Protein AF-0000000084951178 (afdb_homodimer)

Radius of gyration: 36.24 Å; Cα contacts (8 Å, |Δi|>4): 2977; chains: 2; bounding box: 92×112×87 Å

InterPro domains:
  IPR000383 Xaa-Pro dipeptidyl-peptidase-like domain [PF02129] (41-323)
  IPR005674 CocE/Serine esterase [TIGR00976] (38-608)
  IPR008979 Galactose-binding-like domain superfamily [SSF49785] (383-608)
  IPR013736 Xaa-Pro dipeptidyl-peptidase, C-terminal [PF08530] (370-606)
  IPR013736 Xaa-Pro dipeptidyl-peptidase, C-terminal [SM00939] (353-614)
  IPR029058 Alpha/Beta hydrolase fold [G3DSA:3.40.50.1820] (31-381)
  IPR029058 Alpha/Beta hydrolase fold [SSF53474] (21-389)

Secondary structure (DSSP, 8-state):
------------------------HHHHHEEEEEEEEEPTTS-EEEEEEEEES--SS-EEEEEEEESS--PSPSTT---SS-SS-HHHHHH--EEEEEEPTTSTTS-S---TT----SS--STT---HHHHHHHHHHHHHHHSTTEEEEEEEEEESHHHHHHHHHTTS--TTEEEEEEES----TTTSTTEETTEE-GGGGGGHHHHHPPPSS--SS--------S-S-HHHHHHHH-SGGGGGGTS-TT-HHHHHHHH--SS-HHHHTT-GGGG--S--SEEEEEEETT-SSSSHHHHHHHHHHHHH--S-EEEEEES-STTGGGS--SEEEETTEEEEESHHHHHIIIIIHHHHIIIIISTT-SS----SEEEEETTTTEEEEESSSS-TTEEEEEEEEETTEEESS---TT-EEEEEE-TTSPPBS-S-SS--SSS--GGGT-B-HHHHTSTTSEEEEPPPPSS-EEEEEEEEEEEEEEESSS--EEEEEEEEEPPTTPPP-SSS-TT--STT-EEEEEEEEEEGGGSS-SSS--PPPTT--EEEEEEEEEEEEEEPTT-EEEEEEES--BTTSPPP-SS--S-GGG--GGG---EEEEEETT-EEEEEEE-/------------------------HHHHHEEEEEEEEEPTTS-EEEEEEEEES--SS-EEEEEEEESS--PSPSTT---SS-SS-HHHHHH--EEEEEEPTTSTTS-S---TT----SS--STT---HHHHHHHHHHHHHHHSTTEEEEEEEEEESHHHHHHHHHTTS--TTEEEEEEES----TTTSTTEETTEE-GGGGGGHHHHH---SS--SS--------S-S-HHHHHHHH-SGGGGGGTS-TT-HHHHHHHH--SS-HHHHTT-GGGG--S--SEEEEEEETT-TTTSHHHHHHHHHHHHH--S-EEEEEES-STTGGGS--SEEEETTEEEEESHHHHIIIIIIHHHHIIIIISTT-SS----SEEEEETTTTEEEEESSSS-TTEEEEEEEEETTEEESSPPPTT-EEEEEE-TTSPPBS-S-SS-SSSS--GGGT-B-HHHHTSTTSEEEEPPPPSS-EEEEEEEEEEEEEEESSS--EEEEEEEEEPPTTPPP-SSS-TT--STT-EEEEEEEEEEGGGSS-SSS--PPPTT--EEEEEEEEEEEEEEPTT-EEEEEEES--BTTSPPP-SS--S-GGG--GGG---EEEEEETT-EEEEEEE-

Solvent-accessible surface area (backbone atoms only — not comparable to full-atom values): 63704 Å² total; per-residue (Å²): 134,84,75,72,72,75,73,74,76,73,73,72,72,69,69,68,73,66,71,75,72,67,74,41,74,39,65,74,46,33,44,52,46,70,47,70,48,65,36,82,65,63,47,35,31,27,34,41,39,33,35,52,65,67,74,88,54,64,28,27,37,39,36,31,46,29,81,84,62,58,66,53,76,57,60,88,43,71,49,78,66,58,66,86,31,70,62,43,47,74,70,54,41,30,34,33,35,26,21,33,59,21,22,47,62,10,36,74,70,63,57,82,60,61,50,79,70,77,84,65,88,49,55,74,62,70,38,70,22,54,49,42,32,42,48,52,56,48,43,66,74,65,46,80,58,52,64,58,30,29,33,31,33,26,58,36,69,16,2,27,47,22,54,39,39,60,70,32,71,44,86,40,50,39,36,32,28,22,20,26,12,55,37,36,57,56,55,25,61,51,11,36,51,62,34,43,26,43,46,37,56,59,44,42,40,80,70,10,54,78,67,94,59,68,34,96,63,84,87,63,69,69,81,82,84,72,56,48,30,50,56,57,54,51,60,70,49,56,35,57,52,60,54,45,83,80,48,58,87,65,26,45,40,57,51,47,54,54,73,50,68,45,53,40,70,78,54,56,53,31,35,51,58,87,66,49,54,69,42,66,43,32,36,40,27,26,35,23,71,33,17,68,46,25,44,55,19,23,59,50,50,51,49,37,37,61,72,48,32,82,42,56,65,29,39,35,34,36,81,20,41,78,67,45,58,70,40,78,45,68,55,36,59,48,59,50,45,75,57,45,67,41,54,23,47,46,41,43,57,67,43,56,40,36,51,49,43,24,38,44,72,44,67,63,50,81,83,68,68,75,57,33,18,39,37,32,25,66,49,74,47,46,79,43,74,34,86,40,80,55,52,85,57,44,43,81,47,58,32,19,42,42,94,56,22,48,33,82,59,74,53,68,83,78,45,65,52,70,32,58,48,35,72,90,34,45,42,60,56,57,85,54,33,48,73,65,76,52,54,70,49,44,59,47,38,26,72,42,54,74,51,63,41,34,70,51,30,48,56,24,32,43,66,64,31,88,49,68,45,34,37,39,29,54,31,41,35,42,38,32,29,30,33,63,32,22,33,46,39,45,32,45,34,40,28,45,29,40,33,46,74,40,72,76,64,90,62,41,54,85,54,56,56,43,19,54,27,26,29,35,65,47,63,41,53,31,29,45,34,34,56,86,28,57,61,59,65,47,66,51,59,56,66,40,82,40,78,41,68,38,76,34,74,60,48,41,35,33,45,47,54,50,18,27,56,31,40,39,41,31,55,54,40,30,50,45,30,56,83,61,32,27,43,65,62,94,44,70,49,67,43,50,73,86,44,49,43,71,31,50,36,35,45,27,18,64,12,34,37,34,37,22,33,58,110,127,86,71,76,74,77,75,75,78,74,73,73,72,69,70,68,72,64,70,74,71,68,73,39,75,40,64,74,45,32,45,53,46,70,47,70,47,66,37,81,65,64,48,36,31,26,33,41,39,33,35,52,65,67,72,90,52,62,28,28,36,38,34,32,46,28,80,84,61,56,65,53,77,56,61,87,42,71,48,78,67,58,65,86,32,68,62,42,47,74,71,54,42,30,33,33,36,25,22,32,59,22,22,47,62,10,38,72,71,64,58,84,59,62,48,80,69,76,85,64,88,50,54,77,63,70,37,68,22,53,49,42,31,43,49,51,55,47,43,66,73,66,47,80,60,51,65,57,29,28,33,31,35,26,60,36,66,16,2,27,48,21,54,40,38,61,70,32,70,44,88,41,49,40,36,32,28,23,21,26,10,55,39,37,57,56,56,24,62,53,10,35,52,62,34,45,26,44,46,36,56,59,45,42,41,80,69,10,54,79,67,92,58,68,35,94,63,83,87,64,70,69,78,80,81,72,57,50,29,49,57,56,54,51,61,70,50,56,37,57,52,61,54,46,82,79,49,60,88,66,27,44,41,58,51,48,55,56,72,52,68,47,51,39,72,77,53,54,53,30,34,53,58,86,67,50,56,68,43,67,43,32,35,41,26,26,35,21,71,33,16,67,47,25,46,56,18,23,57,50,49,51,51,38,36,61,74,48,31,82,42,57,64,28,40,36,36,36,81,19,39,78,68,46,58,72,40,79,45,68,56,37,61,49,60,49,47,74,57,45,66,42,54,23,47,47,40,42,57,67,44,55,40,36,52,50,43,25,38,44,73,46,68,62,50,80,82,67,69,76,57,32,20,40,37,32,27,67,48,73,45,46,81,44,72,33,86,40,82,56,54,85,58,44,43,80,47,59,32,18,42,42,94,57,21,50,33,81,60,76,52,77,87,76,48,63,52,70,31,60,47,36,72,90,34,47,42,61,59,55,85,54,33,47,74,66,76,52,55,71,50,43,57,48,38,28,73,43,54,75,51,63,41,35,71,52,30,47,54,24,30,44,66,65,31,89,49,70,45,35,37,38,29,53,31,40,36,43,37,32,29,29,33,63,33,22,32,43,38,44,32,46,34,40,29,45,31,39,33,46,74,41,72,77,63,89,62,42,54,86,54,55,55,43,19,52,28,25,29,34,66,47,63,44,53,32,29,45,35,34,57,87,28,55,60,59,64,47,66,51,59,56,66,39,81,41,77,41,68,39,76,34,73,62,47,42,36,32,46,47,55,50,18,28,56,31,40,38,41,31,55,53,40,30,48,45,30,56,84,63,30,26,43,66,62,96,45,70,50,68,42,51,72,85,44,49,42,70,31,49,35,35,43,27,21,65,12,33,37,34,38,22,33,57,109

Foldseek 3Di:
DCPPPPPPPPPPPPPPPPPPVPPQPQNVFWFKDWDFFAALLGWTWIKIKIFGPDLVAFAAEEEFEDQPDPDPDDRNGDDSDADDAPQVVVVGHTYMYIYDDQHAQTHHNDDVLDFDDPPDPDSVDDDLLRVLLSVLVCCLVPPPRHPLAYEYEDFEDSLQSLLSPLVNPRPNYAETERELYDQFCCCFAQHNQLFGQLLLVQVLQSRFAGDDHRHNDDPTDGDDQPDQQQQVSQLVQFFLLSCCVGPDPNRHRVVVCQVPSFCDPSRVSSRCLVPQAAGAHAYEYEYELQARGRLPPSVSNLVSNVVHYDYHAAYEYENDYRPRLSDQDQWHDFAQDTLGGRPSVCCVNLPVSLRCCCCRVVVVDDDSDAARYWYAASAVSGIDGANDAPHPQWDKAKFWFDDQATHRDFDDFPDKDKAKAASSDFDELAPDRGADDSHHRRSQFAFCVVVVVDRQKRKYKYDFAQFKWWFGWKKKWKWWKAKQAWWFKKKKWKWKFAAQPPDADPRHDPVDGSGRTTTTSWMGMHGQQCQPHSRGGGTGDHPDTDIRMDMIGTGTYMRGGRIMIMMMMHTGHPPSTPDDLSHDDPGSSPDDNVSRDMMMMITTRRIMMMTTIRD/DPPPPPPPPPPPPPPPPPPPVPPQPQNVFWFKDWDFFAALLGWTWIKIKIFGPDLVAAAAEEEFEDQPDPDPDDRNGDDSDADDAPQVVVVGHTYMYIYDDQHAQTHHNDDVLDFDDPPDPDSVPDDLLRVLLSVLVCCLVPPPRHPLAYEYEDFEDSLQSLLSPLNNPRPNYAETERELYDQFCCCFAQHNQLFGQLLLVQVLQSRFAGDDHRHNDDPTDGDDQPDQQQQVSQLVQFFLLSCCVGPDPNRHRVVVCQVPSFCDPSRVSSRCLVPQAAGAHAYEYEYELQARGRLPPSVSNLVSNVVHYDYHAAYEYENAYRPRLSDQDQWHDFAQDTLGGRPSVCCVNLPVSLRCCCCRVVVVDDDSDAARYWYAASAVSGIDGANDAPHPQWDKAKFWFDDQATHRDFDDFFDKDKAKAASSDFDELAPDRGADDSHHRRSQFAFCVVVVVDRQKRKYKYDFAQFKWWFGWKKKWKWWKAKQAWWFKKKKWKWKFAAQPPDADPRHDPVDGSGRTTTTSWMGMHGQQCQPHSRGGGTGDHPDTDIRMDMIGTGTYMRGGRIMIMMMMHTGHPPSTPDDLSHDDPGSSPDDNVSRDMMMMITTRRIMMMTTIRD

Nearest PDB structures (foldseek):
  4pf1-assembly1_A  TM=8.998E-01  e=1.028E-63  Thaumarchaeota archaeon SCGC AB-539-E09
  1mpx-assembly1_D  TM=9.063E-01  e=2.076E-62  Xanthomonas citri
  1nx9-assembly1_D  TM=8.964E-01  e=2.199E-62  Acetobacter pasteurianus
  2b4k-assembly1_C  TM=8.865E-01  e=2.096E-61  Acetobacter pasteurianus
  1ryy-assembly2_F  TM=8.845E-01  e=8.392E-61  Acetobacter pasteurianus

Structure (mmCIF, N/CA/C/O backbone):
data_AF-0000000084951178-model_v1
#
loop_
_entity.id
_entity.type
_entity.pdbx_description
1 polymer 'Glutaryl-7-ACA acylase'
#
loop_
_atom_site.group_PDB
_atom_site.id
_atom_site.type_symbol
_atom_site.label_atom_id
_atom_site.label_alt_id
_atom_site.label_comp_id
_atom_site.label_asym_id
_atom_site.label_entity_id
_atom_site.label_seq_id
_atom_site.pdbx_PDB_ins_code
_atom_site.Cartn_x
_atom_site.Cartn_y
_atom_site.Cartn_z
_atom_site.occupancy
_atom_site.B_iso_or_equiv
_atom_site.auth_seq_id
_atom_site.auth_comp_id
_atom_site.auth_asym_id
_atom_site.auth_atom_id
_atom_site.pdbx_PDB_model_num
ATOM 1 N N . MET A 1 1 ? 51.188 -1.013 -32.875 1 20.06 1 MET A N 1
ATOM 2 C CA . MET A 1 1 ? 50.031 -0.476 -33.562 1 20.06 1 MET A CA 1
ATOM 3 C C . MET A 1 1 ? 49.531 0.809 -32.906 1 20.06 1 MET A C 1
ATOM 5 O O . MET A 1 1 ? 49.719 1.011 -31.719 1 20.06 1 MET A O 1
ATOM 9 N N . LYS A 1 2 ? 49.188 1.757 -33.875 1 23.55 2 LYS A N 1
ATOM 10 C CA . LYS A 1 2 ? 48.938 3.176 -34.094 1 23.55 2 LYS A CA 1
ATOM 11 C C . LYS A 1 2 ? 47.812 3.697 -33.25 1 23.55 2 LYS A C 1
ATOM 13 O O . LYS A 1 2 ? 46.656 3.258 -33.375 1 23.55 2 LYS A O 1
ATOM 18 N N . LYS A 1 3 ? 48.156 3.887 -32.031 1 24.92 3 LYS A N 1
ATOM 19 C CA . LYS A 1 3 ? 47.406 4.223 -30.844 1 24.92 3 LYS A CA 1
ATOM 20 C C . LYS A 1 3 ? 46.562 5.473 -31.078 1 24.92 3 LYS A C 1
ATOM 22 O O . LYS A 1 3 ? 47.062 6.594 -30.984 1 24.92 3 LYS A O 1
ATOM 27 N N . LEU A 1 4 ? 45.844 5.34 -32.281 1 24.61 4 LEU A N 1
ATOM 28 C CA . LEU A 1 4 ? 45.094 6.52 -32.688 1 24.61 4 LEU A CA 1
ATOM 29 C C . LEU A 1 4 ? 44.219 7.016 -31.562 1 24.61 4 LEU A C 1
ATOM 31 O O . LEU A 1 4 ? 43.406 6.25 -31.016 1 24.61 4 LEU A O 1
ATOM 35 N N . LEU A 1 5 ? 44.75 7.918 -30.812 1 26.28 5 LEU A N 1
ATOM 36 C CA . LEU A 1 5 ? 44.25 8.758 -29.719 1 26.28 5 LEU A CA 1
ATOM 37 C C . LEU A 1 5 ? 42.969 9.453 -30.094 1 26.28 5 LEU A C 1
ATOM 39 O O . LEU A 1 5 ? 42.969 10.336 -30.969 1 26.28 5 LEU A O 1
ATOM 43 N N . PHE A 1 6 ? 42 8.594 -30.516 1 25.47 6 PHE A N 1
ATOM 44 C CA . PHE A 1 6 ? 40.812 9.328 -30.969 1 25.47 6 PHE A CA 1
ATOM 45 C C . PHE A 1 6 ? 40.312 10.273 -29.891 1 25.47 6 PHE A C 1
ATOM 47 O O . PHE A 1 6 ? 40.062 9.852 -28.766 1 25.47 6 PHE A O 1
ATOM 54 N N . ILE A 1 7 ? 40.781 11.531 -29.922 1 25.23 7 ILE A N 1
ATOM 55 C CA . ILE A 1 7 ? 40.469 12.742 -29.188 1 25.23 7 ILE A CA 1
ATOM 56 C C . ILE A 1 7 ? 38.969 13.023 -29.297 1 25.23 7 ILE A C 1
ATOM 58 O O . ILE A 1 7 ? 38.469 13.344 -30.391 1 25.23 7 ILE A O 1
ATOM 62 N N . ALA A 1 8 ? 38.188 12.047 -28.953 1 24.78 8 ALA A N 1
ATOM 63 C CA . ALA A 1 8 ? 36.781 12.438 -29.109 1 24.78 8 ALA A CA 1
ATOM 64 C C . ALA A 1 8 ? 36.469 13.734 -28.375 1 24.78 8 ALA A C 1
ATOM 66 O O . ALA A 1 8 ? 36.75 13.844 -27.172 1 24.78 8 ALA A O 1
ATOM 67 N N . PHE A 1 9 ? 36.531 14.828 -29.172 1 24.14 9 PHE A N 1
ATOM 68 C CA . PHE A 1 9 ? 36.125 16.172 -28.797 1 24.14 9 PHE A CA 1
ATOM 69 C C . PHE A 1 9 ? 34.688 16.172 -28.203 1 24.14 9 PHE A C 1
ATOM 71 O O . PHE A 1 9 ? 33.75 15.789 -28.891 1 24.14 9 PHE A O 1
ATOM 78 N N . PHE A 1 10 ? 34.656 15.672 -27 1 24.16 10 PHE A N 1
ATOM 79 C CA . PHE A 1 10 ? 33.406 15.844 -26.266 1 24.16 10 PHE A CA 1
ATOM 80 C C . PHE A 1 10 ? 32.906 17.281 -26.375 1 24.16 10 PHE A C 1
ATOM 82 O O . PHE A 1 10 ? 33.531 18.203 -25.875 1 24.16 10 PHE A O 1
ATOM 89 N N . ALA A 1 11 ? 32.375 17.594 -27.594 1 25.36 11 ALA A N 1
ATOM 90 C CA . ALA A 1 11 ? 31.688 18.859 -27.734 1 25.36 11 ALA A CA 1
ATOM 91 C C . ALA A 1 11 ? 30.672 19.078 -26.609 1 25.36 11 ALA A C 1
ATOM 93 O O . ALA A 1 11 ? 29.703 18.312 -26.484 1 25.36 11 ALA A O 1
ATOM 94 N N . ILE A 1 12 ? 31.203 19.406 -25.484 1 25.77 12 ILE A N 1
ATOM 95 C CA . ILE A 1 12 ? 30.438 19.969 -24.375 1 25.77 12 ILE A CA 1
ATOM 96 C C . ILE A 1 12 ? 29.422 20.969 -24.922 1 25.77 12 ILE A C 1
ATOM 98 O O . ILE A 1 12 ? 29.797 22 -25.484 1 25.77 12 ILE A O 1
ATOM 102 N N . THR A 1 13 ? 28.484 20.375 -25.703 1 25.75 13 THR A N 1
ATOM 103 C CA . THR A 1 13 ? 27.453 21.344 -26.031 1 25.75 13 THR A CA 1
ATOM 104 C C . THR A 1 13 ? 27.016 22.125 -24.797 1 25.75 13 THR A C 1
ATOM 106 O O . THR A 1 13 ? 26.594 21.531 -23.797 1 25.75 13 THR A O 1
ATOM 109 N N . ALA A 1 14 ? 27.734 23.109 -24.406 1 26.5 14 ALA A N 1
ATOM 110 C CA . ALA A 1 14 ? 27.312 24.203 -23.562 1 26.5 14 ALA A CA 1
ATOM 111 C C . ALA A 1 14 ? 25.875 24.625 -23.875 1 26.5 14 ALA A C 1
ATOM 113 O O . ALA A 1 14 ? 25.625 25.25 -24.906 1 26.5 14 ALA A O 1
ATOM 114 N N . GLY A 1 15 ? 25.031 23.625 -23.875 1 26.72 15 GLY A N 1
ATOM 115 C CA . GLY A 1 15 ? 23.734 24.266 -23.906 1 26.72 15 GLY A CA 1
ATOM 116 C C . GLY A 1 15 ? 23.656 25.516 -23.047 1 26.72 15 GLY A C 1
ATOM 117 O O . GLY A 1 15 ? 23.922 25.484 -21.859 1 26.72 15 GLY A O 1
ATOM 118 N N . VAL A 1 16 ? 24.062 26.625 -23.688 1 30.48 16 VAL A N 1
ATOM 119 C CA . VAL A 1 16 ? 23.719 27.938 -23.172 1 30.48 16 VAL A CA 1
ATOM 120 C C . VAL A 1 16 ? 22.281 27.938 -22.656 1 30.48 16 VAL A C 1
ATOM 122 O O . VAL A 1 16 ? 21.359 27.641 -23.406 1 30.48 16 VAL A O 1
ATOM 125 N N . PHE A 1 17 ? 22.125 27.344 -21.484 1 29.25 17 PHE A N 1
ATOM 126 C CA . PHE A 1 17 ? 20.906 27.891 -20.906 1 29.25 17 PHE A CA 1
ATOM 127 C C . PHE A 1 17 ? 20.781 29.375 -21.188 1 29.25 17 PHE A C 1
ATOM 129 O O . PHE A 1 17 ? 21.562 30.188 -20.656 1 29.25 17 PHE A O 1
ATOM 136 N N . ALA A 1 18 ? 20.516 29.688 -22.406 1 30.61 18 ALA A N 1
ATOM 137 C CA . ALA A 1 18 ? 20.047 31.047 -22.656 1 30.61 18 ALA A CA 1
ATOM 138 C C . ALA A 1 18 ? 19.188 31.562 -21.5 1 30.61 18 ALA A C 1
ATOM 140 O O . ALA A 1 18 ? 18.188 30.922 -21.156 1 30.61 18 ALA A O 1
ATOM 141 N N . GLN A 1 19 ? 19.859 32.062 -20.594 1 33.72 19 GLN A N 1
ATOM 142 C CA . GLN A 1 19 ? 19.125 32.906 -19.672 1 33.72 19 GLN A CA 1
ATOM 143 C C . GLN A 1 19 ? 17.984 33.656 -20.375 1 33.72 19 GLN A C 1
ATOM 145 O O . GLN A 1 19 ? 18.234 34.5 -21.234 1 33.72 19 GLN A O 1
ATOM 150 N N . ASP A 1 20 ? 17.047 33 -20.859 1 34.38 20 ASP A N 1
ATOM 151 C CA . ASP A 1 20 ? 15.883 33.75 -21.328 1 34.38 20 ASP A CA 1
ATOM 152 C C . ASP A 1 20 ? 15.625 34.969 -20.453 1 34.38 20 ASP A C 1
ATOM 154 O O . ASP A 1 20 ? 15.188 34.844 -19.297 1 34.38 20 ASP A O 1
ATOM 158 N N . ASN A 1 21 ? 16.406 35.938 -20.531 1 40.03 21 ASN A N 1
ATOM 159 C CA . ASN A 1 21 ? 16.266 37.312 -20.031 1 40.03 21 ASN A CA 1
ATOM 160 C C . ASN A 1 21 ? 14.867 37.875 -20.312 1 40.03 21 ASN A C 1
ATOM 162 O O . ASN A 1 21 ? 14.711 39.031 -20.609 1 40.03 21 ASN A O 1
ATOM 166 N N . SER A 1 22 ? 14.008 37.156 -20.797 1 44 22 SER A N 1
ATOM 167 C CA . SER A 1 22 ? 12.695 37.781 -20.938 1 44 22 SER A CA 1
ATOM 168 C C . SER A 1 22 ? 12.273 38.5 -19.656 1 44 22 SER A C 1
ATOM 170 O O . SER A 1 22 ? 12.367 37.906 -18.562 1 44 22 SER A O 1
ATOM 172 N N . ALA A 1 23 ? 12.211 39.656 -19.672 1 51.12 23 ALA A N 1
ATOM 173 C CA . ALA A 1 23 ? 11.719 40.531 -18.609 1 51.12 23 ALA A CA 1
ATOM 174 C C . ALA A 1 23 ? 10.508 39.938 -17.906 1 51.12 23 ALA A C 1
ATOM 176 O O . ALA A 1 23 ? 9.555 39.5 -18.562 1 51.12 23 ALA A O 1
ATOM 177 N N . SER A 1 24 ? 10.656 39.5 -16.594 1 78.31 24 SER A N 1
ATOM 178 C CA . SER A 1 24 ? 9.516 39.062 -15.805 1 78.31 24 SER A CA 1
ATOM 179 C C . SER A 1 24 ? 8.414 40.094 -15.773 1 78.31 24 SER A C 1
ATOM 181 O O . SER A 1 24 ? 8.672 41.281 -15.977 1 78.31 24 SER A O 1
ATOM 183 N N . THR A 1 25 ? 7.18 39.781 -15.945 1 88.56 25 THR A N 1
ATOM 184 C CA . THR A 1 25 ? 6.031 40.688 -15.812 1 88.56 25 THR A CA 1
ATOM 185 C C . THR A 1 25 ? 6.223 41.656 -14.641 1 88.56 25 THR A C 1
ATOM 187 O O . THR A 1 25 ? 5.82 42.812 -14.719 1 88.56 25 THR A O 1
ATOM 190 N N . VAL A 1 26 ? 7.035 41.344 -13.672 1 94.69 26 VAL A N 1
ATOM 191 C CA . VAL A 1 26 ? 7.25 42.188 -12.5 1 94.69 26 VAL A CA 1
ATOM 192 C C . VAL A 1 26 ? 8.195 43.344 -12.852 1 94.69 26 VAL A C 1
ATOM 194 O O . VAL A 1 26 ? 7.906 44.5 -12.57 1 94.69 26 VAL A O 1
ATOM 197 N N . SER A 1 27 ? 9.305 43.031 -13.508 1 94.62 27 SER A N 1
ATOM 198 C CA . SER A 1 27 ? 10.297 44.031 -13.836 1 94.62 27 SER A CA 1
ATOM 199 C C . SER A 1 27 ? 9.75 45.031 -14.852 1 94.62 27 SER A C 1
ATOM 201 O O . SER A 1 27 ? 10.195 46.188 -14.898 1 94.62 27 SER A O 1
ATOM 203 N N . GLU A 1 28 ? 8.828 44.625 -15.57 1 94.88 28 GLU A N 1
ATOM 204 C CA . GLU A 1 28 ? 8.227 45.5 -16.578 1 94.88 28 GLU A CA 1
ATOM 205 C C . GLU A 1 28 ? 7.27 46.5 -15.938 1 94.88 28 GLU A C 1
ATOM 207 O O . GLU A 1 28 ? 7.098 47.594 -16.453 1 94.88 28 GLU A O 1
ATOM 212 N N . ASN A 1 29 ? 6.703 46.125 -14.805 1 96.25 29 ASN A N 1
ATOM 213 C CA . ASN A 1 29 ? 5.609 46.938 -14.289 1 96.25 29 ASN A CA 1
ATOM 214 C C . ASN A 1 29 ? 5.941 47.531 -12.922 1 96.25 29 ASN A C 1
ATOM 216 O O . ASN A 1 29 ? 5.254 48.406 -12.438 1 96.25 29 ASN A O 1
ATOM 220 N N . TYR A 1 30 ? 7.008 47.031 -12.359 1 97.38 30 TYR A N 1
ATOM 221 C CA . TYR A 1 30 ? 7.359 47.469 -11.008 1 97.38 30 TYR A CA 1
ATOM 222 C C . TYR A 1 30 ? 8.82 47.875 -10.93 1 97.38 30 TYR A C 1
ATOM 224 O O . TYR A 1 30 ? 9.648 47.406 -11.719 1 97.38 30 TYR A O 1
ATOM 232 N N . THR A 1 31 ? 9.102 48.812 -9.969 1 97.19 31 THR A N 1
ATOM 233 C CA . THR A 1 31 ? 10.469 49.031 -9.492 1 97.19 31 THR A CA 1
ATOM 234 C C . THR A 1 31 ? 10.695 48.344 -8.156 1 97.19 31 THR A C 1
ATOM 236 O O . THR A 1 31 ? 9.742 48 -7.461 1 97.19 31 THR A O 1
ATOM 239 N N . LYS A 1 32 ? 11.914 48.094 -7.82 1 97.62 32 LYS A N 1
ATOM 240 C CA . LYS A 1 32 ? 12.273 47.469 -6.543 1 97.62 32 LYS A CA 1
ATOM 241 C C . LYS A 1 32 ? 13.258 48.344 -5.773 1 97.62 32 LYS A C 1
ATOM 243 O O . LYS A 1 32 ? 14.258 48.812 -6.332 1 97.62 32 LYS A O 1
ATOM 248 N N . LYS A 1 33 ? 12.953 48.625 -4.57 1 97.94 33 LYS A N 1
ATOM 249 C CA . LYS A 1 33 ? 13.859 49.281 -3.627 1 97.94 33 LYS A CA 1
ATOM 250 C C . LYS A 1 33 ? 14.094 48.406 -2.398 1 97.94 33 LYS A C 1
ATOM 252 O O . LYS A 1 33 ? 13.172 47.75 -1.894 1 97.94 33 LYS A O 1
ATOM 257 N N . GLU A 1 34 ? 15.32 48.312 -1.954 1 98.38 34 GLU A N 1
ATOM 258 C CA . GLU A 1 34 ? 15.664 47.625 -0.726 1 98.38 34 GLU A CA 1
ATOM 259 C C . GLU A 1 34 ? 16.141 48.594 0.355 1 98.38 34 GLU A C 1
ATOM 261 O O . GLU A 1 34 ? 16.938 49.5 0.087 1 98.38 34 GLU A O 1
ATOM 266 N N . VAL A 1 35 ? 15.578 48.406 1.535 1 98.56 35 VAL A N 1
ATOM 267 C CA . VAL A 1 35 ? 15.898 49.344 2.613 1 98.56 35 VAL A CA 1
ATOM 268 C C . VAL A 1 35 ? 16.094 48.594 3.918 1 98.56 35 VAL A C 1
ATOM 270 O O . VAL A 1 35 ? 15.625 47.438 4.051 1 98.56 35 VAL A O 1
ATOM 273 N N . GLN A 1 36 ? 16.859 49.125 4.805 1 98.56 36 GLN A N 1
ATOM 274 C CA . GLN A 1 36 ? 16.938 48.719 6.203 1 98.56 36 GLN A CA 1
ATOM 275 C C . GLN A 1 36 ? 16.125 49.656 7.094 1 98.56 36 GLN A C 1
ATOM 277 O O . GLN A 1 36 ? 16.531 50.781 7.383 1 98.56 36 GLN A O 1
ATOM 282 N N . ILE A 1 37 ? 15.008 49.156 7.543 1 98.81 37 ILE A N 1
ATOM 283 C CA . ILE A 1 37 ? 14.133 50 8.344 1 98.81 37 ILE A CA 1
ATOM 284 C C . ILE A 1 37 ? 14.508 49.906 9.82 1 98.81 37 ILE A C 1
ATOM 286 O O . ILE A 1 37 ? 14.555 48.812 10.375 1 98.81 37 ILE A O 1
ATOM 290 N N . LYS A 1 38 ? 14.703 51.031 10.438 1 98.38 38 LYS A N 1
ATOM 291 C CA . LYS A 1 38 ? 15.102 51.062 11.844 1 98.38 38 LYS A CA 1
ATOM 292 C C . LYS A 1 38 ? 13.898 50.875 12.766 1 98.38 38 LYS A C 1
ATOM 294 O O . LYS A 1 38 ? 12.906 51.594 12.641 1 98.38 38 LYS A O 1
ATOM 299 N N . MET A 1 39 ? 13.945 49.938 13.688 1 98.25 39 MET A N 1
ATOM 300 C CA . MET A 1 39 ? 12.922 49.719 14.703 1 98.25 39 MET A CA 1
ATOM 301 C C . MET A 1 39 ? 13.164 50.594 15.93 1 98.25 39 MET A C 1
ATOM 303 O O . MET A 1 39 ? 14.219 51.219 16.047 1 98.25 39 MET A O 1
ATOM 307 N N . ARG A 1 40 ? 12.234 50.562 16.828 1 97.44 40 ARG A N 1
ATOM 308 C CA . ARG A 1 40 ? 12.281 51.469 17.984 1 97.44 40 ARG A CA 1
ATOM 309 C C . ARG A 1 40 ? 13.438 51.094 18.906 1 97.44 40 ARG A C 1
ATOM 311 O O . ARG A 1 40 ? 13.953 51.969 19.641 1 97.44 40 ARG A O 1
ATOM 318 N N . ASP A 1 41 ? 13.93 49.875 18.844 1 97.19 41 ASP A N 1
ATOM 319 C CA . ASP A 1 41 ? 15.031 49.469 19.703 1 97.19 41 ASP A CA 1
ATOM 320 C C . ASP A 1 41 ? 16.375 49.688 19 1 97.19 41 ASP A C 1
ATOM 322 O O . ASP A 1 41 ? 17.422 49.312 19.547 1 97.19 41 ASP A O 1
ATOM 326 N N . GLY A 1 42 ? 16.375 50.062 17.828 1 97.5 42 GLY A N 1
ATOM 327 C CA . GLY A 1 42 ? 17.594 50.344 17.094 1 97.5 42 GLY A CA 1
ATOM 328 C C . GLY A 1 42 ? 17.938 49.281 16.078 1 97.5 42 GLY A C 1
ATOM 329 O O . GLY A 1 42 ? 18.719 49.531 15.148 1 97.5 42 GLY A O 1
ATOM 330 N N . ALA A 1 43 ? 17.391 48.156 16.125 1 97.69 43 ALA A N 1
ATOM 331 C CA . ALA A 1 43 ? 17.609 47.094 15.148 1 97.69 43 ALA A CA 1
ATOM 332 C C . ALA A 1 43 ? 17.062 47.5 13.781 1 97.69 43 ALA A C 1
ATOM 334 O O . ALA A 1 43 ? 16.109 48.25 13.695 1 97.69 43 ALA A O 1
ATOM 335 N N . THR A 1 44 ? 17.703 46.969 12.766 1 98.62 44 THR A N 1
ATOM 336 C CA . THR A 1 44 ? 17.203 47.25 11.422 1 98.62 44 THR A CA 1
ATOM 337 C C . THR A 1 44 ? 16.656 45.969 10.781 1 98.62 44 THR A C 1
ATOM 339 O O . THR A 1 44 ? 17.219 44.906 10.969 1 98.62 44 THR A O 1
ATOM 342 N N . LEU A 1 45 ? 15.547 46.094 10.141 1 98.88 45 LEU A N 1
ATOM 343 C CA . LEU A 1 45 ? 14.93 44.969 9.438 1 98.88 45 LEU A CA 1
ATOM 344 C C . LEU A 1 45 ? 14.945 45.219 7.926 1 98.88 45 LEU A C 1
ATOM 346 O O . LEU A 1 45 ? 14.516 46.25 7.453 1 98.88 45 LEU A O 1
ATOM 350 N N . PHE A 1 46 ? 15.477 44.25 7.227 1 98.81 46 PHE A N 1
ATOM 351 C CA . PHE A 1 46 ? 15.57 44.344 5.773 1 98.81 46 PHE A CA 1
ATOM 352 C C . PHE A 1 46 ? 14.188 44.281 5.137 1 98.81 46 PHE A C 1
ATOM 354 O O . PHE A 1 46 ? 13.391 43.375 5.457 1 98.81 46 PHE A O 1
ATOM 361 N N . THR A 1 47 ? 13.969 45.156 4.164 1 98.81 47 THR A N 1
ATOM 362 C CA . THR A 1 47 ? 12.672 45.25 3.52 1 98.81 47 THR A CA 1
ATOM 363 C C . THR A 1 47 ? 12.828 45.5 2.02 1 98.81 47 THR A C 1
ATOM 365 O O . THR A 1 47 ? 13.523 46.438 1.602 1 98.81 47 THR A O 1
ATOM 368 N N . ALA A 1 48 ? 12.203 44.656 1.251 1 98.62 48 ALA A N 1
ATOM 369 C CA . ALA A 1 48 ? 12.109 44.844 -0.195 1 98.62 48 ALA A CA 1
ATOM 370 C C . ALA A 1 48 ? 10.766 45.469 -0.583 1 98.62 48 ALA A C 1
ATOM 372 O O . ALA A 1 48 ? 9.711 44.969 -0.215 1 98.62 48 ALA A O 1
ATOM 373 N N . ILE A 1 49 ? 10.812 46.562 -1.334 1 98.62 49 ILE A N 1
ATOM 374 C CA . ILE A 1 49 ? 9.609 47.312 -1.714 1 98.62 49 ILE A CA 1
ATOM 375 C C . ILE A 1 49 ? 9.453 47.281 -3.232 1 98.62 49 ILE A C 1
ATOM 377 O O . ILE A 1 49 ? 10.312 47.812 -3.955 1 98.62 49 ILE A O 1
ATOM 381 N N . TYR A 1 50 ? 8.422 46.688 -3.711 1 98.19 50 TYR A N 1
ATOM 382 C CA . TYR A 1 50 ? 8.039 46.719 -5.117 1 98.19 50 TYR A CA 1
ATOM 383 C C . TYR A 1 50 ? 6.949 47.75 -5.359 1 98.19 50 TYR A C 1
ATOM 385 O O . TYR A 1 50 ? 5.832 47.625 -4.855 1 98.19 50 TYR A O 1
ATOM 393 N N . SER A 1 51 ? 7.25 48.75 -6.164 1 98 51 SER A N 1
ATOM 394 C CA . SER A 1 51 ? 6.297 49.844 -6.441 1 98 51 SER A CA 1
ATOM 395 C C . SER A 1 51 ? 5.906 49.844 -7.914 1 98 51 SER A C 1
ATOM 397 O O . SER A 1 51 ? 6.758 49.688 -8.789 1 98 51 SER A O 1
ATOM 399 N N . PRO A 1 52 ? 4.578 50.094 -8.125 1 97.56 52 PRO A N 1
ATOM 400 C CA . PRO A 1 52 ? 4.184 50.25 -9.523 1 97.56 52 PRO A CA 1
ATOM 401 C C . PRO A 1 52 ? 4.918 51.375 -10.227 1 97.56 52 PRO A C 1
ATOM 403 O O . PRO A 1 52 ? 5.113 52.438 -9.648 1 97.56 52 PRO A O 1
ATOM 406 N N . LYS A 1 53 ? 5.281 51.125 -11.469 1 96.75 53 LYS A N 1
ATOM 407 C CA . LYS A 1 53 ? 5.906 52.156 -12.273 1 96.75 53 LYS A CA 1
ATOM 408 C C . LYS A 1 53 ? 4.906 53.25 -12.625 1 96.75 53 LYS A C 1
ATOM 410 O O . LYS A 1 53 ? 5.289 54.406 -12.836 1 96.75 53 LYS A O 1
ATOM 415 N N . ASP A 1 54 ? 3.682 52.844 -12.648 1 96.5 54 ASP A N 1
ATOM 416 C CA . ASP A 1 54 ? 2.617 53.812 -12.852 1 96.5 54 ASP A CA 1
ATOM 417 C C . ASP A 1 54 ? 2.459 54.719 -11.633 1 96.5 54 ASP A C 1
ATOM 419 O O . ASP A 1 54 ? 2.016 54.281 -10.57 1 96.5 54 ASP A O 1
ATOM 423 N N . THR A 1 55 ? 2.729 56 -11.758 1 95.44 55 THR A N 1
ATOM 424 C CA . THR A 1 55 ? 2.635 56.938 -10.641 1 95.44 55 THR A CA 1
ATOM 425 C C . THR A 1 55 ? 1.462 57.875 -10.836 1 95.44 55 THR A C 1
ATOM 427 O O . THR A 1 55 ? 1.4 58.938 -10.195 1 95.44 55 THR A O 1
ATOM 430 N N . SER A 1 56 ? 0.63 57.531 -11.789 1 96.12 56 SER A N 1
ATOM 431 C CA . SER A 1 56 ? -0.501 58.406 -12.094 1 96.12 56 SER A CA 1
ATOM 432 C C . SER A 1 56 ? -1.566 58.312 -11.008 1 96.12 56 SER A C 1
ATOM 434 O O . SER A 1 56 ? -2.447 59.188 -10.93 1 96.12 56 SER A O 1
ATOM 436 N N . LYS A 1 57 ? -1.509 57.406 -10.195 1 95 57 LYS A N 1
ATOM 437 C CA . LYS A 1 57 ? -2.42 57.25 -9.062 1 95 57 LYS A CA 1
ATOM 438 C C . LYS A 1 57 ? -1.688 56.719 -7.836 1 95 57 LYS A C 1
ATOM 440 O O . LYS A 1 57 ? -0.538 56.281 -7.93 1 95 57 LYS A O 1
ATOM 445 N N . LYS A 1 58 ? -2.33 56.812 -6.73 1 97.5 58 LYS A N 1
ATOM 446 C CA . LYS A 1 58 ? -1.781 56.281 -5.492 1 97.5 58 LYS A CA 1
ATOM 447 C C . LYS A 1 58 ? -2.197 54.812 -5.297 1 97.5 58 LYS A C 1
ATOM 449 O O . LYS A 1 58 ? -3.275 54.406 -5.738 1 97.5 58 LYS A O 1
ATOM 454 N N . TYR A 1 59 ? -1.37 54.094 -4.73 1 98.31 59 TYR A N 1
ATOM 455 C CA . TYR A 1 59 ? -1.615 52.656 -4.52 1 98.31 59 TYR A CA 1
ATOM 456 C C . TYR A 1 59 ? -1.573 52.312 -3.035 1 98.31 59 TYR A C 1
ATOM 458 O O . TYR A 1 59 ? -0.817 52.938 -2.271 1 98.31 59 TYR A O 1
ATOM 466 N N . PRO A 1 60 ? -2.428 51.406 -2.59 1 98.56 60 PRO A N 1
ATOM 467 C CA . PRO A 1 60 ? -2.25 50.875 -1.235 1 98.56 60 PRO A CA 1
ATOM 468 C C . PRO A 1 60 ? -1.003 50.031 -1.102 1 98.56 60 PRO A C 1
ATOM 470 O O . PRO A 1 60 ? -0.435 49.594 -2.109 1 98.56 60 PRO A O 1
ATOM 473 N N . ILE A 1 61 ? -0.579 49.781 0.141 1 98.75 61 ILE A N 1
ATOM 474 C CA . ILE A 1 61 ? 0.546 48.906 0.465 1 98.75 61 ILE A CA 1
ATOM 475 C C . ILE A 1 61 ? 0.03 47.531 0.93 1 98.75 61 ILE A C 1
ATOM 477 O O . ILE A 1 61 ? -0.938 47.469 1.691 1 98.75 61 ILE A O 1
ATOM 481 N N . ILE A 1 62 ? 0.563 46.531 0.418 1 98.75 62 ILE A N 1
ATOM 482 C CA . ILE A 1 62 ? 0.325 45.188 0.932 1 98.75 62 ILE A CA 1
ATOM 483 C C . ILE A 1 62 ? 1.652 44.531 1.326 1 98.75 62 ILE A C 1
ATOM 485 O O . ILE A 1 62 ? 2.586 44.469 0.521 1 98.75 62 ILE A O 1
ATOM 489 N N . MET A 1 63 ? 1.751 44.031 2.574 1 98.56 63 MET A N 1
ATOM 490 C CA . MET A 1 63 ? 3.061 43.625 3.076 1 98.56 63 MET A CA 1
ATOM 491 C C . MET A 1 63 ? 3.01 42.219 3.641 1 98.56 63 MET A C 1
ATOM 493 O O . MET A 1 63 ? 1.958 41.75 4.098 1 98.56 63 MET A O 1
ATOM 497 N N . GLN A 1 64 ? 4.086 41.5 3.557 1 98.75 64 GLN A N 1
ATOM 498 C CA . GLN A 1 64 ? 4.324 40.188 4.156 1 98.75 64 GLN A CA 1
ATOM 499 C C . GLN A 1 64 ? 5.613 40.188 4.973 1 98.75 64 GLN A C 1
ATOM 501 O O . GLN A 1 64 ? 6.66 40.625 4.492 1 98.75 64 GLN A O 1
ATOM 506 N N . ARG A 1 65 ? 5.504 39.812 6.164 1 98.75 65 ARG A N 1
ATOM 507 C CA . ARG A 1 65 ? 6.668 39.531 6.992 1 98.75 65 ARG A CA 1
ATOM 508 C C . ARG A 1 65 ? 6.945 38.031 7.031 1 98.75 65 ARG A C 1
ATOM 510 O O . ARG A 1 65 ? 6.023 37.219 7.16 1 98.75 65 ARG A O 1
ATOM 517 N N . THR A 1 66 ? 8.227 37.625 6.867 1 98.5 66 THR A N 1
ATOM 518 C CA . THR A 1 66 ? 8.492 36.219 6.656 1 98.5 66 THR A CA 1
ATOM 519 C C . THR A 1 66 ? 9.805 35.812 7.316 1 98.5 66 THR A C 1
ATOM 521 O O . THR A 1 66 ? 10.758 36.562 7.34 1 98.5 66 THR A O 1
ATOM 524 N N . PRO A 1 67 ? 9.828 34.625 7.875 1 97.94 67 PRO A N 1
ATOM 525 C CA . PRO A 1 67 ? 11.094 34.062 8.344 1 97.94 67 PRO A CA 1
ATOM 526 C C . PRO A 1 67 ? 11.844 33.281 7.258 1 97.94 67 PRO A C 1
ATOM 528 O O . PRO A 1 67 ? 12.938 32.781 7.504 1 97.94 67 PRO A O 1
ATOM 531 N N . TYR A 1 68 ? 11.305 33.156 5.988 1 96.62 68 TYR A N 1
ATOM 532 C CA . TYR A 1 68 ? 11.812 32.25 4.973 1 96.62 68 TYR A CA 1
ATOM 533 C C . TYR A 1 68 ? 12.656 33 3.941 1 96.62 68 TYR A C 1
ATOM 535 O O . TYR A 1 68 ? 12.984 32.438 2.887 1 96.62 68 TYR A O 1
ATOM 543 N N . SER A 1 69 ? 12.805 34.25 3.992 1 96.5 69 SER A N 1
ATOM 544 C CA . SER A 1 69 ? 13.633 35.062 3.109 1 96.5 69 SER A CA 1
ATOM 545 C C . SER A 1 69 ? 12.781 35.906 2.172 1 96.5 69 SER A C 1
ATOM 547 O O . SER A 1 69 ? 11.758 35.469 1.67 1 96.5 69 SER A O 1
ATOM 549 N N . CYS A 1 70 ? 13.273 37.031 1.898 1 95.19 70 CYS A N 1
ATOM 550 C CA . CYS A 1 70 ? 12.688 37.938 0.929 1 95.19 70 CYS A CA 1
ATOM 551 C C . CYS A 1 70 ? 13.367 37.812 -0.43 1 95.19 70 CYS A C 1
ATOM 553 O O . CYS A 1 70 ? 13.055 38.562 -1.363 1 95.19 70 CYS A O 1
ATOM 555 N N . ALA A 1 71 ? 14.148 36.906 -0.607 1 95.62 71 ALA A N 1
ATOM 556 C CA . ALA A 1 71 ? 14.93 36.781 -1.837 1 95.62 71 ALA A CA 1
ATOM 557 C C . ALA A 1 71 ? 14.039 36.875 -3.066 1 95.62 71 ALA A C 1
ATOM 559 O O . ALA A 1 71 ? 12.836 36.625 -2.996 1 95.62 71 ALA A O 1
ATOM 560 N N . PRO A 1 72 ? 14.586 37.344 -4.18 1 96.56 72 PRO A N 1
ATOM 561 C CA . PRO A 1 72 ? 16.016 37.594 -4.371 1 96.56 72 PRO A CA 1
ATOM 562 C C . PRO A 1 72 ? 16.469 38.938 -3.797 1 96.56 72 PRO A C 1
ATOM 564 O O . PRO A 1 72 ? 15.695 39.906 -3.822 1 96.56 72 PRO A O 1
ATOM 567 N N . TYR A 1 73 ? 17.656 38.906 -3.285 1 97.19 73 TYR A N 1
ATOM 568 C CA . TYR A 1 73 ? 18.266 40.125 -2.766 1 97.19 73 TYR A CA 1
ATOM 569 C C . TYR A 1 73 ? 19 40.875 -3.867 1 97.19 73 TYR A C 1
ATOM 571 O O . TYR A 1 73 ? 19.562 40.281 -4.773 1 97.19 73 TYR A O 1
ATOM 579 N N . GLY A 1 74 ? 18.938 42.156 -3.771 1 96.19 74 GLY A N 1
ATOM 580 C CA . GLY A 1 74 ? 19.438 43.062 -4.797 1 96.19 74 GLY A CA 1
ATOM 581 C C . GLY A 1 74 ? 18.344 43.844 -5.5 1 96.19 74 GLY A C 1
ATOM 582 O O . GLY A 1 74 ? 17.312 43.281 -5.875 1 96.19 74 GLY A O 1
ATOM 583 N N . GLU A 1 75 ? 18.547 45.094 -5.766 1 93.62 75 GLU A N 1
ATOM 584 C CA . GLU A 1 75 ? 17.5 45.969 -6.297 1 93.62 75 GLU A CA 1
ATOM 585 C C . GLU A 1 75 ? 17.234 45.656 -7.77 1 93.62 75 GLU A C 1
ATOM 587 O O . GLU A 1 75 ? 16.188 46.062 -8.305 1 93.62 75 GLU A O 1
ATOM 592 N N . THR A 1 76 ? 18.141 45 -8.422 1 94.12 76 THR A N 1
ATOM 593 C CA . THR A 1 76 ? 17.953 44.688 -9.836 1 94.12 76 THR A CA 1
ATOM 594 C C . THR A 1 76 ? 17.453 43.25 -10.016 1 94.12 76 THR A C 1
ATOM 596 O O . THR A 1 76 ? 17.219 42.812 -11.141 1 94.12 76 THR A O 1
ATOM 599 N N . GLU A 1 77 ? 17.359 42.5 -8.875 1 95.44 77 GLU A N 1
ATOM 600 C CA . GLU A 1 77 ? 16.875 41.125 -8.898 1 95.44 77 GLU A CA 1
ATOM 601 C C . GLU A 1 77 ? 15.398 41.062 -8.5 1 95.44 77 GLU A C 1
ATOM 603 O O . GLU A 1 77 ? 15.039 41.406 -7.371 1 95.44 77 GLU A O 1
ATOM 608 N N . PHE A 1 78 ? 14.562 40.594 -9.43 1 95.69 78 PHE A N 1
ATOM 609 C CA . PHE A 1 78 ? 13.125 40.625 -9.195 1 95.69 78 PHE A CA 1
ATOM 610 C C . PHE A 1 78 ? 12.57 39.25 -8.977 1 95.69 78 PHE A C 1
ATOM 612 O O . PHE A 1 78 ? 13.094 38.25 -9.523 1 95.69 78 PHE A O 1
ATOM 619 N N . LYS A 1 79 ? 11.555 39.125 -8.141 1 94.62 79 LYS A N 1
ATOM 620 C CA . LYS A 1 79 ? 10.766 37.906 -8.062 1 94.62 79 LYS A CA 1
ATOM 621 C C . LYS A 1 79 ? 10.039 37.656 -9.375 1 94.62 79 LYS A C 1
ATOM 623 O O . LYS A 1 79 ? 9.719 38.562 -10.117 1 94.62 79 LYS A O 1
ATOM 628 N N . LYS A 1 80 ? 9.836 36.312 -9.648 1 89.69 80 LYS A N 1
ATOM 629 C CA . LYS A 1 80 ? 9.086 35.969 -10.852 1 89.69 80 LYS A CA 1
ATOM 630 C C . LYS A 1 80 ? 7.641 36.438 -10.758 1 89.69 80 LYS A C 1
ATOM 632 O O . LYS A 1 80 ? 7.031 36.781 -11.773 1 89.69 80 LYS A O 1
ATOM 637 N N . SER A 1 81 ? 7.168 36.406 -9.539 1 92 81 SER A N 1
ATOM 638 C CA . SER A 1 81 ? 5.836 36.906 -9.211 1 92 81 SER A CA 1
ATOM 639 C C . SER A 1 81 ? 5.801 37.5 -7.816 1 92 81 SER A C 1
ATOM 641 O O . SER A 1 81 ? 6.535 37.094 -6.926 1 92 81 SER A O 1
ATOM 643 N N . ILE A 1 82 ? 5.027 38.5 -7.758 1 93.62 82 ILE A N 1
ATOM 644 C CA . ILE A 1 82 ? 4.883 39.094 -6.434 1 93.62 82 ILE A CA 1
ATOM 645 C C . ILE A 1 82 ? 3.455 38.906 -5.934 1 93.62 82 ILE A C 1
ATOM 647 O O . ILE A 1 82 ? 2.523 38.781 -6.73 1 93.62 82 ILE A O 1
ATOM 651 N N . GLY A 1 83 ? 3.285 38.906 -4.648 1 88.88 83 GLY A N 1
ATOM 652 C CA . GLY A 1 83 ? 2.057 38.5 -3.98 1 88.88 83 GLY A CA 1
ATOM 653 C C . GLY A 1 83 ? 1.064 39.625 -3.818 1 88.88 83 GLY A C 1
ATOM 654 O O . GLY A 1 83 ? 1.306 40.75 -4.289 1 88.88 83 GLY A O 1
ATOM 655 N N . PRO A 1 84 ? -0.103 39.156 -3.324 1 95.06 84 PRO A N 1
ATOM 656 C CA . PRO A 1 84 ? -0.593 37.844 -2.883 1 95.06 84 PRO A CA 1
ATOM 657 C C . PRO A 1 84 ? -0.908 36.906 -4.047 1 95.06 84 PRO A C 1
ATOM 659 O O . PRO A 1 84 ? -0.928 35.688 -3.875 1 95.06 84 PRO A O 1
ATOM 662 N N . SER A 1 85 ? -1.223 37.5 -5.168 1 95.56 85 SER A N 1
ATOM 663 C CA . SER A 1 85 ? -1.555 36.719 -6.352 1 95.56 85 SER A CA 1
ATOM 664 C C . SER A 1 85 ? -1.254 37.469 -7.629 1 95.56 85 SER A C 1
ATOM 666 O O . SER A 1 85 ? -1.021 38.688 -7.586 1 95.56 85 SER A O 1
ATOM 668 N N . GLU A 1 86 ? -1.287 36.75 -8.695 1 93.62 86 GLU A N 1
ATOM 669 C CA . GLU A 1 86 ? -1.117 37.406 -9.992 1 93.62 86 GLU A CA 1
ATOM 670 C C . GLU A 1 86 ? -2.229 38.406 -10.25 1 93.62 86 GLU A C 1
ATOM 672 O O . GLU A 1 86 ? -1.997 39.438 -10.875 1 93.62 86 GLU A O 1
ATOM 677 N N . THR A 1 87 ? -3.363 38.031 -9.797 1 95.25 87 THR A N 1
ATOM 678 C CA . THR A 1 87 ? -4.496 38.938 -9.945 1 95.25 87 THR A CA 1
ATOM 679 C C . THR A 1 87 ? -4.199 40.281 -9.289 1 95.25 87 THR A C 1
ATOM 681 O O . THR A 1 87 ? -4.367 41.344 -9.914 1 95.25 87 THR A O 1
ATOM 684 N N . MET A 1 88 ? -3.709 40.312 -8.141 1 96.88 88 MET A N 1
ATOM 685 C CA . MET A 1 88 ? -3.463 41.562 -7.402 1 96.88 88 MET A CA 1
ATOM 686 C C . MET A 1 88 ? -2.221 42.25 -7.926 1 96.88 88 MET A C 1
ATOM 688 O O . MET A 1 88 ? -2.15 43.5 -7.906 1 96.88 88 MET A O 1
ATOM 692 N N . MET A 1 89 ? -1.28 41.5 -8.367 1 95.31 89 MET A N 1
ATOM 693 C CA . MET A 1 89 ? -0.118 42.094 -9.016 1 95.31 89 MET A CA 1
ATOM 694 C C . MET A 1 89 ? -0.54 42.938 -10.211 1 95.31 89 MET A C 1
ATOM 696 O O . MET A 1 89 ? -0.077 44.062 -10.367 1 95.31 89 MET A O 1
ATOM 700 N N . LYS A 1 90 ? -1.419 42.406 -10.938 1 94.56 90 LYS A N 1
ATOM 701 C CA . LYS A 1 90 ? -1.882 43.094 -12.141 1 94.56 90 LYS A CA 1
ATOM 702 C C . LYS A 1 90 ? -2.744 44.312 -11.789 1 94.56 90 LYS A C 1
ATOM 704 O O . LYS A 1 90 ? -2.736 45.312 -12.5 1 94.56 90 LYS A O 1
ATOM 709 N N . GLU A 1 91 ? -3.436 44.25 -10.695 1 95.44 91 GLU A N 1
ATOM 710 C CA . GLU A 1 91 ? -4.277 45.344 -10.234 1 95.44 91 GLU A CA 1
ATOM 711 C C . GLU A 1 91 ? -3.432 46.5 -9.711 1 95.44 91 GLU A C 1
ATOM 713 O O . GLU A 1 91 ? -3.891 47.656 -9.664 1 95.44 91 GLU A O 1
ATOM 718 N N . GLY A 1 92 ? -2.283 46.188 -9.211 1 96.81 92 GLY A N 1
ATOM 719 C CA . GLY A 1 92 ? -1.353 47.188 -8.727 1 96.81 92 GLY A CA 1
ATOM 720 C C . GLY A 1 92 ? -1.451 47.406 -7.227 1 96.81 92 GLY A C 1
ATOM 721 O O . GLY A 1 92 ? -2.508 47.812 -6.723 1 96.81 92 GLY A O 1
ATOM 722 N N . TYR A 1 93 ? -0.442 47.25 -6.586 1 98.31 93 TYR A N 1
ATOM 723 C CA . TYR A 1 93 ? -0.188 47.5 -5.172 1 98.31 93 TYR A CA 1
ATOM 724 C C . TYR A 1 93 ? 1.292 47.781 -4.922 1 98.31 93 TYR A C 1
ATOM 726 O O . TYR A 1 93 ? 2.146 47.344 -5.695 1 98.31 93 TYR A O 1
ATOM 734 N N . ILE A 1 94 ? 1.589 48.562 -3.912 1 98.56 94 ILE A N 1
ATOM 735 C CA . ILE A 1 94 ? 2.953 48.531 -3.396 1 98.56 94 ILE A CA 1
ATOM 736 C C . ILE A 1 94 ? 3.154 47.281 -2.547 1 98.56 94 ILE A C 1
ATOM 738 O O . ILE A 1 94 ? 2.568 47.156 -1.469 1 98.56 94 ILE A O 1
ATOM 742 N N . VAL A 1 95 ? 3.936 46.375 -3.102 1 98.5 95 VAL A N 1
ATOM 743 C CA . VAL A 1 95 ? 4.102 45.094 -2.445 1 98.5 95 VAL A CA 1
ATOM 744 C C . VAL A 1 95 ? 5.402 45.062 -1.648 1 98.5 95 VAL A C 1
ATOM 746 O O . VAL A 1 95 ? 6.473 45.375 -2.188 1 98.5 95 VAL A O 1
ATOM 749 N N . VAL A 1 96 ? 5.305 44.688 -0.394 1 98.75 96 VAL A N 1
ATOM 750 C CA . VAL A 1 96 ? 6.441 44.781 0.516 1 98.75 96 VAL A CA 1
ATOM 751 C C . VAL A 1 96 ? 6.715 43.406 1.131 1 98.75 96 VAL A C 1
ATOM 753 O O . VAL A 1 96 ? 5.793 42.719 1.589 1 98.75 96 VAL A O 1
ATOM 756 N N . TYR A 1 97 ? 7.973 42.969 1.087 1 98.69 97 TYR A N 1
ATOM 757 C CA . TYR A 1 97 ? 8.445 41.781 1.801 1 98.69 97 TYR A CA 1
ATOM 758 C C . TYR A 1 97 ? 9.5 42.156 2.838 1 98.69 97 TYR A C 1
ATOM 760 O O . TYR A 1 97 ? 10.422 42.906 2.545 1 98.69 97 TYR A O 1
ATOM 768 N N . GLN A 1 98 ? 9.336 41.594 4.02 1 98.88 98 GLN A N 1
ATOM 769 C CA . GLN A 1 98 ? 10.289 41.938 5.07 1 98.88 98 GLN A CA 1
ATOM 770 C C . GLN A 1 98 ? 10.812 40.688 5.762 1 98.88 98 GLN A C 1
ATOM 772 O O . GLN A 1 98 ? 10.039 39.812 6.141 1 98.88 98 GLN A O 1
ATOM 777 N N . ASP A 1 99 ? 12.172 40.562 5.867 1 98.81 99 ASP A N 1
ATOM 778 C CA . ASP A 1 99 ? 12.758 39.562 6.758 1 98.81 99 ASP A CA 1
ATOM 779 C C . ASP A 1 99 ? 12.492 39.906 8.219 1 98.81 99 ASP A C 1
ATOM 781 O O . ASP A 1 99 ? 12.852 41 8.688 1 98.81 99 ASP A O 1
ATOM 785 N N . VAL A 1 100 ? 11.953 39.031 8.922 1 98.69 100 VAL A N 1
ATOM 786 C CA . VAL A 1 100 ? 11.633 39.312 10.312 1 98.69 100 VAL A CA 1
ATOM 787 C C . VAL A 1 100 ? 12.914 39.344 11.141 1 98.69 100 VAL A C 1
ATOM 789 O O . VAL A 1 100 ? 13.977 38.938 10.672 1 98.69 100 VAL A O 1
ATOM 792 N N . ARG A 1 101 ? 12.742 39.875 12.289 1 98.06 101 ARG A N 1
ATOM 793 C CA . ARG A 1 101 ? 13.852 40 13.227 1 98.06 101 ARG A CA 1
ATOM 794 C C . ARG A 1 101 ? 14.547 38.625 13.422 1 98.06 101 ARG A C 1
ATOM 796 O O . ARG A 1 101 ? 13.883 37.625 13.609 1 98.06 101 ARG A O 1
ATOM 803 N N . GLY A 1 102 ? 15.867 38.625 13.336 1 97.62 102 GLY A N 1
ATOM 804 C CA . GLY A 1 102 ? 16.688 37.438 13.57 1 97.62 102 GLY A CA 1
ATOM 805 C C . GLY A 1 102 ? 16.828 36.562 12.344 1 97.62 102 GLY A C 1
ATOM 806 O O . GLY A 1 102 ? 17.562 35.562 12.375 1 97.62 102 GLY A O 1
ATOM 807 N N . ARG A 1 103 ? 16.266 37 11.211 1 98.38 103 ARG A N 1
ATOM 808 C CA . ARG A 1 103 ? 16.297 36.125 10.031 1 98.38 103 ARG A CA 1
ATOM 809 C C . ARG A 1 103 ? 16.922 36.844 8.844 1 98.38 103 ARG A C 1
ATOM 811 O O . ARG A 1 103 ? 16.656 38.031 8.609 1 98.38 103 ARG A O 1
ATOM 818 N N . TRP A 1 104 ? 17.859 36.094 8.148 1 98.19 104 TRP A N 1
ATOM 819 C CA . TRP A 1 104 ? 18.453 36.5 6.883 1 98.19 104 TRP A CA 1
ATOM 820 C C . TRP A 1 104 ? 19.109 37.875 7.012 1 98.19 104 TRP A C 1
ATOM 822 O O . TRP A 1 104 ? 20.062 38.062 7.781 1 98.19 104 TRP A O 1
ATOM 832 N N . MET A 1 105 ? 18.578 38.938 6.332 1 98.44 105 MET A N 1
ATOM 833 C CA . MET A 1 105 ? 19.297 40.188 6.262 1 98.44 105 MET A CA 1
ATOM 834 C C . MET A 1 105 ? 18.812 41.156 7.355 1 98.44 105 MET A C 1
ATOM 836 O O . MET A 1 105 ? 19.172 42.312 7.352 1 98.44 105 MET A O 1
ATOM 840 N N . SER A 1 106 ? 18.031 40.656 8.305 1 98.69 106 SER A N 1
ATOM 841 C CA . SER A 1 106 ? 17.531 41.5 9.391 1 98.69 106 SER A CA 1
ATOM 842 C C . SER A 1 106 ? 18.312 41.25 10.68 1 98.69 106 SER A C 1
ATOM 844 O O . SER A 1 106 ? 18.828 40.156 10.922 1 98.69 106 SER A O 1
ATOM 846 N N . ASP A 1 107 ? 18.344 42.281 11.508 1 97.81 107 ASP A N 1
ATOM 847 C CA . ASP A 1 107 ? 19.031 42.25 12.797 1 97.81 107 ASP A CA 1
ATOM 848 C C . ASP A 1 107 ? 18.203 41.469 13.828 1 97.81 107 ASP A C 1
ATOM 850 O O . ASP A 1 107 ? 17.031 41.188 13.594 1 97.81 107 ASP A O 1
ATOM 854 N N . GLY A 1 108 ? 18.938 41.156 14.922 1 95.88 108 GLY A N 1
ATOM 855 C CA . GLY A 1 108 ? 18.25 40.594 16.094 1 95.88 108 GLY A CA 1
ATOM 856 C C . GLY A 1 108 ? 18.328 39.094 16.172 1 95.88 108 GLY A C 1
ATOM 857 O O . GLY A 1 108 ? 19.109 38.469 15.445 1 95.88 108 GLY A O 1
ATOM 858 N N . LEU A 1 109 ? 17.562 38.594 17.141 1 95.81 109 LEU A N 1
ATOM 859 C CA . LEU A 1 109 ? 17.5 37.156 17.391 1 95.81 109 LEU A CA 1
ATOM 860 C C . LEU A 1 109 ? 16.125 36.594 17.047 1 95.81 109 LEU A C 1
ATOM 862 O O . LEU A 1 109 ? 15.109 37.25 17.297 1 95.81 109 LEU A O 1
ATOM 866 N N . TYR A 1 110 ? 16.203 35.469 16.5 1 96.62 110 TYR A N 1
ATOM 867 C CA . TYR A 1 110 ? 14.969 34.812 16.141 1 96.62 110 TYR A CA 1
ATOM 868 C C . TYR A 1 110 ? 14.367 34.094 17.328 1 96.62 110 TYR A C 1
ATOM 870 O O . TYR A 1 110 ? 15.102 33.562 18.172 1 96.62 110 TYR A O 1
ATOM 878 N N . ASP A 1 111 ? 13.117 34.094 17.5 1 95.56 111 ASP A N 1
ATOM 879 C CA . ASP A 1 111 ? 12.352 33.375 18.5 1 95.56 111 ASP A CA 1
ATOM 880 C C . ASP A 1 111 ? 11.07 32.781 17.906 1 95.56 111 ASP A C 1
ATOM 882 O O . ASP A 1 111 ? 10.211 33.531 17.422 1 95.56 111 ASP A O 1
ATOM 886 N N . ASN A 1 112 ? 10.992 31.484 17.984 1 95.12 112 ASN A N 1
ATOM 887 C CA . ASN A 1 112 ? 9.789 30.844 17.453 1 95.12 112 ASN A CA 1
ATOM 888 C C . ASN A 1 112 ? 8.539 31.344 18.172 1 95.12 112 ASN A C 1
ATOM 890 O O . ASN A 1 112 ? 8.461 31.312 19.391 1 95.12 112 ASN A O 1
ATOM 894 N N . MET A 1 113 ? 7.637 31.781 17.328 1 96.81 113 MET A N 1
ATOM 895 C CA . MET A 1 113 ? 6.379 32.312 17.844 1 96.81 113 MET A CA 1
ATOM 896 C C . MET A 1 113 ? 6.625 33.219 19.047 1 96.81 113 MET A C 1
ATOM 898 O O . MET A 1 113 ? 6.047 33.031 20.109 1 96.81 113 MET A O 1
ATOM 902 N N . ARG A 1 114 ? 7.402 34.219 18.781 1 97.44 114 ARG A N 1
ATOM 903 C CA . ARG A 1 114 ? 7.746 35.188 19.828 1 97.44 114 ARG A CA 1
ATOM 904 C C . ARG A 1 114 ? 6.508 35.594 20.609 1 97.44 114 ARG A C 1
ATOM 906 O O . ARG A 1 114 ? 5.473 35.938 20.016 1 97.44 114 ARG A O 1
ATOM 913 N N . ALA A 1 115 ? 6.586 35.594 21.969 1 97.62 115 ALA A N 1
ATOM 914 C CA . ALA A 1 115 ? 5.469 35.969 22.828 1 97.62 115 ALA A CA 1
ATOM 915 C C . ALA A 1 115 ? 5.109 37.438 22.688 1 97.62 115 ALA A C 1
ATOM 917 O O . ALA A 1 115 ? 5.992 38.281 22.578 1 97.62 115 ALA A O 1
ATOM 918 N N . PHE A 1 116 ? 3.869 37.75 22.719 1 97.88 116 PHE A N 1
ATOM 919 C CA . PHE A 1 116 ? 3.371 39.125 22.672 1 97.88 116 PHE A CA 1
ATOM 920 C C . PHE A 1 116 ? 3.602 39.812 24 1 97.88 116 PHE A C 1
ATOM 922 O O . PHE A 1 116 ? 3.365 39.25 25.062 1 97.88 116 PHE A O 1
ATOM 929 N N . ILE A 1 117 ? 4.031 41 23.953 1 97.06 117 ILE A N 1
ATOM 930 C CA . ILE A 1 117 ? 4.18 41.844 25.125 1 97.06 117 ILE A CA 1
ATOM 931 C C . ILE A 1 117 ? 3.092 42.938 25.125 1 97.06 117 ILE A C 1
ATOM 933 O O . ILE A 1 117 ? 3.178 43.906 24.391 1 97.06 117 ILE A O 1
ATOM 937 N N . PRO A 1 118 ? 2.137 42.812 26 1 93.56 118 PRO A N 1
ATOM 938 C CA . PRO A 1 118 ? 1.109 43.844 26.062 1 93.56 118 PRO A CA 1
ATOM 939 C C . PRO A 1 118 ? 1.6 45.125 26.766 1 93.56 118 PRO A C 1
ATOM 941 O O . PRO A 1 118 ? 2.545 45.062 27.547 1 93.56 118 PRO A O 1
ATOM 944 N N . ASN A 1 119 ? 1.05 46.219 26.578 1 91.88 119 ASN A N 1
ATOM 945 C CA . ASN A 1 119 ? 1.324 47.5 27.25 1 91.88 119 ASN A CA 1
ATOM 946 C C . ASN A 1 119 ? 2.822 47.75 27.344 1 91.88 119 ASN A C 1
ATOM 948 O O . ASN A 1 119 ? 3.35 48 28.422 1 91.88 119 ASN A O 1
ATOM 952 N N . LYS A 1 120 ? 3.412 47.781 26.234 1 94.06 120 LYS A N 1
ATOM 953 C CA . LYS A 1 120 ? 4.855 47.969 26.156 1 94.06 120 LYS A CA 1
ATOM 954 C C . LYS A 1 120 ? 5.25 49.312 26.797 1 94.06 120 LYS A C 1
ATOM 956 O O . LYS A 1 120 ? 4.621 50.344 26.531 1 94.06 120 LYS A O 1
ATOM 961 N N . LYS A 1 121 ? 6.219 49.406 27.797 1 90.88 121 LYS A N 1
ATOM 962 C CA . LYS A 1 121 ? 6.617 50.562 28.578 1 90.88 121 LYS A CA 1
ATOM 963 C C . LYS A 1 121 ? 7.91 51.188 28.031 1 90.88 121 LYS A C 1
ATOM 965 O O . LYS A 1 121 ? 8.242 52.312 28.344 1 90.88 121 LYS A O 1
ATOM 970 N N . GLY A 1 122 ? 8.625 50.562 27.109 1 88.31 122 GLY A N 1
ATOM 971 C CA . GLY A 1 122 ? 9.898 51.062 26.641 1 88.31 122 GLY A CA 1
ATOM 972 C C . GLY A 1 122 ? 10.25 50.594 25.25 1 88.31 122 GLY A C 1
ATOM 973 O O . GLY A 1 122 ? 9.594 49.719 24.703 1 88.31 122 GLY A O 1
ATOM 974 N N . LYS A 1 123 ? 11.328 51.219 24.812 1 91.12 123 LYS A N 1
ATOM 975 C CA . LYS A 1 123 ? 11.742 51 23.438 1 91.12 123 LYS A CA 1
ATOM 976 C C . LYS A 1 123 ? 12.391 49.625 23.281 1 91.12 123 LYS A C 1
ATOM 978 O O . LYS A 1 123 ? 12.523 49.125 22.156 1 91.12 123 LYS A O 1
ATOM 983 N N . THR A 1 124 ? 12.719 49.094 24.375 1 91.81 124 THR A N 1
ATOM 984 C CA . THR A 1 124 ? 13.422 47.812 24.297 1 91.81 124 THR A CA 1
ATOM 985 C C . THR A 1 124 ? 12.445 46.625 24.344 1 91.81 124 THR A C 1
ATOM 987 O O . THR A 1 124 ? 12.812 45.5 24.062 1 91.81 124 THR A O 1
ATOM 990 N N . GLN A 1 125 ? 11.234 46.906 24.703 1 94.75 125 GLN A N 1
ATOM 991 C CA . GLN A 1 125 ? 10.211 45.875 24.656 1 94.75 125 GLN A CA 1
ATOM 992 C C . GLN A 1 125 ? 9.609 45.75 23.266 1 94.75 125 GLN A C 1
ATOM 994 O O . GLN A 1 125 ? 8.672 46.469 22.922 1 94.75 125 GLN A O 1
ATOM 999 N N . VAL A 1 126 ? 10.234 44.812 22.531 1 96.12 126 VAL A N 1
ATOM 1000 C CA . VAL A 1 126 ? 9.844 44.688 21.141 1 96.12 126 VAL A CA 1
ATOM 1001 C C . VAL A 1 126 ? 9.344 43.25 20.875 1 96.12 126 VAL A C 1
ATOM 1003 O O . VAL A 1 126 ? 9.781 42.312 21.516 1 96.12 126 VAL A O 1
ATOM 1006 N N . ASP A 1 127 ? 8.391 43.188 20.062 1 98 127 ASP A N 1
ATOM 1007 C CA . ASP A 1 127 ? 7.871 41.938 19.531 1 98 127 ASP A CA 1
ATOM 1008 C C . ASP A 1 127 ? 7.418 42.094 18.078 1 98 127 ASP A C 1
ATOM 1010 O O . ASP A 1 127 ? 7.77 43.094 17.422 1 98 127 ASP A O 1
ATOM 1014 N N . GLU A 1 128 ? 6.727 41.125 17.578 1 98.25 128 GLU A N 1
ATOM 1015 C CA . GLU A 1 128 ? 6.332 41.188 16.172 1 98.25 128 GLU A CA 1
ATOM 1016 C C . GLU A 1 128 ? 5.305 42.312 15.938 1 98.25 128 GLU A C 1
ATOM 1018 O O . GLU A 1 128 ? 5.215 42.844 14.836 1 98.25 128 GLU A O 1
ATOM 1023 N N . ALA A 1 129 ? 4.461 42.625 16.938 1 98.19 129 ALA A N 1
ATOM 1024 C CA . ALA A 1 129 ? 3.49 43.719 16.828 1 98.19 129 ALA A CA 1
ATOM 1025 C C . ALA A 1 129 ? 4.191 45.062 16.719 1 98.19 129 ALA A C 1
ATOM 1027 O O . ALA A 1 129 ? 3.832 45.906 15.891 1 98.19 129 ALA A O 1
ATOM 1028 N N . SER A 1 130 ? 5.172 45.281 17.594 1 98.19 130 SER A N 1
ATOM 1029 C CA . SER A 1 130 ? 5.902 46.562 17.562 1 98.19 130 SER A CA 1
ATOM 1030 C C . SER A 1 130 ? 6.719 46.688 16.281 1 98.19 130 SER A C 1
ATOM 1032 O O . SER A 1 130 ? 6.793 47.75 15.688 1 98.19 130 SER A O 1
ATOM 1034 N N . ASP A 1 131 ? 7.344 45.594 15.852 1 98.69 131 ASP A N 1
ATOM 1035 C CA . ASP A 1 131 ? 8.07 45.625 14.594 1 98.69 131 ASP A CA 1
ATOM 1036 C C . ASP A 1 131 ? 7.137 45.938 13.422 1 98.69 131 ASP A C 1
ATOM 1038 O O . ASP A 1 131 ? 7.512 46.656 12.5 1 98.69 131 ASP A O 1
ATOM 1042 N N . THR A 1 132 ? 5.953 45.344 13.438 1 98.75 132 THR A N 1
ATOM 1043 C CA . THR A 1 132 ? 4.957 45.625 12.414 1 98.75 132 THR A CA 1
ATOM 1044 C C . THR A 1 132 ? 4.57 47.094 12.445 1 98.75 132 THR A C 1
ATOM 1046 O O . THR A 1 132 ? 4.508 47.75 11.398 1 98.75 132 THR A O 1
ATOM 1049 N N . TYR A 1 133 ? 4.289 47.625 13.609 1 98.38 133 TYR A N 1
ATOM 1050 C CA . TYR A 1 133 ? 3.916 49.031 13.766 1 98.38 133 TYR A CA 1
ATOM 1051 C C . TYR A 1 133 ? 4.977 49.938 13.164 1 98.38 133 TYR A C 1
ATOM 1053 O O . TYR A 1 133 ? 4.668 50.812 12.359 1 98.38 133 TYR A O 1
ATOM 1061 N N . ASP A 1 134 ? 6.246 49.719 13.586 1 98.62 134 ASP A N 1
ATOM 1062 C CA . ASP A 1 134 ? 7.348 50.562 13.141 1 98.62 134 ASP A CA 1
ATOM 1063 C C . ASP A 1 134 ? 7.547 50.469 11.633 1 98.62 134 ASP A C 1
ATOM 1065 O O . ASP A 1 134 ? 7.859 51.469 10.969 1 98.62 134 ASP A O 1
ATOM 1069 N N . THR A 1 135 ? 7.383 49.312 11.094 1 98.88 135 THR A N 1
ATOM 1070 C CA . THR A 1 135 ? 7.535 49.094 9.656 1 98.88 135 THR A CA 1
ATOM 1071 C C . THR A 1 135 ? 6.445 49.844 8.891 1 98.88 135 THR A C 1
ATOM 1073 O O . THR A 1 135 ? 6.73 50.562 7.922 1 98.88 135 THR A O 1
ATOM 1076 N N . ILE A 1 136 ? 5.172 49.656 9.312 1 98.88 136 ILE A N 1
ATOM 1077 C CA . ILE A 1 136 ? 4.062 50.344 8.648 1 98.88 136 ILE A CA 1
ATOM 1078 C C . ILE A 1 136 ? 4.246 51.844 8.75 1 98.88 136 ILE A C 1
ATOM 1080 O O . ILE A 1 136 ? 4.059 52.562 7.766 1 98.88 136 ILE A O 1
ATOM 1084 N N . ASP A 1 137 ? 4.633 52.344 9.891 1 98.81 137 ASP A N 1
ATOM 1085 C CA . ASP A 1 137 ? 4.84 53.75 10.094 1 98.81 137 ASP A CA 1
ATOM 1086 C C . ASP A 1 137 ? 5.883 54.312 9.125 1 98.81 137 ASP A C 1
ATOM 1088 O O . ASP A 1 137 ? 5.684 55.375 8.523 1 98.81 137 ASP A O 1
ATOM 1092 N N . TRP A 1 138 ? 6.961 53.594 9.008 1 98.81 138 TRP A N 1
ATOM 1093 C CA . TRP A 1 138 ? 8.008 54 8.086 1 98.81 138 TRP A CA 1
ATOM 1094 C C . TRP A 1 138 ? 7.508 54 6.645 1 98.81 138 TRP A C 1
ATOM 1096 O O . TRP A 1 138 ? 7.77 54.906 5.875 1 98.81 138 TRP A O 1
ATOM 1106 N N . LEU A 1 139 ? 6.809 52.938 6.246 1 98.88 139 LEU A N 1
ATOM 1107 C CA . LEU A 1 139 ? 6.367 52.75 4.871 1 98.88 139 LEU A CA 1
ATOM 1108 C C . LEU A 1 139 ? 5.402 53.844 4.449 1 98.88 139 LEU A C 1
ATOM 1110 O O . LEU A 1 139 ? 5.516 54.406 3.35 1 98.88 139 LEU A O 1
ATOM 1114 N N . VAL A 1 140 ? 4.426 54.188 5.301 1 98.62 140 VAL A N 1
ATOM 1115 C CA . VAL A 1 140 ? 3.418 55.188 4.965 1 98.62 140 VAL A CA 1
ATOM 1116 C C . VAL A 1 140 ? 4.082 56.562 4.781 1 98.62 140 VAL A C 1
ATOM 1118 O O . VAL A 1 140 ? 3.66 57.344 3.941 1 98.62 140 VAL A O 1
ATOM 1121 N N . LYS A 1 141 ? 5.23 56.75 5.414 1 98.38 141 LYS A N 1
ATOM 1122 C CA . LYS A 1 141 ? 5.926 58.031 5.375 1 98.38 141 LYS A CA 1
ATOM 1123 C C . LYS A 1 141 ? 6.957 58.062 4.25 1 98.38 141 LYS A C 1
ATOM 1125 O O . LYS A 1 141 ? 7.273 59.125 3.723 1 98.38 141 LYS A O 1
ATOM 1130 N N . ASN A 1 142 ? 7.438 56.875 3.867 1 98.25 142 ASN A N 1
ATOM 1131 C CA . ASN A 1 142 ? 8.641 56.906 3.037 1 98.25 142 ASN A CA 1
ATOM 1132 C C . ASN A 1 142 ? 8.398 56.219 1.687 1 98.25 142 ASN A C 1
ATOM 1134 O O . ASN A 1 142 ? 9.156 56.438 0.741 1 98.25 142 ASN A O 1
ATOM 1138 N N . ALA A 1 143 ? 7.438 55.344 1.556 1 97.31 143 ALA A N 1
ATOM 1139 C CA . ALA A 1 143 ? 7.117 54.781 0.253 1 97.31 143 ALA A CA 1
ATOM 1140 C C . ALA A 1 143 ? 6.348 55.75 -0.613 1 97.31 143 ALA A C 1
ATOM 1142 O O . ALA A 1 143 ? 5.27 56.219 -0.231 1 97.31 143 ALA A O 1
ATOM 1143 N N . ALA A 1 144 ? 6.832 56.062 -1.708 1 95.81 144 ALA A N 1
ATOM 1144 C CA . ALA A 1 144 ? 6.238 57.094 -2.564 1 95.81 144 ALA A CA 1
ATOM 1145 C C . ALA A 1 144 ? 4.91 56.625 -3.15 1 95.81 144 ALA A C 1
ATOM 1147 O O . ALA A 1 144 ? 4.719 55.406 -3.373 1 95.81 144 ALA A O 1
ATOM 1148 N N . ASN A 1 145 ? 4.004 57.5 -3.336 1 96.5 145 ASN A N 1
ATOM 1149 C CA . ASN A 1 145 ? 2.766 57.312 -4.082 1 96.5 145 ASN A CA 1
ATOM 1150 C C . ASN A 1 145 ? 1.831 56.344 -3.387 1 96.5 145 ASN A C 1
ATOM 1152 O O . ASN A 1 145 ? 1.106 55.594 -4.047 1 96.5 145 ASN A O 1
ATOM 1156 N N . ASN A 1 146 ? 1.914 56.156 -2.094 1 98.12 146 ASN A N 1
ATOM 1157 C CA . ASN A 1 146 ? 0.966 55.281 -1.39 1 98.12 146 ASN A CA 1
ATOM 1158 C C . ASN A 1 146 ? -0.289 56.062 -0.983 1 98.12 146 ASN A C 1
ATOM 1160 O O . ASN A 1 146 ? -0.255 57.281 -0.847 1 98.12 146 ASN A O 1
ATOM 1164 N N . ASN A 1 147 ? -1.381 55.406 -0.744 1 98.25 147 ASN A N 1
ATOM 1165 C CA . ASN A 1 147 ? -2.643 56.062 -0.422 1 98.25 147 ASN A CA 1
ATOM 1166 C C . ASN A 1 147 ? -2.9 56.094 1.082 1 98.25 147 ASN A C 1
ATOM 1168 O O . ASN A 1 147 ? -3.986 56.469 1.527 1 98.25 147 ASN A O 1
ATOM 1172 N N . GLY A 1 148 ? -1.954 55.5 1.845 1 98.38 148 GLY A N 1
ATOM 1173 C CA . GLY A 1 148 ? -2.059 55.531 3.295 1 98.38 148 GLY A CA 1
ATOM 1174 C C . GLY A 1 148 ? -2.678 54.281 3.883 1 98.38 148 GLY A C 1
ATOM 1175 O O . GLY A 1 148 ? -2.645 54.062 5.098 1 98.38 148 GLY A O 1
ATOM 1176 N N . ASN A 1 149 ? -3.287 53.406 3.041 1 98.69 149 ASN A N 1
ATOM 1177 C CA . ASN A 1 149 ? -3.861 52.156 3.502 1 98.69 149 ASN A CA 1
ATOM 1178 C C . ASN A 1 149 ? -2.861 51 3.391 1 98.69 149 ASN A C 1
ATOM 1180 O O . ASN A 1 149 ? -2.166 50.875 2.381 1 98.69 149 ASN A O 1
ATOM 1184 N N . VAL A 1 150 ? -2.809 50.188 4.449 1 98.88 150 VAL A N 1
ATOM 1185 C CA . VAL A 1 150 ? -1.873 49.094 4.477 1 98.88 150 VAL A CA 1
ATOM 1186 C C . VAL A 1 150 ? -2.627 47.781 4.766 1 98.88 150 VAL A C 1
ATOM 1188 O O . VAL A 1 150 ? -3.531 47.75 5.602 1 98.88 150 VAL A O 1
ATOM 1191 N N . GLY A 1 151 ? -2.377 46.781 4.008 1 98.81 151 GLY A N 1
ATOM 1192 C CA . GLY A 1 151 ? -2.799 45.406 4.285 1 98.81 151 GLY A CA 1
ATOM 1193 C C . GLY A 1 151 ? -1.64 44.469 4.586 1 98.81 151 GLY A C 1
ATOM 1194 O O . GLY A 1 151 ? -0.493 44.781 4.242 1 98.81 151 GLY A O 1
ATOM 1195 N N . VAL A 1 152 ? -1.94 43.375 5.297 1 98.88 152 VAL A N 1
ATOM 1196 C CA . VAL A 1 152 ? -0.95 42.344 5.59 1 98.88 152 VAL A CA 1
ATOM 1197 C C . VAL A 1 152 ? -1.503 40.969 5.207 1 98.88 152 VAL A C 1
ATOM 1199 O O . VAL A 1 152 ? -2.678 40.688 5.441 1 98.88 152 VAL A O 1
ATOM 1202 N N . TRP A 1 153 ? -0.697 40.156 4.594 1 98.62 153 TRP A N 1
ATOM 1203 C CA . TRP A 1 153 ? -1.062 38.781 4.281 1 98.62 153 TRP A CA 1
ATOM 1204 C C . TRP A 1 153 ? 0.122 37.844 4.492 1 98.62 153 TRP A C 1
ATOM 1206 O O . TRP A 1 153 ? 1.267 38.312 4.598 1 98.62 153 TRP A O 1
ATOM 1216 N N . GLY A 1 154 ? -0.187 36.625 4.609 1 98.56 154 GLY A N 1
ATOM 1217 C CA . GLY A 1 154 ? 0.852 35.594 4.652 1 98.56 154 GLY A CA 1
ATOM 1218 C C . GLY A 1 154 ? 0.308 34.188 4.848 1 98.56 154 GLY A C 1
ATOM 1219 O O . GLY A 1 154 ? -0.806 34.031 5.348 1 98.56 154 GLY A O 1
ATOM 1220 N N . ILE A 1 155 ? 1.081 33.25 4.461 1 98.12 155 ILE A N 1
ATOM 1221 C CA . ILE A 1 155 ? 0.719 31.828 4.578 1 98.12 155 ILE A CA 1
ATOM 1222 C C . ILE A 1 155 ? 1.654 31.141 5.566 1 98.12 155 ILE A C 1
ATOM 1224 O O . ILE A 1 155 ? 2.873 31.312 5.508 1 98.12 155 ILE A O 1
ATOM 1228 N N . SER A 1 156 ? 1.057 30.266 6.387 1 97.69 156 SER A N 1
ATOM 1229 C CA . SER A 1 156 ? 1.855 29.5 7.328 1 97.69 156 SER A CA 1
ATOM 1230 C C . SER A 1 156 ? 2.486 30.391 8.391 1 97.69 156 SER A C 1
ATOM 1232 O O . SER A 1 156 ? 1.787 31.141 9.062 1 97.69 156 SER A O 1
ATOM 1234 N N . TYR A 1 157 ? 3.842 30.453 8.461 1 97.94 157 TYR A N 1
ATOM 1235 C CA . TYR A 1 157 ? 4.48 31.328 9.438 1 97.94 157 TYR A CA 1
ATOM 1236 C C . TYR A 1 157 ? 4.246 32.781 9.094 1 97.94 157 TYR A C 1
ATOM 1238 O O . TYR A 1 157 ? 4.023 33.625 9.977 1 97.94 157 TYR A O 1
ATOM 1246 N N . PRO A 1 158 ? 4.293 33.156 7.828 1 98.5 158 PRO A N 1
ATOM 1247 C CA . PRO A 1 158 ? 3.848 34.5 7.516 1 98.5 158 PRO A CA 1
ATOM 1248 C C . PRO A 1 158 ? 2.393 34.75 7.906 1 98.5 158 PRO A C 1
ATOM 1250 O O . PRO A 1 158 ? 2.01 35.906 8.188 1 98.5 158 PRO A O 1
ATOM 1253 N N . GLY A 1 159 ? 1.643 33.656 7.922 1 98.75 159 GLY A N 1
ATOM 1254 C CA . GLY A 1 159 ? 0.292 33.781 8.453 1 98.75 159 GLY A CA 1
ATOM 1255 C C . GLY A 1 159 ? 0.257 34.125 9.93 1 98.75 159 GLY A C 1
ATOM 1256 O O . GLY A 1 159 ? -0.585 34.906 10.375 1 98.75 159 GLY A O 1
ATOM 1257 N N . PHE A 1 160 ? 1.148 33.531 10.656 1 98.38 160 PHE A N 1
ATOM 1258 C CA . PHE A 1 160 ? 1.305 33.906 12.062 1 98.38 160 PHE A CA 1
ATOM 1259 C C . PHE A 1 160 ? 1.607 35.375 12.211 1 98.38 160 PHE A C 1
ATOM 1261 O O . PHE A 1 160 ? 0.995 36.062 13.039 1 98.38 160 PHE A O 1
ATOM 1268 N N . TYR A 1 161 ? 2.506 35.906 11.398 1 98.81 161 TYR A N 1
ATOM 1269 C CA . TYR A 1 161 ? 2.869 37.312 11.461 1 98.81 161 TYR A CA 1
ATOM 1270 C C . TYR A 1 161 ? 1.706 38.188 11.023 1 98.81 161 TYR A C 1
ATOM 1272 O O . TYR A 1 161 ? 1.54 39.312 11.531 1 98.81 161 TYR A O 1
ATOM 1280 N N . SER A 1 162 ? 0.935 37.688 10.094 1 98.88 162 SER A N 1
ATOM 1281 C CA . SER A 1 162 ? -0.278 38.406 9.727 1 98.88 162 SER A CA 1
ATOM 1282 C C . SER A 1 162 ? -1.236 38.531 10.906 1 98.88 162 SER A C 1
ATOM 1284 O O . SER A 1 162 ? -1.747 39.594 11.195 1 98.88 162 SER A O 1
ATOM 1286 N N . THR A 1 163 ? -1.428 37.406 11.57 1 98.88 163 THR A N 1
ATOM 1287 C CA . THR A 1 163 ? -2.26 37.469 12.773 1 98.88 163 THR A CA 1
ATOM 1288 C C . THR A 1 163 ? -1.671 38.406 13.812 1 98.88 163 THR A C 1
ATOM 1290 O O . THR A 1 163 ? -2.395 39.188 14.414 1 98.88 163 THR A O 1
ATOM 1293 N N . TYR A 1 164 ? -0.416 38.344 13.938 1 98.69 164 TYR A N 1
ATOM 1294 C CA . TYR A 1 164 ? 0.296 39.156 14.93 1 98.69 164 TYR A CA 1
ATOM 1295 C C . TYR A 1 164 ? 0.176 40.625 14.617 1 98.69 164 TYR A C 1
ATOM 1297 O O . TYR A 1 164 ? 0.138 41.469 15.531 1 98.69 164 TYR A O 1
ATOM 1305 N N . SER A 1 165 ? 0.111 40.969 13.375 1 98.81 165 SER A N 1
ATOM 1306 C CA . SER A 1 165 ? 0.019 42.375 12.953 1 98.81 165 SER A CA 1
ATOM 1307 C C . SER A 1 165 ? -1.236 43.031 13.508 1 98.81 165 SER A C 1
ATOM 1309 O O . SER A 1 165 ? -1.266 44.25 13.703 1 98.81 165 SER A O 1
ATOM 1311 N N . LEU A 1 166 ? -2.244 42.281 13.742 1 98.69 166 LEU A N 1
ATOM 1312 C CA . LEU A 1 166 ? -3.506 42.781 14.266 1 98.69 166 LEU A CA 1
ATOM 1313 C C . LEU A 1 166 ? -3.299 43.438 15.625 1 98.69 166 LEU A C 1
ATOM 1315 O O . LEU A 1 166 ? -4.094 44.281 16.031 1 98.69 166 LEU A O 1
ATOM 1319 N N . LEU A 1 167 ? -2.221 43.094 16.297 1 98.31 167 LEU A N 1
ATOM 1320 C CA . LEU A 1 167 ? -1.944 43.594 17.641 1 98.31 167 LEU A CA 1
ATOM 1321 C C . LEU A 1 167 ? -1.095 44.844 17.594 1 98.31 167 LEU A C 1
ATOM 1323 O O . LEU A 1 167 ? -0.812 45.438 18.625 1 98.31 167 LEU A O 1
ATOM 1327 N N . SER A 1 168 ? -0.693 45.25 16.391 1 97.44 168 SER A N 1
ATOM 1328 C CA . SER A 1 168 ? 0.122 46.469 16.25 1 97.44 168 SER A CA 1
ATOM 1329 C C . SER A 1 168 ? -0.696 47.719 16.516 1 97.44 168 SER A C 1
ATOM 1331 O O . SER A 1 168 ? -0.15 48.75 16.938 1 97.44 168 SER A O 1
ATOM 1333 N N . ASN A 1 169 ? -1.962 47.688 16.125 1 95.25 169 ASN A N 1
ATOM 1334 C CA . ASN A 1 169 ? -2.92 48.781 16.312 1 95.25 169 ASN A CA 1
ATOM 1335 C C . ASN A 1 169 ? -2.529 50.031 15.516 1 95.25 169 ASN A C 1
ATOM 1337 O O . ASN A 1 169 ? -2.854 51.125 15.906 1 95.25 169 ASN A O 1
ATOM 1341 N N . HIS A 1 170 ? -1.752 49.875 14.531 1 98.12 170 HIS A N 1
ATOM 1342 C CA . HIS A 1 170 ? -1.455 51 13.688 1 98.12 170 HIS A CA 1
ATOM 1343 C C . HIS A 1 170 ? -2.693 51.469 12.93 1 98.12 170 HIS A C 1
ATOM 1345 O O . HIS A 1 170 ? -3.395 50.656 12.32 1 98.12 170 HIS A O 1
ATOM 1351 N N . PRO A 1 171 ? -2.916 52.719 12.828 1 98 171 PRO A N 1
ATOM 1352 C CA . PRO A 1 171 ? -4.164 53.219 12.227 1 98 171 PRO A CA 1
ATOM 1353 C C . PRO A 1 171 ? -4.219 52.969 10.719 1 98 171 PRO A C 1
ATOM 1355 O O . PRO A 1 171 ? -5.309 52.938 10.133 1 98 171 PRO A O 1
ATOM 1358 N N . ALA A 1 172 ? -3.098 52.812 10.094 1 98.69 172 ALA A N 1
ATOM 1359 C CA . ALA A 1 172 ? -3.064 52.625 8.648 1 98.69 172 ALA A CA 1
ATOM 1360 C C . ALA A 1 172 ? -3.373 51.156 8.281 1 98.69 172 ALA A C 1
ATOM 1362 O O . ALA A 1 172 ? -3.654 50.875 7.121 1 98.69 172 ALA A O 1
ATOM 1363 N N . LEU A 1 173 ? -3.277 50.25 9.219 1 98.81 173 LEU A N 1
ATOM 1364 C CA . LEU A 1 173 ? -3.605 48.844 8.945 1 98.81 173 LEU A CA 1
ATOM 1365 C C . LEU A 1 173 ? -5.113 48.656 8.82 1 98.81 173 LEU A C 1
ATOM 1367 O O . LEU A 1 173 ? -5.844 48.781 9.805 1 98.81 173 LEU A O 1
ATOM 1371 N N . LYS A 1 174 ? -5.531 48.312 7.566 1 98.44 174 LYS A N 1
ATOM 1372 C CA . LYS A 1 174 ? -6.969 48.312 7.305 1 98.44 174 LYS A CA 1
ATOM 1373 C C . LYS A 1 174 ? -7.48 46.906 7.047 1 98.44 174 LYS A C 1
ATOM 1375 O O . LYS A 1 174 ? -8.648 46.594 7.305 1 98.44 174 LYS A O 1
ATOM 1380 N N . ALA A 1 175 ? -6.648 46.062 6.496 1 98.5 175 ALA A N 1
ATOM 1381 C CA . ALA A 1 175 ? -7.07 44.719 6.082 1 98.5 175 ALA A CA 1
ATOM 1382 C C . ALA A 1 175 ? -5.953 43.719 6.293 1 98.5 175 ALA A C 1
ATOM 1384 O O . ALA A 1 175 ? -4.805 43.938 5.922 1 98.5 175 ALA A O 1
ATOM 1385 N N . VAL A 1 176 ? -6.309 42.594 6.934 1 98.88 176 VAL A N 1
ATOM 1386 C CA . VAL A 1 176 ? -5.336 41.531 7.219 1 98.88 176 VAL A CA 1
ATOM 1387 C C . VAL A 1 176 ? -5.902 40.188 6.793 1 98.88 176 VAL A C 1
ATOM 1389 O O . VAL A 1 176 ? -7.078 39.906 7.027 1 98.88 176 VAL A O 1
ATOM 1392 N N . SER A 1 177 ? -5.074 39.375 6.16 1 98.88 177 SER A N 1
ATOM 1393 C CA . SER A 1 177 ? -5.484 38.031 5.777 1 98.88 177 SER A CA 1
ATOM 1394 C C . SER A 1 177 ? -4.5 36.969 6.293 1 98.88 177 SER A C 1
ATOM 1396 O O . SER A 1 177 ? -3.611 36.531 5.559 1 98.88 177 SER A O 1
ATOM 1398 N N . PRO A 1 178 ? -4.746 36.469 7.496 1 98.88 178 PRO A N 1
ATOM 1399 C CA . PRO A 1 178 ? -3.992 35.281 7.926 1 98.88 178 PRO A CA 1
ATOM 1400 C C . PRO A 1 178 ? -4.398 34.031 7.18 1 98.88 178 PRO A C 1
ATOM 1402 O O . PRO A 1 178 ? -5.559 33.625 7.238 1 98.88 178 PRO A O 1
ATOM 1405 N N . GLN A 1 179 ? -3.438 33.406 6.5 1 98.81 179 GLN A N 1
ATOM 1406 C CA . GLN A 1 179 ? -3.693 32.219 5.699 1 98.81 179 GLN A CA 1
ATOM 1407 C C . GLN A 1 179 ? -2.881 31.031 6.207 1 98.81 179 GLN A C 1
ATOM 1409 O O . GLN A 1 179 ? -1.649 31.078 6.227 1 98.81 179 GLN A O 1
ATOM 1414 N N . ALA A 1 180 ? -3.588 29.984 6.574 1 98.38 180 ALA A N 1
ATOM 1415 C CA . ALA A 1 180 ? -2.949 28.859 7.246 1 98.38 180 ALA A CA 1
ATOM 1416 C C . ALA A 1 180 ? -2.084 29.328 8.414 1 98.38 180 ALA A C 1
ATOM 1418 O O . ALA A 1 180 ? -0.927 28.922 8.539 1 98.38 180 ALA A O 1
ATOM 1419 N N . CYS A 1 181 ? -2.639 30.188 9.18 1 98.56 181 CYS A N 1
ATOM 1420 C CA . CYS A 1 181 ? -1.841 30.859 10.195 1 98.56 181 CYS A CA 1
ATOM 1421 C C . CYS A 1 181 ? -1.562 29.922 11.375 1 98.56 181 CYS A C 1
ATOM 1423 O O . CYS A 1 181 ? -2.461 29.219 11.844 1 98.56 181 CYS A O 1
ATOM 1425 N N . ILE A 1 182 ? -0.344 29.938 11.805 1 97.5 182 ILE A N 1
ATOM 1426 C CA . ILE A 1 182 ? 0.015 29.266 13.055 1 97.5 182 ILE A CA 1
ATOM 1427 C C . ILE A 1 182 ? -0.575 30.031 14.234 1 97.5 182 ILE A C 1
ATOM 1429 O O . ILE A 1 182 ? -0.54 31.266 14.273 1 97.5 182 ILE A O 1
ATOM 1433 N N . SER A 1 183 ? -1.119 29.297 15.172 1 97.06 183 SER A N 1
ATOM 1434 C CA . SER A 1 183 ? -1.642 29.984 16.359 1 97.06 183 SER A CA 1
ATOM 1435 C C . SER A 1 183 ? -0.999 29.453 17.625 1 97.06 183 SER A C 1
ATOM 1437 O O . SER A 1 183 ? -0.937 30.156 18.641 1 97.06 183 SER A O 1
ATOM 1439 N N . ASP A 1 184 ? -0.649 28.219 17.578 1 95.94 184 ASP A N 1
ATOM 1440 C CA . ASP A 1 184 ? -0.069 27.562 18.75 1 95.94 184 ASP A CA 1
ATOM 1441 C C . ASP A 1 184 ? 0.608 26.25 18.359 1 95.94 184 ASP A C 1
ATOM 1443 O O . ASP A 1 184 ? -0.056 25.312 17.922 1 95.94 184 ASP A O 1
ATOM 1447 N N . PHE A 1 185 ? 1.935 26.094 18.625 1 95.75 185 PHE A N 1
ATOM 1448 C CA . PHE A 1 185 ? 2.707 24.938 18.188 1 95.75 185 PHE A CA 1
ATOM 1449 C C . PHE A 1 185 ? 2.367 23.703 19.016 1 95.75 185 PHE A C 1
ATOM 1451 O O . PHE A 1 185 ? 2.738 22.578 18.656 1 95.75 185 PHE A O 1
ATOM 1458 N N . PHE A 1 186 ? 1.665 23.859 20.125 1 97 186 PHE A N 1
ATOM 1459 C CA . PHE A 1 186 ? 1.291 22.719 20.938 1 97 186 PHE A CA 1
ATOM 1460 C C . PHE A 1 186 ? 0.051 22.031 20.375 1 97 186 PHE A C 1
ATOM 1462 O O . PHE A 1 186 ? -0.273 20.906 20.766 1 97 186 PHE A O 1
ATOM 1469 N N . PHE A 1 187 ? -0.618 22.688 19.344 1 95.31 187 PHE A N 1
ATOM 1470 C CA . PHE A 1 187 ? -1.854 22.141 18.797 1 95.31 187 PHE A CA 1
ATOM 1471 C C . PHE A 1 187 ? -1.78 22.062 17.281 1 95.31 187 PHE A C 1
ATOM 1473 O O . PHE A 1 187 ? -2.631 21.438 16.641 1 95.31 187 PHE A O 1
ATOM 1480 N N . ASP A 1 188 ? -0.738 22.703 16.766 1 89.69 188 ASP A N 1
ATOM 1481 C CA . ASP A 1 188 ? -0.542 22.688 15.312 1 89.69 188 ASP A CA 1
ATOM 1482 C C . ASP A 1 188 ? 0.943 22.625 14.961 1 89.69 188 ASP A C 1
ATOM 1484 O O . ASP A 1 188 ? 1.792 23.016 15.773 1 89.69 188 ASP A O 1
ATOM 1488 N N . ASP A 1 189 ? 1.297 22.047 13.781 1 93.5 189 ASP A N 1
ATOM 1489 C CA . ASP A 1 189 ? 2.629 21.906 13.195 1 93.5 189 ASP A CA 1
ATOM 1490 C C . ASP A 1 189 ? 3.441 20.844 13.938 1 93.5 189 ASP A C 1
ATOM 1492 O O . ASP A 1 189 ? 3.543 19.703 13.492 1 93.5 189 ASP A O 1
ATOM 1496 N N . PHE A 1 190 ? 3.861 21.203 15.195 1 96 190 PHE A N 1
ATOM 1497 C CA . PHE A 1 190 ? 4.855 20.344 15.828 1 96 190 PHE A CA 1
ATOM 1498 C C . PHE A 1 190 ? 4.207 19.422 16.859 1 96 190 PHE A C 1
ATOM 1500 O O . PHE A 1 190 ? 4.805 18.438 17.266 1 96 190 PHE A O 1
ATOM 1507 N N . HIS A 1 191 ? 3.002 19.828 17.344 1 97.38 191 HIS A N 1
ATOM 1508 C CA . HIS A 1 191 ? 2.223 18.938 18.203 1 97.38 191 HIS A CA 1
ATOM 1509 C C . HIS A 1 191 ? 0.744 18.969 17.844 1 97.38 191 HIS A C 1
ATOM 1511 O O . HIS A 1 191 ? 0.252 19.984 17.312 1 97.38 191 HIS A O 1
ATOM 1517 N N . HIS A 1 192 ? 0.072 17.922 18.031 1 97.12 192 HIS A N 1
ATOM 1518 C CA . HIS A 1 192 ? -1.381 17.844 18.125 1 97.12 192 HIS A CA 1
ATOM 1519 C C . HIS A 1 192 ? -1.812 17.344 19.5 1 97.12 192 HIS A C 1
ATOM 1521 O O . HIS A 1 192 ? -1.545 16.188 19.859 1 97.12 192 HIS A O 1
ATOM 1527 N N . ASN A 1 193 ? -2.461 18.203 20.219 1 97.62 193 ASN A N 1
ATOM 1528 C CA . ASN A 1 193 ? -2.912 17.828 21.562 1 97.62 193 ASN A CA 1
ATOM 1529 C C . ASN A 1 193 ? -1.79 17.203 22.375 1 97.62 193 ASN A C 1
ATOM 1531 O O . ASN A 1 193 ? -1.997 16.172 23.031 1 97.62 193 ASN A O 1
ATOM 1535 N N . GLY A 1 194 ? -0.665 17.75 22.234 1 96.5 194 GLY A N 1
ATOM 1536 C CA . GLY A 1 194 ? 0.484 17.344 23.031 1 96.5 194 GLY A CA 1
ATOM 1537 C C . GLY A 1 194 ? 1.271 16.203 22.391 1 96.5 194 GLY A C 1
ATOM 1538 O O . GLY A 1 194 ? 2.381 15.898 22.828 1 96.5 194 GLY A O 1
ATOM 1539 N N . ALA A 1 195 ? 0.767 15.516 21.406 1 98.31 195 ALA A N 1
ATOM 1540 C CA . ALA A 1 195 ? 1.501 14.469 20.703 1 98.31 195 ALA A CA 1
ATOM 1541 C C . ALA A 1 195 ? 2.475 15.07 19.688 1 98.31 195 ALA A C 1
ATOM 1543 O O . ALA A 1 195 ? 2.082 15.875 18.844 1 98.31 195 ALA A O 1
ATOM 1544 N N . TYR A 1 196 ? 3.729 14.711 19.734 1 98.31 196 TYR A N 1
ATOM 1545 C CA . TYR A 1 196 ? 4.766 15.281 18.875 1 98.31 196 TYR A CA 1
ATOM 1546 C C . TYR A 1 196 ? 4.645 14.75 17.453 1 98.31 196 TYR A C 1
ATOM 1548 O O . TYR A 1 196 ? 4.547 13.539 17.25 1 98.31 196 TYR A O 1
ATOM 1556 N N . LEU A 1 197 ? 4.617 15.633 16.516 1 97.62 197 LEU A N 1
ATOM 1557 C CA . LEU A 1 197 ? 4.598 15.25 15.102 1 97.62 197 LEU A CA 1
ATOM 1558 C C . LEU A 1 197 ? 5.992 14.867 14.617 1 97.62 197 LEU A C 1
ATOM 1560 O O . LEU A 1 197 ? 6.715 15.703 14.07 1 97.62 197 LEU A O 1
ATOM 1564 N N . LEU A 1 198 ? 6.293 13.578 14.703 1 97.44 198 LEU A N 1
ATOM 1565 C CA . LEU A 1 198 ? 7.586 13.047 14.289 1 97.44 198 LEU A CA 1
ATOM 1566 C C . LEU A 1 198 ? 7.84 13.312 12.812 1 97.44 198 LEU A C 1
ATOM 1568 O O . LEU A 1 198 ? 8.984 13.516 12.398 1 97.44 198 LEU A O 1
ATOM 1572 N N . SER A 1 199 ? 6.805 13.406 12.039 1 95.56 199 SER A N 1
ATOM 1573 C CA . SER A 1 199 ? 6.883 13.664 10.602 1 95.56 199 SER A CA 1
ATOM 1574 C C . SER A 1 199 ? 7.477 15.047 10.32 1 95.56 199 SER A C 1
ATOM 1576 O O . SER A 1 199 ? 7.922 15.32 9.203 1 95.56 199 SER A O 1
ATOM 1578 N N . TYR A 1 200 ? 7.512 15.922 11.289 1 95.38 200 TYR A N 1
ATOM 1579 C CA . TYR A 1 200 ? 8.039 17.266 11.148 1 95.38 200 TYR A CA 1
ATOM 1580 C C . TYR A 1 200 ? 9.484 17.344 11.641 1 95.38 200 TYR A C 1
ATOM 1582 O O . TYR A 1 200 ? 10.102 18.422 11.594 1 95.38 200 TYR A O 1
ATOM 1590 N N . TRP A 1 201 ? 10.023 16.25 12.086 1 95.94 201 TRP A N 1
ATOM 1591 C CA . TRP A 1 201 ? 11.344 16.234 12.711 1 95.94 201 TRP A CA 1
ATOM 1592 C C . TRP A 1 201 ? 12.398 16.812 11.766 1 95.94 201 TRP A C 1
ATOM 1594 O O . TRP A 1 201 ? 13.273 17.578 12.188 1 95.94 201 TRP A O 1
ATOM 1604 N N . LYS A 1 202 ? 12.297 16.562 10.516 1 94.44 202 LYS A N 1
ATOM 1605 C CA . LYS A 1 202 ? 13.305 17 9.547 1 94.44 202 LYS A CA 1
ATOM 1606 C C . LYS A 1 202 ? 13.289 18.5 9.359 1 94.44 202 LYS A C 1
ATOM 1608 O O . LYS A 1 202 ? 14.281 19.094 8.914 1 94.44 202 LYS A O 1
ATOM 1613 N N . ALA A 1 203 ? 12.188 19.141 9.688 1 94.25 203 ALA A N 1
ATOM 1614 C CA . ALA A 1 203 ? 12.031 20.578 9.492 1 94.25 203 ALA A CA 1
ATOM 1615 C C . ALA A 1 203 ? 12.617 21.359 10.672 1 94.25 203 ALA A C 1
ATOM 1617 O O . ALA A 1 203 ? 12.805 22.562 10.586 1 94.25 203 ALA A O 1
ATOM 1618 N N . THR A 1 204 ? 13.023 20.734 11.734 1 95.56 204 THR A N 1
ATOM 1619 C CA . THR A 1 204 ? 13.367 21.359 13.008 1 95.56 204 THR A CA 1
ATOM 1620 C C . THR A 1 204 ? 14.523 22.344 12.844 1 95.56 204 THR A C 1
ATOM 1622 O O . THR A 1 204 ? 14.492 23.438 13.391 1 95.56 204 THR A O 1
ATOM 1625 N N . PRO A 1 205 ? 15.523 22.047 12 1 94.31 205 PRO A N 1
ATOM 1626 C CA . PRO A 1 205 ? 16.656 22.969 11.875 1 94.31 205 PRO A CA 1
ATOM 1627 C C . PRO A 1 205 ? 16.266 24.297 11.227 1 94.31 205 PRO A C 1
ATOM 1629 O O . PRO A 1 205 ? 16.891 25.328 11.5 1 94.31 205 PRO A O 1
ATOM 1632 N N . LEU A 1 206 ? 15.25 24.266 10.484 1 94.25 206 LEU A N 1
ATOM 1633 C CA . LEU A 1 206 ? 14.75 25.484 9.867 1 94.25 206 LEU A CA 1
ATOM 1634 C C . LEU A 1 206 ? 14.367 26.516 10.922 1 94.25 206 LEU A C 1
ATOM 1636 O O . LEU A 1 206 ? 14.523 27.719 10.703 1 94.25 206 LEU A O 1
ATOM 1640 N N . PHE A 1 207 ? 14.008 26.062 12.07 1 94.25 207 PHE A N 1
ATOM 1641 C CA . PHE A 1 207 ? 13.477 26.953 13.094 1 94.25 207 PHE A CA 1
ATOM 1642 C C . PHE A 1 207 ? 14.414 27.016 14.297 1 94.25 207 PHE A C 1
ATOM 1644 O O . PHE A 1 207 ? 14.133 27.719 15.273 1 94.25 207 PHE A O 1
ATOM 1651 N N . GLY A 1 208 ? 15.531 26.312 14.25 1 93.19 208 GLY A N 1
ATOM 1652 C CA . GLY A 1 208 ? 16.203 26.109 15.523 1 93.19 208 GLY A CA 1
ATOM 1653 C C . GLY A 1 208 ? 17.609 26.672 15.562 1 93.19 208 GLY A C 1
ATOM 1654 O O . GLY A 1 208 ? 18.172 26.859 16.641 1 93.19 208 GLY A O 1
ATOM 1655 N N . ILE A 1 209 ? 18.188 27 14.43 1 94.88 209 ILE A N 1
ATOM 1656 C CA . ILE A 1 209 ? 19.578 27.469 14.398 1 94.88 209 ILE A CA 1
ATOM 1657 C C . ILE A 1 209 ? 19.609 28.984 14.227 1 94.88 209 ILE A C 1
ATOM 1659 O O . ILE A 1 209 ? 19.062 29.516 13.266 1 94.88 209 ILE A O 1
ATOM 1663 N N . GLN A 1 210 ? 20.266 29.641 15.133 1 96.19 210 GLN A N 1
ATOM 1664 C CA . GLN A 1 210 ? 20.438 31.094 15.047 1 96.19 210 GLN A CA 1
ATOM 1665 C C . GLN A 1 210 ? 21.5 31.453 14.008 1 96.19 210 GLN A C 1
ATOM 1667 O O . GLN A 1 210 ? 22.531 30.781 13.898 1 96.19 210 GLN A O 1
ATOM 1672 N N . LYS A 1 211 ? 21.203 32.5 13.297 1 95.62 211 LYS A N 1
ATOM 1673 C CA . LYS A 1 211 ? 22.25 33 12.43 1 95.62 211 LYS A CA 1
ATOM 1674 C C . LYS A 1 211 ? 23.234 33.875 13.211 1 95.62 211 LYS A C 1
ATOM 1676 O O . LYS A 1 211 ? 22.891 34.406 14.258 1 95.62 211 LYS A O 1
ATOM 1681 N N . THR A 1 212 ? 24.469 34.125 12.672 1 94.81 212 THR A N 1
ATOM 1682 C CA . THR A 1 212 ? 25.5 34.875 13.375 1 94.81 212 THR A CA 1
ATOM 1683 C C . THR A 1 212 ? 25.672 36.25 12.742 1 94.81 212 THR A C 1
ATOM 1685 O O . THR A 1 212 ? 26.25 37.156 13.359 1 94.81 212 THR A O 1
ATOM 1688 N N . GLU A 1 213 ? 25.219 36.469 11.586 1 96.44 213 GLU A N 1
ATOM 1689 C CA . GLU A 1 213 ? 25.281 37.719 10.852 1 96.44 213 GLU A CA 1
ATOM 1690 C C . GLU A 1 213 ? 24.203 37.781 9.781 1 96.44 213 GLU A C 1
ATOM 1692 O O . GLU A 1 213 ? 23.531 36.812 9.484 1 96.44 213 GLU A O 1
ATOM 1697 N N . LYS A 1 214 ? 23.984 39.031 9.391 1 97.38 214 LYS A N 1
ATOM 1698 C CA . LYS A 1 214 ? 23.094 39.156 8.234 1 97.38 214 LYS A CA 1
ATOM 1699 C C . LYS A 1 214 ? 23.578 38.281 7.074 1 97.38 214 LYS A C 1
ATOM 1701 O O . LYS A 1 214 ? 24.781 38.219 6.805 1 97.38 214 LYS A O 1
ATOM 1706 N N . THR A 1 215 ? 22.672 37.594 6.449 1 97.5 215 THR A N 1
ATOM 1707 C CA . THR A 1 215 ? 23.078 36.656 5.402 1 97.5 215 THR A CA 1
ATOM 1708 C C . THR A 1 215 ? 21.984 36.531 4.348 1 97.5 215 THR A C 1
ATOM 1710 O O . THR A 1 215 ? 20.797 36.719 4.645 1 97.5 215 THR A O 1
ATOM 1713 N N . THR A 1 216 ? 22.375 36.219 3.074 1 97.38 216 THR A N 1
ATOM 1714 C CA . THR A 1 216 ? 21.453 35.938 1.975 1 97.38 216 THR A CA 1
ATOM 1715 C C . THR A 1 216 ? 21.438 34.438 1.649 1 97.38 216 THR A C 1
ATOM 1717 O O . THR A 1 216 ? 20.734 34.031 0.739 1 97.38 216 THR A O 1
ATOM 1720 N N . LYS A 1 217 ? 22.219 33.656 2.369 1 96.25 217 LYS A N 1
ATOM 1721 C CA . LYS A 1 217 ? 22.328 32.219 2.184 1 96.25 217 LYS A CA 1
ATOM 1722 C C . LYS A 1 217 ? 21.828 31.469 3.414 1 96.25 217 LYS A C 1
ATOM 1724 O O . LYS A 1 217 ? 21.969 31.953 4.539 1 96.25 217 LYS A O 1
ATOM 1729 N N . SER A 1 218 ? 21.312 30.312 3.121 1 95.62 218 SER A N 1
ATOM 1730 C CA . SER A 1 218 ? 20.844 29.5 4.238 1 95.62 218 SER A CA 1
ATOM 1731 C C . SER A 1 218 ? 21.984 29.141 5.172 1 95.62 218 SER A C 1
ATOM 1733 O O . SER A 1 218 ? 23.047 28.719 4.719 1 95.62 218 SER A O 1
ATOM 1735 N N . TRP A 1 219 ? 21.75 29.25 6.402 1 95.81 219 TRP A N 1
ATOM 1736 C CA . TRP A 1 219 ? 22.781 28.969 7.398 1 95.81 219 TRP A CA 1
ATOM 1737 C C . TRP A 1 219 ? 22.484 27.672 8.133 1 95.81 219 TRP A C 1
ATOM 1739 O O . TRP A 1 219 ? 23.25 27.25 9.008 1 95.81 219 TRP A O 1
ATOM 1749 N N . TYR A 1 220 ? 21.422 26.984 7.855 1 94.06 220 TYR A N 1
ATOM 1750 C CA . TYR A 1 220 ? 21.031 25.688 8.391 1 94.06 220 TYR A CA 1
ATOM 1751 C C . TYR A 1 220 ? 20.984 24.641 7.285 1 94.06 220 TYR A C 1
ATOM 1753 O O . TYR A 1 220 ? 20.922 24.969 6.102 1 94.06 220 TYR A O 1
ATOM 1761 N N . THR A 1 221 ? 21.094 23.359 7.699 1 92.69 221 THR A N 1
ATOM 1762 C CA . THR A 1 221 ? 20.938 22.234 6.785 1 92.69 221 THR A CA 1
ATOM 1763 C C . THR A 1 221 ? 19.891 21.25 7.309 1 92.69 221 THR A C 1
ATOM 1765 O O . THR A 1 221 ? 19.75 21.062 8.523 1 92.69 221 THR A O 1
ATOM 1768 N N . LEU A 1 222 ? 19.125 20.719 6.402 1 92.81 222 LEU A N 1
ATOM 1769 C CA . LEU A 1 222 ? 18.219 19.641 6.762 1 92.81 222 LEU A CA 1
ATOM 1770 C C . LEU A 1 222 ? 18.969 18.312 6.852 1 92.81 222 LEU A C 1
ATOM 1772 O O . LEU A 1 222 ? 19.953 18.109 6.141 1 92.81 222 LEU A O 1
ATOM 1776 N N . PRO A 1 223 ? 18.453 17.391 7.609 1 91.44 223 PRO A N 1
ATOM 1777 C CA . PRO A 1 223 ? 19.219 16.156 7.824 1 91.44 223 PRO A CA 1
ATOM 1778 C C . PRO A 1 223 ? 19.125 15.195 6.645 1 91.44 223 PRO A C 1
ATOM 1780 O O . PRO A 1 223 ? 18.062 15.086 6.016 1 91.44 223 PRO A O 1
ATOM 1783 N N . ASP A 1 224 ? 20.188 14.594 6.352 1 90 224 ASP A N 1
ATOM 1784 C CA . ASP A 1 224 ? 20.234 13.438 5.465 1 90 224 ASP A CA 1
ATOM 1785 C C . ASP A 1 224 ? 20.344 12.133 6.266 1 90 224 ASP A C 1
ATOM 1787 O O . ASP A 1 224 ? 21.406 11.828 6.816 1 90 224 ASP A O 1
ATOM 1791 N N . VAL A 1 225 ? 19.312 11.367 6.23 1 91.25 225 VAL A N 1
ATOM 1792 C CA . VAL A 1 225 ? 19.297 10.219 7.129 1 91.25 225 VAL A CA 1
ATOM 1793 C C . VAL A 1 225 ? 19.797 8.977 6.391 1 91.25 225 VAL A C 1
ATOM 1795 O O . VAL A 1 225 ? 19.953 7.914 6.992 1 91.25 225 VAL A O 1
ATOM 1798 N N . GLY A 1 226 ? 20.047 9.008 5.121 1 90.31 226 GLY A N 1
ATOM 1799 C CA . GLY A 1 226 ? 20.641 7.918 4.367 1 90.31 226 GLY A CA 1
ATOM 1800 C C . GLY A 1 226 ? 19.672 6.781 4.094 1 90.31 226 GLY A C 1
ATOM 1801 O O . GLY A 1 226 ? 20.094 5.648 3.854 1 90.31 226 GLY A O 1
ATOM 1802 N N . ALA A 1 227 ? 18.438 7.004 4.301 1 92.19 227 ALA A N 1
ATOM 1803 C CA . ALA A 1 227 ? 17.391 6.012 4.07 1 92.19 227 ALA A CA 1
ATOM 1804 C C . ALA A 1 227 ? 16.156 6.652 3.426 1 92.19 227 ALA A C 1
ATOM 1806 O O . ALA A 1 227 ? 15.891 7.84 3.623 1 92.19 227 ALA A O 1
ATOM 1807 N N . LYS A 1 228 ? 15.508 5.836 2.635 1 95.56 228 LYS A N 1
ATOM 1808 C CA . LYS A 1 228 ? 14.32 6.371 1.986 1 95.56 228 LYS A CA 1
ATOM 1809 C C . LYS A 1 228 ? 13.055 5.711 2.531 1 95.56 228 LYS A C 1
ATOM 1811 O O . LYS A 1 228 ? 11.945 6.051 2.119 1 95.56 228 LYS A O 1
ATOM 1816 N N . ASP A 1 229 ? 13.195 4.766 3.422 1 97.38 229 ASP A N 1
ATOM 1817 C CA . ASP A 1 229 ? 12.078 4.211 4.184 1 97.38 229 ASP A CA 1
ATOM 1818 C C . ASP A 1 229 ? 11.938 4.91 5.535 1 97.38 229 ASP A C 1
ATOM 1820 O O . ASP A 1 229 ? 12.539 4.492 6.523 1 97.38 229 ASP A O 1
ATOM 1824 N N . ASP A 1 230 ? 11.055 5.887 5.555 1 96.81 230 ASP A N 1
ATOM 1825 C CA . ASP A 1 230 ? 10.914 6.727 6.742 1 96.81 230 ASP A CA 1
ATOM 1826 C C . ASP A 1 230 ? 10.406 5.914 7.93 1 96.81 230 ASP A C 1
ATOM 1828 O O . ASP A 1 230 ? 10.867 6.098 9.055 1 96.81 230 ASP A O 1
ATOM 1832 N N . TYR A 1 231 ? 9.422 5.008 7.707 1 97.94 231 TYR A N 1
ATOM 1833 C CA . TYR A 1 231 ? 8.875 4.16 8.758 1 97.94 231 TYR A CA 1
ATOM 1834 C C . TYR A 1 231 ? 9.984 3.371 9.453 1 97.94 231 TYR A C 1
ATOM 1836 O O . TYR A 1 231 ? 10.094 3.391 10.68 1 97.94 231 TYR A O 1
ATOM 1844 N N . GLN A 1 232 ? 10.836 2.787 8.656 1 97.81 232 GLN A N 1
ATOM 1845 C CA . GLN A 1 232 ? 11.883 1.933 9.211 1 97.81 232 GLN A CA 1
ATOM 1846 C C . GLN A 1 232 ? 12.969 2.764 9.891 1 97.81 232 GLN A C 1
ATOM 1848 O O . GLN A 1 232 ? 13.508 2.359 10.914 1 97.81 232 GLN A O 1
ATOM 1853 N N . PHE A 1 233 ? 13.367 3.859 9.328 1 97.31 233 PHE A N 1
ATOM 1854 C CA . PHE A 1 233 ? 14.383 4.727 9.914 1 97.31 233 PHE A CA 1
ATOM 1855 C C . PHE A 1 233 ? 14 5.117 11.336 1 97.31 233 PHE A C 1
ATOM 1857 O O . PHE A 1 233 ? 14.797 4.953 12.266 1 97.31 233 PHE A O 1
ATOM 1864 N N . PHE A 1 234 ? 12.758 5.602 11.453 1 97.94 234 PHE A N 1
ATOM 1865 C CA . PHE A 1 234 ? 12.328 6.078 12.766 1 97.94 234 PHE A CA 1
ATOM 1866 C C . PHE A 1 234 ? 12.102 4.91 13.719 1 97.94 234 PHE A C 1
ATOM 1868 O O . PHE A 1 234 ? 12.336 5.027 14.922 1 97.94 234 PHE A O 1
ATOM 1875 N N . LEU A 1 235 ? 11.539 3.791 13.211 1 97.88 235 LEU A N 1
ATOM 1876 C CA . LEU A 1 235 ? 11.367 2.615 14.062 1 97.88 235 LEU A CA 1
ATOM 1877 C C . LEU A 1 235 ? 12.711 2.152 14.617 1 97.88 235 LEU A C 1
ATOM 1879 O O . LEU A 1 235 ? 12.812 1.815 15.805 1 97.88 235 LEU A O 1
ATOM 1883 N N . ASP A 1 236 ? 13.75 2.184 13.781 1 96.38 236 ASP A N 1
ATOM 1884 C CA . ASP A 1 236 ? 15.094 1.792 14.203 1 96.38 236 ASP A CA 1
ATOM 1885 C C . ASP A 1 236 ? 15.656 2.773 15.227 1 96.38 236 ASP A C 1
ATOM 1887 O O . ASP A 1 236 ? 16.391 2.377 16.125 1 96.38 236 ASP A O 1
ATOM 1891 N N . ALA A 1 237 ? 15.328 3.992 15.031 1 96.38 237 ALA A N 1
ATOM 1892 C CA . ALA A 1 237 ? 15.805 4.996 15.977 1 96.38 237 ALA A CA 1
ATOM 1893 C C . ALA A 1 237 ? 15.25 4.738 17.375 1 96.38 237 ALA A C 1
ATOM 1895 O O . ALA A 1 237 ? 15.961 4.902 18.375 1 96.38 237 ALA A O 1
ATOM 1896 N N . GLY A 1 238 ? 13.977 4.379 17.484 1 96.5 238 GLY A N 1
ATOM 1897 C CA . GLY A 1 238 ? 13.359 4.125 18.781 1 96.5 238 GLY A CA 1
ATOM 1898 C C . GLY A 1 238 ? 13.07 5.391 19.562 1 96.5 238 GLY A C 1
ATOM 1899 O O . GLY A 1 238 ? 12.43 6.312 19.047 1 96.5 238 GLY A O 1
ATOM 1900 N N . PRO A 1 239 ? 13.633 5.484 20.719 1 97.62 239 PRO A N 1
ATOM 1901 C CA . PRO A 1 239 ? 13.414 6.676 21.547 1 97.62 239 PRO A CA 1
ATOM 1902 C C . PRO A 1 239 ? 13.859 7.961 20.844 1 97.62 239 PRO A C 1
ATOM 1904 O O . PRO A 1 239 ? 14.883 7.973 20.156 1 97.62 239 PRO A O 1
ATOM 1907 N N . LEU A 1 240 ? 13.133 9.055 21.125 1 98 240 LEU A N 1
ATOM 1908 C CA . LEU A 1 240 ? 13.398 10.336 20.484 1 98 240 LEU A CA 1
ATOM 1909 C C . LEU A 1 240 ? 14.812 10.812 20.781 1 98 240 LEU A C 1
ATOM 1911 O O . LEU A 1 240 ? 15.445 11.469 19.953 1 98 240 LEU A O 1
ATOM 1915 N N . SER A 1 241 ? 15.344 10.453 21.938 1 96.56 241 SER A N 1
ATOM 1916 C CA . SER A 1 241 ? 16.672 10.898 22.344 1 96.56 241 SER A CA 1
ATOM 1917 C C . SER A 1 241 ? 17.75 10.375 21.391 1 96.56 241 SER A C 1
ATOM 1919 O O . SER A 1 241 ? 18.812 10.984 21.281 1 96.56 241 SER A O 1
ATOM 1921 N N . ASN A 1 242 ? 17.438 9.281 20.734 1 97.12 242 ASN A N 1
ATOM 1922 C CA . ASN A 1 242 ? 18.406 8.727 19.797 1 97.12 242 ASN A CA 1
ATOM 1923 C C . ASN A 1 242 ? 18.562 9.617 18.562 1 97.12 242 ASN A C 1
ATOM 1925 O O . ASN A 1 242 ? 19.547 9.492 17.828 1 97.12 242 ASN A O 1
ATOM 1929 N N . LEU A 1 243 ? 17.672 10.508 18.328 1 97.06 243 LEU A N 1
ATOM 1930 C CA . LEU A 1 243 ? 17.75 11.422 17.203 1 97.06 243 LEU A CA 1
ATOM 1931 C C . LEU A 1 243 ? 18.641 12.617 17.516 1 97.06 243 LEU A C 1
ATOM 1933 O O . LEU A 1 243 ? 18.938 13.422 16.625 1 97.06 243 LEU A O 1
ATOM 1937 N N . ASP A 1 244 ? 19.141 12.688 18.734 1 96.12 244 ASP A N 1
ATOM 1938 C CA . ASP A 1 244 ? 20.031 13.766 19.156 1 96.12 244 ASP A CA 1
ATOM 1939 C C . ASP A 1 244 ? 21.312 13.766 18.328 1 96.12 244 ASP A C 1
ATOM 1941 O O . ASP A 1 244 ? 22 14.781 18.234 1 96.12 244 ASP A O 1
ATOM 1945 N N . LYS A 1 245 ? 21.578 12.656 17.781 1 94.75 245 LYS A N 1
ATOM 1946 C CA . LYS A 1 245 ? 22.812 12.562 17 1 94.75 245 LYS A CA 1
ATOM 1947 C C . LYS A 1 245 ? 22.734 13.43 15.75 1 94.75 245 LYS A C 1
ATOM 1949 O O . LYS A 1 245 ? 23.766 13.781 15.18 1 94.75 245 LYS A O 1
ATOM 1954 N N . PHE A 1 246 ? 21.562 13.812 15.336 1 94.56 246 PHE A N 1
ATOM 1955 C CA . PHE A 1 246 ? 21.391 14.602 14.125 1 94.56 246 PHE A CA 1
ATOM 1956 C C . PHE A 1 246 ? 21.312 16.094 14.453 1 94.56 246 PHE A C 1
ATOM 1958 O O . PHE A 1 246 ? 21.531 16.938 13.586 1 94.56 246 PHE A O 1
ATOM 1965 N N . TYR A 1 247 ? 20.828 16.422 15.617 1 92.88 247 TYR A N 1
ATOM 1966 C CA . TYR A 1 247 ? 20.688 17.812 16.031 1 92.88 247 TYR A CA 1
ATOM 1967 C C . TYR A 1 247 ? 21.531 18.109 17.25 1 92.88 247 TYR A C 1
ATOM 1969 O O . TYR A 1 247 ? 21.281 17.578 18.344 1 92.88 247 TYR A O 1
ATOM 1977 N N . GLY A 1 248 ? 22.547 18.922 17.109 1 86.06 248 GLY A N 1
ATOM 1978 C CA . GLY A 1 248 ? 23.391 19.312 18.219 1 86.06 248 GLY A CA 1
ATOM 1979 C C . GLY A 1 248 ? 22.719 20.297 19.156 1 86.06 248 GLY A C 1
ATOM 1980 O O . GLY A 1 248 ? 21.562 20.672 18.953 1 86.06 248 GLY A O 1
ATOM 1981 N N . LYS A 1 249 ? 23.406 20.734 20.141 1 89.69 249 LYS A N 1
ATOM 1982 C CA . LYS A 1 249 ? 22.906 21.656 21.141 1 89.69 249 LYS A CA 1
ATOM 1983 C C . LYS A 1 249 ? 22.625 23.031 20.547 1 89.69 249 LYS A C 1
ATOM 1985 O O . LYS A 1 249 ? 21.891 23.828 21.125 1 89.69 249 LYS A O 1
ATOM 1990 N N . ASP A 1 250 ? 23.125 23.281 19.422 1 91.75 250 ASP A N 1
ATOM 1991 C CA . ASP A 1 250 ? 22.953 24.578 18.766 1 91.75 250 ASP A CA 1
ATOM 1992 C C . ASP A 1 250 ? 21.578 24.672 18.125 1 91.75 250 ASP A C 1
ATOM 1994 O O . ASP A 1 250 ? 21.141 25.766 17.75 1 91.75 250 ASP A O 1
ATOM 1998 N N . ASN A 1 251 ? 20.984 23.562 17.953 1 95.5 251 ASN A N 1
ATOM 1999 C CA . ASN A 1 251 ? 19.594 23.625 17.516 1 95.5 251 ASN A CA 1
ATOM 2000 C C . ASN A 1 251 ? 18.656 23.969 18.672 1 95.5 251 ASN A C 1
ATOM 2002 O O . ASN A 1 251 ? 18.078 23.062 19.297 1 95.5 251 ASN A O 1
ATOM 2006 N N . GLU A 1 252 ? 18.422 25.188 18.812 1 96.12 252 GLU A N 1
ATOM 2007 C CA . GLU A 1 252 ? 17.672 25.719 19.953 1 96.12 252 GLU A CA 1
ATOM 2008 C C . GLU A 1 252 ? 16.25 25.172 20 1 96.12 252 GLU A C 1
ATOM 2010 O O . GLU A 1 252 ? 15.727 24.875 21.062 1 96.12 252 GLU A O 1
ATOM 2015 N N . PHE A 1 253 ? 15.648 25.031 18.875 1 97.06 253 PHE A N 1
ATOM 2016 C CA . PHE A 1 253 ? 14.25 24.609 18.859 1 97.06 253 PHE A CA 1
ATOM 2017 C C . PHE A 1 253 ? 14.125 23.141 19.25 1 97.06 253 PHE A C 1
ATOM 2019 O O . PHE A 1 253 ? 13.188 22.766 19.953 1 97.06 253 PHE A O 1
ATOM 2026 N N . TRP A 1 254 ? 15.055 22.312 18.781 1 97.31 254 TRP A N 1
ATOM 2027 C CA . TRP A 1 254 ? 15.055 20.906 19.203 1 97.31 254 TRP A CA 1
ATOM 2028 C C . TRP A 1 254 ? 15.172 20.797 20.719 1 97.31 254 TRP A C 1
ATOM 2030 O O . TRP A 1 254 ? 14.461 20 21.344 1 97.31 254 TRP A O 1
ATOM 2040 N N . GLN A 1 255 ? 16.062 21.656 21.297 1 97.31 255 GLN A N 1
ATOM 2041 C CA . GLN A 1 255 ? 16.203 21.672 22.75 1 97.31 255 GLN A CA 1
ATOM 2042 C C . GLN A 1 255 ? 14.914 22.141 23.422 1 97.31 255 GLN A C 1
ATOM 2044 O O . GLN A 1 255 ? 14.508 21.594 24.438 1 97.31 255 GLN A O 1
ATOM 2049 N N . GLN A 1 256 ? 14.32 23.125 22.844 1 97.31 256 GLN A N 1
ATOM 2050 C CA . GLN A 1 256 ? 13.062 23.641 23.391 1 97.31 256 GLN A CA 1
ATOM 2051 C C . GLN A 1 256 ? 11.969 22.578 23.344 1 97.31 256 GLN A C 1
ATOM 2053 O O . GLN A 1 256 ? 11.211 22.406 24.297 1 97.31 256 GLN A O 1
ATOM 2058 N N . LEU A 1 257 ? 11.852 21.828 22.25 1 97.5 257 LEU A N 1
ATOM 2059 C CA . LEU A 1 257 ? 10.883 20.75 22.141 1 97.5 257 LEU A CA 1
ATOM 2060 C C . LEU A 1 257 ? 11.117 19.703 23.219 1 97.5 257 LEU A C 1
ATOM 2062 O O . LEU A 1 257 ? 10.164 19.234 23.844 1 97.5 257 LEU A O 1
ATOM 2066 N N . LYS A 1 258 ? 12.352 19.375 23.469 1 97.06 258 LYS A N 1
ATOM 2067 C CA . LYS A 1 258 ? 12.711 18.359 24.453 1 97.06 258 LYS A CA 1
ATOM 2068 C C . LYS A 1 258 ? 12.438 18.859 25.875 1 97.06 258 LYS A C 1
ATOM 2070 O O . LYS A 1 258 ? 11.953 18.094 26.719 1 97.06 258 LYS A O 1
ATOM 2075 N N . ASP A 1 259 ? 12.711 20.125 26.078 1 96.88 259 ASP A N 1
ATOM 2076 C CA . ASP A 1 259 ? 12.664 20.672 27.438 1 96.88 259 ASP A CA 1
ATOM 2077 C C . ASP A 1 259 ? 11.227 21.016 27.844 1 96.88 259 ASP A C 1
ATOM 2079 O O . ASP A 1 259 ? 10.93 21.125 29.031 1 96.88 259 ASP A O 1
ATOM 2083 N N . HIS A 1 260 ? 10.367 21.234 26.906 1 97.38 260 HIS A N 1
ATOM 2084 C CA . HIS A 1 260 ? 9 21.672 27.172 1 97.38 260 HIS A CA 1
ATOM 2085 C C . HIS A 1 260 ? 7.988 20.672 26.625 1 97.38 260 HIS A C 1
ATOM 2087 O O . HIS A 1 260 ? 7.199 21.016 25.734 1 97.38 260 HIS A O 1
ATOM 2093 N N . SER A 1 261 ? 7.906 19.484 27.25 1 96.62 261 SER A N 1
ATOM 2094 C CA . SER A 1 261 ? 7.121 18.344 26.781 1 96.62 261 SER A CA 1
ATOM 2095 C C . SER A 1 261 ? 5.66 18.484 27.188 1 96.62 261 SER A C 1
ATOM 2097 O O . SER A 1 261 ? 4.816 17.688 26.766 1 96.62 261 SER A O 1
ATOM 2099 N N . SER A 1 262 ? 5.277 19.438 27.969 1 97.88 262 SER A N 1
ATOM 2100 C CA . SER A 1 262 ? 3.91 19.781 28.359 1 97.88 262 SER A CA 1
ATOM 2101 C C . SER A 1 262 ? 3.59 21.234 28.031 1 97.88 262 SER A C 1
ATOM 2103 O O . SER A 1 262 ? 4.473 22 27.641 1 97.88 262 SER A O 1
ATOM 2105 N N . TYR A 1 263 ? 2.357 21.562 28.203 1 98.25 263 TYR A N 1
ATOM 2106 C CA . TYR A 1 263 ? 1.92 22.906 27.875 1 98.25 263 TYR A CA 1
ATOM 2107 C C . TYR A 1 263 ? 2.268 23.875 29 1 98.25 263 TYR A C 1
ATOM 2109 O O . TYR A 1 263 ? 1.386 24.531 29.562 1 98.25 263 TYR A O 1
ATOM 2117 N N . ASP A 1 264 ? 3.564 24.047 29.266 1 98 264 ASP A N 1
ATOM 2118 C CA . ASP A 1 264 ? 4.074 24.891 30.344 1 98 264 ASP A CA 1
ATOM 2119 C C . ASP A 1 264 ? 4.121 26.359 29.922 1 98 264 ASP A C 1
ATOM 2121 O O . ASP A 1 264 ? 3.539 26.734 28.906 1 98 264 ASP A O 1
ATOM 2125 N N . ASP A 1 265 ? 4.754 27.125 30.734 1 97.81 265 ASP A N 1
ATOM 2126 C CA . ASP A 1 265 ? 4.777 28.578 30.531 1 97.81 265 ASP A CA 1
ATOM 2127 C C . ASP A 1 265 ? 5.402 28.922 29.172 1 97.81 265 ASP A C 1
ATOM 2129 O O . ASP A 1 265 ? 4.992 29.891 28.531 1 97.81 265 ASP A O 1
ATOM 2133 N N . PHE A 1 266 ? 6.375 28.203 28.766 1 97.62 266 PHE A N 1
ATOM 2134 C CA . PHE A 1 266 ? 7.059 28.438 27.5 1 97.62 266 PHE A CA 1
ATOM 2135 C C . PHE A 1 266 ? 6.062 28.438 26.344 1 97.62 266 PHE A C 1
ATOM 2137 O O . PHE A 1 266 ? 6.051 29.359 25.531 1 97.62 266 PHE A O 1
ATOM 2144 N N . TRP A 1 267 ? 5.18 27.391 26.281 1 98 267 TRP A N 1
ATOM 2145 C CA . TRP A 1 267 ? 4.207 27.281 25.188 1 98 267 TRP A CA 1
ATOM 2146 C C . TRP A 1 267 ? 3.043 28.234 25.406 1 98 267 TRP A C 1
ATOM 2148 O O . TRP A 1 267 ? 2.564 28.859 24.453 1 98 267 TRP A O 1
ATOM 2158 N N . GLN A 1 268 ? 2.582 28.344 26.578 1 97.56 268 GLN A N 1
ATOM 2159 C CA . GLN A 1 268 ? 1.41 29.172 26.891 1 97.56 268 GLN A CA 1
ATOM 2160 C C . GLN A 1 268 ? 1.613 30.609 26.438 1 97.56 268 GLN A C 1
ATOM 2162 O O . GLN A 1 268 ? 0.728 31.203 25.812 1 97.56 268 GLN A O 1
ATOM 2167 N N . LYS A 1 269 ? 2.754 31.172 26.703 1 97.12 269 LYS A N 1
ATOM 2168 C CA . LYS A 1 269 ? 3.018 32.562 26.375 1 97.12 269 LYS A CA 1
ATOM 2169 C C . LYS A 1 269 ? 3.086 32.781 24.875 1 97.12 269 LYS A C 1
ATOM 2171 O O . LYS A 1 269 ? 2.908 33.906 24.391 1 97.12 269 LYS A O 1
ATOM 2176 N N . ARG A 1 270 ? 3.314 31.781 24.188 1 97.19 270 ARG A N 1
ATOM 2177 C CA . ARG A 1 270 ? 3.529 31.891 22.75 1 97.19 270 ARG A CA 1
ATOM 2178 C C . ARG A 1 270 ? 2.225 31.688 21.984 1 97.19 270 ARG A C 1
ATOM 2180 O O . ARG A 1 270 ? 2.15 31.984 20.781 1 97.19 270 ARG A O 1
ATOM 2187 N N . GLY A 1 271 ? 1.176 31.219 22.609 1 97.06 271 GLY A N 1
ATOM 2188 C CA . GLY A 1 271 ? -0.135 31.141 21.984 1 97.06 271 GLY A CA 1
ATOM 2189 C C . GLY A 1 271 ? -0.757 32.5 21.703 1 97.06 271 GLY A C 1
ATOM 2190 O O . GLY A 1 271 ? -1.085 33.219 22.641 1 97.06 271 GLY A O 1
ATOM 2191 N N . ILE A 1 272 ? -1.021 32.812 20.469 1 97.75 272 ILE A N 1
ATOM 2192 C CA . ILE A 1 272 ? -1.368 34.156 20.078 1 97.75 272 ILE A CA 1
ATOM 2193 C C . ILE A 1 272 ? -2.867 34.375 20.281 1 97.75 272 ILE A C 1
ATOM 2195 O O . ILE A 1 272 ? -3.322 35.531 20.391 1 97.75 272 ILE A O 1
ATOM 2199 N N . LEU A 1 273 ? -3.664 33.312 20.312 1 97.88 273 LEU A N 1
ATOM 2200 C CA . LEU A 1 273 ? -5.117 33.406 20.328 1 97.88 273 LEU A CA 1
ATOM 2201 C C . LEU A 1 273 ? -5.59 34.188 21.562 1 97.88 273 LEU A C 1
ATOM 2203 O O . LEU A 1 273 ? -6.562 34.938 21.5 1 97.88 273 LEU A O 1
ATOM 2207 N N . GLN A 1 274 ? -4.898 34.031 22.656 1 97 274 GLN A N 1
ATOM 2208 C CA . GLN A 1 274 ? -5.312 34.594 23.922 1 97 274 GLN A CA 1
ATOM 2209 C C . GLN A 1 274 ? -5.262 36.125 23.875 1 97 274 GLN A C 1
ATOM 2211 O O . GLN A 1 274 ? -5.887 36.812 24.688 1 97 274 GLN A O 1
ATOM 2216 N N . HIS A 1 275 ? -4.605 36.719 22.875 1 97.69 275 HIS A N 1
ATOM 2217 C CA . HIS A 1 275 ? -4.383 38.156 22.797 1 97.69 275 HIS A CA 1
ATOM 2218 C C . HIS A 1 275 ? -5.293 38.812 21.766 1 97.69 275 HIS A C 1
ATOM 2220 O O . HIS A 1 275 ? -5.328 40.031 21.656 1 97.69 275 HIS A O 1
ATOM 2226 N N . LEU A 1 276 ? -5.977 38.062 20.969 1 98.25 276 LEU A N 1
ATOM 2227 C CA . LEU A 1 276 ? -6.797 38.594 19.891 1 98.25 276 LEU A CA 1
ATOM 2228 C C . LEU A 1 276 ? -8.086 39.188 20.453 1 98.25 276 LEU A C 1
ATOM 2230 O O . LEU A 1 276 ? -9.148 38.562 20.359 1 98.25 276 LEU A O 1
ATOM 2234 N N . LYS A 1 277 ? -8.016 40.375 20.922 1 96.25 277 LYS A N 1
ATOM 2235 C CA . LYS A 1 277 ? -9.133 41.094 21.484 1 96.25 277 LYS A CA 1
ATOM 2236 C C . LYS A 1 277 ? -9.227 42.5 20.891 1 96.25 277 LYS A C 1
ATOM 2238 O O . LYS A 1 277 ? -8.211 43.125 20.609 1 96.25 277 LYS A O 1
ATOM 2243 N N . ASP A 1 278 ? -10.438 42.969 20.672 1 95.88 278 ASP A N 1
ATOM 2244 C CA . ASP A 1 278 ? -10.727 44.312 20.188 1 95.88 278 ASP A CA 1
ATOM 2245 C C . ASP A 1 278 ? -9.984 44.594 18.891 1 95.88 278 ASP A C 1
ATOM 2247 O O . ASP A 1 278 ? -9.312 45.625 18.766 1 95.88 278 ASP A O 1
ATOM 2251 N N . ILE A 1 279 ? -10.07 43.688 18.016 1 98.25 279 ILE A N 1
ATOM 2252 C CA . ILE A 1 279 ? -9.422 43.781 16.719 1 98.25 279 ILE A CA 1
ATOM 2253 C C . ILE A 1 279 ? -10.172 44.812 15.859 1 98.25 279 ILE A C 1
ATOM 2255 O O . ILE A 1 279 ? -11.398 44.781 15.758 1 98.25 279 ILE A O 1
ATOM 2259 N N . LYS A 1 280 ? -9.438 45.656 15.18 1 97.44 280 LYS A N 1
ATOM 2260 C CA . LYS A 1 280 ? -10.062 46.75 14.445 1 97.44 280 LYS A CA 1
ATOM 2261 C C . LYS A 1 280 ? -10 46.5 12.938 1 97.44 280 LYS A C 1
ATOM 2263 O O . LYS A 1 280 ? -11 46.656 12.234 1 97.44 280 LYS A O 1
ATOM 2268 N N . PRO A 1 281 ? -8.836 46.125 12.383 1 98.19 281 PRO A N 1
ATOM 2269 C CA . PRO A 1 281 ? -8.789 45.906 10.938 1 98.19 281 PRO A CA 1
ATOM 2270 C C . PRO A 1 281 ? -9.773 44.844 10.469 1 98.19 281 PRO A C 1
ATOM 2272 O O . PRO A 1 281 ? -10.219 44.031 11.266 1 98.19 281 PRO A O 1
ATOM 2275 N N . ALA A 1 282 ? -10.125 44.938 9.156 1 98.06 282 ALA A N 1
ATOM 2276 C CA . ALA A 1 282 ? -10.844 43.812 8.539 1 98.06 282 ALA A CA 1
ATOM 2277 C C . ALA A 1 282 ? -9.953 42.594 8.43 1 98.06 282 ALA A C 1
ATOM 2279 O O . ALA A 1 282 ? -8.758 42.719 8.133 1 98.06 282 ALA A O 1
ATOM 2280 N N . VAL A 1 283 ? -10.578 41.406 8.719 1 98.62 283 VAL A N 1
ATOM 2281 C CA . VAL A 1 283 ? -9.781 40.188 8.703 1 98.62 283 VAL A CA 1
ATOM 2282 C C . VAL A 1 283 ? -10.438 39.156 7.789 1 98.62 283 VAL A C 1
ATOM 2284 O O . VAL A 1 283 ? -11.648 38.969 7.84 1 98.62 283 VAL A O 1
ATOM 2287 N N . MET A 1 284 ? -9.68 38.531 6.93 1 98.75 284 MET A N 1
ATOM 2288 C CA . MET A 1 284 ? -10.055 37.312 6.18 1 98.75 284 MET A CA 1
ATOM 2289 C C . MET A 1 284 ? -9.109 36.156 6.492 1 98.75 284 MET A C 1
ATOM 2291 O O . MET A 1 284 ? -7.984 36.125 5.996 1 98.75 284 MET A O 1
ATOM 2295 N N . THR A 1 285 ? -9.609 35.281 7.281 1 98.81 285 THR A N 1
ATOM 2296 C CA . THR A 1 285 ? -8.828 34.094 7.574 1 98.81 285 THR A CA 1
ATOM 2297 C C . THR A 1 285 ? -9.039 33.031 6.504 1 98.81 285 THR A C 1
ATOM 2299 O O . THR A 1 285 ? -10.172 32.75 6.098 1 98.81 285 THR A O 1
ATOM 2302 N N . VAL A 1 286 ? -7.938 32.438 6.023 1 98.81 286 VAL A N 1
ATOM 2303 C CA . VAL A 1 286 ? -8.008 31.453 4.945 1 98.81 286 VAL A CA 1
ATOM 2304 C C . VAL A 1 286 ? -7.348 30.156 5.383 1 98.81 286 VAL A C 1
ATOM 2306 O O . VAL A 1 286 ? -6.316 30.172 6.059 1 98.81 286 VAL A O 1
ATOM 2309 N N . GLY A 1 287 ? -7.98 29 5.082 1 98.31 287 GLY A N 1
ATOM 2310 C CA . GLY A 1 287 ? -7.383 27.703 5.352 1 98.31 287 GLY A CA 1
ATOM 2311 C C . GLY A 1 287 ? -7.836 26.625 4.387 1 98.31 2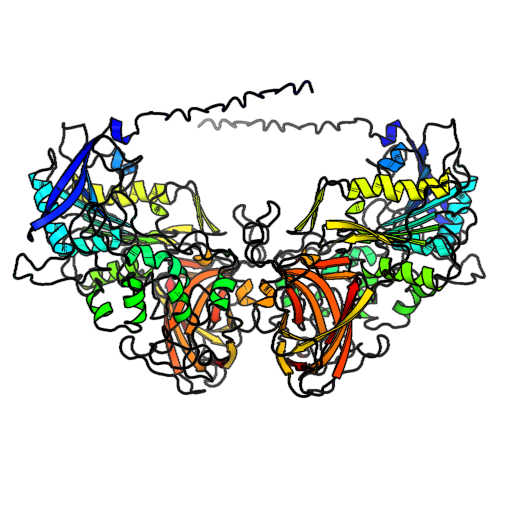87 GLY A C 1
ATOM 2312 O O . GLY A 1 287 ? -8.656 26.891 3.504 1 98.31 287 GLY A O 1
ATOM 2313 N N . GLY A 1 288 ? -7.172 25.531 4.43 1 98.12 288 GLY A N 1
ATOM 2314 C CA . GLY A 1 288 ? -7.547 24.344 3.691 1 98.12 288 GLY A CA 1
ATOM 2315 C C . GLY A 1 288 ? -8.055 23.219 4.582 1 98.12 288 GLY A C 1
ATOM 2316 O O . GLY A 1 288 ? -7.453 22.922 5.613 1 98.12 288 GLY A O 1
ATOM 2317 N N . TRP A 1 289 ? -9.117 22.609 4.113 1 98.5 289 TRP A N 1
ATOM 2318 C CA . TRP A 1 289 ? -9.711 21.531 4.887 1 98.5 289 TRP A CA 1
ATOM 2319 C C . TRP A 1 289 ? -8.719 20.391 5.059 1 98.5 289 TRP A C 1
ATOM 2321 O O . TRP A 1 289 ? -8.812 19.625 6.027 1 98.5 289 TRP A O 1
ATOM 2331 N N . PHE A 1 290 ? -7.805 20.312 4.172 1 97.94 290 PHE A N 1
ATOM 2332 C CA . PHE A 1 290 ? -6.848 19.203 4.195 1 97.94 290 PHE A CA 1
ATOM 2333 C C . PHE A 1 290 ? -5.43 19.734 4.418 1 97.94 290 PHE A C 1
ATOM 2335 O O . PHE A 1 290 ? -4.477 19.203 3.844 1 97.94 290 PHE A O 1
ATOM 2342 N N . ASP A 1 291 ? -5.34 20.797 5.109 1 97.19 291 ASP A N 1
ATOM 2343 C CA . ASP A 1 291 ? -4.043 21.344 5.516 1 97.19 291 ASP A CA 1
ATOM 2344 C C . ASP A 1 291 ? -3.471 20.562 6.695 1 97.19 291 ASP A C 1
ATOM 2346 O O . ASP A 1 291 ? -3.943 20.703 7.828 1 97.19 291 ASP A O 1
ATOM 2350 N N . ALA A 1 292 ? -2.449 19.844 6.457 1 94.88 292 ALA A N 1
ATOM 2351 C CA . ALA A 1 292 ? -1.861 18.969 7.461 1 94.88 292 ALA A CA 1
ATOM 2352 C C . ALA A 1 292 ? -1.059 19.766 8.484 1 94.88 292 ALA A C 1
ATOM 2354 O O . ALA A 1 292 ? -0.753 19.266 9.57 1 94.88 292 ALA A O 1
ATOM 2355 N N . GLU A 1 293 ? -0.741 20.969 8.18 1 94.44 293 GLU A N 1
ATOM 2356 C CA . GLU A 1 293 ? 0.134 21.75 9.039 1 94.44 293 GLU A CA 1
ATOM 2357 C C . GLU A 1 293 ? -0.673 22.688 9.93 1 94.44 293 GLU A C 1
ATOM 2359 O O . GLU A 1 293 ? -0.469 22.734 11.148 1 94.44 293 GLU A O 1
ATOM 2364 N N . ASP A 1 294 ? -1.593 23.359 9.281 1 95.25 294 ASP A N 1
ATOM 2365 C CA . ASP A 1 294 ? -2.225 24.453 10.016 1 95.25 294 ASP A CA 1
ATOM 2366 C C . ASP A 1 294 ? -3.734 24.469 9.797 1 95.25 294 ASP A C 1
ATOM 2368 O O . ASP A 1 294 ? -4.309 25.5 9.43 1 95.25 294 ASP A O 1
ATOM 2372 N N . LEU A 1 295 ? -4.332 23.469 10.117 1 96.38 295 LEU A N 1
ATOM 2373 C CA . LEU A 1 295 ? -5.789 23.453 10.086 1 96.38 295 LEU A CA 1
ATOM 2374 C C . LEU A 1 295 ? -6.367 24.094 11.344 1 96.38 295 LEU A C 1
ATOM 2376 O O . LEU A 1 295 ? -7.371 24.812 11.273 1 96.38 295 LEU A O 1
ATOM 2380 N N . TYR A 1 296 ? -5.793 23.906 12.461 1 97 296 TYR A N 1
ATOM 2381 C CA . TYR A 1 296 ? -6.195 24.438 13.758 1 97 296 TYR A CA 1
ATOM 2382 C C . TYR A 1 296 ? -6.137 25.953 13.758 1 97 296 TYR A C 1
ATOM 2384 O O . TYR A 1 296 ? -7.066 26.625 14.227 1 97 296 TYR A O 1
ATOM 2392 N N . GLY A 1 297 ? -5.152 26.531 13.203 1 98 297 GLY A N 1
ATOM 2393 C CA . GLY A 1 297 ? -4.859 27.953 13.273 1 98 297 GLY A CA 1
ATOM 2394 C C . GLY A 1 297 ? -5.961 28.828 12.688 1 98 297 GLY A C 1
ATOM 2395 O O . GLY A 1 297 ? -6.547 29.656 13.383 1 98 297 GLY A O 1
ATOM 2396 N N . PRO A 1 298 ? -6.254 28.578 11.461 1 98.5 298 PRO A N 1
ATOM 2397 C CA . PRO A 1 298 ? -7.281 29.422 10.836 1 98.5 298 PRO A CA 1
ATOM 2398 C C . PRO A 1 298 ? -8.633 29.312 11.539 1 98.5 298 PRO A C 1
ATOM 2400 O O . PRO A 1 298 ? -9.281 30.344 11.789 1 98.5 298 PRO A O 1
ATOM 2403 N N . LEU A 1 299 ? -9.023 28.141 11.898 1 98.25 299 LEU A N 1
ATOM 2404 C CA . LEU A 1 299 ? -10.32 27.938 12.523 1 98.25 299 LEU A CA 1
ATOM 2405 C C . LEU A 1 299 ? -10.391 28.641 13.883 1 98.25 299 LEU A C 1
ATOM 2407 O O . LEU A 1 299 ? -11.367 29.328 14.18 1 98.25 299 LEU A O 1
ATOM 2411 N N . ASN A 1 300 ? -9.383 28.531 14.633 1 98 300 ASN A N 1
ATOM 2412 C CA . ASN A 1 300 ? -9.406 29.078 15.984 1 98 300 ASN A CA 1
ATOM 2413 C C . ASN A 1 300 ? -9.117 30.578 15.984 1 98 300 ASN A C 1
ATOM 2415 O O . ASN A 1 300 ? -9.578 31.312 16.859 1 98 300 ASN A O 1
ATOM 2419 N N . THR A 1 301 ? -8.367 31.094 15 1 98.69 301 THR A N 1
ATOM 2420 C CA . THR A 1 301 ? -8.18 32.531 14.852 1 98.69 301 THR A CA 1
ATOM 2421 C C . THR A 1 301 ? -9.508 33.219 14.531 1 98.69 301 THR A C 1
ATOM 2423 O O . THR A 1 301 ? -9.883 34.188 15.195 1 98.69 301 THR A O 1
ATOM 2426 N N . TYR A 1 302 ? -10.195 32.688 13.555 1 98.56 302 TYR A N 1
ATOM 2427 C CA . TYR A 1 302 ? -11.508 33.219 13.219 1 98.56 302 TYR A CA 1
ATOM 2428 C C . TYR A 1 302 ? -12.422 33.219 14.438 1 98.56 302 TYR A C 1
ATOM 2430 O O . TYR A 1 302 ? -13.062 34.25 14.734 1 98.56 302 TYR A O 1
ATOM 2438 N N . GLN A 1 303 ? -12.461 32.156 15.164 1 97.81 303 GLN A N 1
ATOM 2439 C CA . GLN A 1 303 ? -13.359 32 16.312 1 97.81 303 GLN A CA 1
ATOM 2440 C C . GLN A 1 303 ? -12.977 32.969 17.438 1 97.81 303 GLN A C 1
ATOM 2442 O O . GLN A 1 303 ? -13.852 33.531 18.094 1 97.81 303 GLN A O 1
ATOM 2447 N N . ALA A 1 304 ? -11.711 33.094 17.672 1 98.12 304 ALA A N 1
ATOM 2448 C CA . ALA A 1 304 ? -11.242 33.969 18.734 1 98.12 304 ALA A CA 1
ATOM 2449 C C . ALA A 1 304 ? -11.648 35.406 18.469 1 98.12 304 ALA A C 1
ATOM 2451 O O . ALA A 1 304 ? -12.086 36.125 19.375 1 98.12 304 ALA A O 1
ATOM 2452 N N . ILE A 1 305 ? -11.484 35.812 17.203 1 98.5 305 ILE A N 1
ATOM 2453 C CA . ILE A 1 305 ? -11.836 37.188 16.828 1 98.5 305 ILE A CA 1
ATOM 2454 C C . ILE A 1 305 ? -13.352 37.375 16.938 1 98.5 305 ILE A C 1
ATOM 2456 O O . ILE A 1 305 ? -13.828 38.406 17.453 1 98.5 305 ILE A O 1
ATOM 2460 N N . GLU A 1 306 ? -14.078 36.406 16.484 1 97.12 306 GLU A N 1
ATOM 2461 C CA . GLU A 1 306 ? -15.531 36.469 16.547 1 97.12 306 GLU A CA 1
ATOM 2462 C C . GLU A 1 306 ? -16.031 36.656 17.969 1 97.12 306 GLU A C 1
ATOM 2464 O O . GLU A 1 306 ? -17.016 37.344 18.219 1 97.12 306 GLU A O 1
ATOM 2469 N N . LYS A 1 307 ? -15.406 36.094 18.812 1 96.19 307 LYS A N 1
ATOM 2470 C CA . LYS A 1 307 ? -15.828 36.062 20.219 1 96.19 307 LYS A CA 1
ATOM 2471 C C . LYS A 1 307 ? -15.547 37.406 20.891 1 96.19 307 LYS A C 1
ATOM 2473 O O . LYS A 1 307 ? -16.25 37.812 21.828 1 96.19 307 LYS A O 1
ATOM 2478 N N . SER A 1 308 ? -14.578 38.125 20.359 1 96.25 308 SER A N 1
ATOM 2479 C CA . SER A 1 308 ? -14.062 39.219 21.188 1 96.25 308 SER A CA 1
ATOM 2480 C C . SER A 1 308 ? -14.133 40.562 20.453 1 96.25 308 SER A C 1
ATOM 2482 O O . SER A 1 308 ? -13.914 41.625 21.062 1 96.25 308 SER A O 1
ATOM 2484 N N . SER A 1 309 ? -14.453 40.531 19.203 1 97.25 309 SER A N 1
ATOM 2485 C CA . SER A 1 309 ? -14.344 41.75 18.406 1 97.25 309 SER A CA 1
ATOM 2486 C C . SER A 1 309 ? -15.57 41.938 17.531 1 97.25 309 SER A C 1
ATOM 2488 O O . SER A 1 309 ? -16.375 41.031 17.344 1 97.25 309 SER A O 1
ATOM 2490 N N . LYS A 1 310 ? -15.766 43.156 17.016 1 96 310 LYS A N 1
ATOM 2491 C CA . LYS A 1 310 ? -16.922 43.5 16.188 1 96 310 LYS A CA 1
ATOM 2492 C C . LYS A 1 310 ? -16.469 43.906 14.781 1 96 310 LYS A C 1
ATOM 2494 O O . LYS A 1 310 ? -17.312 44.281 13.953 1 96 310 LYS A O 1
ATOM 2499 N N . ASN A 1 311 ? -15.266 43.781 14.516 1 96.12 311 ASN A N 1
ATOM 2500 C CA . ASN A 1 311 ? -14.727 44.125 13.203 1 96.12 311 ASN A CA 1
ATOM 2501 C C . ASN A 1 311 ? -15.289 43.219 12.109 1 96.12 311 ASN A C 1
ATOM 2503 O O . ASN A 1 311 ? -16.047 42.281 12.398 1 96.12 311 ASN A O 1
ATOM 2507 N N . TYR A 1 312 ? -15.023 43.625 10.797 1 96.38 312 TYR A N 1
ATOM 2508 C CA . TYR A 1 312 ? -15.273 42.719 9.68 1 96.38 312 TYR A CA 1
ATOM 2509 C C . TYR A 1 312 ? -14.398 41.5 9.773 1 96.38 312 TYR A C 1
ATOM 2511 O O . TYR A 1 312 ? -13.172 41.594 9.758 1 96.38 312 TYR A O 1
ATOM 2519 N N . ASN A 1 313 ? -15.016 40.312 9.953 1 97.69 313 ASN A N 1
ATOM 2520 C CA . ASN A 1 313 ? -14.305 39.062 10.133 1 97.69 313 ASN A CA 1
ATOM 2521 C C . ASN A 1 313 ? -14.906 37.969 9.258 1 97.69 313 ASN A C 1
ATOM 2523 O O . ASN A 1 313 ? -16.047 37.562 9.461 1 97.69 313 ASN A O 1
ATOM 2527 N N . THR A 1 314 ? -14.172 37.531 8.25 1 98.12 314 THR A N 1
ATOM 2528 C CA . THR A 1 314 ? -14.656 36.5 7.359 1 98.12 314 THR A CA 1
ATOM 2529 C C . THR A 1 314 ? -13.68 35.312 7.316 1 98.12 314 THR A C 1
ATOM 2531 O O . THR A 1 314 ? -12.492 35.469 7.613 1 98.12 314 THR A O 1
ATOM 2534 N N . ILE A 1 315 ? -14.164 34.094 7.008 1 98.62 315 ILE A N 1
ATOM 2535 C CA . ILE A 1 315 ? -13.336 32.875 6.906 1 98.62 315 ILE A CA 1
ATOM 2536 C C . ILE A 1 315 ? -13.562 32.219 5.559 1 98.62 315 ILE A C 1
ATOM 2538 O O . ILE A 1 315 ? -14.688 32.156 5.062 1 98.62 315 ILE A O 1
ATOM 2542 N N . VAL A 1 316 ? -12.5 31.844 4.938 1 98.75 316 VAL A N 1
ATOM 2543 C CA . VAL A 1 316 ? -12.516 31.094 3.684 1 98.75 316 VAL A CA 1
ATOM 2544 C C . VAL A 1 316 ? -11.82 29.75 3.869 1 98.75 316 VAL A C 1
ATOM 2546 O O . VAL A 1 316 ? -10.648 29.703 4.242 1 98.75 316 VAL A O 1
ATOM 2549 N N . MET A 1 317 ? -12.523 28.625 3.668 1 98.69 317 MET A N 1
ATOM 2550 C CA . MET A 1 317 ? -11.969 27.281 3.744 1 98.69 317 MET A CA 1
ATOM 2551 C C . MET A 1 317 ? -12.219 26.516 2.447 1 98.69 317 MET A C 1
ATOM 2553 O O . MET A 1 317 ? -13.367 26.344 2.035 1 98.69 317 MET A O 1
ATOM 2557 N N . GLY A 1 318 ? -11.156 26.109 1.771 1 98.5 318 GLY A N 1
ATOM 2558 C CA . GLY A 1 318 ? -11.273 25.359 0.53 1 98.5 318 GLY A CA 1
ATOM 2559 C C . GLY A 1 318 ? -10.711 23.953 0.623 1 98.5 318 GLY A C 1
ATOM 2560 O O . GLY A 1 318 ? -10.211 23.547 1.676 1 98.5 318 GLY A O 1
ATOM 2561 N N . PRO A 1 319 ? -10.891 23.172 -0.465 1 98.12 319 PRO A N 1
ATOM 2562 C CA . PRO A 1 319 ? -10.344 21.812 -0.507 1 98.12 319 PRO A CA 1
ATOM 2563 C C . PRO A 1 319 ? -8.844 21.781 -0.812 1 98.12 319 PRO A C 1
ATOM 2565 O O . PRO A 1 319 ? -8.422 21.156 -1.777 1 98.12 319 PRO A O 1
ATOM 2568 N N . TRP A 1 320 ? -8.055 22.391 0.121 1 97.81 320 TRP A N 1
ATOM 2569 C CA . TRP A 1 320 ? -6.645 22.641 -0.143 1 97.81 320 TRP A CA 1
ATOM 2570 C C . TRP A 1 320 ? -5.766 21.953 0.893 1 97.81 320 TRP A C 1
ATOM 2572 O O . TRP A 1 320 ? -6.16 21.797 2.051 1 97.81 320 TRP A O 1
ATOM 2582 N N . SER A 1 321 ? -4.676 21.469 0.412 1 96.31 321 SER A N 1
ATOM 2583 C CA . SER A 1 321 ? -3.545 21.25 1.311 1 96.31 321 SER A CA 1
ATOM 2584 C C . SER A 1 321 ? -2.824 22.547 1.626 1 96.31 321 SER A C 1
ATOM 2586 O O . SER A 1 321 ? -3.242 23.625 1.176 1 96.31 321 SER A O 1
ATOM 2588 N N . HIS A 1 322 ? -1.756 22.469 2.314 1 95.62 322 HIS A N 1
ATOM 2589 C CA . HIS A 1 322 ? -1.052 23.609 2.869 1 95.62 322 HIS A CA 1
ATOM 2590 C C . HIS A 1 322 ? -0.584 24.562 1.767 1 95.62 322 HIS A C 1
ATOM 2592 O O . HIS A 1 322 ? 0.345 24.234 1.022 1 95.62 322 HIS A O 1
ATOM 2598 N N . GLY A 1 323 ? -1.311 25.656 1.617 1 95.06 323 GLY A N 1
ATOM 2599 C CA . GLY A 1 323 ? -0.869 26.734 0.744 1 95.06 323 GLY A CA 1
ATOM 2600 C C . GLY A 1 323 ? -1.272 26.531 -0.705 1 95.06 323 GLY A C 1
ATOM 2601 O O . GLY A 1 323 ? -0.941 27.344 -1.567 1 95.06 323 GLY A O 1
ATOM 2602 N N . ASP A 1 324 ? -2.057 25.516 -0.98 1 94.69 324 ASP A N 1
ATOM 2603 C CA . ASP A 1 324 ? -2.418 25.172 -2.352 1 94.69 324 ASP A CA 1
ATOM 2604 C C . ASP A 1 324 ? -3.145 26.328 -3.035 1 94.69 324 ASP A C 1
ATOM 2606 O O . ASP A 1 324 ? -3.049 26.484 -4.254 1 94.69 324 ASP A O 1
ATOM 2610 N N . TRP A 1 325 ? -3.879 27.188 -2.369 1 96.44 325 TRP A N 1
ATOM 2611 C CA . TRP A 1 325 ? -4.727 28.234 -2.945 1 96.44 325 TRP A CA 1
ATOM 2612 C C . TRP A 1 325 ? -3.885 29.328 -3.582 1 96.44 325 TRP A C 1
ATOM 2614 O O . TRP A 1 325 ? -4.391 30.141 -4.371 1 96.44 325 TRP A O 1
ATOM 2624 N N . ALA A 1 326 ? -2.604 29.359 -3.189 1 95.12 326 ALA A N 1
ATOM 2625 C CA . ALA A 1 326 ? -1.733 30.422 -3.691 1 95.12 326 ALA A CA 1
ATOM 2626 C C . ALA A 1 326 ? -1.186 30.078 -5.074 1 95.12 326 ALA A C 1
ATOM 2628 O O . ALA A 1 326 ? -0.639 30.938 -5.766 1 95.12 326 ALA A O 1
ATOM 2629 N N . ARG A 1 327 ? -1.381 28.828 -5.48 1 90.5 327 ARG A N 1
ATOM 2630 C CA . ARG A 1 327 ? -0.897 28.391 -6.785 1 90.5 327 ARG A CA 1
ATOM 2631 C C . ARG A 1 327 ? -2.051 28.219 -7.77 1 90.5 327 ARG A C 1
ATOM 2633 O O . ARG A 1 327 ? -3.139 27.781 -7.391 1 90.5 327 ARG A O 1
ATOM 2640 N N . ASN A 1 328 ? -1.759 28.531 -8.969 1 87.81 328 ASN A N 1
ATOM 2641 C CA . ASN A 1 328 ? -2.793 28.438 -10 1 87.81 328 ASN A CA 1
ATOM 2642 C C . ASN A 1 328 ? -2.764 27.078 -10.695 1 87.81 328 ASN A C 1
ATOM 2644 O O . ASN A 1 328 ? -2.637 27.016 -11.914 1 87.81 328 ASN A O 1
ATOM 2648 N N . SER A 1 329 ? -2.969 26.125 -9.961 1 88.31 329 SER A N 1
ATOM 2649 C CA . SER A 1 329 ? -3.051 24.797 -10.562 1 88.31 329 SER A CA 1
ATOM 2650 C C . SER A 1 329 ? -4.367 24.609 -11.305 1 88.31 329 SER A C 1
ATOM 2652 O O . SER A 1 329 ? -5.41 25.109 -10.867 1 88.31 329 SER A O 1
ATOM 2654 N N . ALA A 1 330 ? -4.273 23.891 -12.398 1 90.56 330 ALA A N 1
ATOM 2655 C CA . ALA A 1 330 ? -5.461 23.641 -13.219 1 90.56 330 ALA A CA 1
ATOM 2656 C C . ALA A 1 330 ? -6.504 22.844 -12.438 1 90.56 330 ALA A C 1
ATOM 2658 O O . ALA A 1 330 ? -7.707 23.078 -12.586 1 90.56 330 ALA A O 1
ATOM 2659 N N . THR A 1 331 ? -5.996 21.891 -11.602 1 92.88 331 THR A N 1
ATOM 2660 C CA . THR A 1 331 ? -6.898 21.062 -10.812 1 92.88 331 THR A CA 1
ATOM 2661 C C . THR A 1 331 ? -6.508 21.094 -9.336 1 92.88 331 THR A C 1
ATOM 2663 O O . THR A 1 331 ? -5.336 21.266 -9 1 92.88 331 THR A O 1
ATOM 2666 N N . ALA A 1 332 ? -7.527 21.125 -8.539 1 94.88 332 ALA A N 1
ATOM 2667 C CA . ALA A 1 332 ? -7.297 20.891 -7.113 1 94.88 332 ALA A CA 1
ATOM 2668 C C . ALA A 1 332 ? -7.398 19.422 -6.766 1 94.88 332 ALA A C 1
ATOM 2670 O O . ALA A 1 332 ? -8.5 18.859 -6.676 1 94.88 332 ALA A O 1
ATOM 2671 N N . THR A 1 333 ? -6.293 18.75 -6.66 1 95.56 333 THR A N 1
ATOM 2672 C CA . THR A 1 333 ? -6.207 17.344 -6.336 1 95.56 333 THR A CA 1
ATOM 2673 C C . THR A 1 333 ? -5.309 17.109 -5.125 1 95.56 333 THR A C 1
ATOM 2675 O O . THR A 1 333 ? -4.211 17.672 -5.047 1 95.56 333 THR A O 1
ATOM 2678 N N . ILE A 1 334 ? -5.781 16.453 -4.188 1 96 334 ILE A N 1
ATOM 2679 C CA . ILE A 1 334 ? -4.973 16.031 -3.043 1 96 334 ILE A CA 1
ATOM 2680 C C . ILE A 1 334 ? -4.938 14.508 -2.959 1 96 334 ILE A C 1
ATOM 2682 O O . ILE A 1 334 ? -5.973 13.867 -2.744 1 96 334 ILE A O 1
ATOM 2686 N N . GLY A 1 335 ? -3.76 13.961 -3.082 1 93.25 335 GLY A N 1
ATOM 2687 C CA . GLY A 1 335 ? -3.645 12.516 -3.162 1 93.25 335 GLY A CA 1
ATOM 2688 C C . GLY A 1 335 ? -4.379 11.922 -4.352 1 93.25 335 GLY A C 1
ATOM 2689 O O . GLY A 1 335 ? -4.125 12.305 -5.496 1 93.25 335 GLY A O 1
ATOM 2690 N N . ASN A 1 336 ? -5.395 11.148 -4.043 1 96.19 336 ASN A N 1
ATOM 2691 C CA . ASN A 1 336 ? -6.121 10.422 -5.074 1 96.19 336 ASN A CA 1
ATOM 2692 C C . ASN A 1 336 ? -7.469 11.07 -5.375 1 96.19 336 ASN A C 1
ATOM 2694 O O . ASN A 1 336 ? -8.242 10.555 -6.184 1 96.19 336 ASN A O 1
ATOM 2698 N N . ILE A 1 337 ? -7.777 12.203 -4.773 1 97.81 337 ILE A N 1
ATOM 2699 C CA . ILE A 1 337 ? -9.109 12.797 -4.859 1 97.81 337 ILE A CA 1
ATOM 2700 C C . ILE A 1 337 ? -9.031 14.133 -5.598 1 97.81 337 ILE A C 1
ATOM 2702 O O . ILE A 1 337 ? -8.328 15.047 -5.168 1 97.81 337 ILE A O 1
ATOM 2706 N N . LYS A 1 338 ? -9.758 14.258 -6.664 1 97.12 338 LYS A N 1
ATOM 2707 C CA . LYS A 1 338 ? -9.922 15.516 -7.387 1 97.12 338 LYS A CA 1
ATOM 2708 C C . LYS A 1 338 ? -11.156 16.266 -6.895 1 97.12 338 LYS A C 1
ATOM 2710 O O . LYS A 1 338 ? -12.266 15.734 -6.93 1 97.12 338 LYS A O 1
ATOM 2715 N N . PHE A 1 339 ? -10.969 17.469 -6.523 1 97.88 339 PHE A N 1
ATOM 2716 C CA . PHE A 1 339 ? -12.07 18.234 -5.957 1 97.88 339 PHE A CA 1
ATOM 2717 C C . PHE A 1 339 ? -12.68 19.156 -7.008 1 97.88 339 PHE A C 1
ATOM 2719 O O . PHE A 1 339 ? -13.844 19.547 -6.895 1 97.88 339 PHE A O 1
ATOM 2726 N N . GLY A 1 340 ? -11.844 19.531 -7.996 1 96.88 340 GLY A N 1
ATOM 2727 C CA . GLY A 1 340 ? -12.391 20.359 -9.055 1 96.88 340 GLY A CA 1
ATOM 2728 C C . GLY A 1 340 ? -11.336 21.125 -9.828 1 96.88 340 GLY A C 1
ATOM 2729 O O . GLY A 1 340 ? -10.141 20.969 -9.555 1 96.88 340 GLY A O 1
ATOM 2730 N N . ASP A 1 341 ? -11.844 21.875 -10.805 1 96.19 341 ASP A N 1
ATOM 2731 C CA . ASP A 1 341 ? -10.961 22.641 -11.672 1 96.19 341 ASP A CA 1
ATOM 2732 C C . ASP A 1 341 ? -10.969 24.125 -11.281 1 96.19 341 ASP A C 1
ATOM 2734 O O . ASP A 1 341 ? -12 24.656 -10.875 1 96.19 341 ASP A O 1
ATOM 2738 N N . SER A 1 342 ? -9.852 24.781 -11.297 1 96 342 SER A N 1
ATOM 2739 C CA . SER A 1 342 ? -9.68 26.219 -11.203 1 96 342 SER A CA 1
ATOM 2740 C C . SER A 1 342 ? -10.18 26.75 -9.867 1 96 342 SER A C 1
ATOM 2742 O O . SER A 1 342 ? -10.75 27.844 -9.797 1 96 342 SER A O 1
ATOM 2744 N N . ILE A 1 343 ? -10.023 25.953 -8.844 1 97.31 343 ILE A N 1
ATOM 2745 C CA . ILE A 1 343 ? -10.523 26.328 -7.523 1 97.31 343 ILE A CA 1
ATOM 2746 C C . ILE A 1 343 ? -9.664 27.453 -6.957 1 97.31 343 ILE A C 1
ATOM 2748 O O . ILE A 1 343 ? -10.195 28.438 -6.422 1 97.31 343 ILE A O 1
ATOM 2752 N N . SER A 1 344 ? -8.414 27.391 -7.102 1 97.06 344 SER A N 1
ATOM 2753 C CA . SER A 1 344 ? -7.496 28.391 -6.578 1 97.06 344 SER A CA 1
ATOM 2754 C C . SER A 1 344 ? -7.613 29.703 -7.352 1 97.06 344 SER A C 1
ATOM 2756 O O . SER A 1 344 ? -7.566 30.781 -6.762 1 97.06 344 SER A O 1
ATOM 2758 N N . SER A 1 345 ? -7.77 29.578 -8.68 1 96.44 345 SER A N 1
ATOM 2759 C CA . SER A 1 345 ? -7.945 30.781 -9.484 1 96.44 345 SER A CA 1
ATOM 2760 C C . SER A 1 345 ? -9.219 31.531 -9.094 1 96.44 345 SER A C 1
ATOM 2762 O O . SER A 1 345 ? -9.234 32.75 -9.055 1 96.44 345 SER A O 1
ATOM 2764 N N . PHE A 1 346 ? -10.242 30.797 -8.93 1 97.12 346 PHE A N 1
ATOM 2765 C CA . PHE A 1 346 ? -11.484 31.406 -8.477 1 97.12 346 PHE A CA 1
ATOM 2766 C C . PHE A 1 346 ? -11.281 32.125 -7.156 1 97.12 346 PHE A C 1
ATOM 2768 O O . PHE A 1 346 ? -11.719 33.281 -7.004 1 97.12 346 PHE A O 1
ATOM 2775 N N . TYR A 1 347 ? -10.664 31.516 -6.211 1 97.81 347 TYR A N 1
ATOM 2776 C CA . TYR A 1 347 ? -10.375 32.125 -4.918 1 97.81 347 TYR A CA 1
ATOM 2777 C C . TYR A 1 347 ? -9.594 33.406 -5.09 1 97.81 347 TYR A C 1
ATOM 2779 O O . TYR A 1 347 ? -9.953 34.438 -4.512 1 97.81 347 TYR A O 1
ATOM 2787 N N . GLN A 1 348 ? -8.516 33.438 -5.828 1 97.75 348 GLN A N 1
ATOM 2788 C CA . GLN A 1 348 ? -7.629 34.594 -5.988 1 97.75 348 GLN A CA 1
ATOM 2789 C C . GLN A 1 348 ? -8.367 35.781 -6.609 1 97.75 348 GLN A C 1
ATOM 2791 O O . GLN A 1 348 ? -8.258 36.906 -6.129 1 97.75 348 GLN A O 1
ATOM 2796 N N . LYS A 1 349 ? -9.188 35.469 -7.555 1 96.12 349 LYS A N 1
ATOM 2797 C CA . LYS A 1 349 ? -9.836 36.531 -8.328 1 96.12 349 LYS A CA 1
ATOM 2798 C C . LYS A 1 349 ? -11.07 37.062 -7.613 1 96.12 349 LYS A C 1
ATOM 2800 O O . LYS A 1 349 ? -11.297 38.281 -7.559 1 96.12 349 LYS A O 1
ATOM 2805 N N . ASN A 1 350 ? -11.805 36.125 -7.055 1 96.31 350 ASN A N 1
ATOM 2806 C CA . ASN A 1 350 ? -13.148 36.5 -6.633 1 96.31 350 ASN A CA 1
ATOM 2807 C C . ASN A 1 350 ? -13.227 36.688 -5.121 1 96.31 350 ASN A C 1
ATOM 2809 O O . ASN A 1 350 ? -14.164 37.281 -4.613 1 96.31 350 ASN A O 1
ATOM 2813 N N . ILE A 1 351 ? -12.211 36.188 -4.43 1 97.88 351 ILE A N 1
ATOM 2814 C CA . ILE A 1 351 ? -12.312 36.25 -2.977 1 97.88 351 ILE A CA 1
ATOM 2815 C C . ILE A 1 351 ? -11.172 37.094 -2.42 1 97.88 351 ILE A C 1
ATOM 2817 O O . ILE A 1 351 ? -11.391 38.188 -1.894 1 97.88 351 ILE A O 1
ATOM 2821 N N . GLU A 1 352 ? -9.977 36.719 -2.65 1 97.94 352 GLU A N 1
ATOM 2822 C CA . GLU A 1 352 ? -8.812 37.375 -2.08 1 97.94 352 GLU A CA 1
ATOM 2823 C C . GLU A 1 352 ? -8.688 38.812 -2.607 1 97.94 352 GLU A C 1
ATOM 2825 O O . GLU A 1 352 ? -8.602 39.75 -1.826 1 97.94 352 GLU A O 1
ATOM 2830 N N . ALA A 1 353 ? -8.664 38.938 -3.93 1 97.19 353 ALA A N 1
ATOM 2831 C CA . ALA A 1 353 ? -8.531 40.25 -4.531 1 97.19 353 ALA A CA 1
ATOM 2832 C C . ALA A 1 353 ? -9.711 41.156 -4.156 1 97.19 353 ALA A C 1
ATOM 2834 O O . ALA A 1 353 ? -9.547 42.344 -3.916 1 97.19 353 ALA A O 1
ATOM 2835 N N . ASN A 1 354 ? -10.844 40.531 -4.109 1 96.81 354 ASN A N 1
ATOM 2836 C CA . ASN A 1 354 ? -12.039 41.281 -3.748 1 96.81 354 ASN A CA 1
ATOM 2837 C C . ASN A 1 354 ? -11.938 41.844 -2.332 1 96.81 354 ASN A C 1
ATOM 2839 O O . ASN A 1 354 ? -12.336 43 -2.084 1 96.81 354 ASN A O 1
ATOM 2843 N N . PHE A 1 355 ? -11.508 41.125 -1.435 1 97.56 355 PHE A N 1
ATOM 2844 C CA . PHE A 1 355 ? -11.352 41.531 -0.045 1 97.56 355 PHE A CA 1
ATOM 2845 C C . PHE A 1 355 ? -10.398 42.719 0.065 1 97.56 355 PHE A C 1
ATOM 2847 O O . PHE A 1 355 ? -10.742 43.75 0.649 1 97.56 355 PHE A O 1
ATOM 2854 N N . PHE A 1 356 ? -9.211 42.562 -0.486 1 97.88 356 PHE A N 1
ATOM 2855 C CA . PHE A 1 356 ? -8.203 43.625 -0.352 1 97.88 356 PHE A CA 1
ATOM 2856 C C . PHE A 1 356 ? -8.609 44.875 -1.13 1 97.88 356 PHE A C 1
ATOM 2858 O O . PHE A 1 356 ? -8.391 46 -0.672 1 97.88 356 PHE A O 1
ATOM 2865 N N . ARG A 1 357 ? -9.203 44.688 -2.318 1 96.19 357 ARG A N 1
ATOM 2866 C CA . ARG A 1 357 ? -9.703 45.844 -3.076 1 96.19 357 ARG A CA 1
ATOM 2867 C C . ARG A 1 357 ? -10.711 46.656 -2.26 1 96.19 357 ARG A C 1
ATOM 2869 O O . ARG A 1 357 ? -10.625 47.875 -2.197 1 96.19 357 ARG A O 1
ATOM 2876 N N . HIS A 1 358 ? -11.562 45.969 -1.644 1 96.81 358 HIS A N 1
ATOM 2877 C CA . HIS A 1 358 ? -12.641 46.625 -0.893 1 96.81 358 HIS A CA 1
ATOM 2878 C C . HIS A 1 358 ? -12.094 47.5 0.232 1 96.81 358 HIS A C 1
ATOM 2880 O O . HIS A 1 358 ? -12.555 48.625 0.423 1 96.81 358 HIS A O 1
ATOM 2886 N N . PHE A 1 359 ? -11.133 47.062 0.893 1 97.56 359 PHE A N 1
ATOM 2887 C CA . PHE A 1 359 ? -10.719 47.75 2.105 1 97.56 359 PHE A CA 1
ATOM 2888 C C . PHE A 1 359 ? -9.531 48.656 1.83 1 97.56 359 PHE A C 1
ATOM 2890 O O . PHE A 1 359 ? -9.375 49.688 2.479 1 97.56 359 PHE A O 1
ATOM 2897 N N . LEU A 1 360 ? -8.719 48.312 0.858 1 97.75 360 LEU A N 1
ATOM 2898 C CA . LEU A 1 360 ? -7.484 49.062 0.688 1 97.75 360 LEU A CA 1
ATOM 2899 C C . LEU A 1 360 ? -7.629 50.094 -0.429 1 97.75 360 LEU A C 1
ATOM 2901 O O . LEU A 1 360 ? -6.953 51.125 -0.416 1 97.75 360 LEU A O 1
ATOM 2905 N N . LYS A 1 361 ? -8.391 49.812 -1.383 1 96.19 361 LYS A N 1
ATOM 2906 C CA . LYS A 1 361 ? -8.57 50.75 -2.49 1 96.19 361 LYS A CA 1
ATOM 2907 C C . LYS A 1 361 ? -9.875 51.5 -2.348 1 96.19 361 LYS A C 1
ATOM 2909 O O . LYS A 1 361 ? -9.922 52.719 -2.605 1 96.19 361 LYS A O 1
ATOM 2914 N N . ASP A 1 362 ? -10.93 50.812 -1.845 1 94.88 362 ASP A N 1
ATOM 2915 C CA . ASP A 1 362 ? -12.25 51.438 -1.804 1 94.88 362 ASP A CA 1
ATOM 2916 C C . ASP A 1 362 ? -12.594 51.906 -0.39 1 94.88 362 ASP A C 1
ATOM 2918 O O . ASP A 1 362 ? -13.711 52.344 -0.135 1 94.88 362 ASP A O 1
ATOM 2922 N N . ASN A 1 363 ? -11.789 51.719 0.481 1 93.88 363 ASN A N 1
ATOM 2923 C CA . ASN A 1 363 ? -11.914 52.188 1.857 1 93.88 363 ASN A CA 1
ATOM 2924 C C . ASN A 1 363 ? -13.148 51.594 2.535 1 93.88 363 ASN A C 1
ATOM 2926 O O . ASN A 1 363 ? -13.828 52.281 3.297 1 93.88 363 ASN A O 1
ATOM 2930 N N . GLY A 1 364 ? -13.438 50.406 2.123 1 91.31 364 GLY A N 1
ATOM 2931 C CA . GLY A 1 364 ? -14.555 49.719 2.744 1 91.31 364 GLY A CA 1
ATOM 2932 C C . GLY A 1 364 ? -15.906 50.156 2.225 1 91.31 364 GLY A C 1
ATOM 2933 O O . GLY A 1 364 ? -16.938 49.875 2.83 1 91.31 364 GLY A O 1
ATOM 2934 N N . LYS A 1 365 ? -15.844 50.844 1.232 1 89.94 365 LYS A N 1
ATOM 2935 C CA . LYS A 1 365 ? -17.094 51.344 0.66 1 89.94 365 LYS A CA 1
ATOM 2936 C C . LYS A 1 365 ? -17.531 50.5 -0.526 1 89.94 365 LYS A C 1
ATOM 2938 O O . LYS A 1 365 ? -16.719 49.844 -1.167 1 89.94 365 LYS A O 1
ATOM 2943 N N . GLY A 1 366 ? -18.828 50.438 -0.686 1 82.38 366 GLY A N 1
ATOM 2944 C CA . GLY A 1 366 ? -19.375 49.688 -1.812 1 82.38 366 GLY A CA 1
ATOM 2945 C C . GLY A 1 366 ? -19.891 48.312 -1.433 1 82.38 366 GLY A C 1
ATOM 2946 O O . GLY A 1 366 ? -19.984 48 -0.248 1 82.38 366 GLY A O 1
ATOM 2947 N N . GLU A 1 367 ? -20.406 47.531 -2.473 1 72.44 367 GLU A N 1
ATOM 2948 C CA . GLU A 1 367 ? -21.156 46.281 -2.264 1 72.44 367 GLU A CA 1
ATOM 2949 C C . GLU A 1 367 ? -20.234 45.062 -2.287 1 72.44 367 GLU A C 1
ATOM 2951 O O . GLU A 1 367 ? -20.688 43.938 -2.102 1 72.44 367 GLU A O 1
ATOM 2956 N N . ASN A 1 368 ? -19.141 45.219 -2.279 1 68.75 368 ASN A N 1
ATOM 2957 C CA . ASN A 1 368 ? -18.25 44.062 -2.496 1 68.75 368 ASN A CA 1
ATOM 2958 C C . ASN A 1 368 ? -17.844 43.406 -1.18 1 68.75 368 ASN A C 1
ATOM 2960 O O . ASN A 1 368 ? -16.656 43.344 -0.853 1 68.75 368 ASN A O 1
ATOM 2964 N N . LYS A 1 369 ? -18.953 42.875 -0.597 1 80.25 369 LYS A N 1
ATOM 2965 C CA . LYS A 1 369 ? -18.656 42.188 0.668 1 80.25 369 LYS A CA 1
ATOM 2966 C C . LYS A 1 369 ? -18.719 40.688 0.519 1 80.25 369 LYS A C 1
ATOM 2968 O O . LYS A 1 369 ? -19.547 40.156 -0.239 1 80.25 369 LYS A O 1
ATOM 2973 N N . LEU A 1 370 ? -17.75 40.094 1.104 1 91.69 370 LEU A N 1
ATOM 2974 C CA . LEU A 1 370 ? -17.75 38.656 1.178 1 91.69 370 LEU A CA 1
ATOM 2975 C C . LEU A 1 370 ? -18.734 38.156 2.244 1 91.69 370 LEU A C 1
ATOM 2977 O O . LEU A 1 370 ? -19 38.875 3.207 1 91.69 370 LEU A O 1
ATOM 2981 N N . PRO A 1 371 ? -19.25 36.969 1.935 1 94.81 371 PRO A N 1
ATOM 2982 C CA . PRO A 1 371 ? -19.953 36.344 3.062 1 94.81 371 PRO A CA 1
ATOM 2983 C C . PRO A 1 371 ? -19.047 36.094 4.258 1 94.81 371 PRO A C 1
ATOM 2985 O O . PRO A 1 371 ? -17.812 36.062 4.109 1 94.81 371 PRO A O 1
ATOM 2988 N N . GLU A 1 372 ? -19.625 35.969 5.41 1 96.19 372 GLU A N 1
ATOM 2989 C CA . GLU A 1 372 ? -18.812 35.75 6.605 1 96.19 372 GLU A CA 1
ATOM 2990 C C . GLU A 1 372 ? -18.031 34.438 6.504 1 96.19 372 GLU A C 1
ATOM 2992 O O . GLU A 1 372 ? -16.906 34.312 6.992 1 96.19 372 GLU A O 1
ATOM 2997 N N . ALA A 1 373 ? -18.766 33.406 5.914 1 98.06 373 ALA A N 1
ATOM 2998 C CA . ALA A 1 373 ? -18.078 32.125 5.691 1 98.06 373 ALA A CA 1
ATOM 2999 C C . ALA A 1 373 ? -18.203 31.703 4.234 1 98.06 373 ALA A C 1
ATOM 3001 O O . ALA A 1 373 ? -19.297 31.578 3.705 1 98.06 373 ALA A O 1
ATOM 3002 N N . TYR A 1 374 ? -17.125 31.609 3.619 1 98.06 374 TYR A N 1
ATOM 3003 C CA . TYR A 1 374 ? -16.984 31.047 2.281 1 98.06 374 TYR A CA 1
ATOM 3004 C C . TYR A 1 374 ? -16.266 29.703 2.332 1 98.06 374 TYR A C 1
ATOM 3006 O O . TYR A 1 374 ? -15.039 29.641 2.391 1 98.06 374 TYR A O 1
ATOM 3014 N N . VAL A 1 375 ? -17.094 28.547 2.266 1 98.44 375 VAL A N 1
ATOM 3015 C CA . VAL A 1 375 ? -16.531 27.25 2.59 1 98.44 375 VAL A CA 1
ATOM 3016 C C . VAL A 1 375 ? -16.828 26.266 1.467 1 98.44 375 VAL A C 1
ATOM 3018 O O . VAL A 1 375 ? -17.906 26.297 0.867 1 98.44 375 VAL A O 1
ATOM 3021 N N . PHE A 1 376 ? -15.852 25.406 1.183 1 98.69 376 PHE A N 1
ATOM 3022 C CA . PHE A 1 376 ? -16 24.391 0.14 1 98.69 376 PHE A CA 1
ATOM 3023 C C . PHE A 1 376 ? -16.453 23.062 0.732 1 98.69 376 PHE A C 1
ATOM 3025 O O . PHE A 1 376 ? -15.836 22.547 1.66 1 98.69 376 PHE A O 1
ATOM 3032 N N . ASP A 1 377 ? -17.562 22.562 0.227 1 98.75 377 ASP A N 1
ATOM 3033 C CA . ASP A 1 377 ? -18.016 21.219 0.583 1 98.75 377 ASP A CA 1
ATOM 3034 C C . ASP A 1 377 ? -17.188 20.156 -0.141 1 98.75 377 ASP A C 1
ATOM 3036 O O . ASP A 1 377 ? -17.344 19.953 -1.347 1 98.75 377 ASP A O 1
ATOM 3040 N N . THR A 1 378 ? -16.406 19.375 0.628 1 98.75 378 THR A N 1
ATOM 3041 C CA . THR A 1 378 ? -15.422 18.484 0.018 1 98.75 378 THR A CA 1
ATOM 3042 C C . THR A 1 378 ? -16.078 17.188 -0.44 1 98.75 378 THR A C 1
ATOM 3044 O O . THR A 1 378 ? -15.453 16.391 -1.146 1 98.75 378 THR A O 1
ATOM 3047 N N . GLY A 1 379 ? -17.281 16.891 -0.08 1 98.62 379 GLY A N 1
ATOM 3048 C CA . GLY A 1 379 ? -18.047 15.773 -0.592 1 98.62 379 GLY A CA 1
ATOM 3049 C C . GLY A 1 379 ? -18.875 16.125 -1.816 1 98.62 379 GLY A C 1
ATOM 3050 O O . GLY A 1 379 ? -18.766 15.484 -2.857 1 98.62 379 GLY A O 1
ATOM 3051 N N . ALA A 1 380 ? -19.625 17.266 -1.668 1 98.31 380 ALA A N 1
ATOM 3052 C CA . ALA A 1 380 ? -20.438 17.75 -2.773 1 98.31 380 ALA A CA 1
ATOM 3053 C C . ALA A 1 380 ? -19.594 18.406 -3.844 1 98.31 380 ALA A C 1
ATOM 3055 O O . ALA A 1 380 ? -20.016 18.547 -4.992 1 98.31 380 ALA A O 1
ATOM 3056 N N . LYS A 1 381 ? -18.453 18.859 -3.479 1 97.94 381 LYS A N 1
ATOM 3057 C CA . LYS A 1 381 ? -17.438 19.469 -4.348 1 97.94 381 LYS A CA 1
ATOM 3058 C C . LYS A 1 381 ? -17.953 20.766 -4.957 1 97.94 381 LYS A C 1
ATOM 3060 O O . LYS A 1 381 ? -17.891 20.969 -6.172 1 97.94 381 LYS A O 1
ATOM 3065 N N . ASP A 1 382 ? -18.359 21.609 -4.117 1 98.12 382 ASP A N 1
ATOM 3066 C CA . ASP A 1 382 ? -18.781 22.938 -4.531 1 98.12 382 ASP A CA 1
ATOM 3067 C C . ASP A 1 382 ? -18.688 23.938 -3.371 1 98.12 382 ASP A C 1
ATOM 3069 O O . ASP A 1 382 ? -18.562 23.531 -2.213 1 98.12 382 ASP A O 1
ATOM 3073 N N . TRP A 1 383 ? -18.672 25.25 -3.645 1 98.12 383 TRP A N 1
ATOM 3074 C CA . TRP A 1 383 ? -18.562 26.312 -2.66 1 98.12 383 TRP A CA 1
ATOM 3075 C C . TRP A 1 383 ? -19.922 26.594 -2.014 1 98.12 383 TRP A C 1
ATOM 3077 O O . TRP A 1 383 ? -20.953 26.562 -2.686 1 98.12 383 TRP A O 1
ATOM 3087 N N . LYS A 1 384 ? -19.906 26.812 -0.75 1 98.06 384 LYS A N 1
ATOM 3088 C CA . LYS A 1 384 ? -21.062 27.281 0.026 1 98.06 384 LYS A CA 1
ATOM 3089 C C . LYS A 1 384 ? -20.75 28.578 0.748 1 98.06 384 LYS A C 1
ATOM 3091 O O . LYS A 1 384 ? -19.578 28.875 1.036 1 98.06 384 LYS A O 1
ATOM 3096 N N . THR A 1 385 ? -21.734 29.391 0.979 1 97.69 385 THR A N 1
ATOM 3097 C CA . THR A 1 385 ? -21.594 30.625 1.757 1 97.69 385 THR A CA 1
ATOM 3098 C C . THR A 1 385 ? -22.578 30.641 2.93 1 97.69 385 THR A C 1
ATOM 3100 O O . THR A 1 385 ? -23.703 30.172 2.809 1 97.69 385 THR A O 1
ATOM 3103 N N . TYR A 1 386 ? -22.125 31.125 4.035 1 97.44 386 TYR A N 1
ATOM 3104 C CA . TYR A 1 386 ? -22.953 31.219 5.227 1 97.44 386 TYR A CA 1
ATOM 3105 C C . TYR A 1 386 ? -22.734 32.562 5.934 1 97.44 386 TYR A C 1
ATOM 3107 O O . TYR A 1 386 ? -21.688 33.188 5.742 1 97.44 386 TYR A O 1
ATOM 3115 N N . ASP A 1 387 ? -23.672 32.969 6.828 1 95.75 387 ASP A N 1
ATOM 3116 C CA . ASP A 1 387 ? -23.594 34.219 7.578 1 95.75 387 ASP A CA 1
ATOM 3117 C C . ASP A 1 387 ? -22.797 34.031 8.867 1 95.75 387 ASP A C 1
ATOM 3119 O O . ASP A 1 387 ? -22.375 35 9.492 1 95.75 387 ASP A O 1
ATOM 3123 N N . VAL A 1 388 ? -22.656 32.781 9.203 1 95.69 388 VAL A N 1
ATOM 3124 C CA . VAL A 1 388 ? -21.859 32.469 10.383 1 95.69 388 VAL A CA 1
ATOM 3125 C C . VAL A 1 388 ? -21.219 31.094 10.211 1 95.69 388 VAL A C 1
ATOM 3127 O O . VAL A 1 388 ? -21.719 30.25 9.453 1 95.69 388 VAL A O 1
ATOM 3130 N N . TRP A 1 389 ? -20.156 30.875 10.898 1 97 389 TRP A N 1
ATOM 3131 C CA . TRP A 1 389 ? -19.547 29.547 10.93 1 97 389 TRP A CA 1
ATOM 3132 C C . TRP A 1 389 ? -19.344 29.062 12.367 1 97 389 TRP A C 1
ATOM 3134 O O . TRP A 1 389 ? -18.734 29.75 13.18 1 97 389 TRP A O 1
ATOM 3144 N N . PRO A 1 390 ? -19.781 27.844 12.625 1 96.56 390 PRO A N 1
ATOM 3145 C CA . PRO A 1 390 ? -20.578 26.953 11.766 1 96.56 390 PRO A CA 1
ATOM 3146 C C . PRO A 1 390 ? -21.953 27.516 11.453 1 96.56 390 PRO A C 1
ATOM 3148 O O . PRO A 1 390 ? -22.422 28.438 12.125 1 96.56 390 PRO A O 1
ATOM 3151 N N . PRO A 1 391 ? -22.578 26.906 10.406 1 97.31 391 PRO A N 1
ATOM 3152 C CA . PRO A 1 391 ? -23.891 27.422 10.039 1 97.31 391 PRO A CA 1
ATOM 3153 C C . PRO A 1 391 ? -24.906 27.297 11.172 1 97.31 391 PRO A C 1
ATOM 3155 O O . PRO A 1 391 ? -24.797 26.391 12.016 1 97.31 391 PRO A O 1
ATOM 3158 N N . LYS A 1 392 ? -25.906 28.156 11.109 1 94.62 392 LYS A N 1
ATOM 3159 C CA . LYS A 1 392 ? -26.922 28.203 12.164 1 94.62 392 LYS A CA 1
ATOM 3160 C C . LYS A 1 392 ? -27.797 26.969 12.148 1 94.62 392 LYS A C 1
ATOM 3162 O O . LYS A 1 392 ? -28.266 26.516 13.195 1 94.62 392 LYS A O 1
ATOM 3167 N N . ASN A 1 393 ? -28.031 26.344 11.07 1 95.31 393 ASN A N 1
ATOM 3168 C CA . ASN A 1 393 ? -28.984 25.25 10.93 1 95.31 393 ASN A CA 1
ATOM 3169 C C . ASN A 1 393 ? -28.312 23.891 11.055 1 95.31 393 ASN A C 1
ATOM 3171 O O . ASN A 1 393 ? -28.734 22.922 10.414 1 95.31 393 ASN A O 1
ATOM 3175 N N . VAL A 1 394 ? -27.281 23.781 11.844 1 96.31 394 VAL A N 1
ATOM 3176 C CA . VAL A 1 394 ? -26.672 22.484 12.141 1 96.31 394 VAL A CA 1
ATOM 3177 C C . VAL A 1 394 ? -27.297 21.906 13.406 1 96.31 394 VAL A C 1
ATOM 3179 O O . VAL A 1 394 ? -27.656 22.641 14.32 1 96.31 394 VAL A O 1
ATOM 3182 N N . VAL A 1 395 ? -27.469 20.609 13.398 1 96.62 395 VAL A N 1
ATOM 3183 C CA . VAL A 1 395 ? -27.953 19.875 14.562 1 96.62 395 VAL A CA 1
ATOM 3184 C C . VAL A 1 395 ? -26.875 18.891 15.016 1 96.62 395 VAL A C 1
ATOM 3186 O O . VAL A 1 395 ? -26.281 18.172 14.195 1 96.62 395 VAL A O 1
ATOM 3189 N N . LYS A 1 396 ? -26.672 18.875 16.297 1 96.12 396 LYS A N 1
ATOM 3190 C CA . LYS A 1 396 ? -25.719 17.922 16.844 1 96.12 396 LYS A CA 1
ATOM 3191 C C . LYS A 1 396 ? -26.312 16.516 16.938 1 96.12 396 LYS A C 1
ATOM 3193 O O . LYS A 1 396 ? -27.406 16.328 17.484 1 96.12 396 LYS A O 1
ATOM 3198 N N . GLU A 1 397 ? -25.672 15.555 16.328 1 96.12 397 GLU A N 1
ATOM 3199 C CA . GLU A 1 397 ? -26.062 14.148 16.406 1 96.12 397 GLU A CA 1
ATOM 3200 C C . GLU A 1 397 ? -24.906 13.273 16.859 1 96.12 397 GLU A C 1
ATOM 3202 O O . GLU A 1 397 ? -23.766 13.469 16.422 1 96.12 397 GLU A O 1
ATOM 3207 N N . SER A 1 398 ? -25.203 12.344 17.734 1 96.94 398 SER A N 1
ATOM 3208 C CA . SER A 1 398 ? -24.188 11.461 18.266 1 96.94 398 SER A CA 1
ATOM 3209 C C . SER A 1 398 ? -24.375 10.023 17.797 1 96.94 398 SER A C 1
ATOM 3211 O O . SER A 1 398 ? -25.516 9.562 17.641 1 96.94 398 SER A O 1
ATOM 3213 N N . PHE A 1 399 ? -23.359 9.328 17.531 1 97.56 399 PHE A N 1
ATOM 3214 C CA . PHE A 1 399 ? -23.312 7.906 17.219 1 97.56 399 PHE A CA 1
ATOM 3215 C C . PHE A 1 399 ? -22.453 7.156 18.219 1 97.56 399 PHE A C 1
ATOM 3217 O O . PHE A 1 399 ? -21.344 7.605 18.562 1 97.56 399 PHE A O 1
ATOM 3224 N N . TYR A 1 400 ? -22.969 6.059 18.703 1 97.25 400 TYR A N 1
ATOM 3225 C CA . TYR A 1 400 ? -22.203 5.219 19.625 1 97.25 400 TYR A CA 1
ATOM 3226 C C . TYR A 1 400 ? -21.375 4.184 18.859 1 97.25 400 TYR A C 1
ATOM 3228 O O . TYR A 1 400 ? -21.797 3.689 17.812 1 97.25 400 TYR A O 1
ATOM 3236 N N . LEU A 1 401 ? -20.188 3.9 19.344 1 97.31 401 LEU A N 1
ATOM 3237 C CA . LEU A 1 401 ? -19.266 2.928 18.766 1 97.31 401 LEU A CA 1
ATOM 3238 C C . LEU A 1 401 ? -19.438 1.561 19.422 1 97.31 401 LEU A C 1
ATOM 3240 O O . LEU A 1 401 ? -18.906 1.32 20.516 1 97.31 401 LEU A O 1
ATOM 3244 N N . ALA A 1 402 ? -20.078 0.693 18.734 1 92.44 402 ALA A N 1
ATOM 3245 C CA . ALA A 1 402 ? -20.344 -0.604 19.344 1 92.44 402 ALA A CA 1
ATOM 3246 C C . ALA A 1 402 ? -20.469 -1.699 18.297 1 92.44 402 ALA A C 1
ATOM 3248 O O . ALA A 1 402 ? -21.156 -1.521 17.281 1 92.44 402 ALA A O 1
ATOM 3249 N N . GLN A 1 403 ? -19.75 -2.822 18.531 1 89 403 GLN A N 1
ATOM 3250 C CA . GLN A 1 403 ? -19.875 -4.027 17.719 1 89 403 GLN A CA 1
ATOM 3251 C C . GLN A 1 403 ? -19.641 -3.723 16.234 1 89 403 GLN A C 1
ATOM 3253 O O . GLN A 1 403 ? -20.453 -4.078 15.383 1 89 403 GLN A O 1
ATOM 3258 N N . ASP A 1 404 ? -18.656 -2.971 15.938 1 93.06 404 ASP A N 1
ATOM 3259 C CA . ASP A 1 404 ? -18.203 -2.637 14.594 1 93.06 404 ASP A CA 1
ATOM 3260 C C . ASP A 1 404 ? -19.219 -1.758 13.867 1 93.06 404 ASP A C 1
ATOM 3262 O O . ASP A 1 404 ? -19.172 -1.629 12.641 1 93.06 404 ASP A O 1
ATOM 3266 N N . LYS A 1 405 ? -20.156 -1.15 14.672 1 95.88 405 LYS A N 1
ATOM 3267 C CA . LYS A 1 405 ? -21.203 -0.332 14.07 1 95.88 405 LYS A CA 1
ATOM 3268 C C . LYS A 1 405 ? -21.297 1.033 14.75 1 95.88 405 LYS A C 1
ATOM 3270 O O . LYS A 1 405 ? -20.844 1.197 15.883 1 95.88 405 LYS A O 1
ATOM 3275 N N . LEU A 1 406 ? -21.781 1.968 13.984 1 96.94 406 LEU A N 1
ATOM 3276 C CA . LEU A 1 406 ? -22.25 3.24 14.523 1 96.94 406 LEU A CA 1
ATOM 3277 C C . LEU A 1 406 ? -23.75 3.205 14.781 1 96.94 406 LEU A C 1
ATOM 3279 O O . LEU A 1 406 ? -24.531 3.047 13.844 1 96.94 406 LEU A O 1
ATOM 3283 N N . THR A 1 407 ? -24.078 3.348 16.062 1 93 407 THR A N 1
ATOM 3284 C CA . THR A 1 407 ? -25.484 3.248 16.422 1 93 407 THR A CA 1
ATOM 3285 C C . THR A 1 407 ? -25.969 4.535 17.094 1 93 407 THR A C 1
ATOM 3287 O O . THR A 1 407 ? -25.172 5.289 17.641 1 93 407 THR A O 1
ATOM 3290 N N . THR A 1 408 ? -27.25 4.75 17.062 1 90.88 408 THR A N 1
ATOM 3291 C CA . THR A 1 408 ? -27.797 5.973 17.625 1 90.88 408 THR A CA 1
ATOM 3292 C C . THR A 1 408 ? -28.188 5.754 19.094 1 90.88 408 THR A C 1
ATOM 3294 O O . THR A 1 408 ? -28.469 6.715 19.812 1 90.88 408 THR A O 1
ATOM 3297 N N . THR A 1 409 ? -28.203 4.473 19.531 1 88.25 409 THR A N 1
ATOM 3298 C CA . THR A 1 409 ? -28.547 4.172 20.922 1 88.25 409 THR A CA 1
ATOM 3299 C C . THR A 1 409 ? -27.375 3.516 21.641 1 88.25 409 THR A C 1
ATOM 3301 O O . THR A 1 409 ? -26.688 2.664 21.062 1 88.25 409 THR A O 1
ATOM 3304 N N . ALA A 1 410 ? -27.25 3.996 22.844 1 82.75 410 ALA A N 1
ATOM 3305 C CA . ALA A 1 410 ? -26.172 3.43 23.641 1 82.75 410 ALA A CA 1
ATOM 3306 C C . ALA A 1 410 ? -26.453 1.97 23.984 1 82.75 410 ALA A C 1
ATOM 3308 O O . ALA A 1 410 ? -27.594 1.602 24.281 1 82.75 410 ALA A O 1
ATOM 3309 N N . GLN A 1 411 ? -25.562 1.223 23.75 1 76.56 411 GLN A N 1
ATOM 3310 C CA . GLN A 1 411 ? -25.688 -0.161 24.203 1 76.56 411 GLN A CA 1
ATOM 3311 C C . GLN A 1 411 ? -25.203 -0.315 25.641 1 76.56 411 GLN A C 1
ATOM 3313 O O . GLN A 1 411 ? -24.641 0.616 26.219 1 76.56 411 GLN A O 1
ATOM 3318 N N . ASN A 1 412 ? -25.328 -1.479 26.25 1 67.44 412 ASN A N 1
ATOM 3319 C CA . ASN A 1 412 ? -25.016 -1.797 27.641 1 67.44 412 ASN A CA 1
ATOM 3320 C C . ASN A 1 412 ? -23.578 -1.433 28 1 67.44 412 ASN A C 1
ATOM 3322 O O . ASN A 1 412 ? -22.656 -1.755 27.25 1 67.44 412 ASN A O 1
ATOM 3326 N N . ASN A 1 413 ? -23.453 -0.757 29.125 1 66 413 ASN A N 1
ATOM 3327 C CA . ASN A 1 413 ? -22.266 -0.006 29.547 1 66 413 ASN A CA 1
ATOM 3328 C C . ASN A 1 413 ? -21.109 -0.934 29.906 1 66 413 ASN A C 1
ATOM 3330 O O . ASN A 1 413 ? -19.984 -0.477 30.094 1 66 413 ASN A O 1
ATOM 3334 N N . GLY A 1 414 ? -21.031 -2.154 29.547 1 84.56 414 GLY A N 1
ATOM 3335 C CA . GLY A 1 414 ? -19.875 -2.936 29.953 1 84.56 414 GLY A CA 1
ATOM 3336 C C . GLY A 1 414 ? -19.203 -3.66 28.797 1 84.56 414 GLY A C 1
ATOM 3337 O O . GLY A 1 414 ? -18.094 -4.168 28.938 1 84.56 414 GLY A O 1
ATOM 3338 N N . GLU A 1 415 ? -19.688 -3.545 27.688 1 93.06 415 GLU A N 1
ATOM 3339 C CA . GLU A 1 415 ? -19.094 -4.211 26.531 1 93.06 415 GLU A CA 1
ATOM 3340 C C . GLU A 1 415 ? -17.984 -3.373 25.906 1 93.06 415 GLU A C 1
ATOM 3342 O O . GLU A 1 415 ? -18 -2.145 26 1 93.06 415 GLU A O 1
ATOM 3347 N N . PHE A 1 416 ? -16.891 -4.031 25.406 1 96.19 416 PHE A N 1
ATOM 3348 C CA . PHE A 1 416 ? -15.773 -3.326 24.812 1 96.19 416 PHE A CA 1
ATOM 3349 C C . PHE A 1 416 ? -15.195 -4.125 23.641 1 96.19 416 PHE A C 1
ATOM 3351 O O . PHE A 1 416 ? -15.523 -5.297 23.469 1 96.19 416 PHE A O 1
ATOM 3358 N N . GLN A 1 417 ? -14.508 -3.477 22.828 1 96 417 GLN A N 1
ATOM 3359 C CA . GLN A 1 417 ? -13.602 -4.066 21.844 1 96 417 GLN A CA 1
ATOM 3360 C C . GLN A 1 417 ? -12.148 -3.742 22.172 1 96 417 GLN A C 1
ATOM 3362 O O . GLN A 1 417 ? -11.852 -2.67 22.703 1 96 417 GLN A O 1
ATOM 3367 N N . GLU A 1 418 ? -11.25 -4.715 21.938 1 96.44 418 GLU A N 1
ATOM 3368 C CA . GLU A 1 418 ? -9.867 -4.516 22.359 1 96.44 418 GLU A CA 1
ATOM 3369 C C . GLU A 1 418 ? -8.898 -4.789 21.203 1 96.44 418 GLU A C 1
ATOM 3371 O O . GLU A 1 418 ? -9.266 -5.434 20.219 1 96.44 418 GLU A O 1
ATOM 3376 N N . PHE A 1 419 ? -7.781 -4.285 21.219 1 97.25 419 PHE A N 1
ATOM 3377 C CA . PHE A 1 419 ? -6.672 -4.531 20.312 1 97.25 419 PHE A CA 1
ATOM 3378 C C . PHE A 1 419 ? -5.336 -4.398 21.031 1 97.25 419 PHE A C 1
ATOM 3380 O O . PHE A 1 419 ? -5.27 -3.836 22.125 1 97.25 419 PHE A O 1
ATOM 3387 N N . ILE A 1 420 ? -4.332 -4.98 20.453 1 97.06 420 ILE A N 1
ATOM 3388 C CA . ILE A 1 420 ? -2.975 -4.879 20.984 1 97.06 420 ILE A CA 1
ATOM 3389 C C . ILE A 1 420 ? -2.242 -3.721 20.312 1 97.06 420 ILE A C 1
ATOM 3391 O O . ILE A 1 420 ? -2.158 -3.662 19.078 1 97.06 420 ILE A O 1
ATOM 3395 N N . SER A 1 421 ? -1.838 -2.811 21.094 1 98.12 421 SER A N 1
ATOM 3396 C CA . SER A 1 421 ? -0.952 -1.76 20.609 1 98.12 421 SER A CA 1
ATOM 3397 C C . SER A 1 421 ? 0.511 -2.105 20.875 1 98.12 421 SER A C 1
ATOM 3399 O O . SER A 1 421 ? 0.942 -2.182 22.031 1 98.12 421 SER A O 1
ATOM 3401 N N . ASP A 1 422 ? 1.242 -2.316 19.812 1 97.25 422 ASP A N 1
ATOM 3402 C CA . ASP A 1 422 ? 2.633 -2.754 19.891 1 97.25 422 ASP A CA 1
ATOM 3403 C C . ASP A 1 422 ? 3.574 -1.695 19.312 1 97.25 422 ASP A C 1
ATOM 3405 O O . ASP A 1 422 ? 3.574 -1.443 18.109 1 97.25 422 ASP A O 1
ATOM 3409 N N . PRO A 1 423 ? 4.441 -1.095 20.156 1 97.31 423 PRO A N 1
ATOM 3410 C CA . PRO A 1 423 ? 5.371 -0.081 19.656 1 97.31 423 PRO A CA 1
ATOM 3411 C C . PRO A 1 423 ? 6.344 -0.636 18.625 1 97.31 423 PRO A C 1
ATOM 3413 O O . PRO A 1 423 ? 6.988 0.132 17.906 1 97.31 423 PRO A O 1
ATOM 3416 N N . LYS A 1 424 ? 6.441 -1.938 18.484 1 96.56 424 LYS A N 1
ATOM 3417 C CA . LYS A 1 424 ? 7.328 -2.535 17.484 1 96.56 424 LYS A CA 1
ATOM 3418 C C . LYS A 1 424 ? 6.629 -2.666 16.125 1 96.56 424 LYS A C 1
ATOM 3420 O O . LYS A 1 424 ? 7.281 -2.887 15.109 1 96.56 424 LYS A O 1
ATOM 3425 N N . LYS A 1 425 ? 5.336 -2.582 16.188 1 97.62 425 LYS A N 1
ATOM 3426 C CA . LYS A 1 425 ? 4.527 -2.688 14.984 1 97.62 425 LYS A CA 1
ATOM 3427 C C . LYS A 1 425 ? 3.482 -1.578 14.922 1 97.62 425 LYS A C 1
ATOM 3429 O O . LYS A 1 425 ? 2.291 -1.85 14.758 1 97.62 425 LYS A O 1
ATOM 3434 N N . PRO A 1 426 ? 3.945 -0.358 15.016 1 98.69 426 PRO A N 1
ATOM 3435 C CA . PRO A 1 426 ? 2.963 0.73 15.031 1 98.69 426 PRO A CA 1
ATOM 3436 C C . PRO A 1 426 ? 2.213 0.862 13.711 1 98.69 426 PRO A C 1
ATOM 3438 O O . PRO A 1 426 ? 2.752 0.523 12.648 1 98.69 426 PRO A O 1
ATOM 3441 N N . VAL A 1 427 ? 0.964 1.317 13.719 1 98.81 427 VAL A N 1
ATOM 3442 C CA . VAL A 1 427 ? 0.134 1.522 12.539 1 98.81 427 VAL A CA 1
ATOM 3443 C C . VAL A 1 427 ? 0.743 2.613 11.656 1 98.81 427 VAL A C 1
ATOM 3445 O O . VAL A 1 427 ? 0.962 3.736 12.117 1 98.81 427 VAL A O 1
ATOM 3448 N N . PRO A 1 428 ? 1.09 2.324 10.422 1 98.5 428 PRO A N 1
ATOM 3449 C CA . PRO A 1 428 ? 1.562 3.393 9.539 1 98.5 428 PRO A CA 1
ATOM 3450 C C . PRO A 1 428 ? 0.496 4.453 9.273 1 98.5 428 PRO A C 1
ATOM 3452 O O . PRO A 1 428 ? -0.687 4.125 9.148 1 98.5 428 PRO A O 1
ATOM 3455 N N . PHE A 1 429 ? 0.905 5.703 9.086 1 97.94 429 PHE A N 1
ATOM 3456 C CA . PHE A 1 429 ? -0.081 6.746 8.836 1 97.94 429 PHE A CA 1
ATOM 3457 C C . PHE A 1 429 ? -0.395 6.848 7.348 1 97.94 429 PHE A C 1
ATOM 3459 O O . PHE A 1 429 ? -1.378 7.477 6.953 1 97.94 429 PHE A O 1
ATOM 3466 N N . THR A 1 430 ? 0.439 6.238 6.523 1 96.88 430 THR A N 1
ATOM 3467 C CA . THR A 1 430 ? 0.328 6.25 5.07 1 96.88 430 THR A CA 1
ATOM 3468 C C . THR A 1 430 ? 0.937 4.984 4.469 1 96.88 430 THR A C 1
ATOM 3470 O O . THR A 1 430 ? 1.676 4.266 5.145 1 96.88 430 THR A O 1
ATOM 3473 N N . GLU A 1 431 ? 0.542 4.703 3.229 1 96.38 431 GLU A N 1
ATOM 3474 C CA . GLU A 1 431 ? 1.16 3.582 2.529 1 96.38 431 GLU A CA 1
ATOM 3475 C C . GLU A 1 431 ? 2.439 4.012 1.817 1 96.38 431 GLU A C 1
ATOM 3477 O O . GLU A 1 431 ? 3.229 3.172 1.384 1 96.38 431 GLU A O 1
ATOM 3482 N N . ASP A 1 432 ? 2.682 5.312 1.678 1 96.31 432 ASP A N 1
ATOM 3483 C CA . ASP A 1 432 ? 3.914 5.785 1.053 1 96.31 432 ASP A CA 1
ATOM 3484 C C . ASP A 1 432 ? 5.133 5.426 1.897 1 96.31 432 ASP A C 1
ATOM 3486 O O . ASP A 1 432 ? 5.137 5.633 3.113 1 96.31 432 ASP A O 1
ATOM 3490 N N . ILE A 1 433 ? 6.133 5 1.25 1 97.06 433 ILE A N 1
ATOM 3491 C CA . ILE A 1 433 ? 7.324 4.543 1.957 1 97.06 433 ILE A CA 1
ATOM 3492 C C . ILE A 1 433 ? 8.164 5.746 2.393 1 97.06 433 ILE A C 1
ATOM 3494 O O . ILE A 1 433 ? 8.812 5.711 3.441 1 97.06 433 ILE A O 1
ATOM 3498 N N . ASN A 1 434 ? 8.094 6.715 1.512 1 94.75 434 ASN A N 1
ATOM 3499 C CA . ASN A 1 434 ? 8.914 7.902 1.742 1 94.75 434 ASN A CA 1
ATOM 3500 C C . ASN A 1 434 ? 8.078 9.18 1.676 1 94.75 434 ASN A C 1
ATOM 3502 O O . ASN A 1 434 ? 7.266 9.344 0.768 1 94.75 434 ASN A O 1
ATOM 3506 N N . GLN A 1 435 ? 8.266 9.969 2.688 1 89.75 435 GLN A N 1
ATOM 3507 C CA . GLN A 1 435 ? 7.598 11.266 2.699 1 89.75 435 GLN A CA 1
ATOM 3508 C C . GLN A 1 435 ? 8.266 12.242 1.73 1 89.75 435 GLN A C 1
ATOM 3510 O O . GLN A 1 435 ? 9.484 12.438 1.78 1 89.75 435 GLN A O 1
ATOM 3515 N N . ARG A 1 436 ? 7.469 12.773 0.882 1 81.75 436 ARG A N 1
ATOM 3516 C CA . ARG A 1 436 ? 7.98 13.805 -0.009 1 81.75 436 ARG A CA 1
ATOM 3517 C C . ARG A 1 436 ? 8.07 15.148 0.708 1 81.75 436 ARG A C 1
ATOM 3519 O O . ARG A 1 436 ? 7.102 15.586 1.338 1 81.75 436 ARG A O 1
ATOM 3526 N N . GLY A 1 437 ? 9.148 15.617 0.702 1 81.12 437 GLY A N 1
ATOM 3527 C CA . GLY A 1 437 ? 9.328 16.906 1.353 1 81.12 437 GLY A CA 1
ATOM 3528 C C . GLY A 1 437 ? 9.492 16.797 2.855 1 81.12 437 GLY A C 1
ATOM 3529 O O . GLY A 1 437 ? 9.867 15.742 3.369 1 81.12 437 GLY A O 1
ATOM 3530 N N . ILE A 1 438 ? 9.188 17.891 3.551 1 80.44 438 ILE A N 1
ATOM 3531 C CA . ILE A 1 438 ? 9.508 17.938 4.973 1 80.44 438 ILE A CA 1
ATOM 3532 C C . ILE A 1 438 ? 8.227 17.844 5.793 1 80.44 438 ILE A C 1
ATOM 3534 O O . ILE A 1 438 ? 8.273 17.656 7.012 1 80.44 438 ILE A O 1
ATOM 3538 N N . THR A 1 439 ? 7.098 17.891 5.062 1 84 439 THR A N 1
ATOM 3539 C CA . THR A 1 439 ? 5.828 17.703 5.758 1 84 439 THR A CA 1
ATOM 3540 C C . THR A 1 439 ? 4.867 16.875 4.914 1 84 439 THR A C 1
ATOM 3542 O O . THR A 1 439 ? 4.809 17.031 3.691 1 84 439 THR A O 1
ATOM 3545 N N . PRO A 1 440 ? 4.133 16.016 5.574 1 90.06 440 PRO A N 1
ATOM 3546 C CA . PRO A 1 440 ? 3.209 15.188 4.805 1 90.06 440 PRO A CA 1
ATOM 3547 C C . PRO A 1 440 ? 1.95 15.938 4.379 1 90.06 440 PRO A C 1
ATOM 3549 O O . PRO A 1 440 ? 1.457 16.797 5.117 1 90.06 440 PRO A O 1
ATOM 3552 N N . ARG A 1 441 ? 1.401 15.672 3.24 1 91.19 441 ARG A N 1
ATOM 3553 C CA . ARG A 1 441 ? 0.2 16.344 2.758 1 91.19 441 ARG A CA 1
ATOM 3554 C C . ARG A 1 441 ? -0.836 15.336 2.271 1 91.19 441 ARG A C 1
ATOM 3556 O O . ARG A 1 441 ? -1.997 15.391 2.684 1 91.19 441 ARG A O 1
ATOM 3563 N N . LYS A 1 442 ? -0.378 14.352 1.594 1 92.5 442 LYS A N 1
ATOM 3564 C CA . LYS A 1 442 ? -1.248 13.43 0.869 1 92.5 442 LYS A CA 1
ATOM 3565 C C . LYS A 1 442 ? -2.133 12.641 1.829 1 92.5 442 LYS A C 1
ATOM 3567 O O . LYS A 1 442 ? -3.279 12.32 1.504 1 92.5 442 LYS A O 1
ATOM 3572 N N . TYR A 1 443 ? -1.676 12.344 3.074 1 95.94 443 TYR A N 1
ATOM 3573 C CA . TYR A 1 443 ? -2.348 11.406 3.969 1 95.94 443 TYR A CA 1
ATOM 3574 C C . TYR A 1 443 ? -3.713 11.938 4.387 1 95.94 443 TYR A C 1
ATOM 3576 O O . TYR A 1 443 ? -4.582 11.172 4.805 1 95.94 443 TYR A O 1
ATOM 3584 N N . MET A 1 444 ? -3.977 13.234 4.168 1 97.19 444 MET A N 1
ATOM 3585 C CA . MET A 1 444 ? -5.195 13.883 4.633 1 97.19 444 MET A CA 1
ATOM 3586 C C . MET A 1 444 ? -6.402 13.43 3.822 1 97.19 444 MET A C 1
ATOM 3588 O O . MET A 1 444 ? -7.547 13.641 4.23 1 97.19 444 MET A O 1
ATOM 3592 N N . THR A 1 445 ? -6.219 12.82 2.637 1 97.56 445 THR A N 1
ATOM 3593 C CA . THR A 1 445 ? -7.316 12.242 1.867 1 97.56 445 THR A CA 1
ATOM 3594 C C . THR A 1 445 ? -6.996 10.805 1.468 1 97.56 445 THR A C 1
ATOM 3596 O O . THR A 1 445 ? -7.719 10.203 0.67 1 97.56 445 THR A O 1
ATOM 3599 N N . ASP A 1 446 ? -5.945 10.305 1.931 1 96.56 446 ASP A N 1
ATOM 3600 C CA . ASP A 1 446 ? -5.43 9.008 1.495 1 96.56 446 ASP A CA 1
ATOM 3601 C C . ASP A 1 446 ? -6.422 7.887 1.813 1 96.56 446 ASP A C 1
ATOM 3603 O O . ASP A 1 446 ? -7.219 8.008 2.744 1 96.56 446 ASP A O 1
ATOM 3607 N N . ASP A 1 447 ? -6.32 6.871 0.953 1 98.19 447 ASP A N 1
ATOM 3608 C CA . ASP A 1 447 ? -7.094 5.652 1.173 1 98.19 447 ASP A CA 1
ATOM 3609 C C . ASP A 1 447 ? -6.707 4.988 2.49 1 98.19 447 ASP A C 1
ATOM 3611 O O . ASP A 1 447 ? -5.523 4.762 2.754 1 98.19 447 ASP A O 1
ATOM 3615 N N . GLN A 1 448 ? -7.711 4.707 3.336 1 98.56 448 GLN A N 1
ATOM 3616 C CA . GLN A 1 448 ? -7.438 4.195 4.676 1 98.56 448 GLN A CA 1
ATOM 3617 C C . GLN A 1 448 ? -7.738 2.703 4.77 1 98.56 448 GLN A C 1
ATOM 3619 O O . GLN A 1 448 ? -7.734 2.131 5.859 1 98.56 448 GLN A O 1
ATOM 3624 N N . ARG A 1 449 ? -7.988 2.008 3.678 1 98.44 449 ARG A N 1
ATOM 3625 C CA . ARG A 1 449 ? -8.289 0.581 3.695 1 98.44 449 ARG A CA 1
ATOM 3626 C C . ARG A 1 449 ? -7.156 -0.212 4.332 1 98.44 449 ARG A C 1
ATOM 3628 O O . ARG A 1 449 ? -7.398 -1.187 5.051 1 98.44 449 ARG A O 1
ATOM 3635 N N . PHE A 1 450 ? -5.879 0.193 4.066 1 98.38 450 PHE A N 1
ATOM 3636 C CA . PHE A 1 450 ? -4.746 -0.515 4.652 1 98.38 450 PHE A CA 1
ATOM 3637 C C . PHE A 1 450 ? -4.844 -0.533 6.172 1 98.38 450 PHE A C 1
ATOM 3639 O O . PHE A 1 450 ? -4.523 -1.538 6.809 1 98.38 450 PHE A O 1
ATOM 3646 N N . ALA A 1 451 ? -5.254 0.549 6.762 1 98.62 451 ALA A N 1
ATOM 3647 C CA . ALA A 1 451 ? -5.406 0.631 8.211 1 98.62 451 ALA A CA 1
ATOM 3648 C C . ALA A 1 451 ? -6.629 -0.154 8.68 1 98.62 451 ALA A C 1
ATOM 3650 O O . ALA A 1 451 ? -6.566 -0.879 9.672 1 98.62 451 ALA A O 1
ATOM 3651 N N . ALA A 1 452 ? -7.723 -0.051 7.949 1 98.56 452 ALA A N 1
ATOM 3652 C CA . ALA A 1 452 ? -8.977 -0.705 8.32 1 98.56 452 ALA A CA 1
ATOM 3653 C C . ALA A 1 452 ? -8.805 -2.221 8.375 1 98.56 452 ALA A C 1
ATOM 3655 O O . ALA A 1 452 ? -9.523 -2.904 9.109 1 98.56 452 ALA A O 1
ATOM 3656 N N . ARG A 1 453 ? -7.883 -2.689 7.641 1 98.31 453 ARG A N 1
ATOM 3657 C CA . ARG A 1 453 ? -7.711 -4.133 7.496 1 98.31 453 ARG A CA 1
ATOM 3658 C C . ARG A 1 453 ? -6.797 -4.688 8.586 1 98.31 453 ARG A C 1
ATOM 3660 O O . ARG A 1 453 ? -6.57 -5.898 8.648 1 98.31 453 ARG A O 1
ATOM 3667 N N . ARG A 1 454 ? -6.258 -3.895 9.484 1 98.5 454 ARG A N 1
ATOM 3668 C CA . ARG A 1 454 ? -5.355 -4.309 10.555 1 98.5 454 ARG A CA 1
ATOM 3669 C C . ARG A 1 454 ? -6.133 -4.684 11.812 1 98.5 454 ARG A C 1
ATOM 3671 O O . ARG A 1 454 ? -7.141 -4.047 12.141 1 98.5 454 ARG A O 1
ATOM 3678 N N . PRO A 1 455 ? -5.613 -5.613 12.594 1 97.75 455 PRO A N 1
ATOM 3679 C CA . PRO A 1 455 ? -6.305 -5.992 13.828 1 97.75 455 PRO A CA 1
ATOM 3680 C C . PRO A 1 455 ? -6.098 -4.984 14.953 1 97.75 455 PRO A C 1
ATOM 3682 O O . PRO A 1 455 ? -6.801 -5.035 15.969 1 97.75 455 PRO A O 1
ATOM 3685 N N . ASP A 1 456 ? -5.125 -4.066 14.836 1 98.25 456 ASP A N 1
ATOM 3686 C CA . ASP A 1 456 ? -4.879 -3.074 15.875 1 98.25 456 ASP A CA 1
ATOM 3687 C C . ASP A 1 456 ? -5.531 -1.738 15.523 1 98.25 456 ASP A C 1
ATOM 3689 O O . ASP A 1 456 ? -5.129 -0.693 16.047 1 98.25 456 ASP A O 1
ATOM 3693 N N . VAL A 1 457 ? -6.48 -1.741 14.602 1 98.69 457 VAL A N 1
ATOM 3694 C CA . VAL A 1 457 ? -7.352 -0.62 14.266 1 98.69 457 VAL A CA 1
ATOM 3695 C C . VAL A 1 457 ? -8.812 -1.046 14.383 1 98.69 457 VAL A C 1
ATOM 3697 O O . VAL A 1 457 ? -9.258 -1.975 13.703 1 98.69 457 VAL A O 1
ATOM 3700 N N . LEU A 1 458 ? -9.555 -0.422 15.258 1 98.62 458 LEU A N 1
ATOM 3701 C CA . LEU A 1 458 ? -10.984 -0.693 15.367 1 98.62 458 LEU A CA 1
ATOM 3702 C C . LEU A 1 458 ? -11.766 0.088 14.32 1 98.62 458 LEU A C 1
ATOM 3704 O O . LEU A 1 458 ? -11.453 1.245 14.039 1 98.62 458 LEU A O 1
ATOM 3708 N N . VAL A 1 459 ? -12.734 -0.544 13.734 1 98.56 459 VAL A N 1
ATOM 3709 C CA . VAL A 1 459 ? -13.555 0.07 12.695 1 98.56 459 VAL A CA 1
ATOM 3710 C C . VAL A 1 459 ? -15.031 0.009 13.094 1 98.56 459 VAL A C 1
ATOM 3712 O O . VAL A 1 459 ? -15.539 -1.053 13.461 1 98.56 459 VAL A O 1
ATOM 3715 N N . PHE A 1 460 ? -15.703 1.155 13.07 1 98.56 460 PHE A N 1
ATOM 3716 C CA . PHE A 1 460 ? -17.141 1.294 13.273 1 98.56 460 PHE A CA 1
ATOM 3717 C C . PHE A 1 460 ? -17.781 2.014 12.094 1 98.56 460 PHE A C 1
ATOM 3719 O O . PHE A 1 460 ? -17.297 3.053 11.648 1 98.56 460 PHE A O 1
ATOM 3726 N N . GLU A 1 461 ? -18.828 1.484 11.531 1 98.19 461 GLU A N 1
ATOM 3727 C CA . GLU A 1 461 ? -19.359 2.158 10.352 1 98.19 461 GLU A CA 1
ATOM 3728 C C . GLU A 1 461 ? -20.891 2.086 10.32 1 98.19 461 GLU A C 1
ATOM 3730 O O . GLU A 1 461 ? -21.484 1.221 10.961 1 98.19 461 GLU A O 1
ATOM 3735 N N . THR A 1 462 ? -21.578 3.014 9.633 1 97.81 462 THR A N 1
ATOM 3736 C CA . THR A 1 462 ? -23 2.98 9.344 1 97.81 462 THR A CA 1
ATOM 3737 C C . THR A 1 462 ? -23.297 1.984 8.234 1 97.81 462 THR A C 1
ATOM 3739 O O . THR A 1 462 ? -22.391 1.496 7.562 1 97.81 462 THR A O 1
ATOM 3742 N N . GLU A 1 463 ? -24.609 1.698 8.164 1 96.81 463 GLU A N 1
ATOM 3743 C CA . GLU A 1 463 ? -25.047 1.165 6.875 1 96.81 463 GLU A CA 1
ATOM 3744 C C . GLU A 1 463 ? -24.875 2.199 5.766 1 96.81 463 GLU A C 1
ATOM 3746 O O . GLU A 1 463 ? -24.531 3.354 6.027 1 96.81 463 GLU A O 1
ATOM 3751 N N . ARG A 1 464 ? -25.031 1.694 4.543 1 97.94 464 ARG A N 1
ATOM 3752 C CA . ARG A 1 464 ? -25.016 2.654 3.443 1 97.94 464 ARG A CA 1
ATOM 3753 C C . ARG A 1 464 ? -26.078 3.719 3.629 1 97.94 464 ARG A C 1
ATOM 3755 O O . ARG A 1 464 ? -27.234 3.4 3.932 1 97.94 464 ARG A O 1
ATOM 3762 N N . LEU A 1 465 ? -25.641 4.934 3.475 1 98.25 465 LEU A N 1
ATOM 3763 C CA . LEU A 1 465 ? -26.562 6.051 3.703 1 98.25 465 LEU A CA 1
ATOM 3764 C C . LEU A 1 465 ? -27.672 6.066 2.662 1 98.25 465 LEU A C 1
ATOM 3766 O O . LEU A 1 465 ? -27.422 5.855 1.473 1 98.25 465 LEU A O 1
ATOM 3770 N N . GLU A 1 466 ? -28.891 6.312 3.074 1 97.69 466 GLU A N 1
ATOM 3771 C CA . GLU A 1 466 ? -30.047 6.379 2.176 1 97.69 466 GLU A CA 1
ATOM 3772 C C . GLU A 1 466 ? -30.188 7.766 1.562 1 97.69 466 GLU A C 1
ATOM 3774 O O . GLU A 1 466 ? -30.859 7.934 0.545 1 97.69 466 GLU A O 1
ATOM 3779 N N . ASP A 1 467 ? -29.641 8.758 2.213 1 97.81 467 ASP A N 1
ATOM 3780 C CA . ASP A 1 467 ? -29.641 10.141 1.748 1 97.81 467 ASP A CA 1
ATOM 3781 C C . ASP A 1 467 ? -28.281 10.812 2.016 1 97.81 467 ASP A C 1
ATOM 3783 O O . ASP A 1 467 ? -27.484 10.305 2.803 1 97.81 467 ASP A O 1
ATOM 3787 N N . ASP A 1 468 ? -28.094 11.922 1.299 1 98.31 468 ASP A N 1
ATOM 3788 C CA . ASP A 1 468 ? -26.906 12.727 1.583 1 98.31 468 ASP A CA 1
ATOM 3789 C C . ASP A 1 468 ? -26.875 13.164 3.045 1 98.31 468 ASP A C 1
ATOM 3791 O O . ASP A 1 468 ? -27.922 13.492 3.621 1 98.31 468 ASP A O 1
ATOM 3795 N N . THR A 1 469 ? -25.734 13.102 3.672 1 98.25 469 THR A N 1
ATOM 3796 C CA . THR A 1 469 ? -25.5 13.617 5.016 1 98.25 469 THR A CA 1
ATOM 3797 C C . THR A 1 469 ? -24.344 14.617 5.008 1 98.25 469 THR A C 1
ATOM 3799 O O . THR A 1 469 ? -23.188 14.242 4.727 1 98.25 469 THR A O 1
ATOM 3802 N N . THR A 1 470 ? -24.625 15.875 5.344 1 98.56 470 THR A N 1
ATOM 3803 C CA . THR A 1 470 ? -23.609 16.922 5.293 1 98.56 470 THR A CA 1
ATOM 3804 C C . THR A 1 470 ? -23.156 17.312 6.695 1 98.56 470 THR A C 1
ATOM 3806 O O . THR A 1 470 ? -23.969 17.719 7.527 1 98.56 470 THR A O 1
ATOM 3809 N N . LEU A 1 471 ? -21.891 17.094 6.945 1 98.69 471 LEU A N 1
ATOM 3810 C CA . LEU A 1 471 ? -21.281 17.594 8.172 1 98.69 471 LEU A CA 1
ATOM 3811 C C . LEU A 1 471 ? -20.75 19.016 7.977 1 98.69 471 LEU A C 1
ATOM 3813 O O . LEU A 1 471 ? -20.094 19.297 6.973 1 98.69 471 LEU A O 1
ATOM 3817 N N . ALA A 1 472 ? -21.047 19.938 8.906 1 98.38 472 ALA A N 1
ATOM 3818 C CA . ALA A 1 472 ? -20.562 21.312 8.883 1 98.38 472 ALA A CA 1
ATOM 3819 C C . ALA A 1 472 ? -20.203 21.797 10.289 1 98.38 472 ALA A C 1
ATOM 3821 O O . ALA A 1 472 ? -21.078 22.156 11.07 1 98.38 472 ALA A O 1
ATOM 3822 N N . GLY A 1 473 ? -18.922 21.797 10.555 1 97.38 473 GLY A N 1
ATOM 3823 C CA . GLY A 1 473 ? -18.5 22.281 11.859 1 97.38 473 GLY A CA 1
ATOM 3824 C C . GLY A 1 473 ? -17.703 21.25 12.641 1 97.38 473 GLY A C 1
ATOM 3825 O O . GLY A 1 473 ? -17.047 20.391 12.055 1 97.38 473 GLY A O 1
ATOM 3826 N N . GLU A 1 474 ? -17.703 21.359 13.898 1 94.25 474 GLU A N 1
ATOM 3827 C CA . GLU A 1 474 ? -16.797 20.625 14.773 1 94.25 474 GLU A CA 1
ATOM 3828 C C . GLU A 1 474 ? -17.234 19.172 14.938 1 94.25 474 GLU A C 1
ATOM 3830 O O . GLU A 1 474 ? -18.422 18.859 14.773 1 94.25 474 GLU A O 1
ATOM 3835 N N . ILE A 1 475 ? -16.359 18.328 15.227 1 98.19 475 ILE A N 1
ATOM 3836 C CA . ILE A 1 475 ? -16.547 16.922 15.578 1 98.19 475 ILE A CA 1
ATOM 3837 C C . ILE A 1 475 ? -15.953 16.641 16.953 1 98.19 475 ILE A C 1
ATOM 3839 O O . ILE A 1 475 ? -14.844 17.094 17.266 1 98.19 475 ILE A O 1
ATOM 3843 N N . LEU A 1 476 ? -16.688 15.977 17.781 1 98.56 476 LEU A N 1
ATOM 3844 C CA . LEU A 1 476 ? -16.188 15.617 19.109 1 98.56 476 LEU A CA 1
ATOM 3845 C C . LEU A 1 476 ? -16.297 14.117 19.344 1 98.56 476 LEU A C 1
ATOM 3847 O O . LEU A 1 476 ? -17.391 13.555 19.281 1 98.56 476 LEU A O 1
ATOM 3851 N N . ALA A 1 477 ? -15.195 13.477 19.578 1 98.75 477 ALA A N 1
ATOM 3852 C CA . ALA A 1 477 ? -15.18 12.086 20 1 98.75 477 ALA A CA 1
ATOM 3853 C C . ALA A 1 477 ? -15.055 11.984 21.531 1 98.75 477 ALA A C 1
ATOM 3855 O O . ALA A 1 477 ? -14.109 12.523 22.109 1 98.75 477 ALA A O 1
ATOM 3856 N N . GLU A 1 478 ? -16 11.391 22.125 1 98.31 478 GLU A N 1
ATOM 3857 C CA . GLU A 1 478 ? -15.992 11.117 23.547 1 98.31 478 GLU A CA 1
ATOM 3858 C C . GLU A 1 478 ? -15.758 9.633 23.828 1 98.31 478 GLU A C 1
ATOM 3860 O O . GLU A 1 478 ? -16.703 8.875 24.031 1 98.31 478 GLU A O 1
ATOM 3865 N N . LEU A 1 479 ? -14.516 9.258 24 1 98.5 479 LEU A N 1
ATOM 3866 C CA . LEU A 1 479 ? -14.141 7.855 24.125 1 98.5 479 LEU A CA 1
ATOM 3867 C C . LEU A 1 479 ? -14.148 7.426 25.594 1 98.5 479 LEU A C 1
ATOM 3869 O O . LEU A 1 479 ? -13.828 8.219 26.484 1 98.5 479 LEU A O 1
ATOM 3873 N N . GLN A 1 480 ? -14.602 6.254 25.828 1 97.94 480 GLN A N 1
ATOM 3874 C CA . GLN A 1 480 ? -14.383 5.492 27.047 1 97.94 480 GLN A CA 1
ATOM 3875 C C . GLN A 1 480 ? -13.406 4.344 26.812 1 97.94 480 GLN A C 1
ATOM 3877 O O . GLN A 1 480 ? -13.734 3.375 26.125 1 97.94 480 GLN A O 1
ATOM 3882 N N . VAL A 1 481 ? -12.195 4.508 27.484 1 98.56 481 VAL A N 1
ATOM 3883 C CA . VAL A 1 481 ? -11.141 3.584 27.078 1 98.56 481 VAL A CA 1
ATOM 3884 C C . VAL A 1 481 ? -10.445 3.029 28.328 1 98.56 481 VAL A C 1
ATOM 3886 O O . VAL A 1 481 ? -10.648 3.531 29.438 1 98.56 481 VAL A O 1
ATOM 3889 N N . SER A 1 482 ? -9.719 1.958 28.156 1 98.69 482 SER A N 1
ATOM 3890 C CA . SER A 1 482 ? -8.75 1.484 29.141 1 98.69 482 SER A CA 1
ATOM 3891 C C . SER A 1 482 ? -7.508 0.915 28.469 1 98.69 482 SER A C 1
ATOM 3893 O O . SER A 1 482 ? -7.539 0.579 27.281 1 98.69 482 SER A O 1
ATOM 3895 N N . THR A 1 483 ? -6.398 0.947 29.109 1 98.81 483 THR A N 1
ATOM 3896 C CA . THR A 1 483 ? -5.133 0.351 28.688 1 98.81 483 THR A CA 1
ATOM 3897 C C . THR A 1 483 ? -4.543 -0.5 29.812 1 98.81 483 THR A C 1
ATOM 3899 O O . THR A 1 483 ? -4.773 -0.225 31 1 98.81 483 THR A O 1
ATOM 3902 N N . SER A 1 484 ? -3.859 -1.567 29.438 1 98.81 484 SER A N 1
ATOM 3903 C CA . SER A 1 484 ? -3.146 -2.359 30.438 1 98.81 484 SER A CA 1
ATOM 3904 C C . SER A 1 484 ? -1.91 -1.626 30.953 1 98.81 484 SER A C 1
ATOM 3906 O O . SER A 1 484 ? -1.309 -2.029 31.953 1 98.81 484 SER A O 1
ATOM 3908 N N . GLY A 1 485 ? -1.523 -0.522 30.266 1 98.69 485 GLY A N 1
ATOM 3909 C CA . GLY A 1 485 ? -0.379 0.279 30.672 1 98.69 485 GLY A CA 1
ATOM 3910 C C . GLY A 1 485 ? -0.767 1.519 31.453 1 98.69 485 GLY A C 1
ATOM 3911 O O . GLY A 1 485 ? -1.79 1.529 32.125 1 98.69 485 GLY A O 1
ATOM 3912 N N . THR A 1 486 ? 0.172 2.529 31.391 1 98.88 486 THR A N 1
ATOM 3913 C CA . THR A 1 486 ? -0.061 3.732 32.188 1 98.88 486 THR A CA 1
ATOM 3914 C C . THR A 1 486 ? -0.024 4.977 31.297 1 98.88 486 THR A C 1
ATOM 3916 O O . THR A 1 486 ? -0.112 6.102 31.781 1 98.88 486 THR A O 1
ATOM 3919 N N . ASP A 1 487 ? 0.138 4.805 30.062 1 98.75 487 ASP A N 1
ATOM 3920 C CA . ASP A 1 487 ? 0.033 5.867 29.062 1 98.75 487 ASP A CA 1
ATOM 3921 C C . ASP A 1 487 ? -0.412 5.309 27.703 1 98.75 487 ASP A C 1
ATOM 3923 O O . ASP A 1 487 ? -0.294 4.109 27.453 1 98.75 487 ASP A O 1
ATOM 3927 N N . ALA A 1 488 ? -1.017 6.188 26.891 1 98.81 488 ALA A N 1
ATOM 3928 C CA . ALA A 1 488 ? -1.502 5.793 25.562 1 98.81 488 ALA A CA 1
ATOM 3929 C C . ALA A 1 488 ? -1.899 7.012 24.734 1 98.81 488 ALA A C 1
ATOM 3931 O O . ALA A 1 488 ? -2.264 8.055 25.297 1 98.81 488 ALA A O 1
ATOM 3932 N N . ASP A 1 489 ? -1.725 6.883 23.469 1 98.88 489 ASP A N 1
ATOM 3933 C CA . ASP A 1 489 ? -2.367 7.82 22.547 1 98.88 489 ASP A CA 1
ATOM 3934 C C . ASP A 1 489 ? -3.689 7.258 22.031 1 98.88 489 ASP A C 1
ATOM 3936 O O . ASP A 1 489 ? -3.867 6.043 21.953 1 98.88 489 ASP A O 1
ATOM 3940 N N . TRP A 1 490 ? -4.586 8.109 21.719 1 98.94 490 TRP A N 1
ATOM 3941 C CA . TRP A 1 490 ? -5.855 7.746 21.094 1 98.94 490 TRP A CA 1
ATOM 3942 C C . TRP A 1 490 ? -6.098 8.578 19.828 1 98.94 490 TRP A C 1
ATOM 3944 O O . TRP A 1 490 ? -6.109 9.812 19.891 1 98.94 490 TRP A O 1
ATOM 3954 N N . ILE A 1 491 ? -6.227 7.898 18.75 1 98.88 491 ILE A N 1
ATOM 3955 C CA . ILE A 1 491 ? -6.426 8.523 17.438 1 98.88 491 ILE A CA 1
ATOM 3956 C C . ILE A 1 491 ? -7.809 8.172 16.906 1 98.88 491 ILE A C 1
ATOM 3958 O O . ILE A 1 491 ? -8.211 7.008 16.922 1 98.88 491 ILE A O 1
ATOM 3962 N N . VAL A 1 492 ? -8.539 9.141 16.469 1 98.88 492 VAL A N 1
ATOM 3963 C CA . VAL A 1 492 ? -9.844 8.953 15.844 1 98.88 492 VAL A CA 1
ATOM 3964 C C . VAL A 1 492 ? -9.828 9.516 14.422 1 98.88 492 VAL A C 1
ATOM 3966 O O . VAL A 1 492 ? -9.352 10.633 14.195 1 98.88 492 VAL A O 1
ATOM 3969 N N . LYS A 1 493 ? -10.305 8.727 13.508 1 98.88 493 LYS A N 1
ATOM 3970 C CA . LYS A 1 493 ? -10.43 9.141 12.117 1 98.88 493 LYS A CA 1
ATOM 3971 C C . LYS A 1 493 ? -11.867 9.023 11.633 1 98.88 493 LYS A C 1
ATOM 3973 O O . LYS A 1 493 ? -12.555 8.047 11.938 1 98.88 493 LYS A O 1
ATOM 3978 N N . VAL A 1 494 ? -12.336 10.023 10.977 1 98.88 494 VAL A N 1
ATOM 3979 C CA . VAL A 1 494 ? -13.609 10.016 10.273 1 98.88 494 VAL A CA 1
ATOM 3980 C C . VAL A 1 494 ? -13.375 9.742 8.781 1 98.88 494 VAL A C 1
ATOM 3982 O O . VAL A 1 494 ? -12.656 10.5 8.117 1 98.88 494 VAL A O 1
ATOM 3985 N N . ILE A 1 495 ? -14.023 8.68 8.297 1 98.88 495 ILE A N 1
ATOM 3986 C CA . ILE A 1 495 ? -13.727 8.188 6.957 1 98.88 495 ILE A CA 1
ATOM 3987 C C . ILE A 1 495 ? -15.008 8.18 6.121 1 98.88 495 ILE A C 1
ATOM 3989 O O . ILE A 1 495 ? -16.078 7.793 6.605 1 98.88 495 ILE A O 1
ATOM 3993 N N . ASP A 1 496 ? -14.938 8.672 4.875 1 98.94 496 ASP A N 1
ATOM 3994 C CA . ASP A 1 496 ? -15.984 8.508 3.865 1 98.94 496 ASP A CA 1
ATOM 3995 C C . ASP A 1 496 ? -15.734 7.258 3.021 1 98.94 496 ASP A C 1
ATOM 3997 O O . ASP A 1 496 ? -14.82 7.227 2.199 1 98.94 496 ASP A O 1
ATOM 4001 N N . VAL A 1 497 ? -16.562 6.266 3.191 1 98.88 497 VAL A N 1
ATOM 4002 C CA . VAL A 1 497 ? -16.406 5.023 2.441 1 98.88 497 VAL A CA 1
ATOM 4003 C C . VAL A 1 497 ? -17.266 5.082 1.173 1 98.88 497 VAL A C 1
ATOM 4005 O O . VAL A 1 497 ? -18.484 5.16 1.243 1 98.88 497 VAL A O 1
ATOM 4008 N N . PHE A 1 498 ? -16.625 4.988 0.049 1 98.69 498 PHE A N 1
ATOM 4009 C CA . PHE A 1 498 ? -17.312 5.066 -1.239 1 98.69 498 PHE A CA 1
ATOM 4010 C C . PHE A 1 498 ? -18.031 3.762 -1.542 1 98.69 498 PHE A C 1
ATOM 4012 O O . PHE A 1 498 ? -17.703 2.715 -0.983 1 98.69 498 PHE A O 1
ATOM 4019 N N . PRO A 1 499 ? -19.078 3.855 -2.375 1 97.94 499 PRO A N 1
ATOM 4020 C CA . PRO A 1 499 ? -19.766 2.623 -2.77 1 97.94 499 PRO A CA 1
ATOM 4021 C C . PRO A 1 499 ? -18.922 1.761 -3.715 1 97.94 499 PRO A C 1
ATOM 4023 O O . PRO A 1 499 ? -17.938 2.234 -4.277 1 97.94 499 PRO A O 1
ATOM 4026 N N . ASN A 1 500 ? -19.312 0.534 -3.912 1 95.38 500 ASN A N 1
ATOM 4027 C CA . ASN A 1 500 ? -18.609 -0.422 -4.758 1 95.38 500 ASN A CA 1
ATOM 4028 C C . ASN A 1 500 ? -18.547 0.05 -6.207 1 95.38 500 ASN A C 1
ATOM 4030 O O . ASN A 1 500 ? -17.562 -0.193 -6.902 1 95.38 500 ASN A O 1
ATOM 4034 N N . GLU A 1 501 ? -19.547 0.726 -6.648 1 94.25 501 GLU A N 1
ATOM 4035 C CA . GLU A 1 501 ? -19.688 1.076 -8.055 1 94.25 501 GLU A CA 1
ATOM 4036 C C . GLU A 1 501 ? -19.094 2.455 -8.344 1 94.25 501 GLU A C 1
ATOM 4038 O O . GLU A 1 501 ? -19.312 3.021 -9.414 1 94.25 501 GLU A O 1
ATOM 4043 N N . GLU A 1 502 ? -18.391 2.982 -7.332 1 96.19 502 GLU A N 1
ATOM 4044 C CA . GLU A 1 502 ? -17.812 4.301 -7.551 1 96.19 502 GLU A CA 1
ATOM 4045 C C . GLU A 1 502 ? -16.969 4.328 -8.828 1 96.19 502 GLU A C 1
ATOM 4047 O O . GLU A 1 502 ? -16.125 3.467 -9.039 1 96.19 502 GLU A O 1
ATOM 4052 N N . PRO A 1 503 ? -17.219 5.301 -9.711 1 95.44 503 PRO A N 1
ATOM 4053 C CA . PRO A 1 503 ? -16.453 5.355 -10.969 1 95.44 503 PRO A CA 1
ATOM 4054 C C . PRO A 1 503 ? -14.977 5.652 -10.75 1 95.44 503 PRO A C 1
ATOM 4056 O O . PRO A 1 503 ? -14.625 6.445 -9.875 1 95.44 503 PRO A O 1
ATOM 4059 N N . GLU A 1 504 ? -14.195 5.055 -11.594 1 95.31 504 GLU A N 1
ATOM 4060 C CA . GLU A 1 504 ? -12.758 5.309 -11.547 1 95.31 504 GLU A CA 1
ATOM 4061 C C . GLU A 1 504 ? -12.43 6.727 -11.992 1 95.31 504 GLU A C 1
ATOM 4063 O O . GLU A 1 504 ? -13.156 7.309 -12.805 1 95.31 504 GLU A O 1
ATOM 4068 N N . THR A 1 505 ? -11.367 7.242 -11.414 1 95.25 505 THR A N 1
ATOM 4069 C CA . THR A 1 505 ? -10.852 8.539 -11.844 1 95.25 505 THR A CA 1
ATOM 4070 C C . THR A 1 505 ? -9.438 8.406 -12.391 1 95.25 505 THR A C 1
ATOM 4072 O O . THR A 1 505 ? -8.766 7.395 -12.156 1 95.25 505 THR A O 1
ATOM 4075 N N . THR A 1 506 ? -8.969 9.391 -13.125 1 93.25 506 THR A N 1
ATOM 4076 C CA . THR A 1 506 ? -7.637 9.344 -13.719 1 93.25 506 THR A CA 1
ATOM 4077 C C . THR A 1 506 ? -6.566 9.625 -12.664 1 93.25 506 THR A C 1
ATOM 4079 O O . THR A 1 506 ? -5.395 9.289 -12.859 1 93.25 506 THR A O 1
ATOM 4082 N N . GLU A 1 507 ? -6.965 10.266 -11.57 1 91.5 507 GLU A N 1
ATOM 4083 C CA . GLU A 1 507 ? -6.023 10.727 -10.555 1 91.5 507 GLU A CA 1
ATOM 4084 C C . GLU A 1 507 ? -5.641 9.594 -9.609 1 91.5 507 GLU A C 1
ATOM 4086 O O . GLU A 1 507 ? -4.602 9.656 -8.945 1 91.5 507 GLU A O 1
ATOM 4091 N N . VAL A 1 508 ? -6.43 8.57 -9.547 1 92.56 508 VAL A N 1
ATOM 4092 C CA . VAL A 1 508 ? -6.207 7.516 -8.562 1 92.56 508 VAL A CA 1
ATOM 4093 C C . VAL A 1 508 ? -4.949 6.73 -8.922 1 92.56 508 VAL A C 1
ATOM 4095 O O . VAL A 1 508 ? -4.699 6.449 -10.102 1 92.56 508 VAL A O 1
ATOM 4098 N N . ALA A 1 509 ? -4.125 6.453 -7.902 1 94.69 509 ALA A N 1
ATOM 4099 C CA . ALA A 1 509 ? -2.926 5.645 -8.109 1 94.69 509 ALA A CA 1
ATOM 4100 C C . ALA A 1 509 ? -3.275 4.293 -8.719 1 94.69 509 ALA A C 1
ATOM 4102 O O . ALA A 1 509 ? -4.301 3.697 -8.383 1 94.69 509 ALA A O 1
ATOM 4103 N N . PRO A 1 510 ? -2.363 3.686 -9.516 1 92.94 510 PRO A N 1
ATOM 4104 C CA . PRO A 1 510 ? -2.691 2.473 -10.266 1 92.94 510 PRO A CA 1
ATOM 4105 C C . PRO A 1 510 ? -2.994 1.281 -9.359 1 92.94 510 PRO A C 1
ATOM 4107 O O . PRO A 1 510 ? -3.805 0.42 -9.711 1 92.94 510 PRO A O 1
ATOM 4110 N N . TYR A 1 511 ? -2.357 1.148 -8.242 1 94.62 511 TYR A N 1
ATOM 4111 C CA . TYR A 1 511 ? -2.543 -0.018 -7.387 1 94.62 511 TYR A CA 1
ATOM 4112 C C . TYR A 1 511 ? -3.832 0.096 -6.582 1 94.62 511 TYR A C 1
ATOM 4114 O O . TYR A 1 511 ? -4.262 -0.87 -5.945 1 94.62 511 TYR A O 1
ATOM 4122 N N . LEU A 1 512 ? -4.461 1.29 -6.609 1 97 512 LEU A N 1
ATOM 4123 C CA . LEU A 1 512 ? -5.723 1.534 -5.914 1 97 512 LEU A CA 1
ATOM 4124 C C . LEU A 1 512 ? -6.902 1.445 -6.879 1 97 512 LEU A C 1
ATOM 4126 O O . LEU A 1 512 ? -6.711 1.291 -8.086 1 97 512 LEU A O 1
ATOM 4130 N N . LYS A 1 513 ? -8.109 1.44 -6.324 1 97.5 513 LYS A N 1
ATOM 4131 C CA . LYS A 1 513 ? -9.398 1.558 -7 1 97.5 513 LYS A CA 1
ATOM 4132 C C . LYS A 1 513 ? -10.359 2.434 -6.203 1 97.5 513 LYS A C 1
ATOM 4134 O O . LYS A 1 513 ? -10.297 2.473 -4.973 1 97.5 513 LYS A O 1
ATOM 4139 N N . MET A 1 514 ? -11.227 3.115 -6.945 1 97.88 514 MET A N 1
ATOM 4140 C CA . MET A 1 514 ? -12.203 3.955 -6.266 1 97.88 514 MET A CA 1
ATOM 4141 C C . MET A 1 514 ? -13.305 3.107 -5.625 1 97.88 514 MET A C 1
ATOM 4143 O O . MET A 1 514 ? -13.992 3.564 -4.715 1 97.88 514 MET A O 1
ATOM 4147 N N . SER A 1 515 ? -13.445 1.883 -6.133 1 97.69 515 SER A N 1
ATOM 4148 C CA . SER A 1 515 ? -14.375 0.942 -5.523 1 97.69 515 SER A CA 1
ATOM 4149 C C . SER A 1 515 ? -14.062 0.731 -4.047 1 97.69 515 SER A C 1
ATOM 4151 O O . SER A 1 515 ? -12.961 0.303 -3.693 1 97.69 515 SER A O 1
ATOM 4153 N N . ASN A 1 516 ? -15.078 1.125 -3.178 1 98.19 516 ASN A N 1
ATOM 4154 C CA . ASN A 1 516 ? -14.914 0.927 -1.742 1 98.19 516 ASN A CA 1
ATOM 4155 C C . ASN A 1 516 ? -13.75 1.744 -1.193 1 98.19 516 ASN A C 1
ATOM 4157 O O . ASN A 1 516 ? -13.094 1.334 -0.232 1 98.19 516 ASN A O 1
ATOM 4161 N N . TYR A 1 517 ? -13.477 2.852 -1.836 1 98.5 517 TYR A N 1
ATOM 4162 C CA . TYR A 1 517 ? -12.422 3.734 -1.36 1 98.5 517 TYR A CA 1
ATOM 4163 C C . TYR A 1 517 ? -12.75 4.297 0.016 1 98.5 517 TYR A C 1
ATOM 4165 O O . TYR A 1 517 ? -13.898 4.672 0.279 1 98.5 517 TYR A O 1
ATOM 4173 N N . HIS A 1 518 ? -11.758 4.301 0.952 1 98.81 518 HIS A N 1
ATOM 4174 C CA . HIS A 1 518 ? -11.883 4.883 2.283 1 98.81 518 HIS A CA 1
ATOM 4175 C C . HIS A 1 518 ? -11.164 6.227 2.367 1 98.81 518 HIS A C 1
ATOM 4177 O O . HIS A 1 518 ? -10.008 6.293 2.787 1 98.81 518 HIS A O 1
ATOM 4183 N N . MET A 1 519 ? -11.828 7.297 2.137 1 98.69 519 MET A N 1
ATOM 4184 C CA . MET A 1 519 ? -11.227 8.633 2.115 1 98.69 519 MET A CA 1
ATOM 4185 C C . MET A 1 519 ? -11.156 9.219 3.521 1 98.69 519 MET A C 1
ATOM 4187 O O . MET A 1 519 ? -12.188 9.367 4.188 1 98.69 519 MET A O 1
ATOM 4191 N N . MET A 1 520 ? -10.023 9.562 3.949 1 98.56 520 MET A N 1
ATOM 4192 C CA . MET A 1 520 ? -9.891 10.305 5.199 1 98.56 520 MET A CA 1
ATOM 4193 C C . MET A 1 520 ? -10.547 11.672 5.09 1 98.56 520 MET A C 1
ATOM 4195 O O . MET A 1 520 ? -10.234 12.453 4.184 1 98.56 520 MET A O 1
ATOM 4199 N N . VAL A 1 521 ? -11.469 11.977 5.992 1 98.69 521 VAL A N 1
ATOM 4200 C CA . VAL A 1 521 ? -12.164 13.258 6.012 1 98.69 521 VAL A CA 1
ATOM 4201 C C . VAL A 1 521 ? -11.57 14.148 7.105 1 98.69 521 VAL A C 1
ATOM 4203 O O . VAL A 1 521 ? -11.312 15.336 6.879 1 98.69 521 VAL A O 1
ATOM 4206 N N . ARG A 1 522 ? -11.398 13.523 8.227 1 98.69 522 ARG A N 1
ATOM 4207 C CA . ARG A 1 522 ? -10.828 14.234 9.367 1 98.69 522 ARG A CA 1
ATOM 4208 C C . ARG A 1 522 ? -10.234 13.258 10.375 1 98.69 522 ARG A C 1
ATOM 4210 O O . ARG A 1 522 ? -10.695 12.125 10.492 1 98.69 522 ARG A O 1
ATOM 4217 N N . SER A 1 523 ? -9.203 13.703 11.008 1 98.25 523 SER A N 1
ATOM 4218 C CA . SER A 1 523 ? -8.555 12.875 12.016 1 98.25 523 SER A CA 1
ATOM 4219 C C . SER A 1 523 ? -7.859 13.727 13.07 1 98.25 523 SER A C 1
ATOM 4221 O O . SER A 1 523 ? -7.531 14.891 12.82 1 98.25 523 SER A O 1
ATOM 4223 N N . GLU A 1 524 ? -7.688 13.148 14.211 1 98.25 524 GLU A N 1
ATOM 4224 C CA . GLU A 1 524 ? -6.934 13.82 15.258 1 98.25 524 GLU A CA 1
ATOM 4225 C C . GLU A 1 524 ? -6.414 12.828 16.297 1 98.25 524 GLU A C 1
ATOM 4227 O O . GLU A 1 524 ? -6.926 11.711 16.406 1 98.25 524 GLU A O 1
ATOM 4232 N N . VAL A 1 525 ? -5.418 13.242 17.047 1 98.5 525 VAL A N 1
ATOM 4233 C CA . VAL A 1 525 ? -4.809 12.445 18.094 1 98.5 525 VAL A CA 1
ATOM 4234 C C . VAL A 1 525 ? -4.961 13.156 19.438 1 98.5 525 VAL A C 1
ATOM 4236 O O . VAL A 1 525 ? -4.98 14.383 19.5 1 98.5 525 VAL A O 1
ATOM 4239 N N . MET A 1 526 ? -5.137 12.406 20.469 1 98.75 526 MET A N 1
ATOM 4240 C CA . MET A 1 526 ? -5.008 12.859 21.844 1 98.75 526 MET A CA 1
ATOM 4241 C C . MET A 1 526 ? -3.918 12.078 22.578 1 98.75 526 MET A C 1
ATOM 4243 O O . MET A 1 526 ? -4.027 10.859 22.734 1 98.75 526 MET A O 1
ATOM 4247 N N . ARG A 1 527 ? -2.865 12.797 22.922 1 98.56 527 ARG A N 1
ATOM 4248 C CA . ARG A 1 527 ? -1.929 12.195 23.859 1 98.56 527 ARG A CA 1
ATOM 4249 C C . ARG A 1 527 ? -2.588 11.977 25.219 1 98.56 527 ARG A C 1
ATOM 4251 O O . ARG A 1 527 ? -2.832 12.93 25.969 1 98.56 527 ARG A O 1
ATOM 4258 N N . GLY A 1 528 ? -2.777 10.75 25.578 1 98.62 528 GLY A N 1
ATOM 4259 C CA . GLY A 1 528 ? -3.668 10.383 26.672 1 98.62 528 GLY A CA 1
ATOM 4260 C C . GLY A 1 528 ? -3.283 11.016 28 1 98.62 528 GLY A C 1
ATOM 4261 O O . GLY A 1 528 ? -4.148 11.312 28.828 1 98.62 528 GLY A O 1
ATOM 4262 N N . ARG A 1 529 ? -2.045 11.258 28.281 1 98.62 529 ARG A N 1
ATOM 4263 C CA . ARG A 1 529 ? -1.582 11.844 29.531 1 98.62 529 ARG A CA 1
ATOM 4264 C C . ARG A 1 529 ? -2.156 13.242 29.719 1 98.62 529 ARG A C 1
ATOM 4266 O O . ARG A 1 529 ? -2.188 13.758 30.844 1 98.62 529 ARG A O 1
ATOM 4273 N N . PHE A 1 530 ? -2.605 13.891 28.625 1 98.69 530 PHE A N 1
ATOM 4274 C CA . PHE A 1 530 ? -3.088 15.273 28.672 1 98.69 530 PHE A CA 1
ATOM 4275 C C . PHE A 1 530 ? -4.609 15.312 28.656 1 98.69 530 PHE A C 1
ATOM 4277 O O . PHE A 1 530 ? -5.207 16.375 28.469 1 98.69 530 PHE A O 1
ATOM 4284 N N . ARG A 1 531 ? -5.312 14.203 28.828 1 98.62 531 ARG A N 1
ATOM 4285 C CA . ARG A 1 531 ? -6.758 14.078 28.688 1 98.62 531 ARG A CA 1
ATOM 4286 C C . ARG A 1 531 ? -7.484 15.062 29.594 1 98.62 531 ARG A C 1
ATOM 4288 O O . ARG A 1 531 ? -8.57 15.539 29.266 1 98.62 531 ARG A O 1
ATOM 4295 N N . ASN A 1 532 ? -6.836 15.461 30.703 1 98.31 532 ASN A N 1
ATOM 4296 C CA . ASN A 1 532 ? -7.477 16.328 31.688 1 98.31 532 ASN A CA 1
ATOM 4297 C C . ASN A 1 532 ? -6.828 17.703 31.719 1 98.31 532 ASN A C 1
ATOM 4299 O O . ASN A 1 532 ? -7.461 18.688 32.125 1 98.31 532 ASN A O 1
ATOM 4303 N N . SER A 1 533 ? -5.57 17.75 31.422 1 98.31 533 SER A N 1
ATOM 4304 C CA . SER A 1 533 ? -4.824 19 31.469 1 98.31 533 SER A CA 1
ATOM 4305 C C . SER A 1 533 ? -3.582 18.938 30.578 1 98.31 533 SER A C 1
ATOM 4307 O O . SER A 1 533 ? -2.785 18 30.688 1 98.31 533 SER A O 1
ATOM 4309 N N . PHE A 1 534 ? -3.453 19.938 29.75 1 98.19 534 PHE A N 1
ATOM 4310 C CA . PHE A 1 534 ? -2.256 20 28.922 1 98.19 534 PHE A CA 1
ATOM 4311 C C . PHE A 1 534 ? -1.052 20.453 29.75 1 98.19 534 PHE A C 1
ATOM 4313 O O . PHE A 1 534 ? 0.093 20.281 29.312 1 98.19 534 PHE A O 1
ATOM 4320 N N . ILE A 1 535 ? -1.291 21.047 30.875 1 97.94 535 ILE A N 1
ATOM 4321 C CA . ILE A 1 535 ? -0.25 21.594 31.75 1 97.94 535 ILE A CA 1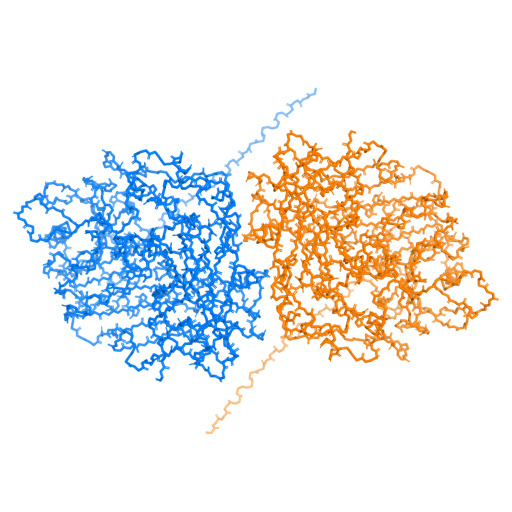
ATOM 4322 C C . ILE A 1 535 ? 0.257 20.5 32.688 1 97.94 535 ILE A C 1
ATOM 4324 O O . ILE A 1 535 ? 1.464 20.375 32.906 1 97.94 535 ILE A O 1
ATOM 4328 N N . ASN A 1 536 ? -0.667 19.734 33.219 1 97.88 536 ASN A N 1
ATOM 4329 C CA . ASN A 1 536 ? -0.35 18.703 34.188 1 97.88 536 ASN A CA 1
ATOM 4330 C C . ASN A 1 536 ? -0.702 17.312 33.688 1 97.88 536 ASN A C 1
ATOM 4332 O O . ASN A 1 536 ? -1.772 16.781 33.969 1 97.88 536 ASN A O 1
ATOM 4336 N N . PRO A 1 537 ? 0.242 16.656 33 1 98.19 537 PRO A N 1
ATOM 4337 C CA . PRO A 1 537 ? -0.04 15.305 32.531 1 98.19 537 PRO A CA 1
ATOM 4338 C C . PRO A 1 537 ? -0.265 14.312 33.656 1 98.19 537 PRO A C 1
ATOM 4340 O O . PRO A 1 537 ? 0.293 14.477 34.75 1 98.19 537 PRO A O 1
ATOM 4343 N N . GLU A 1 538 ? -1.119 13.328 33.438 1 98.19 538 GLU A N 1
ATOM 4344 C CA . GLU A 1 538 ? -1.438 12.305 34.438 1 98.19 538 GLU A CA 1
ATOM 4345 C C . GLU A 1 538 ? -1.392 10.906 33.812 1 98.19 538 GLU A C 1
ATOM 4347 O O . GLU A 1 538 ? -1.79 10.711 32.656 1 98.19 538 GLU A O 1
ATOM 4352 N N . PRO A 1 539 ? -0.909 9.891 34.562 1 98.75 539 PRO A N 1
ATOM 4353 C CA . PRO A 1 539 ? -0.934 8.516 34.062 1 98.75 539 PRO A CA 1
ATOM 4354 C C . PRO A 1 539 ? -2.342 7.93 34.031 1 98.75 539 PRO A C 1
ATOM 4356 O O . PRO A 1 539 ? -3.229 8.398 34.75 1 98.75 539 PRO A O 1
ATOM 4359 N N . PHE A 1 540 ? -2.539 6.949 33.219 1 98.88 540 PHE A N 1
ATOM 4360 C CA . PHE A 1 540 ? -3.697 6.07 33.312 1 98.88 540 PHE A CA 1
ATOM 4361 C C . PHE A 1 540 ? -3.537 5.113 34.5 1 98.88 540 PHE A C 1
ATOM 4363 O O . PHE A 1 540 ? -2.416 4.773 34.875 1 98.88 540 PHE A O 1
ATOM 4370 N N . VAL A 1 541 ? -4.691 4.75 35.125 1 98.81 541 VAL A N 1
ATOM 4371 C CA . VAL A 1 541 ? -4.711 3.57 35.969 1 98.81 541 VAL A CA 1
ATOM 4372 C C . VAL A 1 541 ? -4.984 2.324 35.125 1 98.81 541 VAL A C 1
ATOM 4374 O O . VAL A 1 541 ? -6.02 2.234 34.469 1 98.81 541 VAL A O 1
ATOM 4377 N N . ALA A 1 542 ? -4.094 1.387 35.188 1 98.69 542 ALA A N 1
ATOM 4378 C CA . ALA A 1 542 ? -4.156 0.204 34.344 1 98.69 542 ALA A CA 1
ATOM 4379 C C . ALA A 1 542 ? -5.52 -0.473 34.438 1 98.69 542 ALA A C 1
ATOM 4381 O O . ALA A 1 542 ? -6.027 -0.697 35.531 1 98.69 542 ALA A O 1
ATOM 4382 N N . ASN A 1 543 ? -6.18 -0.705 33.312 1 98.44 543 ASN A N 1
ATOM 4383 C CA . ASN A 1 543 ? -7.398 -1.482 33.125 1 98.44 543 ASN A CA 1
ATOM 4384 C C . ASN A 1 543 ? -8.617 -0.77 33.719 1 98.44 543 ASN A C 1
ATOM 4386 O O . ASN A 1 543 ? -9.688 -1.369 33.844 1 98.44 543 ASN A O 1
ATOM 4390 N N . GLN A 1 544 ? -8.438 0.468 34.031 1 98.44 544 GLN A N 1
ATOM 4391 C CA . GLN A 1 544 ? -9.57 1.253 34.5 1 98.44 544 GLN A CA 1
ATOM 4392 C C . GLN A 1 544 ? -10.211 2.041 33.375 1 98.44 544 GLN A C 1
ATOM 4394 O O . GLN A 1 544 ? -9.523 2.75 32.625 1 98.44 544 GLN A O 1
ATOM 4399 N N . LYS A 1 545 ? -11.477 1.854 33.281 1 97.88 545 LYS A N 1
ATOM 4400 C CA . LYS A 1 545 ? -12.219 2.635 32.281 1 97.88 545 LYS A CA 1
ATOM 4401 C C . LYS A 1 545 ? -12.047 4.133 32.531 1 97.88 545 LYS A C 1
ATOM 4403 O O . LYS A 1 545 ? -12.266 4.621 33.625 1 97.88 545 LYS A O 1
ATOM 4408 N N . THR A 1 546 ? -11.617 4.926 31.484 1 98.56 546 THR A N 1
ATOM 4409 C CA . THR A 1 546 ? -11.258 6.336 31.594 1 98.56 546 THR A CA 1
ATOM 4410 C C . THR A 1 546 ? -11.781 7.113 30.391 1 98.56 546 THR A C 1
ATOM 4412 O O . THR A 1 546 ? -11.703 6.645 29.25 1 98.56 546 THR A O 1
ATOM 4415 N N . ALA A 1 547 ? -12.312 8.297 30.656 1 98.44 547 ALA A N 1
ATOM 4416 C CA . ALA A 1 547 ? -12.812 9.148 29.578 1 98.44 547 ALA A CA 1
ATOM 4417 C C . ALA A 1 547 ? -11.664 9.891 28.891 1 98.44 547 ALA A C 1
ATOM 4419 O O . ALA A 1 547 ? -10.781 10.43 29.547 1 98.44 547 ALA A O 1
ATOM 4420 N N . VAL A 1 548 ? -11.641 9.844 27.594 1 98.75 548 VAL A N 1
ATOM 4421 C CA . VAL A 1 548 ? -10.727 10.625 26.766 1 98.75 548 VAL A CA 1
ATOM 4422 C C . VAL A 1 548 ? -11.508 11.344 25.672 1 98.75 548 VAL A C 1
ATOM 4424 O O . VAL A 1 548 ? -11.945 10.719 24.703 1 98.75 548 VAL A O 1
ATOM 4427 N N . ASN A 1 549 ? -11.625 12.625 25.797 1 98.56 549 ASN A N 1
ATOM 4428 C CA . ASN A 1 549 ? -12.312 13.438 24.797 1 98.56 549 ASN A CA 1
ATOM 4429 C C . ASN A 1 549 ? -11.344 14 23.766 1 98.56 549 ASN A C 1
ATOM 4431 O O . ASN A 1 549 ? -10.281 14.516 24.125 1 98.56 549 ASN A O 1
ATOM 4435 N N . ILE A 1 550 ? -11.711 13.852 22.516 1 98.38 550 ILE A N 1
ATOM 4436 C CA . ILE A 1 550 ? -10.883 14.336 21.422 1 98.38 550 ILE A CA 1
ATOM 4437 C C . ILE A 1 550 ? -11.703 15.266 20.516 1 98.38 550 ILE A C 1
ATOM 4439 O O . ILE A 1 550 ? -12.641 14.82 19.859 1 98.38 550 ILE A O 1
ATOM 4443 N N . LYS A 1 551 ? -11.375 16.5 20.547 1 96.88 551 LYS A N 1
ATOM 4444 C CA . LYS A 1 551 ? -11.953 17.438 19.578 1 96.88 551 LYS A CA 1
ATOM 4445 C C . LYS A 1 551 ? -11.258 17.328 18.234 1 96.88 551 LYS A C 1
ATOM 4447 O O . LYS A 1 551 ? -10.055 17.562 18.125 1 96.88 551 LYS A O 1
ATOM 4452 N N . LEU A 1 552 ? -12.117 16.969 17.297 1 96.38 552 LEU A N 1
ATOM 4453 C CA . LEU A 1 552 ? -11.586 17 15.938 1 96.38 552 LEU A CA 1
ATOM 4454 C C . LEU A 1 552 ? -11.844 18.359 15.297 1 96.38 552 LEU A C 1
ATOM 4456 O O . LEU A 1 552 ? -12.727 19.094 15.727 1 96.38 552 LEU A O 1
ATOM 4460 N N . GLN A 1 553 ? -10.938 18.922 14.391 1 94.19 553 GLN A N 1
ATOM 4461 C CA . GLN A 1 553 ? -11.148 20.188 13.703 1 94.19 553 GLN A CA 1
ATOM 4462 C C . GLN A 1 553 ? -12.375 20.125 12.797 1 94.19 553 GLN A C 1
ATOM 4464 O O . GLN A 1 553 ? -12.883 19.047 12.508 1 94.19 553 GLN A O 1
ATOM 4469 N N . ASP A 1 554 ? -12.914 21.219 12.453 1 97.62 554 ASP A N 1
ATOM 4470 C CA . ASP A 1 554 ? -14.148 21.344 11.68 1 97.62 554 ASP A CA 1
ATOM 4471 C C . ASP A 1 554 ? -14.031 20.672 10.32 1 97.62 554 ASP A C 1
ATOM 4473 O O . ASP A 1 554 ? -12.922 20.422 9.844 1 97.62 554 ASP A O 1
ATOM 4477 N N . VAL A 1 555 ? -15.195 20.359 9.812 1 98.31 555 VAL A N 1
ATOM 4478 C CA . VAL A 1 555 ? -15.281 19.875 8.438 1 98.31 555 VAL A CA 1
ATOM 4479 C C . VAL A 1 555 ? -16.453 20.547 7.723 1 98.31 555 VAL A C 1
ATOM 4481 O O . VAL A 1 555 ? -17.328 21.109 8.367 1 98.31 555 VAL A O 1
ATOM 4484 N N . MET A 1 556 ? -16.391 20.641 6.48 1 98.69 556 MET A N 1
ATOM 4485 C CA . MET A 1 556 ? -17.5 20.797 5.535 1 98.69 556 MET A CA 1
ATOM 4486 C C . MET A 1 556 ? -17.484 19.672 4.496 1 98.69 556 MET A C 1
ATOM 4488 O O . MET A 1 556 ? -16.719 19.734 3.531 1 98.69 556 MET A O 1
ATOM 4492 N N . HIS A 1 557 ? -18.328 18.672 4.699 1 98.88 557 HIS A N 1
ATOM 4493 C CA . HIS A 1 557 ? -18.234 17.484 3.873 1 98.88 557 HIS A CA 1
ATOM 4494 C C . HIS A 1 557 ? -19.594 16.781 3.766 1 98.88 557 HIS A C 1
ATOM 4496 O O . HIS A 1 557 ? -20.25 16.531 4.781 1 98.88 557 HIS A O 1
ATOM 4502 N N . THR A 1 558 ? -20 16.5 2.557 1 98.88 558 THR A N 1
ATOM 4503 C CA . THR A 1 558 ? -21.219 15.734 2.314 1 98.88 558 THR A CA 1
ATOM 4504 C C . THR A 1 558 ? -20.891 14.273 2.02 1 98.88 558 THR A C 1
ATOM 4506 O O . THR A 1 558 ? -20.219 13.969 1.024 1 98.88 558 THR A O 1
ATOM 4509 N N . PHE A 1 559 ? -21.297 13.406 2.906 1 98.75 559 PHE A N 1
ATOM 4510 C CA . PHE A 1 559 ? -21.359 11.992 2.57 1 98.75 559 PHE A CA 1
ATOM 4511 C C . PHE A 1 559 ? -22.531 11.719 1.637 1 98.75 559 PHE A C 1
ATOM 4513 O O . PHE A 1 559 ? -23.703 11.867 2.025 1 98.75 559 PHE A O 1
ATOM 4520 N N . LYS A 1 560 ? -22.25 11.266 0.482 1 98.62 560 LYS A N 1
ATOM 4521 C CA . LYS A 1 560 ? -23.312 11.086 -0.509 1 98.62 560 LYS A CA 1
ATOM 4522 C C . LYS A 1 560 ? -24.109 9.82 -0.222 1 98.62 560 LYS A C 1
ATOM 4524 O O . LYS A 1 560 ? -23.641 8.914 0.458 1 98.62 560 LYS A O 1
ATOM 4529 N N . LYS A 1 561 ? -25.375 9.891 -0.747 1 98.25 561 LYS A N 1
ATOM 4530 C CA . LYS A 1 561 ? -26.172 8.664 -0.753 1 98.25 561 LYS A CA 1
ATOM 4531 C C . LYS A 1 561 ? -25.359 7.48 -1.268 1 98.25 561 LYS A C 1
ATOM 4533 O O . LYS A 1 561 ? -24.641 7.602 -2.262 1 98.25 561 LYS A O 1
ATOM 4538 N N . GLY A 1 562 ? -25.453 6.34 -0.582 1 98.12 562 GLY A N 1
ATOM 4539 C CA . GLY A 1 562 ? -24.719 5.152 -0.974 1 98.12 562 GLY A CA 1
ATOM 4540 C C . GLY A 1 562 ? -23.375 5.027 -0.272 1 98.12 562 GLY A C 1
ATOM 4541 O O . GLY A 1 562 ? -22.781 3.953 -0.253 1 98.12 562 GLY A O 1
ATOM 4542 N N . HIS A 1 563 ? -22.828 6.086 0.265 1 98.75 563 HIS A N 1
ATOM 4543 C CA . HIS A 1 563 ? -21.609 6.062 1.051 1 98.75 563 HIS A CA 1
ATOM 4544 C C . HIS A 1 563 ? -21.875 5.582 2.475 1 98.75 563 HIS A C 1
ATOM 4546 O O . HIS A 1 563 ? -23.016 5.367 2.857 1 98.75 563 HIS A O 1
ATOM 4552 N N . LYS A 1 564 ? -20.812 5.324 3.24 1 98.69 564 LYS A N 1
ATOM 4553 C CA . LYS A 1 564 ? -20.875 5.074 4.68 1 98.69 564 LYS A CA 1
ATOM 4554 C C . LYS A 1 564 ? -20.047 6.094 5.449 1 98.69 564 LYS A C 1
ATOM 4556 O O . LYS A 1 564 ? -19.078 6.641 4.922 1 98.69 564 LYS A O 1
ATOM 4561 N N . ILE A 1 565 ? -20.469 6.391 6.648 1 98.75 565 ILE A N 1
ATOM 4562 C CA . ILE A 1 565 ? -19.594 7.035 7.629 1 98.75 565 ILE A CA 1
ATOM 4563 C C . ILE A 1 565 ? -18.859 5.977 8.438 1 98.75 565 ILE A C 1
ATOM 4565 O O . ILE A 1 565 ? -19.469 5.066 9 1 98.75 565 ILE A O 1
ATOM 4569 N N . GLN A 1 566 ? -17.594 6.055 8.438 1 98.88 566 GLN A N 1
ATOM 4570 C CA . GLN A 1 566 ? -16.75 5.102 9.164 1 98.88 566 GLN A CA 1
ATOM 4571 C C . GLN A 1 566 ? -15.844 5.816 10.156 1 98.88 566 GLN A C 1
ATOM 4573 O O . GLN A 1 566 ? -15.297 6.879 9.852 1 98.88 566 GLN A O 1
ATOM 4578 N N . ILE A 1 567 ? -15.75 5.262 11.352 1 98.94 567 ILE A N 1
ATOM 4579 C CA . ILE A 1 567 ? -14.836 5.73 12.383 1 98.94 567 ILE A CA 1
ATOM 4580 C C . ILE A 1 567 ? -13.75 4.68 12.625 1 98.94 567 ILE A C 1
ATOM 4582 O O . ILE A 1 567 ? -14.062 3.506 12.844 1 98.94 567 ILE A O 1
ATOM 4586 N N . GLN A 1 568 ? -12.523 5.074 12.539 1 98.88 568 GLN A N 1
ATOM 4587 C CA . GLN A 1 568 ? -11.406 4.234 12.945 1 98.88 568 GLN A CA 1
ATOM 4588 C C . GLN A 1 568 ? -10.789 4.73 14.25 1 98.88 568 GLN A C 1
ATOM 4590 O O . GLN A 1 568 ? -10.648 5.938 14.461 1 98.88 568 GLN A O 1
ATOM 4595 N N . VAL A 1 569 ? -10.5 3.848 15.18 1 98.88 569 VAL A N 1
ATOM 4596 C CA . VAL A 1 569 ? -9.812 4.16 16.438 1 98.88 569 VAL A CA 1
ATOM 4597 C C . VAL A 1 569 ? -8.539 3.326 16.547 1 98.88 569 VAL A C 1
ATOM 4599 O O . VAL A 1 569 ? -8.57 2.105 16.375 1 98.88 569 VAL A O 1
ATOM 4602 N N . GLN A 1 570 ? -7.465 3.926 16.781 1 98.81 570 GLN A N 1
ATOM 4603 C CA . GLN A 1 570 ? -6.164 3.283 16.938 1 98.81 570 GLN A CA 1
ATOM 4604 C C . GLN A 1 570 ? -5.301 4.027 17.953 1 98.81 570 GLN A C 1
ATOM 4606 O O . GLN A 1 570 ? -5.688 5.094 18.438 1 98.81 570 GLN A O 1
ATOM 4611 N N . SER A 1 571 ? -4.094 3.451 18.266 1 98.81 571 SER A N 1
ATOM 4612 C CA . SER A 1 571 ? -3.299 4.066 19.328 1 98.81 571 SER A CA 1
ATOM 4613 C C . SER A 1 571 ? -1.908 4.445 18.828 1 98.81 571 SER A C 1
ATOM 4615 O O . SER A 1 571 ? -1.065 4.902 19.594 1 98.81 571 SER A O 1
ATOM 4617 N N . THR A 1 572 ? -1.578 4.133 17.625 1 98.75 572 THR A N 1
ATOM 4618 C CA . THR A 1 572 ? -0.351 4.602 17 1 98.75 572 THR A CA 1
ATOM 4619 C C . THR A 1 572 ? -0.638 5.152 15.602 1 98.75 572 THR A C 1
ATOM 4621 O O . THR A 1 572 ? -1.628 4.777 14.969 1 98.75 572 THR A O 1
ATOM 4624 N N . TRP A 1 573 ? 0.06 6.078 15.148 1 98.62 573 TRP A N 1
ATOM 4625 C CA . TRP A 1 573 ? -0.054 6.781 13.875 1 98.62 573 TRP A CA 1
ATOM 4626 C C . TRP A 1 573 ? 1.323 7.148 13.336 1 98.62 573 TRP A C 1
ATOM 4628 O O . TRP A 1 573 ? 1.609 8.328 13.094 1 98.62 573 TRP A O 1
ATOM 4638 N N . PHE A 1 574 ? 2.146 6.203 12.977 1 98.56 574 PHE A N 1
ATOM 4639 C CA . PHE A 1 574 ? 3.602 6.266 12.898 1 98.56 574 PHE A CA 1
ATOM 4640 C C . PHE A 1 574 ? 4.062 6.348 11.445 1 98.56 574 PHE A C 1
ATOM 4642 O O . PHE A 1 574 ? 3.508 5.68 10.57 1 98.56 574 PHE A O 1
ATOM 4649 N N . PRO A 1 575 ? 5.031 7.16 11.062 1 97.81 575 PRO A N 1
ATOM 4650 C CA . PRO A 1 575 ? 5.719 8.078 11.977 1 97.81 575 PRO A CA 1
ATOM 4651 C C . PRO A 1 575 ? 5.184 9.508 11.883 1 97.81 575 PRO A C 1
ATOM 4653 O O . PRO A 1 575 ? 5.961 10.469 11.953 1 97.81 575 PRO A O 1
ATOM 4656 N N . LEU A 1 576 ? 3.852 9.625 11.578 1 98 576 LEU A N 1
ATOM 4657 C CA . LEU A 1 576 ? 3.262 10.953 11.711 1 98 576 LEU A CA 1
ATOM 4658 C C . LEU A 1 576 ? 3.434 11.492 13.133 1 98 576 LEU A C 1
ATOM 4660 O O . LEU A 1 576 ? 3.943 12.594 13.32 1 98 576 LEU A O 1
ATOM 4664 N N . ILE A 1 577 ? 3.062 10.664 14.07 1 98.44 577 ILE A N 1
ATOM 4665 C CA . ILE A 1 577 ? 3.203 10.914 15.5 1 98.44 577 ILE A CA 1
ATOM 4666 C C . ILE A 1 577 ? 4.305 10.031 16.078 1 98.44 577 ILE A C 1
ATOM 4668 O O . ILE A 1 577 ? 4.457 8.875 15.664 1 98.44 577 ILE A O 1
ATOM 4672 N N . ASP A 1 578 ? 5.039 10.539 17.016 1 98.56 578 ASP A N 1
ATOM 4673 C CA . ASP A 1 578 ? 6.055 9.75 17.688 1 98.56 578 ASP A CA 1
ATOM 4674 C C . ASP A 1 578 ? 5.426 8.578 18.453 1 98.56 578 ASP A C 1
ATOM 4676 O O . ASP A 1 578 ? 4.215 8.555 18.656 1 98.56 578 ASP A O 1
ATOM 4680 N N . LEU A 1 579 ? 6.254 7.625 18.828 1 98.25 579 LEU A N 1
ATOM 4681 C CA . LEU A 1 579 ? 5.777 6.438 19.531 1 98.25 579 LEU A CA 1
ATOM 4682 C C . LEU A 1 579 ? 5.527 6.742 21 1 98.25 579 LEU A C 1
ATOM 4684 O O . LEU A 1 579 ? 6.406 7.262 21.688 1 98.25 579 LEU A O 1
ATOM 4688 N N . ASN A 1 580 ? 4.383 6.469 21.406 1 98.56 580 ASN A N 1
ATOM 4689 C CA . ASN A 1 580 ? 4.113 6.473 22.844 1 98.56 580 ASN A CA 1
ATOM 4690 C C . ASN A 1 580 ? 4.734 5.258 23.531 1 98.56 580 ASN A C 1
ATOM 4692 O O . ASN A 1 580 ? 4.504 4.121 23.109 1 98.56 580 ASN A O 1
ATOM 4696 N N . PRO A 1 581 ? 5.488 5.473 24.562 1 98.5 581 PRO A N 1
ATOM 4697 C CA . PRO A 1 581 ? 6.062 4.324 25.281 1 98.5 581 PRO A CA 1
ATOM 4698 C C . PRO A 1 581 ? 5 3.422 25.891 1 98.5 581 PRO A C 1
ATOM 4700 O O . PRO A 1 581 ? 5.297 2.285 26.281 1 98.5 581 PRO A O 1
ATOM 4703 N N . GLN A 1 582 ? 3.82 3.967 26.047 1 98.56 582 GLN A N 1
ATOM 4704 C CA . GLN A 1 582 ? 2.682 3.324 26.703 1 98.56 582 GLN A CA 1
ATOM 4705 C C . GLN A 1 582 ? 2.979 3.037 28.172 1 98.56 582 GLN A C 1
ATOM 4707 O O . GLN A 1 582 ? 2.396 2.123 28.75 1 98.56 582 GLN A O 1
ATOM 4712 N N . THR A 1 583 ? 3.984 3.594 28.672 1 98.62 583 THR A N 1
ATOM 4713 C CA . THR A 1 583 ? 4.398 3.764 30.047 1 98.62 583 THR A CA 1
ATOM 4714 C C . THR A 1 583 ? 4.508 5.246 30.406 1 98.62 583 THR A C 1
ATOM 4716 O O . THR A 1 583 ? 5.156 6.012 29.688 1 98.62 583 THR A O 1
ATOM 4719 N N . PHE A 1 584 ? 3.857 5.578 31.5 1 98.75 584 PHE A N 1
ATOM 4720 C CA . PHE A 1 584 ? 3.934 6.977 31.891 1 98.75 584 PHE A CA 1
ATOM 4721 C C . PHE A 1 584 ? 5.348 7.34 32.312 1 98.75 584 PHE A C 1
ATOM 4723 O O . PHE A 1 584 ? 5.887 6.75 33.281 1 98.75 584 PHE A O 1
ATOM 4730 N N . VAL A 1 585 ? 6 8.18 31.609 1 98.44 585 VAL A N 1
ATOM 4731 C CA . VAL A 1 585 ? 7.324 8.703 31.922 1 98.44 585 VAL A CA 1
ATOM 4732 C C . VAL A 1 585 ? 7.254 10.211 32.125 1 98.44 585 VAL A C 1
ATOM 4734 O O . VAL A 1 585 ? 6.312 10.867 31.672 1 98.44 585 VAL A O 1
ATOM 4737 N N . ASP A 1 586 ? 8.195 10.781 32.75 1 97.06 586 ASP A N 1
ATOM 4738 C CA . ASP A 1 586 ? 8.18 12.203 33.062 1 97.06 586 ASP A CA 1
ATOM 4739 C C . ASP A 1 586 ? 8.234 13.055 31.812 1 97.06 586 ASP A C 1
ATOM 4741 O O . ASP A 1 586 ? 7.57 14.094 31.719 1 97.06 586 ASP A O 1
ATOM 4745 N N . ASN A 1 587 ? 9.07 12.664 30.953 1 97.94 587 ASN A N 1
ATOM 4746 C CA . ASN A 1 587 ? 9.289 13.359 29.688 1 97.94 587 ASN A CA 1
ATOM 4747 C C . ASN A 1 587 ? 9.547 12.383 28.547 1 97.94 587 ASN A C 1
ATOM 4749 O O . ASN A 1 587 ? 10.594 11.727 28.516 1 97.94 587 ASN A O 1
ATOM 4753 N N . ILE A 1 588 ? 8.625 12.344 27.594 1 97.62 588 ILE A N 1
ATOM 4754 C CA . ILE A 1 588 ? 8.641 11.344 26.531 1 97.62 588 ILE A CA 1
ATOM 4755 C C . ILE A 1 588 ? 9.891 11.516 25.688 1 97.62 588 ILE A C 1
ATOM 4757 O O . ILE A 1 588 ? 10.414 10.547 25.125 1 97.62 588 ILE A O 1
ATOM 4761 N N . PHE A 1 589 ? 10.469 12.719 25.562 1 97.88 589 PHE A N 1
ATOM 4762 C CA . PHE A 1 589 ? 11.648 12.984 24.75 1 97.88 589 PHE A CA 1
ATOM 4763 C C . PHE A 1 589 ? 12.875 12.305 25.344 1 97.88 589 PHE A C 1
ATOM 4765 O O . PHE A 1 589 ? 13.906 12.18 24.672 1 97.88 589 PHE A O 1
ATOM 4772 N N . TYR A 1 590 ? 12.766 11.859 26.578 1 97.69 590 TYR A N 1
ATOM 4773 C CA . TYR A 1 590 ? 13.883 11.203 27.25 1 97.69 590 TYR A CA 1
ATOM 4774 C C . TYR A 1 590 ? 13.516 9.773 27.641 1 97.69 590 TYR A C 1
ATOM 4776 O O . TYR A 1 590 ? 14.156 9.18 28.516 1 97.69 590 TYR A O 1
ATOM 4784 N N . ALA A 1 591 ? 12.406 9.297 27.109 1 98.38 591 ALA A N 1
ATOM 4785 C CA . ALA A 1 591 ? 12.055 7.902 27.344 1 98.38 591 ALA A CA 1
ATOM 4786 C C . ALA A 1 591 ? 13.18 6.969 26.922 1 98.38 591 ALA A C 1
ATOM 4788 O O . ALA A 1 591 ? 13.969 7.297 26.031 1 98.38 591 ALA A O 1
ATOM 4789 N N . LYS A 1 592 ? 13.227 5.828 27.562 1 98.06 592 LYS A N 1
ATOM 4790 C CA . LYS A 1 592 ? 14.219 4.805 27.266 1 98.06 592 LYS A CA 1
ATOM 4791 C C . LYS A 1 592 ? 13.586 3.629 26.516 1 98.06 592 LYS A C 1
ATOM 4793 O O . LYS A 1 592 ? 12.367 3.467 26.531 1 98.06 592 LYS A O 1
ATOM 4798 N N . SER A 1 593 ? 14.453 2.865 25.891 1 97.44 593 SER A N 1
ATOM 4799 C CA . SER A 1 593 ? 13.977 1.74 25.094 1 97.44 593 SER A CA 1
ATOM 4800 C C . SER A 1 593 ? 13.086 0.813 25.906 1 97.44 593 SER A C 1
ATOM 4802 O O . SER A 1 593 ? 12.102 0.273 25.406 1 97.44 593 SER A O 1
ATOM 4804 N N . GLU A 1 594 ? 13.391 0.613 27.156 1 97.56 594 GLU A N 1
ATOM 4805 C CA . GLU A 1 594 ? 12.688 -0.333 28.016 1 97.56 594 GLU A CA 1
ATOM 4806 C C . GLU A 1 594 ? 11.305 0.186 28.391 1 97.56 594 GLU A C 1
ATOM 4808 O O . GLU A 1 594 ? 10.461 -0.572 28.875 1 97.56 594 GLU A O 1
ATOM 4813 N N . ASP A 1 595 ? 11.117 1.501 28.188 1 98.5 595 ASP A N 1
ATOM 4814 C CA . ASP A 1 595 ? 9.828 2.098 28.531 1 98.5 595 ASP A CA 1
ATOM 4815 C C . ASP A 1 595 ? 8.758 1.725 27.516 1 98.5 595 ASP A C 1
ATOM 4817 O O . ASP A 1 595 ? 7.559 1.84 27.797 1 98.5 595 ASP A O 1
ATOM 4821 N N . PHE A 1 596 ? 9.148 1.345 26.297 1 98.44 596 PHE A N 1
ATOM 4822 C CA . PHE A 1 596 ? 8.211 1.03 25.234 1 98.44 596 PHE A CA 1
ATOM 4823 C C . PHE A 1 596 ? 7.695 -0.397 25.359 1 98.44 596 PHE A C 1
ATOM 4825 O O . PHE A 1 596 ? 8.438 -1.355 25.141 1 98.44 596 PHE A O 1
ATOM 4832 N N . LYS A 1 597 ? 6.445 -0.478 25.719 1 97.69 597 LYS A N 1
ATOM 4833 C CA . LYS A 1 597 ? 5.871 -1.789 26 1 97.69 597 LYS A CA 1
ATOM 4834 C C . LYS A 1 597 ? 4.574 -2.004 25.234 1 97.69 597 LYS A C 1
ATOM 4836 O O . LYS A 1 597 ? 3.781 -1.076 25.062 1 97.69 597 LYS A O 1
ATOM 4841 N N . LYS A 1 598 ? 4.445 -3.24 24.828 1 96.56 598 LYS A N 1
ATOM 4842 C CA . LYS A 1 598 ? 3.178 -3.68 24.234 1 96.56 598 LYS A CA 1
ATOM 4843 C C . LYS A 1 598 ? 2.066 -3.686 25.281 1 96.56 598 LYS A C 1
ATOM 4845 O O . LYS A 1 598 ? 2.281 -4.094 26.422 1 96.56 598 LYS A O 1
ATOM 4850 N N . GLN A 1 599 ? 0.852 -3.117 24.875 1 98.31 599 GLN A N 1
ATOM 4851 C CA . GLN A 1 599 ? -0.267 -3.061 25.812 1 98.31 599 GLN A CA 1
ATOM 4852 C C . GLN A 1 599 ? -1.575 -3.451 25.125 1 98.31 599 GLN A C 1
ATOM 4854 O O . GLN A 1 599 ? -1.705 -3.324 23.906 1 98.31 599 GLN A O 1
ATOM 4859 N N . THR A 1 600 ? -2.555 -3.938 25.891 1 98.25 600 THR A N 1
ATOM 4860 C CA . THR A 1 600 ? -3.926 -4.156 25.438 1 98.25 600 THR A CA 1
ATOM 4861 C C . THR A 1 600 ? -4.77 -2.904 25.656 1 98.25 600 THR A C 1
ATOM 4863 O O . THR A 1 600 ? -4.855 -2.395 26.766 1 98.25 600 THR A O 1
ATOM 4866 N N . HIS A 1 601 ? -5.348 -2.414 24.641 1 98.69 601 HIS A N 1
ATOM 4867 C CA . HIS A 1 601 ? -6.227 -1.25 24.688 1 98.69 601 HIS A CA 1
ATOM 4868 C C . HIS A 1 601 ? -7.68 -1.646 24.422 1 98.69 601 HIS A C 1
ATOM 4870 O O . HIS A 1 601 ? -7.953 -2.504 23.578 1 98.69 601 HIS A O 1
ATOM 4876 N N . ARG A 1 602 ? -8.594 -1.041 25.203 1 98.44 602 ARG A N 1
ATOM 4877 C CA . ARG A 1 602 ? -10.016 -1.314 25.062 1 98.44 602 ARG A CA 1
ATOM 4878 C C . ARG A 1 602 ? -10.797 -0.032 24.797 1 98.44 602 ARG A C 1
ATOM 4880 O O . ARG A 1 602 ? -10.469 1.025 25.344 1 98.44 602 ARG A O 1
ATOM 4887 N N . VAL A 1 603 ? -11.75 -0.098 23.922 1 98.12 603 VAL A N 1
ATOM 4888 C CA . VAL A 1 603 ? -12.742 0.94 23.672 1 98.12 603 VAL A CA 1
ATOM 4889 C C . VAL A 1 603 ? -14.133 0.423 24.047 1 98.12 603 VAL A C 1
ATOM 4891 O O . VAL A 1 603 ? -14.609 -0.562 23.484 1 98.12 603 VAL A O 1
ATOM 4894 N N . TYR A 1 604 ? -14.734 1.115 24.953 1 97.31 604 TYR A N 1
ATOM 4895 C CA . TYR A 1 604 ? -16.016 0.648 25.484 1 97.31 604 TYR A CA 1
ATOM 4896 C C . TYR A 1 604 ? -17.172 1.126 24.609 1 97.31 604 TYR A C 1
ATOM 4898 O O . TYR A 1 604 ? -17.078 2.16 23.953 1 97.31 604 TYR A O 1
ATOM 4906 N N . SER A 1 605 ? -18.266 0.415 24.672 1 95.88 605 SER A N 1
ATOM 4907 C CA . SER A 1 605 ? -19.391 0.578 23.734 1 95.88 605 SER A CA 1
ATOM 4908 C C . SER A 1 605 ? -20.172 1.854 24.031 1 95.88 605 SER A C 1
ATOM 4910 O O . SER A 1 605 ? -21.016 2.268 23.234 1 95.88 605 SER A O 1
ATOM 4912 N N . ASP A 1 606 ? -19.922 2.479 25.141 1 95.56 606 ASP A N 1
ATOM 4913 C CA . ASP A 1 606 ? -20.562 3.76 25.406 1 95.56 606 ASP A CA 1
ATOM 4914 C C . ASP A 1 606 ? -19.688 4.922 24.953 1 95.56 606 ASP A C 1
ATOM 4916 O O . ASP A 1 606 ? -19.969 6.082 25.266 1 95.56 606 ASP A O 1
ATOM 4920 N N . SER A 1 607 ? -18.594 4.598 24.25 1 97.56 607 SER A N 1
ATOM 4921 C CA . SER A 1 607 ? -17.922 5.645 23.484 1 97.56 607 SER A CA 1
ATOM 4922 C C . SER A 1 607 ? -18.828 6.211 22.406 1 97.56 607 SER A C 1
ATOM 4924 O O . SER A 1 607 ? -19.641 5.484 21.828 1 97.56 607 SER A O 1
ATOM 4926 N N . LYS A 1 608 ? -18.672 7.504 22.141 1 97.5 608 LYS A N 1
ATOM 4927 C CA . LYS A 1 608 ? -19.516 8.094 21.109 1 97.5 608 LYS A CA 1
ATOM 4928 C C . LYS A 1 608 ? -18.781 9.203 20.359 1 97.5 608 LYS A C 1
ATOM 4930 O O . LYS A 1 608 ? -17.797 9.742 20.859 1 97.5 608 LYS A O 1
ATOM 4935 N N . ILE A 1 609 ? -19.234 9.492 19.234 1 98.5 609 ILE A N 1
ATOM 4936 C CA . ILE A 1 609 ? -18.781 10.617 18.422 1 98.5 609 ILE A CA 1
ATOM 4937 C C . ILE A 1 609 ? -19.969 11.484 18.031 1 98.5 609 ILE A C 1
ATOM 4939 O O . ILE A 1 609 ? -21.047 10.977 17.719 1 98.5 609 ILE A O 1
ATOM 4943 N N . SER A 1 610 ? -19.797 12.766 18.172 1 98.19 610 SER A N 1
ATOM 4944 C CA . SER A 1 610 ? -20.859 13.727 17.859 1 98.19 610 SER A CA 1
ATOM 4945 C C . SER A 1 610 ? -20.469 14.602 16.672 1 98.19 610 SER A C 1
ATOM 4947 O O . SER A 1 610 ? -19.359 15.125 16.609 1 98.19 610 SER A O 1
ATOM 4949 N N . PHE A 1 611 ? -21.438 14.703 15.781 1 98 611 PHE A N 1
ATOM 4950 C CA . PHE A 1 611 ? -21.266 15.5 14.578 1 98 611 PHE A CA 1
ATOM 4951 C C . PHE A 1 611 ? -22.219 16.688 14.562 1 98 611 PHE A C 1
ATOM 4953 O O . PHE A 1 611 ? -23.25 16.656 15.219 1 98 611 PHE A O 1
ATOM 4960 N N . SER A 1 612 ? -21.781 17.797 13.867 1 97.56 612 SER A N 1
ATOM 4961 C CA . SER A 1 612 ? -22.672 18.875 13.438 1 97.56 612 SER A CA 1
ATOM 4962 C C . SER A 1 612 ? -23.219 18.609 12.039 1 97.56 612 SER A C 1
ATOM 4964 O O . SER A 1 612 ? -22.516 18.781 11.047 1 97.56 612 SER A O 1
ATOM 4966 N N . ILE A 1 613 ? -24.484 18.234 11.977 1 97.44 613 ILE A N 1
ATOM 4967 C CA . ILE A 1 613 ? -25.078 17.828 10.711 1 97.44 613 ILE A CA 1
ATOM 4968 C C . ILE A 1 613 ? -25.984 18.938 10.195 1 97.44 613 ILE A C 1
ATOM 4970 O O . ILE A 1 613 ? -26.844 19.453 10.922 1 97.44 613 ILE A O 1
ATOM 4974 N N . LEU A 1 614 ? -25.781 19.328 8.938 1 96.69 614 LEU A N 1
ATOM 4975 C CA . LEU A 1 614 ? -26.594 20.359 8.297 1 96.69 614 LEU A CA 1
ATOM 4976 C C . LEU A 1 614 ? -27.984 19.828 7.969 1 96.69 614 LEU A C 1
ATOM 4978 O O . LEU A 1 614 ? -28.125 18.75 7.383 1 96.69 614 LEU A O 1
ATOM 4982 N N . LYS A 1 615 ? -29.047 20.516 8.414 1 91.88 615 LYS A N 1
ATOM 4983 C CA . LYS A 1 615 ? -30.438 20.125 8.156 1 91.88 615 LYS A CA 1
ATOM 4984 C C . LYS A 1 615 ? -31.125 21.141 7.254 1 91.88 615 LYS A C 1
ATOM 4986 O O . LYS A 1 615 ? -30.781 22.328 7.27 1 91.88 615 LYS A O 1
ATOM 4991 N N . MET B 1 1 ? -41.75 29.578 -35.688 1 20 1 MET B N 1
ATOM 4992 C CA . MET B 1 1 ? -41.781 28.125 -35.719 1 20 1 MET B CA 1
ATOM 4993 C C . MET B 1 1 ? -40.5 27.562 -36.344 1 20 1 MET B C 1
ATOM 4995 O O . MET B 1 1 ? -40.375 26.359 -36.562 1 20 1 MET B O 1
ATOM 4999 N N . LYS B 1 2 ? -39.75 28.359 -36.906 1 23.39 2 LYS B N 1
ATOM 5000 C CA . LYS B 1 2 ? -39 28.047 -38.125 1 23.39 2 LYS B CA 1
ATOM 5001 C C . LYS B 1 2 ? -37.781 27.188 -37.781 1 23.39 2 LYS B C 1
ATOM 5003 O O . LYS B 1 2 ? -36.812 27.672 -37.188 1 23.39 2 LYS B O 1
ATOM 5008 N N . LYS B 1 3 ? -38.094 25.938 -37.281 1 25.42 3 LYS B N 1
ATOM 5009 C CA . LYS B 1 3 ? -37.312 24.953 -36.562 1 25.42 3 LYS B CA 1
ATOM 5010 C C . LYS B 1 3 ? -36.156 24.453 -37.375 1 25.42 3 LYS B C 1
ATOM 5012 O O . LYS B 1 3 ? -36.344 23.719 -38.344 1 25.42 3 LYS B O 1
ATOM 5017 N N . LEU B 1 4 ? -35.25 25.391 -37.719 1 25.45 4 LEU B N 1
ATOM 5018 C CA . LEU B 1 4 ? -34.156 25.078 -38.594 1 25.45 4 LEU B CA 1
ATOM 5019 C C . LEU B 1 4 ? -33.344 23.891 -38.094 1 25.45 4 LEU B C 1
ATOM 5021 O O . LEU B 1 4 ? -32.875 23.922 -36.938 1 25.45 4 LEU B O 1
ATOM 5025 N N . LEU B 1 5 ? -33.688 22.688 -38.531 1 25.8 5 LEU B N 1
ATOM 5026 C CA . LEU B 1 5 ? -33.25 21.312 -38.312 1 25.8 5 LEU B CA 1
ATOM 5027 C C . LEU B 1 5 ? -31.75 21.172 -38.594 1 25.8 5 LEU B C 1
ATOM 5029 O O . LEU B 1 5 ? -31.344 21.281 -39.781 1 25.8 5 LEU B O 1
ATOM 5033 N N . PHE B 1 6 ? -30.938 22.016 -37.969 1 26.8 6 PHE B N 1
ATOM 5034 C CA . PHE B 1 6 ? -29.562 21.875 -38.406 1 26.8 6 PHE B CA 1
ATOM 5035 C C . PHE B 1 6 ? -29.078 20.438 -38.219 1 26.8 6 PHE B C 1
ATOM 5037 O O . PHE B 1 6 ? -29.094 19.922 -37.094 1 26.8 6 PHE B O 1
ATOM 5044 N N . ILE B 1 7 ? -29.281 19.562 -39.219 1 24.69 7 ILE B N 1
ATOM 5045 C CA . ILE B 1 7 ? -28.875 18.172 -39.375 1 24.69 7 ILE B CA 1
ATOM 5046 C C . ILE B 1 7 ? -27.359 18.047 -39.312 1 24.69 7 ILE B C 1
ATOM 5048 O O . ILE B 1 7 ? -26.641 18.578 -40.156 1 24.69 7 ILE B O 1
ATOM 5052 N N . ALA B 1 8 ? -26.828 18.375 -38.156 1 24.8 8 ALA B N 1
ATOM 5053 C CA . ALA B 1 8 ? -25.375 18.188 -38.125 1 24.8 8 ALA B CA 1
ATOM 5054 C C . ALA B 1 8 ? -25 16.75 -38.5 1 24.8 8 ALA B C 1
ATOM 5056 O O . ALA B 1 8 ? -25.5 15.797 -37.906 1 24.8 8 ALA B O 1
ATOM 5057 N N . PHE B 1 9 ? -24.578 16.578 -39.812 1 23.95 9 PHE B N 1
ATOM 5058 C CA . PHE B 1 9 ? -24.031 15.375 -40.438 1 23.95 9 PHE B CA 1
ATOM 5059 C C . PHE B 1 9 ? -22.828 14.859 -39.656 1 23.95 9 PHE B C 1
ATOM 5061 O O . PHE B 1 9 ? -21.828 15.555 -39.5 1 23.95 9 PHE B O 1
ATOM 5068 N N . PHE B 1 10 ? -23.141 14.234 -38.5 1 24.59 10 PHE B N 1
ATOM 5069 C CA . PHE B 1 10 ? -22.125 13.469 -37.812 1 24.59 10 PHE B CA 1
ATOM 5070 C C . PHE B 1 10 ? -21.359 12.57 -38.75 1 24.59 10 PHE B C 1
ATOM 5072 O O . PHE B 1 10 ? -21.922 11.641 -39.344 1 24.59 10 PHE B O 1
ATOM 5079 N N . ALA B 1 11 ? -20.438 13.203 -39.531 1 24.91 11 ALA B N 1
ATOM 5080 C CA . ALA B 1 11 ? -19.516 12.414 -40.344 1 24.91 11 ALA B CA 1
ATOM 5081 C C . ALA B 1 11 ? -18.828 11.336 -39.5 1 24.91 11 ALA B C 1
ATOM 5083 O O . ALA B 1 11 ? -18.078 11.641 -38.594 1 24.91 11 ALA B O 1
ATOM 5084 N N . ILE B 1 12 ? -19.562 10.305 -39.25 1 25.89 12 ILE B N 1
ATOM 5085 C CA . ILE B 1 12 ? -19.031 9.023 -38.75 1 25.89 12 ILE B CA 1
ATOM 5086 C C . ILE B 1 12 ? -17.781 8.664 -39.531 1 25.89 12 ILE B C 1
ATOM 5088 O O . ILE B 1 12 ? -17.828 8.438 -40.75 1 25.89 12 ILE B O 1
ATOM 5092 N N . THR B 1 13 ? -16.75 9.516 -39.312 1 25.56 13 THR B N 1
ATOM 5093 C CA . THR B 1 13 ? -15.523 9.016 -39.906 1 25.56 13 THR B CA 1
ATOM 5094 C C . THR B 1 13 ? -15.32 7.539 -39.594 1 25.56 13 THR B C 1
ATOM 5096 O O . THR B 1 13 ? -15.266 7.16 -38.406 1 25.56 13 THR B O 1
ATOM 5099 N N . ALA B 1 14 ? -15.922 6.68 -40.281 1 26.72 14 ALA B N 1
ATOM 5100 C CA . ALA B 1 14 ? -15.578 5.27 -40.469 1 26.72 14 ALA B CA 1
ATOM 5101 C C . ALA B 1 14 ? -14.07 5.074 -40.531 1 26.72 14 ALA B C 1
ATOM 5103 O O . ALA B 1 14 ? -13.453 5.367 -41.562 1 26.72 14 ALA B O 1
ATOM 5104 N N . GLY B 1 15 ? -13.406 5.641 -39.562 1 26.67 15 GLY B N 1
ATOM 5105 C CA . GLY B 1 15 ? -12.062 5.098 -39.688 1 26.67 15 GLY B CA 1
ATOM 5106 C C . GLY B 1 15 ? -12.047 3.615 -40 1 26.67 15 GLY B C 1
ATOM 5107 O O . GLY B 1 15 ? -12.617 2.809 -39.281 1 26.67 15 GLY B O 1
ATOM 5108 N N . VAL B 1 16 ? -12.094 3.352 -41.312 1 30.47 16 VAL B N 1
ATOM 5109 C CA . VAL B 1 16 ? -11.719 2.039 -41.844 1 30.47 16 VAL B CA 1
ATOM 5110 C C . VAL B 1 16 ? -10.477 1.529 -41.094 1 30.47 16 VAL B C 1
ATOM 5112 O O . VAL B 1 16 ? -9.43 2.176 -41.125 1 30.47 16 VAL B O 1
ATOM 5115 N N . PHE B 1 17 ? -10.719 1.086 -39.875 1 28.91 17 PHE B N 1
ATOM 5116 C CA . PHE B 1 17 ? -9.633 0.171 -39.562 1 28.91 17 PHE B CA 1
ATOM 5117 C C . PHE B 1 17 ? -9.25 -0.671 -40.781 1 28.91 17 PHE B C 1
ATOM 5119 O O . PHE B 1 17 ? -10.023 -1.525 -41.219 1 28.91 17 PHE B O 1
ATOM 5126 N N . ALA B 1 18 ? -8.633 -0.031 -41.719 1 30.42 18 ALA B N 1
ATOM 5127 C CA . ALA B 1 18 ? -7.941 -0.829 -42.719 1 30.42 18 ALA B CA 1
ATOM 5128 C C . ALA B 1 18 ? -7.363 -2.104 -42.125 1 30.42 18 ALA B C 1
ATOM 5130 O O . ALA B 1 18 ? -6.586 -2.045 -41.156 1 30.42 18 ALA B O 1
ATOM 5131 N N . GLN B 1 19 ? -8.172 -3.029 -42.125 1 33.59 19 GLN B N 1
ATOM 5132 C CA . GLN B 1 19 ? -7.609 -4.367 -41.938 1 33.59 19 GLN B CA 1
ATOM 5133 C C . GLN B 1 19 ? -6.227 -4.477 -42.594 1 33.59 19 GLN B C 1
ATOM 5135 O O . GLN B 1 19 ? -6.09 -4.371 -43.812 1 33.59 19 GLN B O 1
ATOM 5140 N N . ASP B 1 20 ? -5.297 -3.801 -42.125 1 34.25 20 ASP B N 1
ATOM 5141 C CA . ASP B 1 20 ? -3.961 -4.105 -42.625 1 34.25 20 ASP B CA 1
ATOM 5142 C C . ASP B 1 20 ? -3.809 -5.598 -42.906 1 34.25 20 ASP B C 1
ATOM 5144 O O . ASP B 1 20 ? -3.75 -6.414 -42 1 34.25 20 ASP B O 1
ATOM 5148 N N . ASN B 1 21 ? -4.395 -6.055 -43.906 1 39.59 21 ASN B N 1
ATOM 5149 C CA . ASN B 1 21 ? -4.219 -7.344 -44.562 1 39.59 21 ASN B CA 1
ATOM 5150 C C . ASN B 1 21 ? -2.744 -7.695 -44.75 1 39.59 21 ASN B C 1
ATOM 5152 O O . ASN B 1 21 ? -2.344 -8.266 -45.75 1 39.59 21 ASN B O 1
ATOM 5156 N N . SER B 1 22 ? -1.886 -7.012 -44.25 1 43.44 22 SER B N 1
ATOM 5157 C CA . SER B 1 22 ? -0.514 -7.488 -44.406 1 43.44 22 SER B CA 1
ATOM 5158 C C . SER B 1 22 ? -0.401 -8.969 -44.031 1 43.44 22 SER B C 1
ATOM 5160 O O . SER B 1 22 ? -0.894 -9.391 -43 1 43.44 22 SER B O 1
ATOM 5162 N N . ALA B 1 23 ? -0.198 -9.758 -44.906 1 50.25 23 ALA B N 1
ATOM 5163 C CA . ALA B 1 23 ? 0.074 -11.188 -44.781 1 50.25 23 ALA B CA 1
ATOM 5164 C C . ALA B 1 23 ? 0.923 -11.477 -43.562 1 50.25 23 ALA B C 1
ATOM 5166 O O . ALA B 1 23 ? 1.964 -10.852 -43.344 1 50.25 23 ALA B O 1
ATOM 5167 N N . SER B 1 24 ? 0.324 -12.148 -42.5 1 77.88 24 SER B N 1
ATOM 5168 C CA . SER B 1 24 ? 1.105 -12.602 -41.375 1 77.88 24 SER B CA 1
ATOM 5169 C C . SER B 1 24 ? 2.291 -13.453 -41.812 1 77.88 24 SER B C 1
ATOM 5171 O O . SER B 1 24 ? 2.273 -14.047 -42.875 1 77.88 24 SER B O 1
ATOM 5173 N N . THR B 1 25 ? 3.475 -13.273 -41.312 1 88.31 25 THR B N 1
ATOM 5174 C CA . THR B 1 25 ? 4.648 -14.102 -41.562 1 88.31 25 THR B CA 1
ATOM 5175 C C . THR B 1 25 ? 4.262 -15.578 -41.625 1 88.31 25 THR B C 1
ATOM 5177 O O . THR B 1 25 ? 4.824 -16.328 -42.438 1 88.31 25 THR B O 1
ATOM 5180 N N . VAL B 1 26 ? 3.16 -16 -41.094 1 94.69 26 VAL B N 1
ATOM 5181 C CA . VAL B 1 26 ? 2.732 -17.391 -41.094 1 94.69 26 VAL B CA 1
ATOM 5182 C C . VAL B 1 26 ? 2.1 -17.75 -42.438 1 94.69 26 VAL B C 1
ATOM 5184 O O . VAL B 1 26 ? 2.457 -18.766 -43.031 1 94.69 26 VAL B O 1
ATOM 5187 N N . SER B 1 27 ? 1.199 -16.906 -42.906 1 94.62 27 SER B N 1
ATOM 5188 C CA . SER B 1 27 ? 0.5 -17.188 -44.156 1 94.62 27 SER B CA 1
ATOM 5189 C C . SER B 1 27 ? 1.452 -17.156 -45.344 1 94.62 27 SER B C 1
ATOM 5191 O O . SER B 1 27 ? 1.211 -17.812 -46.375 1 94.62 27 SER B O 1
ATOM 5193 N N . GLU B 1 28 ? 2.482 -16.484 -45.188 1 94.81 28 GLU B N 1
ATOM 5194 C CA . GLU B 1 28 ? 3.467 -16.375 -46.281 1 94.81 28 GLU B CA 1
ATOM 5195 C C . GLU B 1 28 ? 4.324 -17.641 -46.344 1 94.81 28 GLU B C 1
ATOM 5197 O O . GLU B 1 28 ? 4.793 -18.016 -47.438 1 94.81 28 GLU B O 1
ATOM 5202 N N . ASN B 1 29 ? 4.465 -18.328 -45.219 1 96.19 29 ASN B N 1
ATOM 5203 C CA . ASN B 1 29 ? 5.461 -19.391 -45.219 1 96.19 29 ASN B CA 1
ATOM 5204 C C . ASN B 1 29 ? 4.82 -20.75 -44.906 1 96.19 29 ASN B C 1
ATOM 5206 O O . ASN B 1 29 ? 5.457 -21.781 -45.094 1 96.19 29 ASN B O 1
ATOM 5210 N N . TYR B 1 30 ? 3.588 -20.703 -44.562 1 97.31 30 TYR B N 1
ATOM 5211 C CA . TYR B 1 30 ? 2.914 -21.938 -44.156 1 97.31 30 TYR B CA 1
ATOM 5212 C C . TYR B 1 30 ? 1.561 -22.062 -44.844 1 97.31 30 TYR B C 1
ATOM 5214 O O . TYR B 1 30 ? 0.95 -21.062 -45.219 1 97.31 30 TYR B O 1
ATOM 5222 N N . THR B 1 31 ? 1.146 -23.359 -45.062 1 97.12 31 THR B N 1
ATOM 5223 C CA . THR B 1 31 ? -0.249 -23.672 -45.344 1 97.12 31 THR B CA 1
ATOM 5224 C C . THR B 1 31 ? -0.961 -24.188 -44.094 1 97.12 31 THR B C 1
ATOM 5226 O O . THR B 1 31 ? -0.315 -24.594 -43.125 1 97.12 31 THR B O 1
ATOM 5229 N N . LYS B 1 32 ? -2.24 -24.094 -44.062 1 97.62 32 LYS B N 1
ATOM 5230 C CA . LYS B 1 32 ? -3.041 -24.594 -42.969 1 97.62 32 LYS B CA 1
ATOM 5231 C C . LYS B 1 32 ? -4.082 -25.609 -43.438 1 97.62 32 LYS B C 1
ATOM 5233 O O . LYS B 1 32 ? -4.793 -25.359 -44.406 1 97.62 32 LYS B O 1
ATOM 5238 N N . LYS B 1 33 ? -4.113 -26.719 -42.812 1 97.88 33 LYS B N 1
ATOM 5239 C CA . LYS B 1 33 ? -5.152 -27.719 -43 1 97.88 33 LYS B CA 1
ATOM 5240 C C . LYS B 1 33 ? -5.867 -28.031 -41.688 1 97.88 33 LYS B C 1
ATOM 5242 O O . LYS B 1 33 ? -5.234 -28.125 -40.656 1 97.88 33 LYS B O 1
ATOM 5247 N N . GLU B 1 34 ? -7.164 -28.141 -41.75 1 98.38 34 GLU B N 1
ATOM 5248 C CA . GLU B 1 34 ? -7.957 -28.547 -40.594 1 98.38 34 GLU B CA 1
ATOM 5249 C C . GLU B 1 34 ? -8.586 -29.922 -40.812 1 98.38 34 GLU B C 1
ATOM 5251 O O . GLU B 1 34 ? -9.141 -30.188 -41.875 1 98.38 34 GLU B O 1
ATOM 5256 N N . VAL B 1 35 ? -8.438 -30.766 -39.812 1 98.56 35 VAL B N 1
ATOM 5257 C CA . VAL B 1 35 ? -8.93 -32.125 -39.938 1 98.56 35 VAL B CA 1
ATOM 5258 C C . VAL B 1 35 ? -9.609 -32.562 -38.656 1 98.56 35 VAL B C 1
ATOM 5260 O O . VAL B 1 35 ? -9.359 -32 -37.594 1 98.56 35 VAL B O 1
ATOM 5263 N N . GLN B 1 36 ? -10.523 -33.5 -38.75 1 98.56 36 GLN B N 1
ATOM 5264 C CA . GLN B 1 36 ? -11.07 -34.25 -37.656 1 98.56 36 GLN B CA 1
ATOM 5265 C C . GLN B 1 36 ? -10.43 -35.625 -37.562 1 98.56 36 GLN B C 1
ATOM 5267 O O . GLN B 1 36 ? -10.758 -36.531 -38.344 1 98.56 36 GLN B O 1
ATOM 5272 N N . ILE B 1 37 ? -9.578 -35.812 -36.594 1 98.81 37 ILE B N 1
ATOM 5273 C CA . ILE B 1 37 ? -8.875 -37.062 -36.5 1 98.81 37 ILE B CA 1
ATOM 5274 C C . ILE B 1 37 ? -9.688 -38.031 -35.625 1 98.81 37 ILE B C 1
ATOM 5276 O O . ILE B 1 37 ? -10.047 -37.719 -34.5 1 98.81 37 ILE B O 1
ATOM 5280 N N . LYS B 1 38 ? -9.898 -39.219 -36.156 1 98.38 38 LYS B N 1
ATOM 5281 C CA . LYS B 1 38 ? -10.688 -40.219 -35.438 1 98.38 38 LYS B CA 1
ATOM 5282 C C . LYS B 1 38 ? -9.844 -40.969 -34.406 1 98.38 38 LYS B C 1
ATOM 5284 O O . LYS B 1 38 ? -8.773 -41.469 -34.719 1 98.38 38 LYS B O 1
ATOM 5289 N N . MET B 1 39 ? -10.305 -41.031 -33.188 1 98.25 39 MET B N 1
ATOM 5290 C CA . MET B 1 39 ? -9.672 -41.781 -32.094 1 98.25 39 MET B CA 1
ATOM 5291 C C . MET B 1 39 ? -10.141 -43.219 -32.094 1 98.25 39 MET B C 1
ATOM 5293 O O . MET B 1 39 ? -11.086 -43.594 -32.781 1 98.25 39 MET B O 1
ATOM 5297 N N . ARG B 1 40 ? -9.523 -44.031 -31.266 1 97.44 40 ARG B N 1
ATOM 5298 C CA . ARG B 1 40 ? -9.789 -45.469 -31.25 1 97.44 40 ARG B CA 1
ATOM 5299 C C . ARG B 1 40 ? -11.211 -45.75 -30.766 1 97.44 40 ARG B C 1
ATOM 5301 O O . ARG B 1 40 ? -11.789 -46.781 -31.125 1 97.44 40 ARG B O 1
ATOM 5308 N N . ASP B 1 41 ? -11.828 -44.844 -30.062 1 97.19 41 ASP B N 1
ATOM 5309 C CA . ASP B 1 41 ? -13.188 -45.062 -29.562 1 97.19 41 ASP B CA 1
ATOM 5310 C C . ASP B 1 41 ? -14.219 -44.469 -30.531 1 97.19 41 ASP B C 1
ATOM 5312 O O . ASP B 1 41 ? -15.422 -44.5 -30.25 1 97.19 41 ASP B O 1
ATOM 5316 N N . GLY B 1 42 ? -13.812 -43.844 -31.516 1 97.44 42 GLY B N 1
ATOM 5317 C CA . GLY B 1 42 ? -14.719 -43.312 -32.531 1 97.44 42 GLY B CA 1
ATOM 5318 C C . GLY B 1 42 ? -14.883 -41.812 -32.438 1 97.44 42 GLY B C 1
ATOM 5319 O O . GLY B 1 42 ? -15.312 -41.188 -33.406 1 97.44 42 GLY B O 1
ATOM 5320 N N . ALA B 1 43 ? -14.539 -41.188 -31.422 1 97.69 43 ALA B N 1
ATOM 5321 C CA . ALA B 1 43 ? -14.602 -39.75 -31.297 1 97.69 43 ALA B CA 1
ATOM 5322 C C . ALA B 1 43 ? -13.617 -39.062 -32.25 1 97.69 43 ALA B C 1
ATOM 5324 O O . ALA B 1 43 ? -12.578 -39.625 -32.594 1 97.69 43 ALA B O 1
ATOM 5325 N N . THR B 1 44 ? -13.984 -37.875 -32.656 1 98.62 44 THR B N 1
ATOM 5326 C CA . THR B 1 44 ? -13.078 -37.125 -33.5 1 98.62 44 THR B CA 1
ATOM 5327 C C . THR B 1 44 ? -12.547 -35.906 -32.781 1 98.62 44 THR B C 1
ATOM 5329 O O . THR B 1 44 ? -13.281 -35.25 -32.031 1 98.62 44 THR B O 1
ATOM 5332 N N . LEU B 1 45 ? -11.289 -35.656 -32.938 1 98.88 45 LEU B N 1
ATOM 5333 C CA . LEU B 1 45 ? -10.656 -34.469 -32.344 1 98.88 45 LEU B CA 1
ATOM 5334 C C . LEU B 1 45 ? -10.195 -33.5 -33.406 1 98.88 45 LEU B C 1
ATOM 5336 O O . LEU B 1 45 ? -9.484 -33.906 -34.344 1 98.88 45 LEU B O 1
ATOM 5340 N N . PHE B 1 46 ? -10.625 -32.281 -33.281 1 98.81 46 PHE B N 1
ATOM 5341 C CA . PHE B 1 46 ? -10.266 -31.25 -34.25 1 98.81 46 PHE B CA 1
ATOM 5342 C C . PHE B 1 46 ? -8.781 -30.922 -34.156 1 98.81 46 PHE B C 1
ATOM 5344 O O . PHE B 1 46 ? -8.242 -30.688 -33.062 1 98.81 46 PHE B O 1
ATOM 5351 N N . THR B 1 47 ? -8.164 -30.797 -35.312 1 98.81 47 THR B N 1
ATOM 5352 C CA . THR B 1 47 ? -6.723 -30.578 -35.406 1 98.81 47 THR B CA 1
ATOM 5353 C C . THR B 1 47 ? -6.395 -29.594 -36.531 1 98.81 47 THR B C 1
ATOM 5355 O O . THR B 1 47 ? -6.797 -29.797 -37.688 1 98.81 47 THR B O 1
ATOM 5358 N N . ALA B 1 48 ? -5.691 -28.562 -36.188 1 98.62 48 ALA B N 1
ATOM 5359 C CA . ALA B 1 48 ? -5.148 -27.625 -37.156 1 98.62 48 ALA B CA 1
ATOM 5360 C C . ALA B 1 48 ? -3.68 -27.922 -37.438 1 98.62 48 ALA B C 1
ATOM 5362 O O . ALA B 1 48 ? -2.861 -28 -36.531 1 98.62 48 ALA B O 1
ATOM 5363 N N . ILE B 1 49 ? -3.34 -28.078 -38.719 1 98.56 49 ILE B N 1
ATOM 5364 C CA . ILE B 1 49 ? -1.991 -28.438 -39.156 1 98.56 49 ILE B CA 1
ATOM 5365 C C . ILE B 1 49 ? -1.396 -27.328 -40 1 98.56 49 ILE B C 1
ATOM 5367 O O . ILE B 1 49 ? -1.92 -27 -41.062 1 98.56 49 ILE B O 1
ATOM 5371 N N . TYR B 1 50 ? -0.358 -26.719 -39.531 1 98.12 50 TYR B N 1
ATOM 5372 C CA . TYR B 1 50 ? 0.425 -25.734 -40.281 1 98.12 50 TYR B CA 1
ATOM 5373 C C . TYR B 1 50 ? 1.671 -26.391 -40.875 1 98.12 50 TYR B C 1
ATOM 5375 O O . TYR B 1 50 ? 2.557 -26.828 -40.125 1 98.12 50 TYR B O 1
ATOM 5383 N N . SER B 1 51 ? 1.772 -26.406 -42.188 1 98 51 SER B N 1
ATOM 5384 C CA . SER B 1 51 ? 2.9 -27.031 -42.875 1 98 51 SER B CA 1
ATOM 5385 C C . SER B 1 51 ? 3.713 -26.016 -43.656 1 98 51 SER B C 1
ATOM 5387 O O . SER B 1 51 ? 3.148 -25.125 -44.312 1 98 51 SER B O 1
ATOM 5389 N N . PRO B 1 52 ? 5.055 -26.203 -43.562 1 97.56 52 PRO B N 1
ATOM 5390 C CA . PRO B 1 52 ? 5.867 -25.312 -44.406 1 97.56 52 PRO B CA 1
ATOM 5391 C C . PRO B 1 52 ? 5.539 -25.422 -45.875 1 97.56 52 PRO B C 1
ATOM 5393 O O . PRO B 1 52 ? 5.332 -26.531 -46.375 1 97.56 52 PRO B O 1
ATOM 5396 N N . LYS B 1 53 ? 5.523 -24.281 -46.531 1 96.75 53 LYS B N 1
ATOM 5397 C CA . LYS B 1 53 ? 5.312 -24.281 -47.969 1 96.75 53 LYS B CA 1
ATOM 5398 C C . LYS B 1 53 ? 6.512 -24.859 -48.719 1 96.75 53 LYS B C 1
ATOM 5400 O O . LYS B 1 53 ? 6.371 -25.422 -49.812 1 96.75 53 LYS B O 1
ATOM 5405 N N . ASP B 1 54 ? 7.621 -24.75 -48.062 1 96.56 54 ASP B N 1
ATOM 5406 C CA . ASP B 1 54 ? 8.82 -25.375 -48.594 1 96.56 54 ASP B CA 1
ATOM 5407 C C . ASP B 1 54 ? 8.734 -26.891 -48.5 1 96.56 54 ASP B C 1
ATOM 5409 O O . ASP B 1 54 ? 8.797 -27.453 -47.375 1 96.56 54 ASP B O 1
ATOM 5413 N N . THR B 1 55 ? 8.688 -27.594 -49.562 1 95.56 55 THR B N 1
ATOM 5414 C CA . THR B 1 55 ? 8.57 -29.047 -49.562 1 95.56 55 THR B CA 1
ATOM 5415 C C . THR B 1 55 ? 9.859 -29.703 -50.062 1 95.56 55 THR B C 1
ATOM 5417 O O . THR B 1 55 ? 9.867 -30.875 -50.438 1 95.56 55 THR B O 1
ATOM 5420 N N . SER B 1 56 ? 10.891 -28.875 -50.125 1 96.19 56 SER B N 1
ATOM 5421 C CA . SER B 1 56 ? 12.172 -29.391 -50.625 1 96.19 56 SER B CA 1
ATOM 5422 C C . SER B 1 56 ? 12.844 -30.281 -49.594 1 96.19 56 SER B C 1
ATOM 5424 O O . SER B 1 56 ? 13.773 -31.031 -49.906 1 96.19 56 SER B O 1
ATOM 5426 N N . LYS B 1 57 ? 12.422 -30.281 -48.438 1 95.06 57 LYS B N 1
ATOM 5427 C CA . LYS B 1 57 ? 12.93 -31.141 -47.344 1 95.06 57 LYS B CA 1
ATOM 5428 C C . LYS B 1 57 ? 11.797 -31.609 -46.438 1 95.06 57 LYS B C 1
ATOM 5430 O O . LYS B 1 57 ? 10.672 -31.109 -46.531 1 95.06 57 LYS B O 1
ATOM 5435 N N . LYS B 1 58 ? 12.102 -32.594 -45.688 1 97.56 58 LYS B N 1
ATOM 5436 C CA . LYS B 1 58 ? 11.141 -33.062 -44.688 1 97.56 58 LYS B CA 1
ATOM 5437 C C . LYS B 1 58 ? 11.273 -32.312 -43.375 1 97.56 58 LYS B C 1
ATOM 5439 O O . LYS B 1 58 ? 12.367 -31.875 -43 1 97.56 58 LYS B O 1
ATOM 5444 N N . TYR B 1 59 ? 10.219 -32.156 -42.719 1 98.31 59 TYR B N 1
ATOM 5445 C CA . TYR B 1 59 ? 10.188 -31.422 -41.469 1 98.31 59 TYR B CA 1
ATOM 5446 C C . TYR B 1 59 ? 9.664 -32.281 -40.344 1 98.31 59 TYR B C 1
ATOM 5448 O O . TYR B 1 59 ? 8.805 -33.156 -40.562 1 98.31 59 TYR B O 1
ATOM 5456 N N . PRO B 1 60 ? 10.211 -32.156 -39.156 1 98.56 60 PRO B N 1
ATOM 5457 C CA . PRO B 1 60 ? 9.562 -32.781 -38 1 98.56 60 PRO B CA 1
ATOM 5458 C C . PRO B 1 60 ? 8.227 -32.125 -37.625 1 98.56 60 PRO B C 1
ATOM 5460 O O . PRO B 1 60 ? 7.93 -31.031 -38.094 1 98.56 60 PRO B O 1
ATOM 5463 N N . ILE B 1 61 ? 7.426 -32.844 -36.844 1 98.75 61 ILE B N 1
ATOM 5464 C CA . ILE B 1 61 ? 6.148 -32.344 -36.344 1 98.75 61 ILE B CA 1
ATOM 5465 C C . ILE B 1 61 ? 6.309 -31.891 -34.875 1 98.75 61 ILE B C 1
ATOM 5467 O O . ILE B 1 61 ? 6.984 -32.531 -34.094 1 98.75 61 ILE B O 1
ATOM 5471 N N . ILE B 1 62 ? 5.809 -30.766 -34.594 1 98.75 62 ILE B N 1
ATOM 5472 C CA . ILE B 1 62 ? 5.695 -30.297 -33.219 1 98.75 62 ILE B CA 1
ATOM 5473 C C . ILE B 1 62 ? 4.234 -29.984 -32.906 1 98.75 62 ILE B C 1
ATOM 5475 O O . ILE B 1 62 ? 3.586 -29.219 -33.625 1 98.75 62 ILE B O 1
ATOM 5479 N N . MET B 1 63 ? 3.699 -30.578 -31.812 1 98.56 63 MET B N 1
ATOM 5480 C CA . MET B 1 63 ? 2.258 -30.5 -31.594 1 98.56 63 MET B CA 1
ATOM 5481 C C . MET B 1 63 ? 1.942 -30 -30.188 1 98.56 63 MET B C 1
ATOM 5483 O O . MET B 1 63 ? 2.736 -30.203 -29.266 1 98.56 63 MET B O 1
ATOM 5487 N N . GLN B 1 64 ? 0.85 -29.328 -30.031 1 98.75 64 GLN B N 1
ATOM 5488 C CA . GLN B 1 64 ? 0.266 -28.891 -28.781 1 98.75 64 GLN B CA 1
ATOM 5489 C C . GLN B 1 64 ? -1.195 -29.312 -28.672 1 98.75 64 GLN B C 1
ATOM 5491 O O . GLN B 1 64 ? -1.981 -29.094 -29.594 1 98.75 64 GLN B O 1
ATOM 5496 N N . ARG B 1 65 ? -1.498 -29.969 -27.656 1 98.81 65 ARG B N 1
ATOM 5497 C CA . ARG B 1 65 ? -2.885 -30.25 -27.281 1 98.81 65 ARG B CA 1
ATOM 5498 C C . ARG B 1 65 ? -3.369 -29.25 -26.219 1 98.81 65 ARG B C 1
ATOM 5500 O O . ARG B 1 65 ? -2.652 -28.953 -25.266 1 98.81 65 ARG B O 1
ATOM 5507 N N . THR B 1 66 ? -4.586 -28.703 -26.406 1 98.5 66 THR B N 1
ATOM 5508 C CA . THR B 1 66 ? -4.969 -27.578 -25.562 1 98.5 66 THR B CA 1
ATOM 5509 C C . THR B 1 66 ? -6.465 -27.609 -25.25 1 98.5 66 THR B C 1
ATOM 5511 O O . THR B 1 66 ? -7.27 -28 -26.094 1 98.5 66 THR B O 1
ATOM 5514 N N . PRO B 1 67 ? -6.816 -27.266 -24.047 1 97.94 67 PRO B N 1
ATOM 5515 C CA . PRO B 1 67 ? -8.234 -27.062 -23.719 1 97.94 67 PRO B CA 1
ATOM 5516 C C . PRO B 1 67 ? -8.719 -25.656 -24.016 1 97.94 67 PRO B C 1
ATOM 5518 O O . PRO B 1 67 ? -9.898 -25.344 -23.812 1 97.94 67 PRO B O 1
ATOM 5521 N N . TYR B 1 68 ? -7.848 -24.719 -24.547 1 96.69 68 TYR B N 1
ATOM 5522 C CA . TYR B 1 68 ? -8.148 -23.281 -24.609 1 96.69 68 TYR B CA 1
ATOM 5523 C C . TYR B 1 68 ? -8.539 -22.891 -26.031 1 96.69 68 TYR B C 1
ATOM 5525 O O . TYR B 1 68 ? -8.617 -21.703 -26.344 1 96.69 68 TYR B O 1
ATOM 5533 N N . SER B 1 69 ? -8.516 -23.734 -26.984 1 96.56 69 SER B N 1
ATOM 5534 C CA . SER B 1 69 ? -8.93 -23.484 -28.375 1 96.56 69 SER B CA 1
ATOM 5535 C C . SER B 1 69 ? -7.727 -23.453 -29.312 1 96.56 69 SER B C 1
ATOM 5537 O O . SER B 1 69 ? -6.672 -22.922 -28.953 1 96.56 69 SER B O 1
ATOM 5539 N N . CYS B 1 70 ? -7.953 -23.906 -30.438 1 95.25 70 CYS B N 1
ATOM 5540 C CA . CYS B 1 70 ? -6.988 -23.875 -31.531 1 95.25 70 CYS B CA 1
ATOM 5541 C C . CYS B 1 70 ? -7.234 -22.672 -32.438 1 95.25 70 CYS B C 1
ATOM 5543 O O . CYS B 1 70 ? -6.555 -22.5 -33.438 1 95.25 70 CYS B O 1
ATOM 5545 N N . ALA B 1 71 ? -8.047 -21.828 -32.094 1 95.69 71 ALA B N 1
ATOM 5546 C CA . ALA B 1 71 ? -8.438 -20.734 -32.969 1 95.69 71 ALA B CA 1
ATOM 5547 C C . ALA B 1 71 ? -7.211 -20.016 -33.531 1 95.69 71 ALA B C 1
ATOM 5549 O O . ALA B 1 71 ? -6.133 -20.062 -32.938 1 95.69 71 ALA B O 1
ATOM 5550 N N . PRO B 1 72 ? -7.336 -19.406 -34.656 1 96.56 72 PRO B N 1
ATOM 5551 C CA . PRO B 1 72 ? -8.594 -19.234 -35.406 1 96.56 72 PRO B CA 1
ATOM 5552 C C . PRO B 1 72 ? -9 -20.469 -36.188 1 96.56 72 PRO B C 1
ATOM 5554 O O . PRO B 1 72 ? -8.133 -21.203 -36.688 1 96.56 72 PRO B O 1
ATOM 5557 N N . TYR B 1 73 ? -10.297 -20.656 -36.219 1 97.12 73 TYR B N 1
ATOM 5558 C CA . TYR B 1 73 ? -10.859 -21.75 -37 1 97.12 73 TYR B CA 1
ATOM 5559 C C . TYR B 1 73 ? -11.117 -21.328 -38.438 1 97.12 73 TYR B C 1
ATOM 5561 O O . TYR B 1 73 ? -11.477 -20.188 -38.688 1 97.12 73 TYR B O 1
ATOM 5569 N N . GLY B 1 74 ? -10.898 -22.266 -39.344 1 96.06 74 GLY B N 1
ATOM 5570 C CA . GLY B 1 74 ? -10.953 -22.016 -40.75 1 96.06 74 GLY B CA 1
ATOM 5571 C C . GLY B 1 74 ? -9.602 -22.156 -41.438 1 96.06 74 GLY B C 1
ATOM 5572 O O . GLY B 1 74 ? -8.594 -21.641 -40.938 1 96.06 74 GLY B O 1
ATOM 5573 N N . GLU B 1 75 ? -9.539 -22.734 -42.594 1 93.38 75 GLU B N 1
ATOM 5574 C CA . GLU B 1 75 ? -8.281 -23.062 -43.25 1 93.38 75 GLU B CA 1
ATOM 5575 C C . GLU B 1 75 ? -7.625 -21.812 -43.812 1 93.38 75 GLU B C 1
ATOM 5577 O O . GLU B 1 75 ? -6.43 -21.812 -44.125 1 93.38 75 GLU B O 1
ATOM 5582 N N . THR B 1 76 ? -8.375 -20.75 -43.969 1 94.06 76 THR B N 1
ATOM 5583 C CA . THR B 1 76 ? -7.816 -19.531 -44.531 1 94.06 76 THR B CA 1
ATOM 5584 C C . THR B 1 76 ? -7.496 -18.531 -43.438 1 94.06 76 THR B C 1
ATOM 5586 O O . THR B 1 76 ? -6.996 -17.438 -43.719 1 94.06 76 THR B O 1
ATOM 5589 N N . GLU B 1 77 ? -7.859 -18.906 -42.156 1 95.38 77 GLU B N 1
ATOM 5590 C CA . GLU B 1 77 ? -7.574 -18.047 -41 1 95.38 77 GLU B CA 1
ATOM 5591 C C . GLU B 1 77 ? -6.316 -18.516 -40.281 1 95.38 77 GLU B C 1
ATOM 5593 O O . GLU B 1 77 ? -6.266 -19.625 -39.75 1 95.38 77 GLU B O 1
ATOM 5598 N N . PHE B 1 78 ? -5.309 -17.641 -40.25 1 95.62 78 PHE B N 1
ATOM 5599 C CA . PHE B 1 78 ? -4.012 -18.031 -39.719 1 95.62 78 PHE B CA 1
ATOM 5600 C C . PHE B 1 78 ? -3.75 -17.359 -38.375 1 95.62 78 PHE B C 1
ATOM 5602 O O . PHE B 1 78 ? -4.215 -16.25 -38.125 1 95.62 78 PHE B O 1
ATOM 5609 N N . LYS B 1 79 ? -3.057 -18.062 -37.5 1 94.56 79 LYS B N 1
ATOM 5610 C CA . LYS B 1 79 ? -2.498 -17.438 -36.281 1 94.56 79 LYS B CA 1
ATOM 5611 C C . LYS B 1 79 ? -1.46 -16.375 -36.656 1 94.56 79 LYS B C 1
ATOM 5613 O O . LYS B 1 79 ? -0.814 -16.469 -37.719 1 94.56 79 LYS B O 1
ATOM 5618 N N . LYS B 1 80 ? -1.371 -15.328 -35.781 1 89.56 80 LYS B N 1
ATOM 5619 C CA . LYS B 1 80 ? -0.359 -14.305 -36 1 89.56 80 LYS B CA 1
ATOM 5620 C C . LYS B 1 80 ? 1.048 -14.883 -35.875 1 89.56 80 LYS B C 1
ATOM 5622 O O . LYS B 1 80 ? 1.974 -14.438 -36.562 1 89.56 80 LYS B O 1
ATOM 5627 N N . SER B 1 81 ? 1.138 -15.836 -34.969 1 91.94 81 SER B N 1
ATOM 5628 C CA . SER B 1 81 ? 2.369 -16.594 -34.781 1 91.94 81 SER B CA 1
ATOM 5629 C C . SER B 1 81 ? 2.074 -18.031 -34.375 1 91.94 81 SER B C 1
ATOM 5631 O O . SER B 1 81 ? 1.054 -18.312 -33.75 1 91.94 81 SER B O 1
ATOM 5633 N N . ILE B 1 82 ? 2.924 -18.828 -34.844 1 93.69 82 ILE B N 1
ATOM 5634 C CA . ILE B 1 82 ? 2.748 -20.234 -34.469 1 93.69 82 ILE B CA 1
ATOM 5635 C C . ILE B 1 82 ? 3.924 -20.672 -33.594 1 93.69 82 ILE B C 1
ATOM 5637 O O . ILE B 1 82 ? 5.023 -20.125 -33.688 1 93.69 82 ILE B O 1
ATOM 5641 N N . GLY B 1 83 ? 3.699 -21.641 -32.781 1 88.94 83 GLY B N 1
ATOM 5642 C CA . GLY B 1 83 ? 4.605 -22.047 -31.703 1 88.94 83 GLY B CA 1
ATOM 5643 C C . GLY B 1 83 ? 5.656 -23.047 -32.156 1 88.94 83 GLY B C 1
ATOM 5644 O O . GLY B 1 83 ? 5.723 -23.391 -33.344 1 88.94 83 GLY B O 1
ATOM 5645 N N . PRO B 1 84 ? 6.539 -23.266 -31.172 1 95.12 84 PRO B N 1
ATOM 5646 C CA . PRO B 1 84 ? 6.691 -22.812 -29.781 1 95.12 84 PRO B CA 1
ATOM 5647 C C . PRO B 1 84 ? 7.207 -21.375 -29.688 1 95.12 84 PRO B C 1
ATOM 5649 O O . PRO B 1 84 ? 7.012 -20.703 -28.672 1 95.12 84 PRO B O 1
ATOM 5652 N N . SER B 1 85 ? 7.91 -20.953 -30.703 1 95.56 85 SER B N 1
ATOM 5653 C CA . SER B 1 85 ? 8.461 -19.609 -30.734 1 95.56 85 SER B CA 1
ATOM 5654 C C . SER B 1 85 ? 8.664 -19.125 -32.156 1 95.56 85 SER B C 1
ATOM 5656 O O . SER B 1 85 ? 8.602 -19.922 -33.094 1 95.56 85 SER B O 1
ATOM 5658 N N . GLU B 1 86 ? 8.906 -17.859 -32.219 1 93.69 86 GLU B N 1
ATOM 5659 C CA . GLU B 1 86 ? 9.219 -17.297 -33.531 1 93.69 86 GLU B CA 1
ATOM 5660 C C . GLU B 1 86 ? 10.484 -17.906 -34.125 1 93.69 86 GLU B C 1
ATOM 5662 O O . GLU B 1 86 ? 10.594 -18.094 -35.344 1 93.69 86 GLU B O 1
ATOM 5667 N N . THR B 1 87 ? 11.383 -18.172 -33.25 1 95.31 87 THR B N 1
ATOM 5668 C CA . THR B 1 87 ? 12.625 -18.812 -33.656 1 95.31 87 THR B CA 1
ATOM 5669 C C . THR B 1 87 ? 12.336 -20.125 -34.375 1 95.31 87 THR B C 1
ATOM 5671 O O . THR B 1 87 ? 12.828 -20.375 -35.469 1 95.31 87 THR B O 1
ATOM 5674 N N . MET B 1 88 ? 11.531 -20.938 -33.844 1 96.88 88 MET B N 1
ATOM 5675 C CA . MET B 1 88 ? 11.258 -22.266 -34.375 1 96.88 88 MET B CA 1
ATOM 5676 C C . MET B 1 88 ? 10.336 -22.172 -35.594 1 96.88 88 MET B C 1
ATOM 5678 O O . MET B 1 88 ? 10.43 -22.984 -36.531 1 96.88 88 MET B O 1
ATOM 5682 N N . MET B 1 89 ? 9.461 -21.203 -35.562 1 95.31 89 MET B N 1
ATOM 5683 C CA . MET B 1 89 ? 8.641 -20.953 -36.75 1 95.31 89 MET B CA 1
ATOM 5684 C C . MET B 1 89 ? 9.516 -20.688 -37.969 1 95.31 89 MET B C 1
ATOM 5686 O O . MET B 1 89 ? 9.281 -21.25 -39.031 1 95.31 89 MET B O 1
ATOM 5690 N N . LYS B 1 90 ? 10.492 -19.922 -37.75 1 94.5 90 LYS B N 1
ATOM 5691 C CA . LYS B 1 90 ? 11.383 -19.531 -38.844 1 94.5 90 LYS B CA 1
ATOM 5692 C C . LYS B 1 90 ? 12.258 -20.703 -39.281 1 94.5 90 LYS B C 1
ATOM 5694 O O . LYS B 1 90 ? 12.602 -20.828 -40.469 1 94.5 90 LYS B O 1
ATOM 5699 N N . GLU B 1 91 ? 12.578 -21.578 -38.375 1 95.44 91 GLU B N 1
ATOM 5700 C CA . GLU B 1 91 ? 13.391 -22.75 -38.656 1 95.44 91 GLU B CA 1
ATOM 5701 C C . GLU B 1 91 ? 12.594 -23.781 -39.469 1 95.44 91 GLU B C 1
ATOM 5703 O O . GLU B 1 91 ? 13.172 -24.625 -40.156 1 95.44 91 GLU B O 1
ATOM 5708 N N . GLY B 1 92 ? 11.32 -23.781 -39.25 1 96.81 92 GLY B N 1
ATOM 5709 C CA . GLY B 1 92 ? 10.438 -24.672 -40 1 96.81 92 GLY B CA 1
ATOM 5710 C C . GLY B 1 92 ? 10.117 -25.953 -39.25 1 96.81 92 GLY B C 1
ATOM 5711 O O . GLY B 1 92 ? 11.016 -26.734 -38.906 1 96.81 92 GLY B O 1
ATOM 5712 N N . TYR B 1 93 ? 8.945 -26.172 -39.031 1 98.25 93 TYR B N 1
ATOM 5713 C CA . TYR B 1 93 ? 8.32 -27.359 -38.438 1 98.25 93 TYR B CA 1
ATOM 5714 C C . TYR B 1 93 ? 6.887 -27.516 -38.938 1 98.25 93 TYR B C 1
ATOM 5716 O O . TYR B 1 93 ? 6.25 -26.531 -39.312 1 98.25 93 TYR B O 1
ATOM 5724 N N . ILE B 1 94 ? 6.414 -28.75 -39.031 1 98.56 94 ILE B N 1
ATOM 5725 C CA . ILE B 1 94 ? 4.969 -28.922 -39.094 1 98.56 94 ILE B CA 1
ATOM 5726 C C . ILE B 1 94 ? 4.352 -28.703 -37.719 1 98.56 94 ILE B C 1
ATOM 5728 O O . ILE B 1 94 ? 4.566 -29.5 -36.781 1 98.56 94 ILE B O 1
ATOM 5732 N N . VAL B 1 95 ? 3.656 -27.594 -37.625 1 98.5 95 VAL B N 1
ATOM 5733 C CA . VAL B 1 95 ? 3.125 -27.219 -36.312 1 98.5 95 VAL B CA 1
ATOM 5734 C C . VAL B 1 95 ? 1.657 -27.609 -36.219 1 98.5 95 VAL B C 1
ATOM 5736 O O . VAL B 1 95 ? 0.85 -27.266 -37.062 1 98.5 95 VAL B O 1
ATOM 5739 N N . VAL B 1 96 ? 1.32 -28.297 -35.125 1 98.75 96 VAL B N 1
ATOM 5740 C CA . VAL B 1 96 ? -0.013 -28.875 -35 1 98.75 96 VAL B CA 1
ATOM 5741 C C . VAL B 1 96 ? -0.646 -28.406 -33.688 1 98.75 96 VAL B C 1
ATOM 5743 O O . VAL B 1 96 ? -0.005 -28.422 -32.625 1 98.75 96 VAL B O 1
ATOM 5746 N N . TYR B 1 97 ? -1.878 -27.906 -33.75 1 98.69 97 TYR B N 1
ATOM 5747 C CA . TYR B 1 97 ? -2.703 -27.609 -32.594 1 98.69 97 TYR B CA 1
ATOM 5748 C C . TYR B 1 97 ? -3.951 -28.484 -32.562 1 98.69 97 TYR B C 1
ATOM 5750 O O . TYR B 1 97 ? -4.637 -28.625 -33.594 1 98.69 97 TYR B O 1
ATOM 5758 N N . GLN B 1 98 ? -4.234 -29.016 -31.406 1 98.88 98 GLN B N 1
ATOM 5759 C CA . GLN B 1 98 ? -5.402 -29.891 -31.297 1 98.88 98 GLN B CA 1
ATOM 5760 C C . GLN B 1 98 ? -6.273 -29.516 -30.109 1 98.88 98 GLN B C 1
ATOM 5762 O O . GLN B 1 98 ? -5.773 -29.328 -29 1 98.88 98 GLN B O 1
ATOM 5767 N N . ASP B 1 99 ? -7.605 -29.312 -30.344 1 98.81 99 ASP B N 1
ATOM 5768 C CA . ASP B 1 99 ? -8.57 -29.25 -29.25 1 98.81 99 ASP B CA 1
ATOM 5769 C C . ASP B 1 99 ? -8.695 -30.594 -28.547 1 98.81 99 ASP B C 1
ATOM 5771 O O . ASP B 1 99 ? -9.023 -31.609 -29.188 1 98.81 99 ASP B O 1
ATOM 5775 N N . VAL B 1 100 ? -8.516 -30.609 -27.312 1 98.69 100 VAL B N 1
ATOM 5776 C CA . VAL B 1 100 ? -8.586 -31.891 -26.609 1 98.69 100 VAL B CA 1
ATOM 5777 C C . VAL B 1 100 ? -10.039 -32.344 -26.516 1 98.69 100 VAL B C 1
ATOM 5779 O O . VAL B 1 100 ? -10.961 -31.594 -26.828 1 98.69 100 VAL B O 1
ATOM 5782 N N . ARG B 1 101 ? -10.148 -33.562 -26.172 1 98.06 101 ARG B N 1
ATOM 5783 C CA . ARG B 1 101 ? -11.461 -34.188 -26.016 1 98.06 101 ARG B CA 1
ATOM 5784 C C . ARG B 1 101 ? -12.359 -33.375 -25.109 1 98.06 101 ARG B C 1
ATOM 5786 O O . ARG B 1 101 ? -11.93 -32.938 -24.047 1 98.06 101 ARG B O 1
ATOM 5793 N N . GLY B 1 102 ? -13.594 -33.094 -25.531 1 97.56 102 GLY B N 1
ATOM 5794 C CA . GLY B 1 102 ? -14.594 -32.406 -24.75 1 97.56 102 GLY B CA 1
ATOM 5795 C C . GLY B 1 102 ? -14.492 -30.891 -24.891 1 97.56 102 GLY B C 1
ATOM 5796 O O . GLY B 1 102 ? -15.32 -30.156 -24.344 1 97.56 102 GLY B O 1
ATOM 5797 N N . ARG B 1 103 ? -13.555 -30.406 -25.719 1 98.31 103 ARG B N 1
ATOM 5798 C CA . ARG B 1 103 ? -13.352 -28.953 -25.797 1 98.31 103 ARG B CA 1
ATOM 5799 C C . ARG B 1 103 ? -13.5 -28.453 -27.219 1 98.31 103 ARG B C 1
ATOM 5801 O O . ARG B 1 103 ? -13.016 -29.094 -28.156 1 98.31 103 ARG B O 1
ATOM 5808 N N . TRP B 1 104 ? -14.266 -27.312 -27.359 1 98.19 104 TRP B N 1
ATOM 5809 C CA . TRP B 1 104 ? -14.406 -26.562 -28.594 1 98.19 104 TRP B CA 1
ATOM 5810 C C . TRP B 1 104 ? -14.875 -27.453 -29.734 1 98.19 104 TRP B C 1
ATOM 5812 O O . TRP B 1 104 ? -15.977 -28.016 -29.688 1 98.19 104 TRP B O 1
ATOM 5822 N N . MET B 1 105 ? -14.016 -27.719 -30.766 1 98.44 105 MET B N 1
ATOM 5823 C CA . MET B 1 105 ? -14.492 -28.391 -31.969 1 98.44 105 MET B CA 1
ATOM 5824 C C . MET B 1 105 ? -14.242 -29.891 -31.875 1 98.44 105 MET B C 1
ATOM 5826 O O . MET B 1 105 ? -14.406 -30.609 -32.875 1 98.44 105 MET B O 1
ATOM 5830 N N . SER B 1 106 ? -13.859 -30.391 -30.719 1 98.69 106 SER B N 1
ATOM 5831 C CA . SER B 1 106 ? -13.586 -31.812 -30.547 1 98.69 106 SER B CA 1
ATOM 5832 C C . SER B 1 106 ? -14.742 -32.5 -29.844 1 98.69 106 SER B C 1
ATOM 5834 O O . SER B 1 106 ? -15.438 -31.906 -29.016 1 98.69 106 SER B O 1
ATOM 5836 N N . ASP B 1 107 ? -14.875 -33.812 -30.109 1 97.81 107 ASP B N 1
ATOM 5837 C CA . ASP B 1 107 ? -15.906 -34.625 -29.5 1 97.81 107 ASP B CA 1
ATOM 5838 C C . ASP B 1 107 ? -15.531 -35 -28.078 1 97.81 107 ASP B C 1
ATOM 5840 O O . ASP B 1 107 ? -14.391 -34.812 -27.656 1 97.81 107 ASP B O 1
ATOM 5844 N N . GLY B 1 108 ? -16.594 -35.5 -27.391 1 95.88 108 GLY B N 1
ATOM 5845 C CA . GLY B 1 108 ? -16.359 -36.125 -26.094 1 95.88 108 GLY B CA 1
ATOM 5846 C C . GLY B 1 108 ? -16.672 -35.188 -24.938 1 95.88 108 GLY B C 1
ATOM 5847 O O . GLY B 1 108 ? -17.266 -34.125 -25.141 1 95.88 108 GLY B O 1
ATOM 5848 N N . LEU B 1 109 ? -16.312 -35.688 -23.75 1 95.81 109 LEU B N 1
ATOM 5849 C CA . LEU B 1 109 ? -16.531 -34.938 -22.516 1 95.81 109 LEU B CA 1
ATOM 5850 C C . LEU B 1 109 ? -15.203 -34.5 -21.906 1 95.81 109 LEU B C 1
ATOM 5852 O O . LEU B 1 109 ? -14.227 -35.25 -21.938 1 95.81 109 LEU B O 1
ATOM 5856 N N . TYR B 1 110 ? -15.289 -33.344 -21.422 1 96.62 110 TYR B N 1
ATOM 5857 C CA . TYR B 1 110 ? -14.102 -32.812 -20.766 1 96.62 110 TYR B CA 1
ATOM 5858 C C . TYR B 1 110 ? -13.992 -33.312 -19.328 1 96.62 110 TYR B C 1
ATOM 5860 O O . TYR B 1 110 ? -15 -33.5 -18.656 1 96.62 110 TYR B O 1
ATOM 5868 N N . ASP B 1 111 ? -12.852 -33.625 -18.875 1 95.56 111 ASP B N 1
ATOM 5869 C CA . ASP B 1 111 ? -12.523 -34 -17.5 1 95.56 111 ASP B CA 1
ATOM 5870 C C . ASP B 1 111 ? -11.219 -33.344 -17.047 1 95.56 111 ASP B C 1
ATOM 5872 O O . ASP B 1 111 ? -10.164 -33.594 -17.625 1 95.56 111 ASP B O 1
ATOM 5876 N N . ASN B 1 112 ? -11.352 -32.562 -16 1 95.19 112 ASN B N 1
ATOM 5877 C CA . ASN B 1 112 ? -10.148 -31.922 -15.484 1 95.19 112 ASN B CA 1
ATOM 5878 C C . ASN B 1 112 ? -9.109 -32.938 -15.047 1 95.19 112 ASN B C 1
ATOM 5880 O O . ASN B 1 112 ? -9.414 -33.844 -14.25 1 95.19 112 ASN B O 1
ATOM 5884 N N . MET B 1 113 ? -7.945 -32.75 -15.625 1 96.81 113 MET B N 1
ATOM 5885 C CA . MET B 1 113 ? -6.844 -33.656 -15.328 1 96.81 113 MET B CA 1
ATOM 5886 C C . MET B 1 113 ? -7.305 -35.094 -15.375 1 96.81 113 MET B C 1
ATOM 5888 O O . MET B 1 113 ? -7.109 -35.844 -14.414 1 96.81 113 MET B O 1
ATOM 5892 N N . ARG B 1 114 ? -7.824 -35.438 -16.484 1 97.5 114 ARG B N 1
ATOM 5893 C CA . ARG B 1 114 ? -8.32 -36.812 -16.688 1 97.5 114 ARG B CA 1
ATOM 5894 C C . ARG B 1 114 ? -7.332 -37.844 -16.156 1 97.5 114 ARG B C 1
ATOM 5896 O O . ARG B 1 114 ? -6.137 -37.75 -16.453 1 97.5 114 ARG B O 1
ATOM 5903 N N . ALA B 1 115 ? -7.809 -38.844 -15.383 1 97.62 115 ALA B N 1
ATOM 5904 C CA . ALA B 1 115 ? -6.965 -39.875 -14.789 1 97.62 115 ALA B CA 1
ATOM 5905 C C . ALA B 1 115 ? -6.375 -40.781 -15.867 1 97.62 115 ALA B C 1
ATOM 5907 O O . ALA B 1 115 ? -7.055 -41.125 -16.844 1 97.62 115 ALA B O 1
ATOM 5908 N N . PHE B 1 116 ? -5.16 -41.156 -15.727 1 97.88 116 PHE B N 1
ATOM 5909 C CA . PHE B 1 116 ? -4.484 -42.094 -16.609 1 97.88 116 PHE B CA 1
ATOM 5910 C C . PHE B 1 116 ? -4.996 -43.531 -16.406 1 97.88 116 PHE B C 1
ATOM 5912 O O . PHE B 1 116 ? -5.164 -43.969 -15.266 1 97.88 116 PHE B O 1
ATOM 5919 N N . ILE B 1 117 ? -5.227 -44.188 -17.438 1 97 117 ILE B N 1
ATOM 5920 C CA . ILE B 1 117 ? -5.598 -45.594 -17.406 1 97 117 ILE B CA 1
ATOM 5921 C C . ILE B 1 117 ? -4.422 -46.469 -17.875 1 97 117 ILE B C 1
ATOM 5923 O O . ILE B 1 117 ? -4.141 -46.531 -19.078 1 97 117 ILE B O 1
ATOM 5927 N N . PRO B 1 118 ? -3.793 -47.156 -16.984 1 93.56 118 PRO B N 1
ATOM 5928 C CA . PRO B 1 118 ? -2.699 -48.031 -17.422 1 93.56 118 PRO B CA 1
ATOM 5929 C C . PRO B 1 118 ? -3.193 -49.312 -18.094 1 93.56 118 PRO B C 1
ATOM 5931 O O . PRO B 1 118 ? -4.328 -49.719 -17.859 1 93.56 118 PRO B O 1
ATOM 5934 N N . ASN B 1 119 ? -2.451 -49.969 -18.859 1 91.62 119 ASN B N 1
ATOM 5935 C CA . ASN B 1 119 ? -2.736 -51.281 -19.484 1 91.62 119 ASN B CA 1
ATOM 5936 C C . ASN B 1 119 ? -4.137 -51.312 -20.078 1 91.62 119 ASN B C 1
ATOM 5938 O O . ASN B 1 119 ? -4.93 -52.188 -19.781 1 91.62 119 ASN B O 1
ATOM 5942 N N . LYS B 1 120 ? -4.387 -50.406 -20.922 1 94.12 120 LYS B N 1
ATOM 5943 C CA . LYS B 1 120 ? -5.688 -50.281 -21.562 1 94.12 120 LYS B CA 1
ATOM 5944 C C . LYS B 1 120 ? -6.062 -51.562 -22.297 1 94.12 120 LYS B C 1
ATOM 5946 O O . LYS B 1 120 ? -5.25 -52.125 -23.031 1 94.12 120 LYS B O 1
ATOM 5951 N N . LYS B 1 121 ? -7.254 -52.25 -22.031 1 90.69 121 LYS B N 1
ATOM 5952 C CA . LYS B 1 121 ? -7.695 -53.531 -22.562 1 90.69 121 LYS B CA 1
ATOM 5953 C C . LYS B 1 121 ? -8.68 -53.344 -23.703 1 90.69 121 LYS B C 1
ATOM 5955 O O . LYS B 1 121 ? -8.945 -54.281 -24.453 1 90.69 121 LYS B O 1
ATOM 5960 N N . GLY B 1 122 ? -9.141 -52.188 -24.062 1 88.12 122 GLY B N 1
ATOM 5961 C CA . GLY B 1 122 ? -10.141 -51.969 -25.094 1 88.12 122 GLY B CA 1
ATOM 5962 C C . GLY B 1 122 ? -10.125 -50.594 -25.688 1 88.12 122 GLY B C 1
ATOM 5963 O O . GLY B 1 122 ? -9.461 -49.688 -25.156 1 88.12 122 GLY B O 1
ATOM 5964 N N . LYS B 1 123 ? -10.953 -50.531 -26.703 1 91.06 123 LYS B N 1
ATOM 5965 C CA . LYS B 1 123 ? -10.961 -49.281 -27.484 1 91.06 123 LYS B CA 1
ATOM 5966 C C . LYS B 1 123 ? -11.719 -48.188 -26.766 1 91.06 123 LYS B C 1
ATOM 5968 O O . LYS B 1 123 ? -11.586 -47 -27.109 1 91.06 123 LYS B O 1
ATOM 5973 N N . THR B 1 124 ? -12.43 -48.594 -25.781 1 91.62 124 THR B N 1
ATOM 5974 C CA . THR B 1 124 ? -13.258 -47.594 -25.109 1 91.62 124 THR B CA 1
ATOM 5975 C C . THR B 1 124 ? -12.508 -47 -23.906 1 91.62 124 THR B C 1
ATOM 5977 O O . THR B 1 124 ? -12.938 -46 -23.344 1 91.62 124 THR B O 1
ATOM 5980 N N . GLN B 1 125 ? -11.43 -47.625 -23.547 1 94.62 125 GLN B N 1
ATOM 5981 C CA . GLN B 1 125 ? -10.594 -47.062 -22.484 1 94.62 125 GLN B CA 1
ATOM 5982 C C . GLN B 1 125 ? -9.641 -46 -23.047 1 94.62 125 GLN B C 1
ATOM 5984 O O . GLN B 1 125 ? -8.547 -46.344 -23.516 1 94.62 125 GLN B O 1
ATOM 5989 N N . VAL B 1 126 ? -10.148 -44.75 -22.969 1 96.06 126 VAL B N 1
ATOM 5990 C CA . VAL B 1 126 ? -9.375 -43.688 -23.594 1 96.06 126 VAL B CA 1
ATOM 5991 C C . VAL B 1 126 ? -9.023 -42.625 -22.547 1 96.06 126 VAL B C 1
ATOM 5993 O O . VAL B 1 126 ? -9.766 -42.438 -21.594 1 96.06 126 VAL B O 1
ATOM 5996 N N . ASP B 1 127 ? -7.895 -42.125 -22.688 1 98 127 ASP B N 1
ATOM 5997 C CA . ASP B 1 127 ? -7.414 -40.969 -21.922 1 98 127 ASP B CA 1
ATOM 5998 C C . ASP B 1 127 ? -6.531 -40.062 -22.781 1 98 127 ASP B C 1
ATOM 6000 O O . ASP B 1 127 ? -6.535 -40.188 -24.016 1 98 127 ASP B O 1
ATOM 6004 N N . GLU B 1 128 ? -5.855 -39.156 -22.172 1 98.25 128 GLU B N 1
ATOM 6005 C CA . GLU B 1 128 ? -5.059 -38.219 -22.938 1 98.25 128 GLU B CA 1
ATOM 6006 C C . GLU B 1 128 ? -3.863 -38.906 -23.594 1 98.25 128 GLU B C 1
ATOM 6008 O O . GLU B 1 128 ? -3.379 -38.438 -24.641 1 98.25 128 GLU B O 1
ATOM 6013 N N . ALA B 1 129 ? -3.316 -39.969 -22.984 1 98.19 129 ALA B N 1
ATOM 6014 C CA . ALA B 1 129 ? -2.217 -40.75 -23.578 1 98.19 129 ALA B CA 1
ATOM 6015 C C . ALA B 1 129 ? -2.662 -41.438 -24.844 1 98.19 129 ALA B C 1
ATOM 6017 O O . ALA B 1 129 ? -1.96 -41.438 -25.859 1 98.19 129 ALA B O 1
ATOM 6018 N N . SER B 1 130 ? -3.82 -42.094 -24.781 1 98.19 130 SER B N 1
ATOM 6019 C CA . SER B 1 130 ? -4.328 -42.812 -25.953 1 98.19 130 SER B CA 1
ATOM 6020 C C . SER B 1 130 ? -4.695 -41.812 -27.062 1 98.19 130 SER B C 1
ATOM 6022 O O . SER B 1 130 ? -4.445 -42.062 -28.234 1 98.19 130 SER B O 1
ATOM 6024 N N . ASP B 1 131 ? -5.309 -40.688 -26.672 1 98.69 131 ASP B N 1
ATOM 6025 C CA . ASP B 1 131 ? -5.617 -39.688 -27.672 1 98.69 131 ASP B CA 1
ATOM 6026 C C . ASP B 1 131 ? -4.348 -39.125 -28.328 1 98.69 131 ASP B C 1
ATOM 6028 O O . ASP B 1 131 ? -4.328 -38.875 -29.531 1 98.69 131 ASP B O 1
ATOM 6032 N N . THR B 1 132 ? -3.311 -38.938 -27.531 1 98.75 132 THR B N 1
ATOM 6033 C CA . THR B 1 132 ? -2.023 -38.5 -28.062 1 98.75 132 THR B CA 1
ATOM 6034 C C . THR B 1 132 ? -1.462 -39.531 -29.031 1 98.75 132 THR B C 1
ATOM 6036 O O . THR B 1 132 ? -1.005 -39.188 -30.125 1 98.75 132 THR B O 1
ATOM 6039 N N . TYR B 1 133 ? -1.478 -40.781 -28.641 1 98.38 133 TYR B N 1
ATOM 6040 C CA . TYR B 1 133 ? -0.976 -41.875 -29.469 1 98.38 133 TYR B CA 1
ATOM 6041 C C . TYR B 1 133 ? -1.676 -41.875 -30.828 1 98.38 133 TYR B C 1
ATOM 6043 O O . TYR B 1 133 ? -1.021 -41.906 -31.875 1 98.38 133 TYR B O 1
ATOM 6051 N N . ASP B 1 134 ? -3.029 -41.875 -30.797 1 98.62 134 ASP B N 1
ATOM 6052 C CA . ASP B 1 134 ? -3.818 -41.938 -32.031 1 98.62 134 ASP B CA 1
ATOM 6053 C C . ASP B 1 134 ? -3.576 -40.719 -32.906 1 98.62 134 ASP B C 1
ATOM 6055 O O . ASP B 1 134 ? -3.537 -40.844 -34.125 1 98.62 134 ASP B O 1
ATOM 6059 N N . THR B 1 135 ? -3.424 -39.594 -32.312 1 98.88 135 THR B N 1
ATOM 6060 C CA . THR B 1 135 ? -3.17 -38.375 -33.062 1 98.88 135 THR B CA 1
ATOM 6061 C C . THR B 1 135 ? -1.81 -38.438 -33.75 1 98.88 135 THR B C 1
ATOM 6063 O O . THR B 1 135 ? -1.696 -38.156 -34.938 1 98.88 135 THR B O 1
ATOM 6066 N N . ILE B 1 136 ? -0.751 -38.812 -32.969 1 98.88 136 ILE B N 1
ATOM 6067 C CA . ILE B 1 136 ? 0.588 -38.906 -33.562 1 98.88 136 ILE B CA 1
ATOM 6068 C C . ILE B 1 136 ? 0.595 -39.938 -34.688 1 98.88 136 ILE B C 1
ATOM 6070 O O . ILE B 1 136 ? 1.166 -39.719 -35.75 1 98.88 136 ILE B O 1
ATOM 6074 N N . ASP B 1 137 ? -0.044 -41.031 -34.469 1 98.81 137 ASP B N 1
ATOM 6075 C CA . ASP B 1 137 ? -0.1 -42.094 -35.469 1 98.81 137 ASP B CA 1
ATOM 6076 C C . ASP B 1 137 ? -0.72 -41.594 -36.75 1 98.81 137 ASP B C 1
ATOM 6078 O O . ASP B 1 137 ? -0.203 -41.875 -37.844 1 98.81 137 ASP B O 1
ATOM 6082 N N . TRP B 1 138 ? -1.799 -40.906 -36.625 1 98.81 138 TRP B N 1
ATOM 6083 C CA . TRP B 1 138 ? -2.461 -40.344 -37.812 1 98.81 138 TRP B CA 1
ATOM 6084 C C . TRP B 1 138 ? -1.561 -39.312 -38.5 1 98.81 138 TRP B C 1
ATOM 6086 O O . TRP B 1 138 ? -1.449 -39.312 -39.719 1 98.81 138 TRP B O 1
ATOM 6096 N N . LEU B 1 139 ? -0.929 -38.438 -37.75 1 98.88 139 LEU B N 1
ATOM 6097 C CA . LEU B 1 139 ? -0.128 -37.344 -38.312 1 98.88 139 LEU B CA 1
ATOM 6098 C C . LEU B 1 139 ? 1.061 -37.875 -39.094 1 98.88 139 LEU B C 1
ATOM 6100 O O . LEU B 1 139 ? 1.356 -37.406 -40.188 1 98.88 139 LEU B O 1
ATOM 6104 N N . VAL B 1 140 ? 1.782 -38.875 -38.531 1 98.62 140 VAL B N 1
ATOM 6105 C CA . VAL B 1 140 ? 2.973 -39.406 -39.188 1 98.62 140 VAL B CA 1
ATOM 6106 C C . VAL B 1 140 ? 2.588 -40.094 -40.5 1 98.62 140 VAL B C 1
ATOM 6108 O O . VAL B 1 140 ? 3.35 -40.031 -41.469 1 98.62 140 VAL B O 1
ATOM 6111 N N . LYS B 1 141 ? 1.334 -40.531 -40.594 1 98.31 141 LYS B N 1
ATOM 6112 C CA . LYS B 1 141 ? 0.867 -41.219 -41.781 1 98.31 141 LYS B CA 1
ATOM 6113 C C . LYS B 1 141 ? 0.23 -40.281 -42.781 1 98.31 141 LYS B C 1
ATOM 6115 O O . LYS B 1 141 ? 0.24 -40.531 -44 1 98.31 141 LYS B O 1
ATOM 6120 N N . ASN B 1 142 ? -0.279 -39.156 -42.281 1 98.19 142 ASN B N 1
ATOM 6121 C CA . ASN B 1 142 ? -1.162 -38.375 -43.156 1 98.19 142 ASN B CA 1
ATOM 6122 C C . ASN B 1 142 ? -0.626 -36.969 -43.375 1 98.19 142 ASN B C 1
ATOM 6124 O O . ASN B 1 142 ? -1.037 -36.281 -44.344 1 98.19 142 ASN B O 1
ATOM 6128 N N . ALA B 1 143 ? 0.198 -36.438 -42.531 1 97.25 143 ALA B N 1
ATOM 6129 C CA . ALA B 1 143 ? 0.808 -35.125 -42.781 1 97.25 143 ALA B CA 1
ATOM 6130 C C . ALA B 1 143 ? 1.931 -35.25 -43.812 1 97.25 143 ALA B C 1
ATOM 6132 O O . ALA B 1 143 ? 2.896 -35.969 -43.625 1 97.25 143 ALA B O 1
ATOM 6133 N N . ALA B 1 144 ? 1.847 -34.562 -44.844 1 95.69 144 ALA B N 1
ATOM 6134 C CA . ALA B 1 144 ? 2.807 -34.656 -45.938 1 95.69 144 ALA B CA 1
ATOM 6135 C C . ALA B 1 144 ? 4.168 -34.094 -45.531 1 95.69 144 ALA B C 1
ATOM 6137 O O . ALA B 1 144 ? 4.246 -33.188 -44.719 1 95.69 144 ALA B O 1
ATOM 6138 N N . ASN B 1 145 ? 5.199 -34.688 -46.031 1 96.5 145 ASN B N 1
ATOM 6139 C CA . ASN B 1 145 ? 6.566 -34.156 -45.969 1 96.5 145 ASN B CA 1
ATOM 6140 C C . ASN B 1 145 ? 7.105 -34.156 -44.531 1 96.5 145 ASN B C 1
ATOM 6142 O O . ASN B 1 145 ? 7.879 -33.281 -44.156 1 96.5 145 ASN B O 1
ATOM 6146 N N . ASN B 1 146 ? 6.617 -35 -43.656 1 98.12 146 ASN B N 1
ATOM 6147 C CA . ASN B 1 146 ? 7.184 -35.094 -42.312 1 98.12 146 ASN B CA 1
ATOM 6148 C C . ASN B 1 146 ? 8.352 -36.062 -42.25 1 98.12 146 ASN B C 1
ATOM 6150 O O . ASN B 1 146 ? 8.445 -36.969 -43.094 1 98.12 146 ASN B O 1
ATOM 6154 N N . ASN B 1 147 ? 9.219 -35.969 -41.344 1 98.25 147 ASN B N 1
ATOM 6155 C CA . ASN B 1 147 ? 10.406 -36.812 -41.25 1 98.25 147 ASN B CA 1
ATOM 6156 C C . ASN B 1 147 ? 10.203 -38 -40.281 1 98.25 147 ASN B C 1
ATOM 6158 O O . ASN B 1 147 ? 11.156 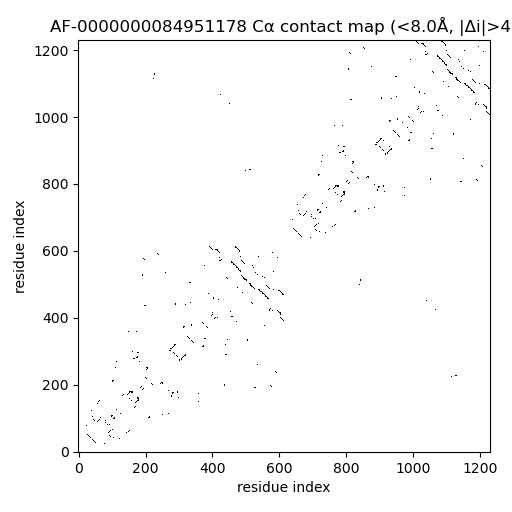-38.719 -39.969 1 98.25 147 ASN B O 1
ATOM 6162 N N . GLY B 1 148 ? 9 -38.031 -39.656 1 98.38 148 GLY B N 1
ATOM 6163 C CA . GLY B 1 148 ? 8.68 -39.156 -38.812 1 98.38 148 GLY B CA 1
ATOM 6164 C C . GLY B 1 148 ? 8.906 -38.875 -37.344 1 98.38 148 GLY B C 1
ATOM 6165 O O . GLY B 1 148 ? 8.484 -39.625 -36.469 1 98.38 148 GLY B O 1
ATOM 6166 N N . ASN B 1 149 ? 9.617 -37.75 -37 1 98.69 149 ASN B N 1
ATOM 6167 C CA . ASN B 1 149 ? 9.852 -37.344 -35.625 1 98.69 149 ASN B CA 1
ATOM 6168 C C . ASN B 1 149 ? 8.781 -36.375 -35.125 1 98.69 149 ASN B C 1
ATOM 6170 O O . ASN B 1 149 ? 8.414 -35.438 -35.844 1 98.69 149 ASN B O 1
ATOM 6174 N N . VAL B 1 150 ? 8.305 -36.625 -33.906 1 98.88 150 VAL B N 1
ATOM 6175 C CA . VAL B 1 150 ? 7.258 -35.781 -33.344 1 98.88 150 VAL B CA 1
ATOM 6176 C C . VAL B 1 150 ? 7.703 -35.281 -31.984 1 98.88 150 VAL B C 1
ATOM 6178 O O . VAL B 1 150 ? 8.305 -36 -31.188 1 98.88 150 VAL B O 1
ATOM 6181 N N . GLY B 1 151 ? 7.559 -34 -31.75 1 98.81 151 GLY B N 1
ATOM 6182 C CA . GLY B 1 151 ? 7.68 -33.375 -30.438 1 98.81 151 GLY B CA 1
ATOM 6183 C C . GLY B 1 151 ? 6.367 -32.844 -29.922 1 98.81 151 GLY B C 1
ATOM 6184 O O . GLY B 1 151 ? 5.43 -32.594 -30.688 1 98.81 151 GLY B O 1
ATOM 6185 N N . VAL B 1 152 ? 6.285 -32.688 -28.594 1 98.88 152 VAL B N 1
ATOM 6186 C CA . VAL B 1 152 ? 5.117 -32.094 -27.953 1 98.88 152 VAL B CA 1
ATOM 6187 C C . VAL B 1 152 ? 5.566 -31 -26.984 1 98.88 152 VAL B C 1
ATOM 6189 O O . VAL B 1 152 ? 6.566 -31.141 -26.281 1 98.88 152 VAL B O 1
ATOM 6192 N N . TRP B 1 153 ? 4.879 -29.891 -27 1 98.62 153 TRP B N 1
ATOM 6193 C CA . TRP B 1 153 ? 5.125 -28.812 -26.047 1 98.62 153 TRP B CA 1
ATOM 6194 C C . TRP B 1 153 ? 3.814 -28.188 -25.578 1 98.62 153 TRP B C 1
ATOM 6196 O O . TRP B 1 153 ? 2.768 -28.391 -26.203 1 98.62 153 TRP B O 1
ATOM 6206 N N . GLY B 1 154 ? 3.896 -27.516 -24.5 1 98.56 154 GLY B N 1
ATOM 6207 C CA . GLY B 1 154 ? 2.762 -26.734 -24.016 1 98.56 154 GLY B CA 1
ATOM 6208 C C . GLY B 1 154 ? 3.021 -26.047 -22.703 1 98.56 154 GLY B C 1
ATOM 6209 O O . GLY B 1 154 ? 3.9 -26.453 -21.938 1 98.56 154 GLY B O 1
ATOM 6210 N N . ILE B 1 155 ? 2.273 -25.016 -22.453 1 98.12 155 ILE B N 1
ATOM 6211 C CA . ILE B 1 155 ? 2.383 -24.234 -21.219 1 98.12 155 ILE B CA 1
ATOM 6212 C C . ILE B 1 155 ? 1.109 -24.391 -20.406 1 98.12 155 ILE B C 1
ATOM 6214 O O . ILE B 1 155 ? 0.001 -24.297 -20.938 1 98.12 155 ILE B O 1
ATOM 6218 N N . SER B 1 156 ? 1.31 -24.516 -19.078 1 97.69 156 SER B N 1
ATOM 6219 C CA . SER B 1 156 ? 0.167 -24.609 -18.172 1 97.69 156 SER B CA 1
ATOM 6220 C C . SER B 1 156 ? -0.621 -25.891 -18.406 1 97.69 156 SER B C 1
ATOM 6222 O O . SER B 1 156 ? -0.057 -26.984 -18.359 1 97.69 156 SER B O 1
ATOM 6224 N N . TYR B 1 157 ? -1.911 -25.812 -18.812 1 97.94 157 TYR B N 1
ATOM 6225 C CA . TYR B 1 157 ? -2.684 -27.016 -19.062 1 97.94 157 TYR B CA 1
ATOM 6226 C C . TYR B 1 157 ? -2.156 -27.75 -20.297 1 97.94 157 TYR B C 1
ATOM 6228 O O . TYR B 1 157 ? -2.098 -28.969 -20.312 1 97.94 157 TYR B O 1
ATOM 6236 N N . PRO B 1 158 ? -1.774 -27.031 -21.328 1 98.5 158 PRO B N 1
ATOM 6237 C CA . PRO B 1 158 ? -1.068 -27.734 -22.391 1 98.5 158 PRO B CA 1
ATOM 6238 C C . PRO B 1 158 ? 0.222 -28.391 -21.906 1 98.5 158 PRO B C 1
ATOM 6240 O O . PRO B 1 158 ? 0.659 -29.406 -22.484 1 98.5 158 PRO B O 1
ATOM 6243 N N . GLY B 1 159 ? 0.772 -27.797 -20.875 1 98.75 159 GLY B N 1
ATOM 6244 C CA . GLY B 1 159 ? 1.905 -28.453 -20.234 1 98.75 159 GLY B CA 1
ATOM 6245 C C . GLY B 1 159 ? 1.544 -29.781 -19.594 1 98.75 159 GLY B C 1
ATOM 6246 O O . GLY B 1 159 ? 2.314 -30.734 -19.672 1 98.75 159 GLY B O 1
ATOM 6247 N N . PHE B 1 160 ? 0.406 -29.828 -19 1 98.38 160 PHE B N 1
ATOM 6248 C CA . PHE B 1 160 ? -0.11 -31.078 -18.469 1 98.38 160 PHE B CA 1
ATOM 6249 C C . PHE B 1 160 ? -0.234 -32.125 -19.578 1 98.38 160 PHE B C 1
ATOM 6251 O O . PHE B 1 160 ? 0.197 -33.281 -19.406 1 98.38 160 PHE B O 1
ATOM 6258 N N . TYR B 1 161 ? -0.763 -31.734 -20.703 1 98.81 161 TYR B N 1
ATOM 6259 C CA . TYR B 1 161 ? -0.929 -32.656 -21.828 1 98.81 161 TYR B CA 1
ATOM 6260 C C . TYR B 1 161 ? 0.422 -33.062 -22.406 1 98.81 161 TYR B C 1
ATOM 6262 O O . TYR B 1 161 ? 0.583 -34.188 -22.875 1 98.81 161 TYR B O 1
ATOM 6270 N N . SER B 1 162 ? 1.36 -32.156 -22.344 1 98.88 162 SER B N 1
ATOM 6271 C CA . SER B 1 162 ? 2.715 -32.5 -22.75 1 98.88 162 SER B CA 1
ATOM 6272 C C . SER B 1 162 ? 3.283 -33.594 -21.828 1 98.88 162 SER B C 1
ATOM 6274 O O . SER B 1 162 ? 3.826 -34.594 -22.312 1 98.88 162 SER B O 1
ATOM 6276 N N . THR B 1 163 ? 3.107 -33.406 -20.562 1 98.88 163 THR B N 1
ATOM 6277 C CA . THR B 1 163 ? 3.543 -34.438 -19.625 1 98.88 163 THR B CA 1
ATOM 6278 C C . THR B 1 163 ? 2.809 -35.75 -19.875 1 98.88 163 THR B C 1
ATOM 6280 O O . THR B 1 163 ? 3.422 -36.812 -19.891 1 98.88 163 THR B O 1
ATOM 6283 N N . TYR B 1 164 ? 1.573 -35.625 -20.141 1 98.69 164 TYR B N 1
ATOM 6284 C CA . TYR B 1 164 ? 0.717 -36.781 -20.359 1 98.69 164 TYR B CA 1
ATOM 6285 C C . TYR B 1 164 ? 1.131 -37.531 -21.609 1 98.69 164 TYR B C 1
ATOM 6287 O O . TYR B 1 164 ? 1.014 -38.781 -21.672 1 98.69 164 TYR B O 1
ATOM 6295 N N . SER B 1 165 ? 1.608 -36.844 -22.578 1 98.81 165 SER B N 1
ATOM 6296 C CA . SER B 1 165 ? 2.014 -37.438 -23.844 1 98.81 165 SER B CA 1
ATOM 6297 C C . SER B 1 165 ? 3.129 -38.469 -23.625 1 98.81 165 SER B C 1
ATOM 6299 O O . SER B 1 165 ? 3.268 -39.406 -24.406 1 98.81 165 SER B O 1
ATOM 6301 N N . LEU B 1 166 ? 3.914 -38.281 -22.625 1 98.69 166 LEU B N 1
ATOM 6302 C CA . LEU B 1 166 ? 5.02 -39.188 -22.312 1 98.69 166 LEU B CA 1
ATOM 6303 C C . LEU B 1 166 ? 4.512 -40.594 -22.062 1 98.69 166 LEU B C 1
ATOM 6305 O O . LEU B 1 166 ? 5.258 -41.562 -22.219 1 98.69 166 LEU B O 1
ATOM 6309 N N . LEU B 1 167 ? 3.238 -40.719 -21.703 1 98.31 167 LEU B N 1
ATOM 6310 C CA . LEU B 1 167 ? 2.648 -42 -21.359 1 98.31 167 LEU B CA 1
ATOM 6311 C C . LEU B 1 167 ? 2.037 -42.688 -22.578 1 98.31 167 LEU B C 1
ATOM 6313 O O . LEU B 1 167 ? 1.545 -43.812 -22.5 1 98.31 167 LEU B O 1
ATOM 6317 N N . SER B 1 168 ? 2.076 -42 -23.734 1 97.44 168 SER B N 1
ATOM 6318 C CA . SER B 1 168 ? 1.513 -42.562 -24.953 1 97.44 168 SER B CA 1
ATOM 6319 C C . SER B 1 168 ? 2.375 -43.719 -25.484 1 97.44 168 SER B C 1
ATOM 6321 O O . SER B 1 168 ? 1.875 -44.594 -26.156 1 97.44 168 SER B O 1
ATOM 6323 N N . ASN B 1 169 ? 3.686 -43.562 -25.312 1 95.12 169 ASN B N 1
ATOM 6324 C CA . ASN B 1 169 ? 4.684 -44.562 -25.719 1 95.12 169 ASN B CA 1
ATOM 6325 C C . ASN B 1 169 ? 4.727 -44.719 -27.25 1 95.12 169 ASN B C 1
ATOM 6327 O O . ASN B 1 169 ? 5.074 -45.781 -27.75 1 95.12 169 ASN B O 1
ATOM 6331 N N . HIS B 1 170 ? 4.258 -43.781 -27.953 1 98.06 170 HIS B N 1
ATOM 6332 C CA . HIS B 1 170 ? 4.387 -43.844 -29.406 1 98.06 170 HIS B CA 1
ATOM 6333 C C . HIS B 1 170 ? 5.848 -43.75 -29.828 1 98.06 170 HIS B C 1
ATOM 6335 O O . HIS B 1 170 ? 6.578 -42.875 -29.375 1 98.06 170 HIS B O 1
ATOM 6341 N N . PRO B 1 171 ? 6.27 -44.531 -30.75 1 98 171 PRO B N 1
ATOM 6342 C CA . PRO B 1 171 ? 7.695 -44.594 -31.094 1 98 171 PRO B CA 1
ATOM 6343 C C . PRO B 1 171 ? 8.164 -43.312 -31.812 1 98 171 PRO B C 1
ATOM 6345 O O . PRO B 1 171 ? 9.359 -43 -31.797 1 98 171 PRO B O 1
ATOM 6348 N N . ALA B 1 172 ? 7.262 -42.594 -32.406 1 98.69 172 ALA B N 1
ATOM 6349 C CA . ALA B 1 172 ? 7.633 -41.375 -33.125 1 98.69 172 ALA B CA 1
ATOM 6350 C C . ALA B 1 172 ? 7.836 -40.188 -32.188 1 98.69 172 ALA B C 1
ATOM 6352 O O . ALA B 1 172 ? 8.406 -39.156 -32.562 1 98.69 172 ALA B O 1
ATOM 6353 N N . LEU B 1 173 ? 7.336 -40.281 -30.969 1 98.81 173 LEU B N 1
ATOM 6354 C CA . LEU B 1 173 ? 7.531 -39.219 -29.984 1 98.81 173 LEU B CA 1
ATOM 6355 C C . LEU B 1 173 ? 8.969 -39.188 -29.484 1 98.81 173 LEU B C 1
ATOM 6357 O O . LEU B 1 173 ? 9.375 -40.094 -28.734 1 98.81 173 LEU B O 1
ATOM 6361 N N . LYS B 1 174 ? 9.688 -38.094 -29.828 1 98.44 174 LYS B N 1
ATOM 6362 C CA . LYS B 1 174 ? 11.125 -38.094 -29.562 1 98.44 174 LYS B CA 1
ATOM 6363 C C . LYS B 1 174 ? 11.484 -37.062 -28.516 1 98.44 174 LYS B C 1
ATOM 6365 O O . LYS B 1 174 ? 12.477 -37.219 -27.797 1 98.44 174 LYS B O 1
ATOM 6370 N N . ALA B 1 175 ? 10.75 -35.969 -28.469 1 98.5 175 ALA B N 1
ATOM 6371 C CA . ALA B 1 175 ? 11.086 -34.844 -27.594 1 98.5 175 ALA B CA 1
ATOM 6372 C C . ALA B 1 175 ? 9.828 -34.188 -27.047 1 98.5 175 ALA B C 1
ATOM 6374 O O . ALA B 1 175 ? 8.883 -33.906 -27.797 1 98.5 175 ALA B O 1
ATOM 6375 N N . VAL B 1 176 ? 9.812 -34 -25.734 1 98.88 176 VAL B N 1
ATOM 6376 C CA . VAL B 1 176 ? 8.664 -33.406 -25.062 1 98.88 176 VAL B CA 1
ATOM 6377 C C . VAL B 1 176 ? 9.141 -32.281 -24.156 1 98.88 176 VAL B C 1
ATOM 6379 O O . VAL B 1 176 ? 10.141 -32.406 -23.438 1 98.88 176 VAL B O 1
ATOM 6382 N N . SER B 1 177 ? 8.43 -31.141 -24.172 1 98.88 177 SER B N 1
ATOM 6383 C CA . SER B 1 177 ? 8.742 -30.031 -23.266 1 98.88 177 SER B CA 1
ATOM 6384 C C . SER B 1 177 ? 7.52 -29.594 -22.484 1 98.88 177 SER B C 1
ATOM 6386 O O . SER B 1 177 ? 6.84 -28.641 -22.859 1 98.88 177 SER B O 1
ATOM 6388 N N . PRO B 1 178 ? 7.328 -30.203 -21.312 1 98.88 178 PRO B N 1
ATOM 6389 C CA . PRO B 1 178 ? 6.32 -29.641 -20.391 1 98.88 178 PRO B CA 1
ATOM 6390 C C . PRO B 1 178 ? 6.754 -28.312 -19.781 1 98.88 178 PRO B C 1
ATOM 6392 O O . PRO B 1 178 ? 7.773 -28.25 -19.094 1 98.88 178 PRO B O 1
ATOM 6395 N N . GLN B 1 179 ? 5.961 -27.281 -20.016 1 98.81 179 GLN B N 1
ATOM 6396 C CA . GLN B 1 179 ? 6.277 -25.938 -19.547 1 98.81 179 GLN B CA 1
ATOM 6397 C C . GLN B 1 179 ? 5.195 -25.422 -18.594 1 98.81 179 GLN B C 1
ATOM 6399 O O . GLN B 1 179 ? 4.031 -25.297 -18.984 1 98.81 179 GLN B O 1
ATOM 6404 N N . ALA B 1 180 ? 5.605 -25.109 -17.391 1 98.38 180 ALA B N 1
ATOM 6405 C CA . ALA B 1 180 ? 4.645 -24.797 -16.328 1 98.38 180 ALA B CA 1
ATOM 6406 C C . ALA B 1 180 ? 3.547 -25.844 -16.25 1 98.38 180 ALA B C 1
ATOM 6408 O O . ALA B 1 180 ? 2.359 -25.516 -16.219 1 98.38 180 ALA B O 1
ATOM 6409 N N . CYS B 1 181 ? 3.961 -27.047 -16.25 1 98.56 181 CYS B N 1
ATOM 6410 C CA . CYS B 1 181 ? 2.998 -28.141 -16.375 1 98.56 181 CYS B CA 1
ATOM 6411 C C . CYS B 1 181 ? 2.256 -28.375 -15.07 1 98.56 181 CYS B C 1
ATOM 6413 O O . CYS B 1 181 ? 2.867 -28.391 -14 1 98.56 181 CYS B O 1
ATOM 6415 N N . ILE B 1 182 ? 0.977 -28.531 -15.188 1 97.5 182 ILE B N 1
ATOM 6416 C CA . ILE B 1 182 ? 0.173 -28.969 -14.055 1 97.5 182 ILE B CA 1
ATOM 6417 C C . ILE B 1 182 ? 0.48 -30.438 -13.734 1 97.5 182 ILE B C 1
ATOM 6419 O O . ILE B 1 182 ? 0.607 -31.25 -14.641 1 97.5 182 ILE B O 1
ATOM 6423 N N . SER B 1 183 ? 0.62 -30.719 -12.461 1 97.06 183 SER B N 1
ATOM 6424 C CA . SER B 1 183 ? 0.854 -32.125 -12.109 1 97.06 183 SER B CA 1
ATOM 6425 C C . SER B 1 183 ? -0.204 -32.625 -11.141 1 97.06 183 SER B C 1
ATOM 6427 O O . SER B 1 183 ? -0.462 -33.844 -11.07 1 97.06 183 SER B O 1
ATOM 6429 N N . ASP B 1 184 ? -0.695 -31.734 -10.352 1 95.94 184 ASP B N 1
ATOM 6430 C CA . ASP B 1 184 ? -1.68 -32.094 -9.344 1 95.94 184 ASP B CA 1
ATOM 6431 C C . ASP B 1 184 ? -2.391 -30.859 -8.797 1 95.94 184 ASP B C 1
ATOM 6433 O O . ASP B 1 184 ? -1.769 -30.016 -8.156 1 95.94 184 ASP B O 1
ATOM 6437 N N . PHE B 1 185 ? -3.746 -30.766 -8.914 1 95.75 185 PHE B N 1
ATOM 6438 C CA . PHE B 1 185 ? -4.504 -29.578 -8.555 1 95.75 185 PHE B CA 1
ATOM 6439 C C . PHE B 1 185 ? -4.602 -29.438 -7.039 1 95.75 185 PHE B C 1
ATOM 6441 O O . PHE B 1 185 ? -5 -28.391 -6.531 1 95.75 185 PHE B O 1
ATOM 6448 N N . PHE B 1 186 ? -4.242 -30.453 -6.293 1 97 186 PHE B N 1
ATOM 6449 C CA . PHE B 1 186 ? -4.289 -30.375 -4.84 1 97 186 PHE B CA 1
ATOM 6450 C C . PHE B 1 186 ? -3.047 -29.672 -4.293 1 97 186 PHE B C 1
ATOM 6452 O O . PHE B 1 186 ? -3.014 -29.281 -3.129 1 97 186 PHE B O 1
ATOM 6459 N N . PHE B 1 187 ? -2.014 -29.438 -5.195 1 95.25 187 PHE B N 1
ATOM 6460 C CA . PHE B 1 187 ? -0.757 -28.844 -4.754 1 95.25 187 PHE B CA 1
ATOM 6461 C C . PHE B 1 187 ? -0.386 -27.641 -5.621 1 95.25 187 PHE B C 1
ATOM 6463 O O . PHE B 1 187 ? 0.516 -26.875 -5.277 1 95.25 187 PHE B O 1
ATOM 6470 N N . ASP B 1 188 ? -1.12 -27.547 -6.727 1 89.56 188 ASP B N 1
ATOM 6471 C CA . ASP B 1 188 ? -0.882 -26.422 -7.625 1 89.56 188 ASP B CA 1
ATOM 6472 C C . ASP B 1 188 ? -2.188 -25.922 -8.25 1 89.56 188 ASP B C 1
ATOM 6474 O O . ASP B 1 188 ? -3.17 -26.672 -8.305 1 89.56 188 ASP B O 1
ATOM 6478 N N . ASP B 1 189 ? -2.248 -24.609 -8.609 1 93.44 189 ASP B N 1
ATOM 6479 C CA . ASP B 1 189 ? -3.355 -23.906 -9.258 1 93.44 189 ASP B CA 1
ATOM 6480 C C . ASP B 1 189 ? -4.496 -23.656 -8.266 1 93.44 189 ASP B C 1
ATOM 6482 O O . ASP B 1 189 ? -4.617 -22.562 -7.715 1 93.44 189 ASP B O 1
ATOM 6486 N N . PHE B 1 190 ? -5.215 -24.766 -7.906 1 95.94 190 PHE B N 1
ATOM 6487 C CA . PHE B 1 190 ? -6.461 -24.531 -7.188 1 95.94 190 PHE B CA 1
ATOM 6488 C C . PHE B 1 190 ? -6.281 -24.797 -5.695 1 95.94 190 PHE B C 1
ATOM 6490 O O . PHE B 1 190 ? -7.105 -24.359 -4.883 1 95.94 190 PHE B O 1
ATOM 6497 N N . HIS B 1 191 ? -5.234 -25.578 -5.332 1 97.38 191 HIS B N 1
ATOM 6498 C CA . HIS B 1 191 ? -4.879 -25.75 -3.93 1 97.38 191 HIS B CA 1
ATOM 6499 C C . HIS B 1 191 ? -3.367 -25.703 -3.734 1 97.38 191 HIS B C 1
ATOM 6501 O O . HIS B 1 191 ? -2.607 -26.031 -4.648 1 97.38 191 HIS B O 1
ATOM 6507 N N . HIS B 1 192 ? -2.939 -25.25 -2.641 1 97.12 192 HIS B N 1
ATOM 6508 C CA . HIS B 1 192 ? -1.609 -25.469 -2.086 1 97.12 192 HIS B CA 1
ATOM 6509 C C . HIS B 1 192 ? -1.682 -26.219 -0.765 1 97.12 192 HIS B C 1
ATOM 6511 O O . HIS B 1 192 ? -2.203 -25.703 0.225 1 97.12 192 HIS B O 1
ATOM 6517 N N . ASN B 1 193 ? -1.158 -27.406 -0.768 1 97.56 193 ASN B N 1
ATOM 6518 C CA . ASN B 1 193 ? -1.181 -28.219 0.437 1 97.56 193 ASN B CA 1
ATOM 6519 C C . ASN B 1 193 ? -2.572 -28.266 1.064 1 97.56 193 ASN B C 1
ATOM 6521 O O . ASN B 1 193 ? -2.713 -28.109 2.279 1 97.56 193 ASN B O 1
ATOM 6525 N N . GLY B 1 194 ? -3.514 -28.359 0.239 1 96.44 194 GLY B N 1
ATOM 6526 C CA . GLY B 1 194 ? -4.891 -28.516 0.676 1 96.44 194 GLY B CA 1
ATOM 6527 C C . GLY B 1 194 ? -5.602 -27.203 0.903 1 96.44 194 GLY B C 1
ATOM 6528 O O . GLY B 1 194 ? -6.82 -27.172 1.072 1 96.44 194 GLY B O 1
ATOM 6529 N N . ALA B 1 195 ? -4.93 -26.094 0.973 1 98.25 195 ALA B N 1
ATOM 6530 C CA . ALA B 1 195 ? -5.555 -24.781 1.104 1 98.25 195 ALA B CA 1
ATOM 6531 C C . ALA B 1 195 ? -6.09 -24.281 -0.237 1 98.25 195 ALA B C 1
ATOM 6533 O O . ALA B 1 195 ? -5.355 -24.234 -1.226 1 98.25 195 ALA B O 1
ATOM 6534 N N . TYR B 1 196 ? -7.34 -23.906 -0.322 1 98.31 196 TYR B N 1
ATOM 6535 C CA . TYR B 1 196 ? -7.988 -23.5 -1.564 1 98.31 196 TYR B CA 1
ATOM 6536 C C . TYR B 1 196 ? -7.523 -22.109 -1.987 1 98.31 196 TYR B C 1
ATOM 6538 O O . TYR B 1 196 ? -7.535 -21.172 -1.184 1 98.31 196 TYR B O 1
ATOM 6546 N N . LEU B 1 197 ? -7.094 -22 -3.201 1 97.62 197 LEU B N 1
ATOM 6547 C CA . LEU B 1 197 ? -6.711 -20.703 -3.758 1 97.62 197 LEU B CA 1
ATOM 6548 C C . LEU B 1 197 ? -7.941 -19.906 -4.172 1 97.62 197 LEU B C 1
ATOM 6550 O O . LEU B 1 197 ? -8.344 -19.938 -5.336 1 97.62 197 LEU B O 1
ATOM 6554 N N . LEU B 1 198 ? -8.43 -19.078 -3.248 1 97.44 198 LEU B N 1
ATOM 6555 C CA . LEU B 1 198 ? -9.602 -18.234 -3.486 1 97.44 198 LEU B CA 1
ATOM 6556 C C . LEU B 1 198 ? -9.359 -17.281 -4.645 1 97.44 198 LEU B C 1
ATOM 6558 O O . LEU B 1 198 ? -10.289 -16.938 -5.383 1 97.44 198 LEU B O 1
ATOM 6562 N N . SER B 1 199 ? -8.141 -16.906 -4.867 1 95.56 199 SER B N 1
ATOM 6563 C CA . SER B 1 199 ? -7.746 -16 -5.938 1 95.56 199 SER B CA 1
ATOM 6564 C C . SER B 1 199 ? -8.031 -16.609 -7.309 1 95.56 199 SER B C 1
ATOM 6566 O O . SER B 1 199 ? -8.078 -15.891 -8.312 1 95.56 199 SER B O 1
ATOM 6568 N N . TYR B 1 200 ? -8.234 -17.891 -7.391 1 95.44 200 TYR B N 1
ATOM 6569 C CA . TYR B 1 200 ? -8.5 -18.594 -8.641 1 95.44 200 TYR B CA 1
ATOM 6570 C C . TYR B 1 200 ? -10 -18.812 -8.836 1 95.44 200 TYR B C 1
ATOM 6572 O O . TYR B 1 200 ? -10.422 -19.391 -9.836 1 95.44 200 TYR B O 1
ATOM 6580 N N . TRP B 1 201 ? -10.797 -18.359 -7.918 1 95.94 201 TRP B N 1
ATOM 6581 C CA . TRP B 1 201 ? -12.234 -18.625 -7.922 1 95.94 201 TRP B CA 1
ATOM 6582 C C . TRP B 1 201 ? -12.875 -18.156 -9.219 1 95.94 201 TRP B C 1
ATOM 6584 O O . TRP B 1 201 ? -13.711 -18.859 -9.797 1 95.94 201 TRP B O 1
ATOM 6594 N N . LYS B 1 202 ? -12.445 -17.078 -9.766 1 94.44 202 LYS B N 1
ATOM 6595 C CA . LYS B 1 202 ? -13.055 -16.5 -10.961 1 94.44 202 LYS B CA 1
ATOM 6596 C C . LYS B 1 202 ? -12.766 -17.344 -12.195 1 94.44 202 LYS B C 1
ATOM 6598 O O . LYS B 1 202 ? -13.492 -17.266 -13.188 1 94.44 202 LYS B O 1
ATOM 6603 N N . ALA B 1 203 ? -11.734 -18.141 -12.133 1 94.25 203 ALA B N 1
ATOM 6604 C CA . ALA B 1 203 ? -11.328 -18.969 -13.273 1 94.25 203 ALA B CA 1
ATOM 6605 C C . ALA B 1 203 ? -12.117 -20.266 -13.328 1 94.25 203 ALA B C 1
ATOM 6607 O O . ALA B 1 203 ? -12.109 -20.969 -14.336 1 94.25 203 ALA B O 1
ATOM 6608 N N . THR B 1 204 ? -12.906 -20.609 -12.359 1 95.56 204 THR B N 1
ATOM 6609 C CA . THR B 1 204 ? -13.523 -21.922 -12.164 1 95.56 204 THR B CA 1
ATOM 6610 C C . THR B 1 204 ? -14.43 -22.266 -13.336 1 95.56 204 THR B C 1
ATOM 6612 O O . THR B 1 204 ? -14.406 -23.406 -13.828 1 95.56 204 THR B O 1
ATOM 6615 N N . PRO B 1 205 ? -15.172 -21.312 -13.922 1 94.38 205 PRO B N 1
ATOM 6616 C CA . PRO B 1 205 ? -16.062 -21.656 -15.023 1 94.38 205 PRO B CA 1
ATOM 6617 C C . PRO B 1 205 ? -15.32 -22.109 -16.281 1 94.38 205 PRO B C 1
ATOM 6619 O O . PRO B 1 205 ? -15.844 -22.891 -17.062 1 94.38 205 PRO B O 1
ATOM 6622 N N . LEU B 1 206 ? -14.148 -21.672 -16.391 1 94.25 206 LEU B N 1
ATOM 6623 C CA . LEU B 1 206 ? -13.32 -22.078 -17.531 1 94.25 206 LEU B CA 1
ATOM 6624 C C . LEU B 1 206 ? -13.125 -23.594 -17.547 1 94.25 206 LEU B C 1
ATOM 6626 O O . LEU B 1 206 ? -13.039 -24.203 -18.609 1 94.25 206 LEU B O 1
ATOM 6630 N N . PHE B 1 207 ? -13.188 -24.188 -16.406 1 94.19 207 PHE B N 1
ATOM 6631 C CA . PHE B 1 207 ? -12.867 -25.609 -16.281 1 94.19 207 PHE B CA 1
ATOM 6632 C C . PHE B 1 207 ? -14.102 -26.406 -15.898 1 94.19 207 PHE B C 1
ATOM 6634 O O . PHE B 1 207 ? -14.031 -27.625 -15.742 1 94.19 207 PHE B O 1
ATOM 6641 N N . GLY B 1 208 ? -15.242 -25.766 -15.75 1 93.06 208 GLY B N 1
ATOM 6642 C CA . GLY B 1 208 ? -16.281 -26.484 -15.023 1 93.06 208 GLY B CA 1
ATOM 6643 C C . GLY B 1 208 ? -17.547 -26.703 -15.836 1 93.06 208 GLY B C 1
ATOM 6644 O O . GLY B 1 208 ? -18.375 -27.531 -15.484 1 93.06 208 GLY B O 1
ATOM 6645 N N . ILE B 1 209 ? -17.703 -26 -16.938 1 94.81 209 ILE B N 1
ATOM 6646 C CA . ILE B 1 209 ? -18.953 -26.094 -17.703 1 94.81 209 ILE B CA 1
ATOM 6647 C C . ILE B 1 209 ? -18.719 -26.953 -18.953 1 94.81 209 ILE B C 1
ATOM 6649 O O . ILE B 1 209 ? -17.844 -26.656 -19.766 1 94.81 209 ILE B O 1
ATOM 6653 N N . GLN B 1 210 ? -19.516 -27.969 -19.109 1 96.19 210 GLN B N 1
ATOM 6654 C CA . GLN B 1 210 ? -19.453 -28.828 -20.281 1 96.19 210 GLN B CA 1
ATOM 6655 C C . GLN B 1 210 ? -20.094 -28.141 -21.5 1 96.19 210 GLN B C 1
ATOM 6657 O O . GLN B 1 210 ? -21.125 -27.469 -21.359 1 96.19 210 GLN B O 1
ATOM 6662 N N . LYS B 1 211 ? -19.453 -28.328 -22.594 1 95.56 211 LYS B N 1
ATOM 6663 C CA . LYS B 1 211 ? -20.125 -27.875 -23.812 1 95.56 211 LYS B CA 1
ATOM 6664 C C . LYS B 1 211 ? -21.172 -28.875 -24.281 1 95.56 211 LYS B C 1
ATOM 6666 O O . LYS B 1 211 ? -21.094 -30.062 -23.953 1 95.56 211 LYS B O 1
ATOM 6671 N N . THR B 1 212 ? -22.141 -28.453 -25.141 1 94.81 212 THR B N 1
ATOM 6672 C CA . THR B 1 212 ? -23.219 -29.328 -25.594 1 94.81 212 THR B CA 1
ATOM 6673 C C . THR B 1 212 ? -23.016 -29.734 -27.047 1 94.81 212 THR B C 1
ATOM 6675 O O . THR B 1 212 ? -23.625 -30.703 -27.531 1 94.81 212 THR B O 1
ATOM 6678 N N . GLU B 1 213 ? -22.188 -29.078 -27.766 1 96.44 213 GLU B N 1
ATOM 6679 C CA . GLU B 1 213 ? -21.859 -29.344 -29.172 1 96.44 213 GLU B CA 1
ATOM 6680 C C . GLU B 1 213 ? -20.5 -28.75 -29.531 1 96.44 213 GLU B C 1
ATOM 6682 O O . GLU B 1 213 ? -19.922 -27.984 -28.766 1 96.44 213 GLU B O 1
ATOM 6687 N N . LYS B 1 214 ? -20.016 -29.297 -30.625 1 97.44 214 LYS B N 1
ATOM 6688 C CA . LYS B 1 214 ? -18.828 -28.641 -31.156 1 97.44 214 LYS B CA 1
ATOM 6689 C C . LYS B 1 214 ? -19.062 -27.141 -31.344 1 97.44 214 LYS B C 1
ATOM 6691 O O . LYS B 1 214 ? -20.125 -26.734 -31.812 1 97.44 214 LYS B O 1
ATOM 6696 N N . THR B 1 215 ? -18.094 -26.359 -30.922 1 97.56 215 THR B N 1
ATOM 6697 C CA . THR B 1 215 ? -18.297 -24.906 -30.984 1 97.56 215 THR B CA 1
ATOM 6698 C C . THR B 1 215 ? -16.969 -24.188 -31.172 1 97.56 215 THR B C 1
ATOM 6700 O O . THR B 1 215 ? -15.914 -24.703 -30.797 1 97.56 215 THR B O 1
ATOM 6703 N N . THR B 1 216 ? -17 -22.984 -31.828 1 97.38 216 THR B N 1
ATOM 6704 C CA . THR B 1 216 ? -15.844 -22.109 -32 1 97.38 216 THR B CA 1
ATOM 6705 C C . THR B 1 216 ? -15.945 -20.891 -31.078 1 97.38 216 THR B C 1
ATOM 6707 O O . THR B 1 216 ? -15.062 -20.031 -31.094 1 97.38 216 THR B O 1
ATOM 6710 N N . LYS B 1 217 ? -17.016 -20.812 -30.312 1 96.31 217 LYS B N 1
ATOM 6711 C CA . LYS B 1 217 ? -17.25 -19.719 -29.375 1 96.31 217 LYS B CA 1
ATOM 6712 C C . LYS B 1 217 ? -17.25 -20.219 -27.938 1 96.31 217 LYS B C 1
ATOM 6714 O O . LYS B 1 217 ? -17.641 -21.359 -27.656 1 96.31 217 LYS B O 1
ATOM 6719 N N . SER B 1 218 ? -16.828 -19.312 -27.094 1 95.62 218 SER B N 1
ATOM 6720 C CA . SER B 1 218 ? -16.828 -19.688 -25.672 1 95.62 218 SER B CA 1
ATOM 6721 C C . SER B 1 218 ? -18.25 -19.984 -25.188 1 95.62 218 SER B C 1
ATOM 6723 O O . SER B 1 218 ? -19.172 -19.234 -25.469 1 95.62 218 SER B O 1
ATOM 6725 N N . TRP B 1 219 ? -18.391 -21 -24.469 1 95.81 219 TRP B N 1
ATOM 6726 C CA . TRP B 1 219 ? -19.703 -21.422 -23.969 1 95.81 219 TRP B CA 1
ATOM 6727 C C . TRP B 1 219 ? -19.812 -21.156 -22.469 1 95.81 219 TRP B C 1
ATOM 6729 O O . TRP B 1 219 ? -20.859 -21.422 -21.859 1 95.81 219 TRP B O 1
ATOM 6739 N N . TYR B 1 220 ? -18.812 -20.641 -21.812 1 94.12 220 TYR B N 1
ATOM 6740 C CA . TYR B 1 220 ? -18.781 -20.234 -20.406 1 94.12 220 TYR B CA 1
ATOM 6741 C C . TYR B 1 220 ? -18.562 -18.734 -20.266 1 94.12 220 TYR B C 1
ATOM 6743 O O . TYR B 1 220 ? -18.109 -18.078 -21.219 1 94.12 220 TYR B O 1
ATOM 6751 N N . THR B 1 221 ? -18.969 -18.188 -19.109 1 92.81 221 THR B N 1
ATOM 6752 C CA . THR B 1 221 ? -18.703 -16.797 -18.781 1 92.81 221 THR B CA 1
ATOM 6753 C C . THR B 1 221 ? -18.016 -16.688 -17.422 1 92.81 221 THR B C 1
ATOM 6755 O O . THR B 1 221 ? -18.281 -17.484 -16.516 1 92.81 221 THR B O 1
ATOM 6758 N N . LEU B 1 222 ? -17.094 -15.789 -17.344 1 92.94 222 LEU B N 1
ATOM 6759 C CA . LEU B 1 222 ? -16.5 -15.477 -16.047 1 92.94 222 LEU B CA 1
ATOM 6760 C C . LEU B 1 222 ? -17.406 -14.578 -15.227 1 92.94 222 LEU B C 1
ATOM 6762 O O . LEU B 1 222 ? -18.156 -13.773 -15.789 1 92.94 222 LEU B O 1
ATOM 6766 N N . PRO B 1 223 ? -17.297 -14.609 -13.938 1 91.56 223 PRO B N 1
ATOM 6767 C CA . PRO B 1 223 ? -18.25 -13.859 -13.109 1 91.56 223 PRO B CA 1
ATOM 6768 C C . PRO B 1 223 ? -17.938 -12.367 -13.07 1 91.56 223 PRO B C 1
ATOM 6770 O O . PRO B 1 223 ? -16.766 -11.969 -13.047 1 91.56 223 PRO B O 1
ATOM 6773 N N . ASP B 1 224 ? -18.938 -11.609 -13.117 1 90.06 224 ASP B N 1
ATOM 6774 C CA . ASP B 1 224 ? -18.875 -10.18 -12.797 1 90.06 224 ASP B CA 1
ATOM 6775 C C . ASP B 1 224 ? -19.391 -9.914 -11.383 1 90.06 224 ASP B C 1
ATOM 6777 O O . ASP B 1 224 ? -20.609 -9.977 -11.133 1 90.06 224 ASP B O 1
ATOM 6781 N N . VAL B 1 225 ? -18.531 -9.523 -10.539 1 91.31 225 VAL B N 1
ATOM 6782 C CA . VAL B 1 225 ? -18.922 -9.445 -9.133 1 91.31 225 VAL B CA 1
ATOM 6783 C C . VAL B 1 225 ? -19.359 -8.023 -8.805 1 91.31 225 VAL B C 1
ATOM 6785 O O . VAL B 1 225 ? -19.828 -7.75 -7.695 1 91.31 225 VAL B O 1
ATOM 6788 N N . GLY B 1 226 ? -19.203 -7.055 -9.664 1 90.31 226 GLY B N 1
ATOM 6789 C CA . GLY B 1 226 ? -19.688 -5.699 -9.477 1 90.31 226 GLY B CA 1
ATOM 6790 C C . GLY B 1 226 ? -18.859 -4.883 -8.516 1 90.31 226 GLY B C 1
ATOM 6791 O O . GLY B 1 226 ? -19.344 -3.906 -7.938 1 90.31 226 GLY B O 1
ATOM 6792 N N . ALA B 1 227 ? -17.719 -5.355 -8.188 1 92.25 227 ALA B N 1
ATOM 6793 C CA . ALA B 1 227 ? -16.781 -4.676 -7.281 1 92.25 227 ALA B CA 1
ATOM 6794 C C . ALA B 1 227 ? -15.352 -4.793 -7.777 1 92.25 227 ALA B C 1
ATOM 6796 O O . ALA B 1 227 ? -14.992 -5.758 -8.461 1 92.25 227 ALA B O 1
ATOM 6797 N N . LYS B 1 228 ? -14.617 -3.758 -7.461 1 95.56 228 LYS B N 1
ATOM 6798 C CA . LYS B 1 228 ? -13.219 -3.793 -7.887 1 95.56 228 LYS B CA 1
ATOM 6799 C C . LYS B 1 228 ? -12.281 -3.943 -6.695 1 95.56 228 LYS B C 1
ATOM 6801 O O . LYS B 1 228 ? -11.062 -4.012 -6.863 1 95.56 228 LYS B O 1
ATOM 6806 N N . ASP B 1 229 ? -12.812 -3.955 -5.492 1 97.38 229 ASP B N 1
ATOM 6807 C CA . ASP B 1 229 ? -12.062 -4.316 -4.293 1 97.38 229 ASP B CA 1
ATOM 6808 C C . ASP B 1 229 ? -12.234 -5.797 -3.965 1 97.38 229 ASP B C 1
ATOM 6810 O O . ASP B 1 229 ? -13.164 -6.18 -3.25 1 97.38 229 ASP B O 1
ATOM 6814 N N . ASP B 1 230 ? -11.266 -6.57 -4.41 1 96.81 230 ASP B N 1
ATOM 6815 C CA . ASP B 1 230 ? -11.367 -8.023 -4.285 1 96.81 230 ASP B CA 1
ATOM 6816 C C . ASP B 1 230 ? -11.359 -8.445 -2.818 1 96.81 230 ASP B C 1
ATOM 6818 O O . ASP B 1 230 ? -12.109 -9.344 -2.42 1 96.81 230 ASP B O 1
ATOM 6822 N N . TYR B 1 231 ? -10.492 -7.836 -1.983 1 97.94 231 TYR B N 1
ATOM 6823 C CA . TYR B 1 231 ? -10.414 -8.141 -0.559 1 97.94 231 TYR B CA 1
ATOM 6824 C C . TYR B 1 231 ? -11.773 -7.984 0.112 1 97.94 231 TYR B C 1
ATOM 6826 O O . TYR B 1 231 ? -12.242 -8.891 0.799 1 97.94 231 TYR B O 1
ATOM 6834 N N . GLN B 1 232 ? -12.414 -6.883 -0.184 1 97.81 232 GLN B N 1
ATOM 6835 C CA . GLN B 1 232 ? -13.688 -6.59 0.468 1 97.81 232 GLN B CA 1
ATOM 6836 C C . GLN B 1 232 ? -14.805 -7.488 -0.067 1 97.81 232 GLN B C 1
ATOM 6838 O O . GLN B 1 232 ? -15.68 -7.914 0.687 1 97.81 232 GLN B O 1
ATOM 6843 N N . PHE B 1 233 ? -14.867 -7.734 -1.343 1 97.31 233 PHE B N 1
ATOM 6844 C CA . PHE B 1 233 ? -15.875 -8.602 -1.936 1 97.31 233 PHE B CA 1
ATOM 6845 C C . PHE B 1 233 ? -15.883 -9.969 -1.261 1 97.31 233 PHE B C 1
ATOM 6847 O O . PHE B 1 233 ? -16.938 -10.438 -0.819 1 97.31 233 PHE B O 1
ATOM 6854 N N . PHE B 1 234 ? -14.68 -10.539 -1.183 1 97.88 234 PHE B N 1
ATOM 6855 C CA . PHE B 1 234 ? -14.594 -11.883 -0.625 1 97.88 234 PHE B CA 1
ATOM 6856 C C . PHE B 1 234 ? -14.828 -11.859 0.88 1 97.88 234 PHE B C 1
ATOM 6858 O O . PHE B 1 234 ? -15.391 -12.805 1.44 1 97.88 234 PHE B O 1
ATOM 6865 N N . LEU B 1 235 ? -14.297 -10.836 1.583 1 97.88 235 LEU B N 1
ATOM 6866 C CA . LEU B 1 235 ? -14.555 -10.727 3.014 1 97.88 235 LEU B CA 1
ATOM 6867 C C . LEU B 1 235 ? -16.047 -10.656 3.295 1 97.88 235 LEU B C 1
ATOM 6869 O O . LEU B 1 235 ? -16.547 -11.305 4.219 1 97.88 235 LEU B O 1
ATOM 6873 N N . ASP B 1 236 ? -16.781 -9.898 2.457 1 96.31 236 ASP B N 1
ATOM 6874 C CA . ASP B 1 236 ? -18.234 -9.766 2.602 1 96.31 236 ASP B CA 1
ATOM 6875 C C . ASP B 1 236 ? -18.938 -11.094 2.318 1 96.31 236 ASP B C 1
ATOM 6877 O O . ASP B 1 236 ? -19.953 -11.406 2.932 1 96.31 236 ASP B O 1
ATOM 6881 N N . ALA B 1 237 ? -18.406 -11.797 1.393 1 96.38 237 ALA B N 1
ATOM 6882 C CA . ALA B 1 237 ? -19 -13.086 1.068 1 96.38 237 ALA B CA 1
ATOM 6883 C C . ALA B 1 237 ? -18.922 -14.039 2.26 1 96.38 237 ALA B C 1
ATOM 6885 O O . ALA B 1 237 ? -19.875 -14.789 2.52 1 96.38 237 ALA B O 1
ATOM 6886 N N . GLY B 1 238 ? -17.812 -14.055 2.977 1 96.5 238 GLY B N 1
ATOM 6887 C CA . GLY B 1 238 ? -17.641 -14.938 4.121 1 96.5 238 GLY B CA 1
ATOM 6888 C C . GLY B 1 238 ? -17.422 -16.391 3.732 1 96.5 238 GLY B C 1
ATOM 6889 O O . GLY B 1 238 ? -16.547 -16.703 2.93 1 96.5 238 GLY B O 1
ATOM 6890 N N . PRO B 1 239 ? -18.297 -17.234 4.184 1 97.69 239 PRO B N 1
ATOM 6891 C CA . PRO B 1 239 ? -18.172 -18.656 3.854 1 97.69 239 PRO B CA 1
ATOM 6892 C C . PRO B 1 239 ? -18.188 -18.922 2.35 1 97.69 239 PRO B C 1
ATOM 6894 O O . PRO B 1 239 ? -18.953 -18.281 1.622 1 97.69 239 PRO B O 1
ATOM 6897 N N . LEU B 1 240 ? -17.438 -19.938 1.928 1 98.06 240 LEU B N 1
ATOM 6898 C CA . LEU B 1 240 ? -17.312 -20.266 0.51 1 98.06 240 LEU B CA 1
ATOM 6899 C C . LEU B 1 240 ? -18.672 -20.609 -0.086 1 98.06 240 LEU B C 1
ATOM 6901 O O . LEU B 1 240 ? -18.938 -20.328 -1.26 1 98.06 240 LEU B O 1
ATOM 6905 N N . SER B 1 241 ? -19.562 -21.156 0.71 1 96.69 241 SER B N 1
ATOM 6906 C CA . SER B 1 241 ? -20.875 -21.562 0.228 1 96.69 241 SER B CA 1
ATOM 6907 C C . SER B 1 241 ? -21.688 -20.375 -0.276 1 96.69 241 SER B C 1
ATOM 6909 O O . SER B 1 241 ? -22.578 -20.531 -1.115 1 96.69 241 SER B O 1
ATOM 6911 N N . ASN B 1 242 ? -21.344 -19.203 0.243 1 97.19 242 ASN B N 1
ATOM 6912 C CA . ASN B 1 242 ? -22.062 -18.016 -0.197 1 97.19 242 ASN B CA 1
ATOM 6913 C C . ASN B 1 242 ? -21.719 -17.656 -1.64 1 97.19 242 ASN B C 1
ATOM 6915 O O . ASN B 1 242 ? -22.438 -16.891 -2.279 1 97.19 242 ASN B O 1
ATOM 6919 N N . LEU B 1 243 ? -20.688 -18.188 -2.191 1 97.12 243 LEU B N 1
ATOM 6920 C CA . LEU B 1 243 ? -20.297 -17.938 -3.568 1 97.12 243 LEU B CA 1
ATOM 6921 C C . LEU B 1 243 ? -21.062 -18.828 -4.535 1 97.12 243 LEU B C 1
ATOM 6923 O O . LEU B 1 243 ? -20.984 -18.641 -5.754 1 97.12 243 LEU B O 1
ATOM 6927 N N . ASP B 1 244 ? -21.891 -19.703 -4.004 1 96.25 244 ASP B N 1
ATOM 6928 C CA . ASP B 1 244 ? -22.719 -20.594 -4.82 1 96.25 244 ASP B CA 1
ATOM 6929 C C . ASP B 1 244 ? -23.672 -19.797 -5.695 1 96.25 244 ASP B C 1
ATOM 6931 O O . ASP B 1 244 ? -24.156 -20.297 -6.715 1 96.25 244 ASP B O 1
ATOM 6935 N N . LYS B 1 245 ? -23.906 -18.641 -5.281 1 94.88 245 LYS B N 1
ATOM 6936 C CA . LYS B 1 245 ? -24.859 -17.828 -6.039 1 94.88 245 LYS B CA 1
ATOM 6937 C C . LYS B 1 245 ? -24.297 -17.469 -7.414 1 94.88 245 LYS B C 1
ATOM 6939 O O . LYS B 1 245 ? -25.047 -17.125 -8.328 1 94.88 245 LYS B O 1
ATOM 6944 N N . PHE B 1 246 ? -23.016 -17.578 -7.594 1 94.69 246 PHE B N 1
ATOM 6945 C CA . PHE B 1 246 ? -22.375 -17.203 -8.852 1 94.69 246 PHE B CA 1
ATOM 6946 C C . PHE B 1 246 ? -22.203 -18.438 -9.742 1 94.69 246 PHE B C 1
ATOM 6948 O O . PHE B 1 246 ? -22.016 -18.297 -10.961 1 94.69 246 PHE B O 1
ATOM 6955 N N . TYR B 1 247 ? -22.062 -19.578 -9.156 1 92.75 247 TYR B N 1
ATOM 6956 C CA . TYR B 1 247 ? -21.844 -20.812 -9.906 1 92.75 247 TYR B CA 1
ATOM 6957 C C . TYR B 1 247 ? -22.984 -21.812 -9.656 1 92.75 247 TYR B C 1
ATOM 6959 O O . TYR B 1 247 ? -23.156 -22.297 -8.539 1 92.75 247 TYR B O 1
ATOM 6967 N N . GLY B 1 248 ? -23.766 -22.094 -10.656 1 86.25 248 GLY B N 1
ATOM 6968 C CA . GLY B 1 248 ? -24.844 -23.078 -10.539 1 86.25 248 GLY B CA 1
ATOM 6969 C C . GLY B 1 248 ? -24.344 -24.5 -10.5 1 86.25 248 GLY B C 1
ATOM 6970 O O . GLY B 1 248 ? -23.141 -24.75 -10.547 1 86.25 248 GLY B O 1
ATOM 6971 N N . LYS B 1 249 ? -25.219 -25.438 -10.438 1 90 249 LYS B N 1
ATOM 6972 C CA . LYS B 1 249 ? -24.922 -26.859 -10.367 1 90 249 LYS B CA 1
ATOM 6973 C C . LYS B 1 249 ? -24.281 -27.344 -11.664 1 90 249 LYS B C 1
ATOM 6975 O O . LYS B 1 249 ? -23.656 -28.406 -11.688 1 90 249 LYS B O 1
ATOM 6980 N N . ASP B 1 250 ? -24.391 -26.609 -12.672 1 91.81 250 ASP B N 1
ATOM 6981 C CA . ASP B 1 250 ? -23.844 -27 -13.969 1 91.81 250 ASP B CA 1
ATOM 6982 C C . ASP B 1 250 ? -22.344 -26.766 -14.023 1 91.81 250 ASP B C 1
ATOM 6984 O O . ASP B 1 250 ? -21.656 -27.25 -14.922 1 91.81 250 ASP B O 1
ATOM 6988 N N . ASN B 1 251 ? -21.891 -26 -13.109 1 95.56 251 ASN B N 1
ATOM 6989 C CA . ASN B 1 251 ? -20.438 -25.891 -13 1 95.56 251 ASN B CA 1
ATOM 6990 C C . ASN B 1 251 ? -19.844 -27.094 -12.281 1 95.56 251 ASN B C 1
ATOM 6992 O O . ASN B 1 251 ? -19.609 -27.062 -11.07 1 95.56 251 ASN B O 1
ATOM 6996 N N . GLU B 1 252 ? -19.5 -28.031 -13.031 1 96.19 252 GLU B N 1
ATOM 6997 C CA . GLU B 1 252 ? -19.062 -29.344 -12.523 1 96.19 252 GLU B CA 1
ATOM 6998 C C . GLU B 1 252 ? -17.797 -29.203 -11.672 1 96.19 252 GLU B C 1
ATOM 7000 O O . GLU B 1 252 ? -17.672 -29.875 -10.648 1 96.19 252 GLU B O 1
ATOM 7005 N N . PHE B 1 253 ? -16.922 -28.375 -12.062 1 97.06 253 PHE B N 1
ATOM 7006 C CA . PHE B 1 253 ? -15.656 -28.266 -11.344 1 97.06 253 PHE B CA 1
ATOM 7007 C C . PHE B 1 253 ? -15.859 -27.625 -9.984 1 97.06 253 PHE B C 1
ATOM 7009 O O . PHE B 1 253 ? -15.227 -28.016 -9 1 97.06 253 PHE B O 1
ATOM 7016 N N . TRP B 1 254 ? -16.719 -26.594 -9.914 1 97.38 254 TRP B N 1
ATOM 7017 C CA . TRP B 1 254 ? -17.031 -26 -8.625 1 97.38 254 TRP B CA 1
ATOM 7018 C C . TRP B 1 254 ? -17.609 -27.031 -7.66 1 97.38 254 TRP B C 1
ATOM 7020 O O . TRP B 1 254 ? -17.234 -27.062 -6.488 1 97.38 254 TRP B O 1
ATOM 7030 N N . GLN B 1 255 ? -18.5 -27.906 -8.227 1 97.38 255 GLN B N 1
ATOM 7031 C CA . GLN B 1 255 ? -19.062 -28.969 -7.402 1 97.38 255 GLN B CA 1
ATOM 7032 C C . GLN B 1 255 ? -17.984 -29.953 -6.965 1 97.38 255 GLN B C 1
ATOM 7034 O O . GLN B 1 255 ? -17.969 -30.406 -5.82 1 97.38 255 GLN B O 1
ATOM 7039 N N . GLN B 1 256 ? -17.109 -30.25 -7.863 1 97.38 256 GLN B N 1
ATOM 7040 C CA . GLN B 1 256 ? -16.016 -31.172 -7.547 1 97.38 256 GLN B CA 1
ATOM 7041 C C . GLN B 1 256 ? -15.109 -30.594 -6.465 1 97.38 256 GLN B C 1
ATOM 7043 O O . GLN B 1 256 ? -14.711 -31.297 -5.539 1 97.38 256 GLN B O 1
ATOM 7048 N N . LEU B 1 257 ? -14.773 -29.312 -6.539 1 97.56 257 LEU B N 1
ATOM 7049 C CA . LEU B 1 257 ? -13.977 -28.641 -5.512 1 97.56 257 LEU B CA 1
ATOM 7050 C C . LEU B 1 257 ? -14.664 -28.734 -4.152 1 97.56 257 LEU B C 1
ATOM 7052 O O . LEU B 1 257 ? -14.016 -29.031 -3.145 1 97.56 257 LEU B O 1
ATOM 7056 N N . LYS B 1 258 ? -15.945 -28.531 -4.125 1 97.12 258 LYS B N 1
ATOM 7057 C CA . LYS B 1 258 ? -16.719 -28.547 -2.883 1 97.12 258 LYS B CA 1
ATOM 7058 C C . LYS B 1 258 ? -16.812 -29.969 -2.318 1 97.12 258 LYS B C 1
ATOM 7060 O O . LYS B 1 258 ? -16.703 -30.172 -1.106 1 97.12 258 LYS B O 1
ATOM 7065 N N . ASP B 1 259 ? -16.953 -30.906 -3.219 1 96.88 259 ASP B N 1
ATOM 7066 C CA . ASP B 1 259 ? -17.234 -32.281 -2.793 1 96.88 259 ASP B CA 1
ATOM 7067 C C . ASP B 1 259 ? -15.961 -33 -2.383 1 96.88 259 ASP B C 1
ATOM 7069 O O . ASP B 1 259 ? -16.016 -34 -1.667 1 96.88 259 ASP B O 1
ATOM 7073 N N . HIS B 1 260 ? -14.836 -32.594 -2.867 1 97.38 260 HIS B N 1
ATOM 7074 C CA . HIS B 1 260 ? -13.57 -33.25 -2.619 1 97.38 260 HIS B CA 1
ATOM 7075 C C . HIS B 1 260 ? -12.586 -32.344 -1.908 1 97.38 260 HIS B C 1
ATOM 7077 O O . HIS B 1 260 ? -11.531 -32 -2.457 1 97.38 260 HIS B O 1
ATOM 7083 N N . SER B 1 261 ? -12.875 -32.031 -0.62 1 96.62 261 SER B N 1
ATOM 7084 C CA . SER B 1 261 ? -12.141 -31.062 0.172 1 96.62 261 SER B CA 1
ATOM 7085 C C . SER B 1 261 ? -10.867 -31.656 0.761 1 96.62 261 SER B C 1
ATOM 7087 O O . SER B 1 261 ? -10.062 -30.938 1.36 1 96.62 261 SER B O 1
ATOM 7089 N N . SER B 1 262 ? -10.609 -32.938 0.621 1 97.88 262 SER B N 1
ATOM 7090 C CA . SER B 1 262 ? -9.383 -33.625 1.006 1 97.88 262 SER B CA 1
ATOM 7091 C C . SER B 1 262 ? -8.781 -34.375 -0.174 1 97.88 262 SER B C 1
ATOM 7093 O O . SER B 1 262 ? -9.398 -34.469 -1.239 1 97.88 262 SER B O 1
ATOM 7095 N N . TYR B 1 263 ? -7.629 -34.875 0.058 1 98.25 263 TYR B N 1
ATOM 7096 C CA . TYR B 1 263 ? -6.934 -35.594 -1.012 1 98.25 263 TYR B CA 1
ATOM 7097 C C . TYR B 1 263 ? -7.457 -37 -1.163 1 98.25 263 TYR B C 1
ATOM 7099 O O . TYR B 1 263 ? -6.695 -37.969 -1.05 1 98.25 263 TYR B O 1
ATOM 7107 N N . ASP B 1 264 ? -8.719 -37.125 -1.523 1 97.94 264 ASP B N 1
ATOM 7108 C CA . ASP B 1 264 ? -9.406 -38.406 -1.65 1 97.94 264 ASP B CA 1
ATOM 7109 C C . ASP B 1 264 ? -9.125 -39.031 -3.008 1 97.94 264 ASP B C 1
ATOM 7111 O O . ASP B 1 264 ? -8.227 -38.625 -3.73 1 97.94 264 ASP B O 1
ATOM 7115 N N . ASP B 1 265 ? -9.859 -40.062 -3.293 1 97.81 265 ASP B N 1
ATOM 7116 C CA . ASP B 1 265 ? -9.625 -40.844 -4.5 1 97.81 265 ASP B CA 1
ATOM 7117 C C . ASP B 1 265 ? -9.766 -40 -5.754 1 97.81 265 ASP B C 1
ATOM 7119 O O . ASP B 1 265 ? -9.047 -40.188 -6.734 1 97.81 265 ASP B O 1
ATOM 7123 N N . PHE B 1 266 ? -10.656 -39.062 -5.746 1 97.62 266 PHE B N 1
ATOM 7124 C CA . PHE B 1 266 ? -10.898 -38.188 -6.875 1 97.62 266 PHE B CA 1
ATOM 7125 C C . PHE B 1 266 ? -9.609 -37.469 -7.277 1 97.62 266 PHE B C 1
ATOM 7127 O O . PHE B 1 266 ? -9.234 -37.438 -8.453 1 97.62 266 PHE B O 1
ATOM 7134 N N . TRP B 1 267 ? -8.906 -36.844 -6.281 1 98 267 TRP B N 1
ATOM 7135 C CA . TRP B 1 267 ? -7.684 -36.094 -6.555 1 98 267 TRP B CA 1
ATOM 7136 C C . TRP B 1 267 ? -6.508 -37.062 -6.797 1 98 267 TRP B C 1
ATOM 7138 O O . TRP B 1 267 ? -5.688 -36.812 -7.684 1 98 267 TRP B O 1
ATOM 7148 N N . GLN B 1 268 ? -6.406 -38.062 -6.035 1 97.56 268 GLN B N 1
ATOM 7149 C CA . GLN B 1 268 ? -5.281 -39 -6.113 1 97.56 268 GLN B CA 1
ATOM 7150 C C . GLN B 1 268 ? -5.137 -39.562 -7.516 1 97.56 268 GLN B C 1
ATOM 7152 O O . GLN B 1 268 ? -4.035 -39.625 -8.062 1 97.56 268 GLN B O 1
ATOM 7157 N N . LYS B 1 269 ? -6.219 -39.969 -8.117 1 97.12 269 LYS B N 1
ATOM 7158 C CA . LYS B 1 269 ? -6.18 -40.625 -9.43 1 97.12 269 LYS B CA 1
ATOM 7159 C C . LYS B 1 269 ? -5.762 -39.625 -10.508 1 97.12 269 LYS B C 1
ATOM 7161 O O . LYS B 1 269 ? -5.297 -40.031 -11.578 1 97.12 269 LYS B O 1
ATOM 7166 N N . ARG B 1 270 ? -5.91 -38.438 -10.234 1 97.19 270 ARG B N 1
ATOM 7167 C CA . ARG B 1 270 ? -5.672 -37.406 -11.242 1 97.19 270 ARG B CA 1
ATOM 7168 C C . ARG B 1 270 ? -4.242 -36.875 -11.156 1 97.19 270 ARG B C 1
ATOM 7170 O O . ARG B 1 270 ? -3.775 -36.188 -12.062 1 97.19 270 ARG B O 1
ATOM 7177 N N . GLY B 1 271 ? -3.496 -37.188 -10.133 1 97.06 271 GLY B N 1
ATOM 7178 C CA . GLY B 1 271 ? -2.084 -36.875 -10.047 1 97.06 271 GLY B CA 1
ATOM 7179 C C . GLY B 1 271 ? -1.226 -37.625 -11.031 1 97.06 271 GLY B C 1
ATOM 7180 O O . GLY B 1 271 ? -1.088 -38.844 -10.93 1 97.06 271 GLY B O 1
ATOM 7181 N N . ILE B 1 272 ? -0.566 -36.938 -11.93 1 97.75 272 ILE B N 1
ATOM 7182 C CA . ILE B 1 272 ? 0.062 -37.594 -13.07 1 97.75 272 ILE B CA 1
ATOM 7183 C C . ILE B 1 272 ? 1.452 -38.094 -12.68 1 97.75 272 ILE B C 1
ATOM 7185 O O . ILE B 1 272 ? 2.006 -39 -13.32 1 97.75 272 ILE B O 1
ATOM 7189 N N . LEU B 1 273 ? 2.049 -37.531 -11.633 1 97.88 273 LEU B N 1
ATOM 7190 C CA . LEU B 1 273 ? 3.43 -37.812 -11.258 1 97.88 273 LEU B CA 1
ATOM 7191 C C . LEU B 1 273 ? 3.613 -39.281 -10.953 1 97.88 273 LEU B C 1
ATOM 7193 O O . LEU B 1 273 ? 4.656 -39.875 -11.266 1 97.88 273 LEU B O 1
ATOM 7197 N N . GLN B 1 274 ? 2.609 -39.906 -10.375 1 96.94 274 GLN B N 1
ATOM 7198 C CA . GLN B 1 274 ? 2.705 -41.281 -9.922 1 96.94 274 GLN B CA 1
ATOM 7199 C C . GLN B 1 274 ? 2.883 -42.219 -11.109 1 96.94 274 GLN B C 1
ATOM 7201 O O . GLN B 1 274 ? 3.328 -43.375 -10.93 1 96.94 274 GLN B O 1
ATOM 7206 N N . HIS B 1 275 ? 2.646 -41.781 -12.32 1 97.69 275 HIS B N 1
ATOM 7207 C CA . HIS B 1 275 ? 2.654 -42.656 -13.5 1 97.69 275 HIS B CA 1
ATOM 7208 C C . HIS B 1 275 ? 3.914 -42.438 -14.328 1 97.69 275 HIS B C 1
ATOM 7210 O O . HIS B 1 275 ? 4.152 -43.156 -15.297 1 97.69 275 HIS B O 1
ATOM 7216 N N . LEU B 1 276 ? 4.688 -41.438 -14.062 1 98.25 276 LEU B N 1
ATOM 7217 C CA . LEU B 1 276 ? 5.859 -41.125 -14.867 1 98.25 276 LEU B CA 1
ATOM 7218 C C . LEU B 1 276 ? 6.996 -42.094 -14.586 1 98.25 276 LEU B C 1
ATOM 7220 O O . LEU B 1 276 ? 7.934 -41.781 -13.852 1 98.25 276 LEU B O 1
ATOM 7224 N N . LYS B 1 277 ? 6.957 -43.188 -15.203 1 96.25 277 LYS B N 1
ATOM 7225 C CA . LYS B 1 277 ? 7.949 -44.25 -15.086 1 96.25 277 LYS B CA 1
ATOM 7226 C C . LYS B 1 277 ? 8.414 -44.719 -16.453 1 96.25 277 LYS B C 1
ATOM 7228 O O . LYS B 1 277 ? 7.617 -44.812 -17.391 1 96.25 277 LYS B O 1
ATOM 7233 N N . ASP B 1 278 ? 9.68 -45.031 -16.562 1 95.88 278 ASP B N 1
ATOM 7234 C CA . ASP B 1 278 ? 10.281 -45.594 -17.766 1 95.88 278 ASP B CA 1
ATOM 7235 C C . ASP B 1 278 ? 10.008 -44.719 -18.984 1 95.88 278 ASP B C 1
ATOM 7237 O O . ASP B 1 278 ? 9.547 -45.188 -20.031 1 95.88 278 ASP B O 1
ATOM 7241 N N . ILE B 1 279 ? 10.219 -43.469 -18.797 1 98.25 279 ILE B N 1
ATOM 7242 C CA . ILE B 1 279 ? 10.016 -42.5 -19.844 1 98.25 279 ILE B CA 1
ATOM 7243 C C . ILE B 1 279 ? 11.109 -42.625 -20.906 1 98.25 279 ILE B C 1
ATOM 7245 O O . ILE B 1 279 ? 12.297 -42.688 -20.562 1 98.25 279 ILE B O 1
ATOM 7249 N N . LYS B 1 280 ? 10.742 -42.594 -22.156 1 97.44 280 LYS B N 1
ATOM 7250 C CA . LYS B 1 280 ? 11.703 -42.844 -23.234 1 97.44 280 LYS B CA 1
ATOM 7251 C C . LYS B 1 280 ? 12.055 -41.531 -23.969 1 97.44 280 LYS B C 1
ATOM 7253 O O . LYS B 1 280 ? 13.234 -41.25 -24.203 1 97.44 280 LYS B O 1
ATOM 7258 N N . PRO B 1 281 ? 11.078 -40.719 -24.359 1 98.19 281 PRO B N 1
ATOM 7259 C CA . PRO B 1 281 ? 11.438 -39.5 -25.078 1 98.19 281 PRO B CA 1
ATOM 7260 C C . PRO B 1 281 ? 12.352 -38.562 -24.266 1 98.19 281 PRO B C 1
ATOM 7262 O O . PRO B 1 281 ? 12.422 -38.688 -23.047 1 98.19 281 PRO B O 1
ATOM 7265 N N . ALA B 1 282 ? 13.086 -37.719 -25.016 1 98.06 282 ALA B N 1
ATOM 7266 C CA . ALA B 1 282 ? 13.789 -36.625 -24.344 1 98.06 282 ALA B CA 1
ATOM 7267 C C . ALA B 1 282 ? 12.812 -35.625 -23.766 1 98.06 282 ALA B C 1
ATOM 7269 O O . ALA B 1 282 ? 11.789 -35.312 -24.375 1 98.06 282 ALA B O 1
ATOM 7270 N N . VAL B 1 283 ? 13.148 -35.156 -22.516 1 98.62 283 VAL B N 1
ATOM 7271 C CA . VAL B 1 283 ? 12.234 -34.219 -21.859 1 98.62 283 VAL B CA 1
ATOM 7272 C C . VAL B 1 283 ? 12.977 -32.969 -21.438 1 98.62 283 VAL B C 1
ATOM 7274 O O . VAL B 1 283 ? 14.086 -33.031 -20.891 1 98.62 283 VAL B O 1
ATOM 7277 N N . MET B 1 284 ? 12.438 -31.797 -21.688 1 98.75 284 MET B N 1
ATOM 7278 C CA . MET B 1 284 ? 12.844 -30.516 -21.141 1 98.75 284 MET B CA 1
ATOM 7279 C C . MET B 1 284 ? 11.703 -29.859 -20.375 1 98.75 284 MET B C 1
ATOM 7281 O O . MET B 1 284 ? 10.781 -29.297 -20.984 1 98.75 284 MET B O 1
ATOM 7285 N N . THR B 1 285 ? 11.812 -29.938 -19.094 1 98.81 285 THR B N 1
ATOM 7286 C CA . THR B 1 285 ? 10.82 -29.266 -18.266 1 98.81 285 THR B CA 1
ATOM 7287 C C . THR B 1 285 ? 11.188 -27.812 -18.047 1 98.81 285 THR B C 1
ATOM 7289 O O . THR B 1 285 ? 12.344 -27.484 -17.766 1 98.81 285 THR B O 1
ATOM 7292 N N . VAL B 1 286 ? 10.211 -26.906 -18.234 1 98.81 286 VAL B N 1
ATOM 7293 C CA . VAL B 1 286 ? 10.469 -25.484 -18.125 1 98.81 286 VAL B CA 1
ATOM 7294 C C . VAL B 1 286 ? 9.531 -24.859 -17.094 1 98.81 286 VAL B C 1
ATOM 7296 O O . VAL B 1 286 ? 8.359 -25.234 -17 1 98.81 286 VAL B O 1
ATOM 7299 N N . GLY B 1 287 ? 10.055 -23.984 -16.234 1 98.31 287 GLY B N 1
ATOM 7300 C CA . GLY B 1 287 ? 9.234 -23.25 -15.281 1 98.31 287 GLY B CA 1
ATOM 7301 C C . GLY B 1 287 ? 9.805 -21.891 -14.93 1 98.31 287 GLY B C 1
ATOM 7302 O O . GLY B 1 287 ? 10.875 -21.516 -15.406 1 98.31 287 GLY B O 1
ATOM 7303 N N . GLY B 1 288 ? 9.023 -21.109 -14.289 1 98.12 288 GLY B N 1
ATOM 7304 C CA . GLY B 1 288 ? 9.43 -19.828 -13.727 1 98.12 288 GLY B CA 1
ATOM 7305 C C . GLY B 1 288 ? 9.492 -19.828 -12.211 1 98.12 288 GLY B C 1
ATOM 7306 O O . GLY B 1 288 ? 8.57 -20.312 -11.555 1 98.12 288 GLY B O 1
ATOM 7307 N N . TRP B 1 289 ? 10.539 -19.234 -11.719 1 98.5 289 TRP B N 1
ATOM 7308 C CA . TRP B 1 289 ? 10.719 -19.172 -10.273 1 98.5 289 TRP B CA 1
ATOM 7309 C C . TRP B 1 289 ? 9.57 -18.422 -9.609 1 98.5 289 TRP B C 1
ATOM 7311 O O . TRP B 1 289 ? 9.258 -18.656 -8.445 1 98.5 289 TRP B O 1
ATOM 7321 N N . PHE B 1 290 ? 8.969 -17.578 -10.359 1 98 290 PHE B N 1
ATOM 7322 C CA . PHE B 1 290 ? 7.902 -16.75 -9.812 1 98 290 PHE B CA 1
ATOM 7323 C C . PHE B 1 290 ? 6.574 -17.047 -10.492 1 98 290 PHE B C 1
ATOM 7325 O O . PHE B 1 290 ? 5.77 -16.156 -10.727 1 98 290 PHE B O 1
ATOM 7332 N N . ASP B 1 291 ? 6.422 -18.25 -10.898 1 97.19 291 ASP B N 1
ATOM 7333 C CA . ASP B 1 291 ? 5.152 -18.734 -11.445 1 97.19 291 ASP B CA 1
ATOM 7334 C C . ASP B 1 291 ? 4.152 -19.016 -10.328 1 97.19 291 ASP B C 1
ATOM 7336 O O . ASP B 1 291 ? 4.273 -20.031 -9.625 1 97.19 291 ASP B O 1
ATOM 7340 N N . ALA B 1 292 ? 3.166 -18.234 -10.25 1 94.88 292 ALA B N 1
ATOM 7341 C CA . ALA B 1 292 ? 2.191 -18.328 -9.164 1 94.88 292 ALA B CA 1
ATOM 7342 C C . ALA B 1 292 ? 1.238 -19.5 -9.383 1 94.88 292 ALA B C 1
ATOM 7344 O O . ALA B 1 292 ? 0.564 -19.938 -8.453 1 94.88 292 ALA B O 1
ATOM 7345 N N . GLU B 1 293 ? 1.186 -20 -10.562 1 94.44 293 GLU B N 1
ATOM 7346 C CA . GLU B 1 293 ? 0.213 -21.047 -10.898 1 94.44 293 GLU B CA 1
ATOM 7347 C C . GLU B 1 293 ? 0.838 -22.438 -10.828 1 94.44 293 GLU B C 1
ATOM 7349 O O . GLU B 1 293 ? 0.288 -23.328 -10.188 1 94.44 293 GLU B O 1
ATOM 7354 N N . ASP B 1 294 ? 1.992 -22.516 -11.445 1 95.31 294 ASP B N 1
ATOM 7355 C CA . ASP B 1 294 ? 2.52 -23.859 -11.625 1 95.31 294 ASP B CA 1
ATOM 7356 C C . ASP B 1 294 ? 4.016 -23.906 -11.312 1 95.31 294 ASP B C 1
ATOM 7358 O O . ASP B 1 294 ? 4.809 -24.391 -12.125 1 95.31 294 ASP B O 1
ATOM 7362 N N . LEU B 1 295 ? 4.352 -23.578 -10.188 1 96.38 295 LEU B N 1
ATOM 7363 C CA . LEU B 1 295 ? 5.734 -23.75 -9.758 1 96.38 295 LEU B CA 1
ATOM 7364 C C . LEU B 1 295 ? 6 -25.188 -9.32 1 96.38 295 LEU B C 1
ATOM 7366 O O . LEU B 1 295 ? 7.066 -25.734 -9.586 1 96.38 295 LEU B O 1
ATOM 7370 N N . TYR B 1 296 ? 5.09 -25.812 -8.68 1 97 296 TYR B N 1
ATOM 7371 C CA . TYR B 1 296 ? 5.16 -27.188 -8.18 1 97 296 TYR B CA 1
ATOM 7372 C C . TYR B 1 296 ? 5.316 -28.172 -9.32 1 97 296 TYR B C 1
ATOM 7374 O O . TYR B 1 296 ? 6.145 -29.094 -9.258 1 97 296 TYR B O 1
ATOM 7382 N N . GLY B 1 297 ? 4.633 -28.016 -10.383 1 98 297 GLY B N 1
ATOM 7383 C CA . GLY B 1 297 ? 4.535 -28.953 -11.484 1 98 297 GLY B CA 1
ATOM 7384 C C . GLY B 1 297 ? 5.871 -29.234 -12.148 1 98 297 GLY B C 1
ATOM 7385 O O . GLY B 1 297 ? 6.328 -30.375 -12.172 1 98 297 GLY B O 1
ATOM 7386 N N . PRO B 1 298 ? 6.477 -28.203 -12.617 1 98.44 298 PRO B N 1
ATOM 7387 C CA . PRO B 1 298 ? 7.746 -28.422 -13.305 1 98.44 298 PRO B CA 1
ATOM 7388 C C . PRO B 1 298 ? 8.797 -29.078 -12.406 1 98.44 298 PRO B C 1
ATOM 7390 O O . PRO B 1 298 ? 9.477 -30.016 -12.828 1 98.44 298 PRO B O 1
ATOM 7393 N N . LEU B 1 299 ? 8.898 -28.625 -11.203 1 98.25 299 LEU B N 1
ATOM 7394 C CA . LEU B 1 299 ? 9.914 -29.141 -10.297 1 98.25 299 LEU B CA 1
ATOM 7395 C C . LEU B 1 299 ? 9.672 -30.609 -9.984 1 98.25 299 LEU B C 1
ATOM 7397 O O . LEU B 1 299 ? 10.594 -31.422 -10.031 1 98.25 299 LEU B O 1
ATOM 7401 N N . ASN B 1 300 ? 8.477 -30.953 -9.742 1 98 300 ASN B N 1
ATOM 7402 C CA . ASN B 1 300 ? 8.172 -32.312 -9.344 1 98 300 ASN B CA 1
ATOM 7403 C C . ASN B 1 300 ? 8.109 -33.25 -10.547 1 98 300 ASN B C 1
ATOM 7405 O O . ASN B 1 300 ? 8.391 -34.469 -10.422 1 98 300 ASN B O 1
ATOM 7409 N N . THR B 1 301 ? 7.758 -32.781 -11.742 1 98.69 301 THR B N 1
ATOM 7410 C CA . THR B 1 301 ? 7.828 -33.562 -12.961 1 98.69 301 THR B CA 1
ATOM 7411 C C . THR B 1 301 ? 9.266 -33.969 -13.266 1 98.69 301 THR B C 1
ATOM 7413 O O . THR B 1 301 ? 9.562 -35.156 -13.477 1 98.69 301 THR B O 1
ATOM 7416 N N . TYR B 1 302 ? 10.141 -33 -13.25 1 98.62 302 TYR B N 1
ATOM 7417 C CA . TYR B 1 302 ? 11.562 -33.281 -13.453 1 98.62 302 TYR B CA 1
ATOM 7418 C C . TYR B 1 302 ? 12.062 -34.312 -12.461 1 98.62 302 TYR B C 1
ATOM 7420 O O . TYR B 1 302 ? 12.719 -35.281 -12.844 1 98.62 302 TYR B O 1
ATOM 7428 N N . GLN B 1 303 ? 11.727 -34.156 -11.203 1 97.75 303 GLN B N 1
ATOM 7429 C CA . GLN B 1 303 ? 12.219 -35.031 -10.148 1 97.75 303 GLN B CA 1
ATOM 7430 C C . GLN B 1 303 ? 11.656 -36.438 -10.305 1 97.75 303 GLN B C 1
ATOM 7432 O O . GLN B 1 303 ? 12.367 -37.406 -10.078 1 97.75 303 GLN B O 1
ATOM 7437 N N . ALA B 1 304 ? 10.391 -36.531 -10.617 1 98.19 304 ALA B N 1
ATOM 7438 C CA . ALA B 1 304 ? 9.758 -37.812 -10.781 1 98.19 304 ALA B CA 1
ATOM 7439 C C . ALA B 1 304 ? 10.422 -38.625 -11.906 1 98.19 304 ALA B C 1
ATOM 7441 O O . ALA B 1 304 ? 10.664 -39.812 -11.758 1 98.19 304 ALA B O 1
ATOM 7442 N N . ILE B 1 305 ? 10.711 -37.938 -13.008 1 98.5 305 ILE B N 1
ATOM 7443 C CA . ILE B 1 305 ? 11.336 -38.594 -14.148 1 98.5 305 ILE B CA 1
ATOM 7444 C C . ILE B 1 305 ? 12.766 -39 -13.781 1 98.5 305 ILE B C 1
ATOM 7446 O O . ILE B 1 305 ? 13.195 -40.125 -14.078 1 98.5 305 ILE B O 1
ATOM 7450 N N . GLU B 1 306 ? 13.445 -38.125 -13.102 1 97.12 306 GLU B N 1
ATOM 7451 C CA . GLU B 1 306 ? 14.812 -38.438 -12.688 1 97.12 306 GLU B CA 1
ATOM 7452 C C . GLU B 1 306 ? 14.875 -39.688 -11.82 1 97.12 306 GLU B C 1
ATOM 7454 O O . GLU B 1 306 ? 15.828 -40.469 -11.898 1 97.12 306 GLU B O 1
ATOM 7459 N N . LYS B 1 307 ? 13.961 -39.844 -11.07 1 96.25 307 LYS B N 1
ATOM 7460 C CA . LYS B 1 307 ? 13.945 -40.938 -10.094 1 96.25 307 LYS B CA 1
ATOM 7461 C C . LYS B 1 307 ? 13.656 -42.281 -10.773 1 96.25 307 LYS B C 1
ATOM 7463 O O . LYS B 1 307 ? 14.094 -43.344 -10.297 1 96.25 307 LYS B O 1
ATOM 7468 N N . SER B 1 308 ? 13.008 -42.219 -11.922 1 96.31 308 SER B N 1
ATOM 7469 C CA . SER B 1 308 ? 12.422 -43.469 -12.383 1 96.31 308 SER B CA 1
ATOM 7470 C C . SER B 1 308 ? 12.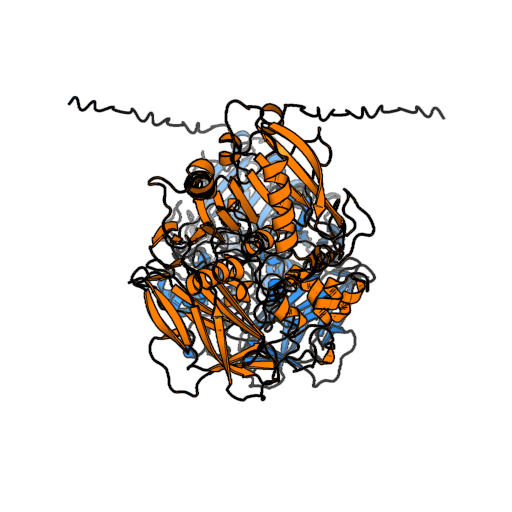891 -43.812 -13.797 1 96.31 308 SER B C 1
ATOM 7472 O O . SER B 1 308 ? 12.641 -44.906 -14.281 1 96.31 308 SER B O 1
ATOM 7474 N N . SER B 1 309 ? 13.562 -42.906 -14.43 1 97.31 309 SER B N 1
ATOM 7475 C CA . SER B 1 309 ? 13.859 -43.094 -15.852 1 97.31 309 SER B CA 1
ATOM 7476 C C . SER B 1 309 ? 15.312 -42.75 -16.156 1 97.31 309 SER B C 1
ATOM 7478 O O . SER B 1 309 ? 15.992 -42.125 -15.336 1 97.31 309 SER B O 1
ATOM 7480 N N . LYS B 1 310 ? 15.82 -43.188 -17.312 1 96.06 310 LYS B N 1
ATOM 7481 C CA . LYS B 1 310 ? 17.203 -42.938 -17.719 1 96.06 310 LYS B CA 1
ATOM 7482 C C . LYS B 1 310 ? 17.266 -42.125 -19 1 96.06 310 LYS B C 1
ATOM 7484 O O . LYS B 1 310 ? 18.344 -41.875 -19.531 1 96.06 310 LYS B O 1
ATOM 7489 N N . ASN B 1 311 ? 16.188 -41.656 -19.406 1 96.19 311 ASN B N 1
ATOM 7490 C CA . ASN B 1 311 ? 16.109 -40.844 -20.609 1 96.19 311 ASN B CA 1
ATOM 7491 C C . ASN B 1 311 ? 16.844 -39.5 -20.422 1 96.19 311 ASN B C 1
ATOM 7493 O O . ASN B 1 311 ? 17.344 -39.219 -19.328 1 96.19 311 ASN B O 1
ATOM 7497 N N . TYR B 1 312 ? 17.031 -38.75 -21.594 1 96.44 312 TYR B N 1
ATOM 7498 C CA . TYR B 1 312 ? 17.484 -37.375 -21.516 1 96.44 312 TYR B CA 1
ATOM 7499 C C . TYR B 1 312 ? 16.453 -36.5 -20.797 1 96.44 312 TYR B C 1
ATOM 7501 O O . TYR B 1 312 ? 15.312 -36.375 -21.25 1 96.44 312 TYR B O 1
ATOM 7509 N N . ASN B 1 313 ? 16.812 -35.969 -19.641 1 97.75 313 ASN B N 1
ATOM 7510 C CA . ASN B 1 313 ? 15.922 -35.188 -18.812 1 97.75 313 ASN B CA 1
ATOM 7511 C C . ASN B 1 313 ? 16.594 -33.906 -18.328 1 97.75 313 ASN B C 1
ATOM 7513 O O . ASN B 1 313 ? 17.562 -33.938 -17.578 1 97.75 313 ASN B O 1
ATOM 7517 N N . THR B 1 314 ? 16.141 -32.781 -18.828 1 98.12 314 THR B N 1
ATOM 7518 C CA . THR B 1 314 ? 16.719 -31.484 -18.453 1 98.12 314 THR B CA 1
ATOM 7519 C C . THR B 1 314 ? 15.648 -30.547 -17.891 1 98.12 314 THR B C 1
ATOM 7521 O O . THR B 1 314 ? 14.461 -30.719 -18.188 1 98.12 314 THR B O 1
ATOM 7524 N N . ILE B 1 315 ? 16.031 -29.594 -17.016 1 98.62 315 ILE B N 1
ATOM 7525 C CA . ILE B 1 315 ? 15.102 -28.609 -16.438 1 98.62 315 ILE B CA 1
ATOM 7526 C C . ILE B 1 315 ? 15.625 -27.203 -16.672 1 98.62 315 ILE B C 1
ATOM 7528 O O . ILE B 1 315 ? 16.844 -26.953 -16.594 1 98.62 315 ILE B O 1
ATOM 7532 N N . VAL B 1 316 ? 14.758 -26.344 -17.078 1 98.75 316 VAL B N 1
ATOM 7533 C CA . VAL B 1 316 ? 15.047 -24.922 -17.266 1 98.75 316 VAL B CA 1
ATOM 7534 C C . VAL B 1 316 ? 14.148 -24.078 -16.359 1 98.75 316 VAL B C 1
ATOM 7536 O O . VAL B 1 316 ? 12.922 -24.156 -16.453 1 98.75 316 VAL B O 1
ATOM 7539 N N . MET B 1 317 ? 14.719 -23.312 -15.445 1 98.69 317 MET B N 1
ATOM 7540 C CA . MET B 1 317 ? 13.984 -22.406 -14.562 1 98.69 317 MET B CA 1
ATOM 7541 C C . MET B 1 317 ? 14.5 -20.984 -14.695 1 98.69 317 MET B C 1
ATOM 7543 O O . MET B 1 317 ? 15.688 -20.719 -14.469 1 98.69 317 MET B O 1
ATOM 7547 N N . GLY B 1 318 ? 13.641 -20.062 -15.109 1 98.5 318 GLY B N 1
ATOM 7548 C CA . GLY B 1 318 ? 14.023 -18.656 -15.258 1 98.5 318 GLY B CA 1
ATOM 7549 C C . GLY B 1 318 ? 13.266 -17.734 -14.328 1 98.5 318 GLY B C 1
ATOM 7550 O O . GLY B 1 318 ? 12.43 -18.188 -13.539 1 98.5 318 GLY B O 1
ATOM 7551 N N . PRO B 1 319 ? 13.656 -16.438 -14.336 1 98.12 319 PRO B N 1
ATOM 7552 C CA . PRO B 1 319 ? 12.961 -15.445 -13.516 1 98.12 319 PRO B CA 1
ATOM 7553 C C . PRO B 1 319 ? 11.633 -14.992 -14.133 1 98.12 319 PRO B C 1
ATOM 7555 O O . PRO B 1 319 ? 11.43 -13.797 -14.359 1 98.12 319 PRO B O 1
ATOM 7558 N N . TRP B 1 320 ? 10.695 -15.969 -14.25 1 97.88 320 TRP B N 1
ATOM 7559 C CA . TRP B 1 320 ? 9.477 -15.742 -15.016 1 97.88 320 TRP B CA 1
ATOM 7560 C C . TRP B 1 320 ? 8.242 -15.938 -14.148 1 97.88 320 TRP B C 1
ATOM 7562 O O . TRP B 1 320 ? 8.25 -16.766 -13.227 1 97.88 320 TRP B O 1
ATOM 7572 N N . SER B 1 321 ? 7.293 -15.125 -14.414 1 96.31 321 SER B N 1
ATOM 7573 C CA . SER B 1 321 ? 5.926 -15.484 -14.047 1 96.31 321 SER B CA 1
ATOM 7574 C C . SER B 1 321 ? 5.332 -16.469 -15.047 1 96.31 321 SER B C 1
ATOM 7576 O O . SER B 1 321 ? 6.004 -16.891 -15.992 1 96.31 321 SER B O 1
ATOM 7578 N N . HIS B 1 322 ? 4.098 -16.766 -14.875 1 95.69 322 HIS B N 1
ATOM 7579 C CA . HIS B 1 322 ? 3.426 -17.828 -15.609 1 95.69 322 HIS B CA 1
ATOM 7580 C C . HIS B 1 322 ? 3.443 -17.562 -17.109 1 95.69 322 HIS B C 1
ATOM 7582 O O . HIS B 1 322 ? 2.752 -16.672 -17.594 1 95.69 322 HIS B O 1
ATOM 7588 N N . GLY B 1 323 ? 4.328 -18.281 -17.812 1 95.06 323 GLY B N 1
ATOM 7589 C CA . GLY B 1 323 ? 4.32 -18.266 -19.266 1 95.06 323 GLY B CA 1
ATOM 7590 C C . GLY B 1 323 ? 5.109 -17.109 -19.859 1 95.06 323 GLY B C 1
ATOM 7591 O O . GLY B 1 323 ? 5.172 -16.953 -21.078 1 95.06 323 GLY B O 1
ATOM 7592 N N . ASP B 1 324 ? 5.785 -16.359 -19.031 1 94.75 324 ASP B N 1
ATOM 7593 C CA . ASP B 1 324 ? 6.492 -15.156 -19.484 1 94.75 324 ASP B CA 1
ATOM 7594 C C . ASP B 1 324 ? 7.539 -15.508 -20.531 1 94.75 324 ASP B C 1
ATOM 7596 O O . ASP B 1 324 ? 7.836 -14.703 -21.422 1 94.75 324 ASP B O 1
ATOM 7600 N N . TRP B 1 325 ? 8.164 -16.688 -20.562 1 96.5 325 TRP B N 1
ATOM 7601 C CA . TRP B 1 325 ? 9.273 -17.047 -21.422 1 96.5 325 TRP B CA 1
ATOM 7602 C C . TRP B 1 325 ? 8.828 -17.172 -22.875 1 96.5 325 TRP B C 1
ATOM 7604 O O . TRP B 1 325 ? 9.656 -17.188 -23.797 1 96.5 325 TRP B O 1
ATOM 7614 N N . ALA B 1 326 ? 7.496 -17.312 -23.047 1 95.19 326 ALA B N 1
ATOM 7615 C CA . ALA B 1 326 ? 6.977 -17.5 -24.391 1 95.19 326 ALA B CA 1
ATOM 7616 C C . ALA B 1 326 ? 6.816 -16.172 -25.125 1 95.19 326 ALA B C 1
ATOM 7618 O O . ALA B 1 326 ? 6.609 -16.141 -26.344 1 95.19 326 ALA B O 1
ATOM 7619 N N . ARG B 1 327 ? 6.957 -15.086 -24.375 1 90.69 327 ARG B N 1
ATOM 7620 C CA . ARG B 1 327 ? 6.828 -13.758 -24.969 1 90.69 327 ARG B CA 1
ATOM 7621 C C . ARG B 1 327 ? 8.188 -13.078 -25.094 1 90.69 327 ARG B C 1
ATOM 7623 O O . ARG B 1 327 ? 9.047 -13.234 -24.219 1 90.69 327 ARG B O 1
ATOM 7630 N N . ASN B 1 328 ? 8.312 -12.336 -26.125 1 87.88 328 ASN B N 1
ATOM 7631 C CA . ASN B 1 328 ? 9.586 -11.656 -26.359 1 87.88 328 ASN B CA 1
ATOM 7632 C C . ASN B 1 328 ? 9.578 -10.242 -25.781 1 87.88 328 ASN B C 1
ATOM 7634 O O . ASN B 1 328 ? 9.828 -9.273 -26.5 1 87.88 328 ASN B O 1
ATOM 7638 N N . SER B 1 329 ? 9.398 -10.195 -24.578 1 88.44 329 SER B N 1
ATOM 7639 C CA . SER B 1 329 ? 9.477 -8.891 -23.922 1 88.44 329 SER B CA 1
ATOM 7640 C C . SER B 1 329 ? 10.922 -8.398 -23.844 1 88.44 329 SER B C 1
ATOM 7642 O O . SER B 1 329 ? 11.844 -9.195 -23.641 1 88.44 329 SER B O 1
ATOM 7644 N N . ALA B 1 330 ? 11.055 -7.098 -23.969 1 90.62 330 ALA B N 1
ATOM 7645 C CA . ALA B 1 330 ? 12.391 -6.492 -23.922 1 90.62 330 ALA B CA 1
ATOM 7646 C C . ALA B 1 330 ? 13.031 -6.699 -22.547 1 90.62 330 ALA B C 1
ATOM 7648 O O . ALA B 1 330 ? 14.242 -6.922 -22.453 1 90.62 330 ALA B O 1
ATOM 7649 N N . THR B 1 331 ? 12.172 -6.629 -21.5 1 93 331 THR B N 1
ATOM 7650 C CA . THR B 1 331 ? 12.68 -6.805 -20.141 1 93 331 THR B CA 1
ATOM 7651 C C . THR B 1 331 ? 11.867 -7.867 -19.391 1 93 331 THR B C 1
ATOM 7653 O O . THR B 1 331 ? 10.68 -8.055 -19.672 1 93 331 THR B O 1
ATOM 7656 N N . ALA B 1 332 ? 12.602 -8.633 -18.641 1 94.94 332 ALA B N 1
ATOM 7657 C CA . ALA B 1 332 ? 11.922 -9.516 -17.688 1 94.94 332 ALA B CA 1
ATOM 7658 C C . ALA B 1 332 ? 11.711 -8.82 -16.344 1 94.94 332 ALA B C 1
ATOM 7660 O O . ALA B 1 332 ? 12.641 -8.68 -15.562 1 94.94 332 ALA B O 1
ATOM 7661 N N . THR B 1 333 ? 10.539 -8.312 -16.125 1 95.62 333 THR B N 1
ATOM 7662 C CA . THR B 1 333 ? 10.172 -7.609 -14.906 1 95.62 333 THR B CA 1
ATOM 7663 C C . THR B 1 333 ? 8.93 -8.242 -14.281 1 95.62 333 THR B C 1
ATOM 7665 O O . THR B 1 333 ? 7.945 -8.508 -14.969 1 95.62 333 THR B O 1
ATOM 7668 N N . ILE B 1 334 ? 9 -8.562 -13.086 1 96.06 334 ILE B N 1
ATOM 7669 C CA . ILE B 1 334 ? 7.844 -9.031 -12.336 1 96.06 334 ILE B CA 1
ATOM 7670 C C . ILE B 1 334 ? 7.578 -8.102 -11.156 1 96.06 334 ILE B C 1
ATOM 7672 O O . ILE B 1 334 ? 8.406 -7.98 -10.25 1 96.06 334 ILE B O 1
ATOM 7676 N N . GLY B 1 335 ? 6.418 -7.492 -11.156 1 93.25 335 GLY B N 1
ATOM 7677 C CA . GLY B 1 335 ? 6.137 -6.469 -10.164 1 93.25 335 GLY B CA 1
ATOM 7678 C C . GLY B 1 335 ? 7.098 -5.297 -10.227 1 93.25 335 GLY B C 1
ATOM 7679 O O . GLY B 1 335 ? 7.242 -4.66 -11.266 1 93.25 335 GLY B O 1
ATOM 7680 N N . ASN B 1 336 ? 7.871 -5.152 -9.164 1 96.31 336 ASN B N 1
ATOM 7681 C CA . ASN B 1 336 ? 8.766 -4.008 -9.031 1 96.31 336 ASN B CA 1
ATOM 7682 C C . ASN B 1 336 ? 10.211 -4.395 -9.297 1 96.31 336 ASN B C 1
ATOM 7684 O O . ASN B 1 336 ? 11.117 -3.564 -9.172 1 96.31 336 ASN B O 1
ATOM 7688 N N . ILE B 1 337 ? 10.484 -5.633 -9.695 1 97.88 337 ILE B N 1
ATOM 7689 C CA . ILE B 1 337 ? 11.852 -6.141 -9.789 1 97.88 337 ILE B CA 1
ATOM 7690 C C . ILE B 1 337 ? 12.18 -6.453 -11.242 1 97.88 337 ILE B C 1
ATOM 7692 O O . ILE B 1 337 ? 11.516 -7.281 -11.875 1 97.88 337 ILE B O 1
ATOM 7696 N N . LYS B 1 338 ? 13.195 -5.84 -11.758 1 97.12 338 LYS B N 1
ATOM 7697 C CA . LYS B 1 338 ? 13.734 -6.152 -13.078 1 97.12 338 LYS B CA 1
ATOM 7698 C C . LYS B 1 338 ? 14.859 -7.18 -12.977 1 97.12 338 LYS B C 1
ATOM 7700 O O . LYS B 1 338 ? 15.852 -6.957 -12.273 1 97.12 338 LYS B O 1
ATOM 7705 N N . PHE B 1 339 ? 14.75 -8.219 -13.703 1 97.94 339 PHE B N 1
ATOM 7706 C CA . PHE B 1 339 ? 15.727 -9.289 -13.609 1 97.94 339 PHE B CA 1
ATOM 7707 C C . PHE B 1 339 ? 16.75 -9.195 -14.734 1 97.94 339 PHE B C 1
ATOM 7709 O O . PHE B 1 339 ? 17.875 -9.695 -14.609 1 97.94 339 PHE B O 1
ATOM 7716 N N . GLY B 1 340 ? 16.312 -8.594 -15.844 1 97 340 GLY B N 1
ATOM 7717 C CA . GLY B 1 340 ? 17.25 -8.422 -16.938 1 97 340 GLY B CA 1
ATOM 7718 C C . GLY B 1 340 ? 16.594 -8.195 -18.281 1 97 340 GLY B C 1
ATOM 7719 O O . GLY B 1 340 ? 15.359 -8.141 -18.359 1 97 340 GLY B O 1
ATOM 7720 N N . ASP B 1 341 ? 17.453 -8.031 -19.266 1 96.31 341 ASP B N 1
ATOM 7721 C CA . ASP B 1 341 ? 16.984 -7.773 -20.625 1 96.31 341 ASP B CA 1
ATOM 7722 C C . ASP B 1 341 ? 17.078 -9.031 -21.484 1 96.31 341 ASP B C 1
ATOM 7724 O O . ASP B 1 341 ? 18 -9.828 -21.328 1 96.31 341 ASP B O 1
ATOM 7728 N N . SER B 1 342 ? 16.125 -9.289 -22.328 1 96.12 342 SER B N 1
ATOM 7729 C CA . SER B 1 342 ? 16.125 -10.281 -23.391 1 96.12 342 SER B CA 1
ATOM 7730 C C . SER B 1 342 ? 16.281 -11.688 -22.844 1 96.12 342 SER B C 1
ATOM 7732 O O . SER B 1 342 ? 16.938 -12.531 -23.438 1 96.12 342 SER B O 1
ATOM 7734 N N . ILE B 1 343 ? 15.719 -11.906 -21.672 1 97.38 343 ILE B N 1
ATOM 7735 C CA . ILE B 1 343 ? 15.852 -13.203 -21.031 1 97.38 343 ILE B CA 1
ATOM 7736 C C . ILE B 1 343 ? 15.031 -14.25 -21.781 1 97.38 343 ILE B C 1
ATOM 7738 O O . ILE B 1 343 ? 15.508 -15.359 -22.031 1 97.38 343 ILE B O 1
ATOM 7742 N N . SER B 1 344 ? 13.875 -13.93 -22.188 1 97.06 344 SER B N 1
ATOM 7743 C CA . SER B 1 344 ? 12.992 -14.852 -22.891 1 97.06 344 SER B CA 1
ATOM 7744 C C . SER B 1 344 ? 13.516 -15.141 -24.297 1 97.06 344 SER B C 1
ATOM 7746 O O . SER B 1 344 ? 13.445 -16.281 -24.766 1 97.06 344 SER B O 1
ATOM 7748 N N . SER B 1 345 ? 14.039 -14.086 -24.953 1 96.5 345 SER B N 1
ATOM 7749 C CA . SER B 1 345 ? 14.609 -14.297 -26.266 1 96.5 345 SER B CA 1
ATOM 7750 C C . SER B 1 345 ? 15.797 -15.25 -26.219 1 96.5 345 SER B C 1
ATOM 7752 O O . SER B 1 345 ? 15.969 -16.078 -27.109 1 96.5 345 SER B O 1
ATOM 7754 N N . PHE B 1 346 ? 16.609 -15.031 -25.266 1 97.12 346 PHE B N 1
ATOM 7755 C CA . PHE B 1 346 ? 17.734 -15.938 -25.078 1 97.12 346 PHE B CA 1
ATOM 7756 C C . PHE B 1 346 ? 17.266 -17.375 -24.891 1 97.12 346 PHE B C 1
ATOM 7758 O O . PHE B 1 346 ? 17.781 -18.297 -25.516 1 97.12 346 PHE B O 1
ATOM 7765 N N . TYR B 1 347 ? 16.312 -17.578 -24.047 1 97.81 347 TYR B N 1
ATOM 7766 C CA . TYR B 1 347 ? 15.734 -18.906 -23.812 1 97.81 347 TYR B CA 1
ATOM 7767 C C . TYR B 1 347 ? 15.227 -19.516 -25.125 1 97.81 347 TYR B C 1
ATOM 7769 O O . TYR B 1 347 ? 15.539 -20.672 -25.438 1 97.81 347 TYR B O 1
ATOM 7777 N N . GLN B 1 348 ? 14.43 -18.844 -25.906 1 97.75 348 GLN B N 1
ATOM 7778 C CA . GLN B 1 348 ? 13.797 -19.344 -27.125 1 97.75 348 GLN B CA 1
ATOM 7779 C C . GLN B 1 348 ? 14.852 -19.75 -28.156 1 97.75 348 GLN B C 1
ATOM 7781 O O . GLN B 1 348 ? 14.758 -20.828 -28.734 1 97.75 348 GLN B O 1
ATOM 7786 N N . LYS B 1 349 ? 15.859 -18.969 -28.234 1 96.19 349 LYS B N 1
ATOM 7787 C CA . LYS B 1 349 ? 16.844 -19.172 -29.297 1 96.19 349 LYS B CA 1
ATOM 7788 C C . LYS B 1 349 ? 17.875 -20.219 -28.891 1 96.19 349 LYS B C 1
ATOM 7790 O O . LYS B 1 349 ? 18.234 -21.078 -29.703 1 96.19 349 LYS B O 1
ATOM 7795 N N . ASN B 1 350 ? 18.266 -20.109 -27.641 1 96.31 350 ASN B N 1
ATOM 7796 C CA . ASN B 1 350 ? 19.469 -20.859 -27.281 1 96.31 350 ASN B CA 1
ATOM 7797 C C . ASN B 1 350 ? 19.109 -22.125 -26.5 1 96.31 350 ASN B C 1
ATOM 7799 O O . ASN B 1 350 ? 19.938 -23.031 -26.375 1 96.31 350 ASN B O 1
ATOM 7803 N N . ILE B 1 351 ? 17.891 -22.156 -25.984 1 97.94 351 ILE B N 1
ATOM 7804 C CA . ILE B 1 351 ? 17.562 -23.312 -25.141 1 97.94 351 ILE B CA 1
ATOM 7805 C C . ILE B 1 351 ? 16.438 -24.109 -25.781 1 97.94 351 ILE B C 1
ATOM 7807 O O . ILE B 1 351 ? 16.641 -25.25 -26.203 1 97.94 351 ILE B O 1
ATOM 7811 N N . GLU B 1 352 ? 15.32 -23.531 -26 1 97.94 352 GLU B N 1
ATOM 7812 C CA . GLU B 1 352 ? 14.141 -24.234 -26.5 1 97.94 352 GLU B CA 1
ATOM 7813 C C . GLU B 1 352 ? 14.375 -24.766 -27.906 1 97.94 352 GLU B C 1
ATOM 7815 O O . GLU B 1 352 ? 14.195 -25.953 -28.172 1 97.94 352 GLU B O 1
ATOM 7820 N N . ALA B 1 353 ? 14.773 -23.844 -28.797 1 97.25 353 ALA B N 1
ATOM 7821 C CA . ALA B 1 353 ? 15.008 -24.25 -30.188 1 97.25 353 ALA B CA 1
ATOM 7822 C C . ALA B 1 353 ? 16.141 -25.266 -30.281 1 97.25 353 ALA B C 1
ATOM 7824 O O . ALA B 1 353 ? 16.078 -26.203 -31.078 1 97.25 353 ALA B O 1
ATOM 7825 N N . ASN B 1 354 ? 17.109 -25.062 -29.453 1 96.81 354 ASN B N 1
ATOM 7826 C CA . ASN B 1 354 ? 18.234 -26 -29.438 1 96.81 354 ASN B CA 1
ATOM 7827 C C . ASN B 1 354 ? 17.797 -27.406 -29.047 1 96.81 354 ASN B C 1
ATOM 7829 O O . ASN B 1 354 ? 18.25 -28.391 -29.625 1 96.81 354 ASN B O 1
ATOM 7833 N N . PHE B 1 355 ? 17.016 -27.531 -28.094 1 97.56 355 PHE B N 1
ATOM 7834 C CA . PHE B 1 355 ? 16.516 -28.812 -27.609 1 97.56 355 PHE B CA 1
ATOM 7835 C C . PHE B 1 355 ? 15.742 -29.531 -28.719 1 97.56 355 PHE B C 1
ATOM 7837 O O . PHE B 1 355 ? 16.031 -30.688 -29.031 1 97.56 355 PHE B O 1
ATOM 7844 N N . PHE B 1 356 ? 14.758 -28.875 -29.281 1 97.94 356 PHE B N 1
ATOM 7845 C CA . PHE B 1 356 ? 13.906 -29.516 -30.281 1 97.94 356 PHE B CA 1
ATOM 7846 C C . PHE B 1 356 ? 14.695 -29.812 -31.547 1 97.94 356 PHE B C 1
ATOM 7848 O O . PHE B 1 356 ? 14.508 -30.859 -32.188 1 97.94 356 PHE B O 1
ATOM 7855 N N . ARG B 1 357 ? 15.594 -28.891 -31.969 1 96.19 357 ARG B N 1
ATOM 7856 C CA . ARG B 1 357 ? 16.438 -29.156 -33.125 1 96.19 357 ARG B CA 1
ATOM 7857 C C . ARG B 1 357 ? 17.266 -30.422 -32.938 1 96.19 357 ARG B C 1
ATOM 7859 O O . ARG B 1 357 ? 17.328 -31.266 -33.844 1 96.19 357 ARG B O 1
ATOM 7866 N N . HIS B 1 358 ? 17.797 -30.562 -31.828 1 96.81 358 HIS B N 1
ATOM 7867 C CA . HIS B 1 358 ? 18.688 -31.688 -31.516 1 96.81 358 HIS B CA 1
ATOM 7868 C C . HIS B 1 358 ? 17.953 -33.031 -31.656 1 96.81 358 HIS B C 1
ATOM 7870 O O . HIS B 1 358 ? 18.484 -33.969 -32.25 1 96.81 358 HIS B O 1
ATOM 7876 N N . PHE B 1 359 ? 16.781 -33.094 -31.234 1 97.56 359 PHE B N 1
ATOM 7877 C CA . PHE B 1 359 ? 16.125 -34.406 -31.156 1 97.56 359 PHE B CA 1
ATOM 7878 C C . PHE B 1 359 ? 15.211 -34.625 -32.344 1 97.56 359 PHE B C 1
ATOM 7880 O O . PHE B 1 359 ? 15.016 -35.75 -32.781 1 97.56 359 PHE B O 1
ATOM 7887 N N . LEU B 1 360 ? 14.68 -33.531 -32.875 1 97.75 360 LEU B N 1
ATOM 7888 C CA . LEU B 1 360 ? 13.672 -33.75 -33.906 1 97.75 360 LEU B CA 1
ATOM 7889 C C . LEU B 1 360 ? 14.281 -33.594 -35.312 1 97.75 360 LEU B C 1
ATOM 7891 O O . LEU B 1 360 ? 13.781 -34.188 -36.281 1 97.75 360 LEU B O 1
ATOM 7895 N N . LYS B 1 361 ? 15.258 -32.812 -35.438 1 96.25 361 LYS B N 1
ATOM 7896 C CA . LYS B 1 361 ? 15.891 -32.625 -36.75 1 96.25 361 LYS B CA 1
ATOM 7897 C C . LYS B 1 361 ? 17.188 -33.438 -36.844 1 96.25 361 LYS B C 1
ATOM 7899 O O . LYS B 1 361 ? 17.469 -34.031 -37.906 1 96.25 361 LYS B O 1
ATOM 7904 N N . ASP B 1 362 ? 17.938 -33.5 -35.719 1 94.88 362 ASP B N 1
ATOM 7905 C CA . ASP B 1 362 ? 19.25 -34.125 -35.781 1 94.88 362 ASP B CA 1
ATOM 7906 C C . ASP B 1 362 ? 19.219 -35.531 -35.188 1 94.88 362 ASP B C 1
ATOM 7908 O O . ASP B 1 362 ? 20.266 -36.156 -35.031 1 94.88 362 ASP B O 1
ATOM 7912 N N . ASN B 1 363 ? 18.172 -35.938 -34.75 1 93.81 363 ASN B N 1
ATOM 7913 C CA . ASN B 1 363 ? 17.953 -37.281 -34.25 1 93.81 363 ASN B CA 1
ATOM 7914 C C . ASN B 1 363 ? 18.828 -37.562 -33.031 1 93.81 363 ASN B C 1
ATOM 7916 O O . ASN B 1 363 ? 19.344 -38.688 -32.875 1 93.81 363 ASN B O 1
ATOM 7920 N N . GLY B 1 364 ? 19.047 -36.531 -32.312 1 91.25 364 GLY B N 1
ATOM 7921 C CA . GLY B 1 364 ? 19.828 -36.688 -31.078 1 91.25 364 GLY B CA 1
ATOM 7922 C C . GLY B 1 364 ? 21.312 -36.781 -31.328 1 91.25 364 GLY B C 1
ATOM 7923 O O . GLY B 1 364 ? 22.078 -37.188 -30.438 1 91.25 364 GLY B O 1
ATOM 7924 N N . LYS B 1 365 ? 21.656 -36.5 -32.469 1 89.81 365 LYS B N 1
ATOM 7925 C CA . LYS B 1 365 ? 23.078 -36.562 -32.812 1 89.81 365 LYS B CA 1
ATOM 7926 C C . LYS B 1 365 ? 23.734 -35.188 -32.75 1 89.81 365 LYS B C 1
ATOM 7928 O O . LYS B 1 365 ? 23.047 -34.156 -32.875 1 89.81 365 LYS B O 1
ATOM 7933 N N . GLY B 1 366 ? 25 -35.219 -32.406 1 82.19 366 GLY B N 1
ATOM 7934 C CA . GLY B 1 366 ? 25.75 -33.969 -32.344 1 82.19 366 GLY B CA 1
ATOM 7935 C C . GLY B 1 366 ? 25.922 -33.438 -30.953 1 82.19 366 GLY B C 1
ATOM 7936 O O . GLY B 1 366 ? 25.609 -34.094 -29.969 1 82.19 366 GLY B O 1
ATOM 7937 N N . GLU B 1 367 ? 26.625 -32.188 -30.812 1 72.44 367 GLU B N 1
ATOM 7938 C CA . GLU B 1 367 ? 27.094 -31.656 -29.547 1 72.44 367 GLU B CA 1
ATOM 7939 C C . GLU B 1 367 ? 26.078 -30.703 -28.938 1 72.44 367 GLU B C 1
ATOM 7941 O O . GLU B 1 367 ? 26.297 -30.172 -27.844 1 72.44 367 GLU B O 1
ATOM 7946 N N . ASN B 1 368 ? 25.062 -30.641 -29.375 1 69 368 ASN B N 1
ATOM 7947 C CA . ASN B 1 368 ? 24.141 -29.594 -28.922 1 69 368 ASN B CA 1
ATOM 7948 C C . ASN B 1 368 ? 23.266 -30.094 -27.766 1 69 368 ASN B C 1
ATOM 7950 O O . ASN B 1 368 ? 22.031 -30.094 -27.875 1 69 368 ASN B O 1
ATOM 7954 N N . LYS B 1 369 ? 24.047 -30.344 -26.656 1 80.06 369 LYS B N 1
ATOM 7955 C CA . LYS B 1 369 ? 23.281 -30.797 -25.5 1 80.06 369 LYS B CA 1
ATOM 7956 C C . LYS B 1 369 ? 23.188 -29.703 -24.453 1 80.06 369 LYS B C 1
ATOM 7958 O O . LYS B 1 369 ? 24.109 -28.906 -24.266 1 80.06 369 LYS B O 1
ATOM 7963 N N . LEU B 1 370 ? 22.016 -29.625 -23.969 1 91.69 370 LEU B N 1
ATOM 7964 C CA . LEU B 1 370 ? 21.781 -28.734 -22.844 1 91.69 370 LEU B CA 1
ATOM 7965 C C . LEU B 1 370 ? 22.328 -29.344 -21.547 1 91.69 370 LEU B C 1
ATOM 7967 O O . LEU B 1 370 ? 22.406 -30.562 -21.422 1 91.69 370 LEU B O 1
ATOM 7971 N N . PRO B 1 371 ? 22.75 -28.406 -20.672 1 94.81 371 PRO B N 1
ATOM 7972 C CA . PRO B 1 371 ? 22.984 -28.938 -19.328 1 94.81 371 PRO B CA 1
ATOM 7973 C C . PRO B 1 371 ? 21.734 -29.531 -18.703 1 94.81 371 PRO B C 1
ATOM 7975 O O . PRO B 1 371 ? 20.625 -29.234 -19.125 1 94.81 371 PRO B O 1
ATOM 7978 N N . GLU B 1 372 ? 21.922 -30.391 -17.734 1 96.12 372 GLU B N 1
ATOM 7979 C CA . GLU B 1 372 ? 20.766 -31.016 -17.094 1 96.12 372 GLU B CA 1
ATOM 7980 C C . GLU B 1 372 ? 19.891 -29.984 -16.406 1 96.12 372 GLU B C 1
ATOM 7982 O O . GLU B 1 372 ? 18.656 -30.125 -16.375 1 96.12 372 GLU B O 1
ATOM 7987 N N . ALA B 1 373 ? 20.609 -28.969 -15.797 1 98.06 373 ALA B N 1
ATOM 7988 C CA . ALA B 1 373 ? 19.859 -27.891 -15.188 1 98.06 373 ALA B CA 1
ATOM 7989 C C . ALA B 1 373 ? 20.344 -26.531 -15.695 1 98.06 373 ALA B C 1
ATOM 7991 O O . ALA B 1 373 ? 21.531 -26.203 -15.594 1 98.06 373 ALA B O 1
ATOM 7992 N N . TYR B 1 374 ? 19.5 -25.859 -16.312 1 98.06 374 TYR B N 1
ATOM 7993 C CA . TYR B 1 374 ? 19.672 -24.469 -16.75 1 98.06 374 TYR B CA 1
ATOM 7994 C C . TYR B 1 374 ? 18.812 -23.531 -15.922 1 98.06 374 TYR B C 1
ATOM 7996 O O . TYR B 1 374 ? 17.625 -23.344 -16.219 1 98.06 374 TYR B O 1
ATOM 8004 N N . VAL B 1 375 ? 19.453 -22.844 -14.867 1 98.44 375 VAL B N 1
ATOM 8005 C CA . VAL B 1 375 ? 18.625 -22.156 -13.867 1 98.44 375 VAL B CA 1
ATOM 8006 C C . VAL B 1 375 ? 19.109 -20.719 -13.719 1 98.44 375 VAL B C 1
ATOM 8008 O O . VAL B 1 375 ? 20.312 -20.453 -13.781 1 98.44 375 VAL B O 1
ATOM 8011 N N . PHE B 1 376 ? 18.156 -19.812 -13.539 1 98.69 376 PHE B N 1
ATOM 8012 C CA . PHE B 1 376 ? 18.469 -18.391 -13.367 1 98.69 376 PHE B CA 1
ATOM 8013 C C . PHE B 1 376 ? 18.547 -18.031 -11.891 1 98.69 376 PHE B C 1
ATOM 8015 O O . PHE B 1 376 ? 17.609 -18.297 -11.133 1 98.69 376 PHE B O 1
ATOM 8022 N N . ASP B 1 377 ? 19.672 -17.484 -11.492 1 98.75 377 ASP B N 1
ATOM 8023 C CA . ASP B 1 377 ? 19.797 -16.922 -10.141 1 98.75 377 ASP B CA 1
ATOM 8024 C C . ASP B 1 377 ? 19.094 -15.578 -10.031 1 98.75 377 ASP B C 1
ATOM 8026 O O . ASP B 1 377 ? 19.562 -14.57 -10.562 1 98.75 377 ASP B O 1
ATOM 8030 N N . THR B 1 378 ? 18.016 -15.531 -9.219 1 98.75 378 THR B N 1
ATOM 8031 C CA . THR B 1 378 ? 17.141 -14.367 -9.219 1 98.75 378 THR B CA 1
ATOM 8032 C C . THR B 1 378 ? 17.719 -13.266 -8.336 1 98.75 378 THR B C 1
ATOM 8034 O O . THR B 1 378 ? 17.234 -12.125 -8.359 1 98.75 378 THR B O 1
ATOM 8037 N N . GLY B 1 379 ? 18.703 -13.508 -7.531 1 98.62 379 GLY B N 1
ATOM 8038 C CA . GLY B 1 379 ? 19.422 -12.5 -6.777 1 98.62 379 GLY B CA 1
ATOM 8039 C C . GLY B 1 379 ? 20.609 -11.938 -7.527 1 98.62 379 GLY B C 1
ATOM 8040 O O . GLY B 1 379 ? 20.734 -10.727 -7.699 1 98.62 379 GLY B O 1
ATOM 8041 N N . ALA B 1 380 ? 21.438 -12.883 -8.062 1 98.31 380 ALA B N 1
ATOM 8042 C CA . ALA B 1 380 ? 22.609 -12.492 -8.836 1 98.31 380 ALA B CA 1
ATOM 8043 C C . ALA B 1 380 ? 22.219 -12.016 -10.234 1 98.31 380 ALA B C 1
ATOM 8045 O O . ALA B 1 380 ? 22.969 -11.312 -10.898 1 98.31 380 ALA B O 1
ATOM 8046 N N . LYS B 1 381 ? 21.094 -12.438 -10.68 1 98 381 LYS B N 1
ATOM 8047 C CA . LYS B 1 381 ? 20.484 -12.047 -11.953 1 98 381 LYS B CA 1
ATOM 8048 C C . LYS B 1 381 ? 21.328 -12.516 -13.133 1 98 381 LYS B C 1
ATOM 8050 O O . LYS B 1 381 ? 21.656 -11.727 -14.023 1 98 381 LYS B O 1
ATOM 8055 N N . ASP B 1 382 ? 21.594 -13.734 -13.133 1 98.06 382 ASP B N 1
ATOM 8056 C CA . ASP B 1 382 ? 22.297 -14.352 -14.25 1 98.06 382 ASP B CA 1
ATOM 8057 C C . ASP B 1 382 ? 22 -15.852 -14.32 1 98.06 382 ASP B C 1
ATOM 8059 O O . ASP B 1 382 ? 21.484 -16.438 -13.367 1 98.06 382 ASP B O 1
ATOM 8063 N N . TRP B 1 383 ? 22.234 -16.5 -15.469 1 98.12 383 TRP B N 1
ATOM 8064 C CA . TRP B 1 383 ? 22 -17.922 -15.703 1 98.12 383 TRP B CA 1
ATOM 8065 C C . TRP B 1 383 ? 23.125 -18.766 -15.117 1 98.12 383 TRP B C 1
ATOM 8067 O O . TRP B 1 383 ? 24.297 -18.391 -15.188 1 98.12 383 TRP B O 1
ATOM 8077 N N . LYS B 1 384 ? 22.766 -19.844 -14.531 1 98 384 LYS B N 1
ATOM 8078 C CA . LYS B 1 384 ? 23.688 -20.891 -14.078 1 98 384 LYS B CA 1
ATOM 8079 C C . LYS B 1 384 ? 23.359 -22.234 -14.711 1 98 384 LYS B C 1
ATOM 8081 O O . LYS B 1 384 ? 22.203 -22.469 -15.102 1 98 384 LYS B O 1
ATOM 8086 N N . THR B 1 385 ? 24.344 -23.078 -14.883 1 97.69 385 THR B N 1
ATOM 8087 C CA . THR B 1 385 ? 24.141 -24.438 -15.367 1 97.69 385 THR B CA 1
ATOM 8088 C C . THR B 1 385 ? 24.719 -25.453 -14.391 1 97.69 385 THR B C 1
ATOM 8090 O O . THR B 1 385 ? 25.75 -25.219 -13.781 1 97.69 385 THR B O 1
ATOM 8093 N N . TYR B 1 386 ? 24.016 -26.531 -14.219 1 97.44 386 TYR B N 1
ATOM 8094 C CA . TYR B 1 386 ? 24.469 -27.609 -13.336 1 97.44 386 TYR B CA 1
ATOM 8095 C C . TYR B 1 386 ? 24.234 -28.969 -13.969 1 97.44 386 TYR B C 1
ATOM 8097 O O . TYR B 1 386 ? 23.406 -29.109 -14.867 1 97.44 386 TYR B O 1
ATOM 8105 N N . ASP B 1 387 ? 24.906 -30.031 -13.453 1 95.75 387 ASP B N 1
ATOM 8106 C CA . ASP B 1 387 ? 24.781 -31.391 -13.961 1 95.75 387 ASP B CA 1
ATOM 8107 C C . ASP B 1 387 ? 23.625 -32.125 -13.289 1 95.75 387 ASP B C 1
ATOM 8109 O O . ASP B 1 387 ? 23.188 -33.188 -13.766 1 95.75 387 ASP B O 1
ATOM 8113 N N . VAL B 1 388 ? 23.219 -31.531 -12.203 1 95.62 388 VAL B N 1
ATOM 8114 C CA . VAL B 1 388 ? 22.078 -32.094 -11.492 1 95.62 388 VAL B CA 1
ATOM 8115 C C . VAL B 1 388 ? 21.328 -30.984 -10.758 1 95.62 388 VAL B C 1
ATOM 8117 O O . VAL B 1 388 ? 21.922 -29.938 -10.445 1 95.62 388 VAL B O 1
ATOM 8120 N N . TRP B 1 389 ? 20.094 -31.203 -10.508 1 96.94 389 TRP B N 1
ATOM 8121 C CA . TRP B 1 389 ? 19.312 -30.281 -9.688 1 96.94 389 TRP B CA 1
ATOM 8122 C C . TRP B 1 389 ? 18.641 -31 -8.523 1 96.94 389 TRP B C 1
ATOM 8124 O O . TRP B 1 389 ? 17.906 -31.969 -8.734 1 96.94 389 TRP B O 1
ATOM 8134 N N . PRO B 1 390 ? 18.812 -30.469 -7.336 1 96.5 390 PRO B N 1
ATOM 8135 C CA . PRO B 1 390 ? 19.688 -29.344 -6.953 1 96.5 390 PRO B CA 1
ATOM 8136 C C . PRO B 1 390 ? 21.172 -29.672 -7.141 1 96.5 390 PRO B C 1
ATOM 8138 O O . PRO B 1 390 ? 21.531 -30.844 -7.289 1 96.5 390 PRO B O 1
ATOM 8141 N N . PRO B 1 391 ? 21.984 -28.578 -7.129 1 97.25 391 PRO B N 1
ATOM 8142 C CA . PRO B 1 391 ? 23.406 -28.828 -7.34 1 97.25 391 PRO B CA 1
ATOM 8143 C C . PRO B 1 391 ? 24.016 -29.719 -6.266 1 97.25 391 PRO B C 1
ATOM 8145 O O . PRO B 1 391 ? 23.531 -29.75 -5.129 1 97.25 391 PRO B O 1
ATOM 8148 N N . LYS B 1 392 ? 25.094 -30.391 -6.645 1 94.56 392 LYS B N 1
ATOM 8149 C CA . LYS B 1 392 ? 25.734 -31.344 -5.754 1 94.56 392 LYS B CA 1
ATOM 8150 C C . LYS B 1 392 ? 26.406 -30.641 -4.574 1 94.56 392 LYS B C 1
ATOM 8152 O O . LYS B 1 392 ? 26.469 -31.203 -3.477 1 94.56 392 LYS B O 1
ATOM 8157 N N . ASN B 1 393 ? 26.859 -29.469 -4.691 1 95.19 393 ASN B N 1
ATOM 8158 C CA . ASN B 1 393 ? 27.656 -28.781 -3.682 1 95.19 393 ASN B CA 1
ATOM 8159 C C . ASN B 1 393 ? 26.781 -27.891 -2.793 1 95.19 393 ASN B C 1
ATOM 8161 O O . ASN B 1 393 ? 27.234 -26.844 -2.318 1 95.19 393 ASN B O 1
ATOM 8165 N N . VAL B 1 394 ? 25.547 -28.25 -2.553 1 96.19 394 VAL B N 1
ATOM 8166 C CA . VAL B 1 394 ? 24.703 -27.547 -1.59 1 96.19 394 VAL B CA 1
ATOM 8167 C C . VAL B 1 394 ? 24.844 -28.203 -0.214 1 96.19 394 VAL B C 1
ATOM 8169 O O . VAL B 1 394 ? 25.016 -29.422 -0.109 1 96.19 394 VAL B O 1
ATOM 8172 N N . VAL B 1 395 ? 24.828 -27.375 0.798 1 96.56 395 VAL B N 1
ATOM 8173 C CA . VAL B 1 395 ? 24.828 -27.812 2.188 1 96.56 395 VAL B CA 1
ATOM 8174 C C . VAL B 1 395 ? 23.547 -27.359 2.873 1 96.56 395 VAL B C 1
ATOM 8176 O O . VAL B 1 395 ? 23.125 -26.219 2.734 1 96.56 395 VAL B O 1
ATOM 8179 N N . LYS B 1 396 ? 22.969 -28.297 3.59 1 96.06 396 LYS B N 1
ATOM 8180 C CA . LYS B 1 396 ? 21.75 -27.953 4.336 1 96.06 396 LYS B CA 1
ATOM 8181 C C . LYS B 1 396 ? 22.094 -27.188 5.609 1 96.06 396 LYS B C 1
ATOM 8183 O O . LYS B 1 396 ? 22.938 -27.625 6.398 1 96.06 396 LYS B O 1
ATOM 8188 N N . GLU B 1 397 ? 21.547 -26 5.781 1 96.12 397 GLU B N 1
ATOM 8189 C CA . GLU B 1 397 ? 21.703 -25.188 6.988 1 96.12 397 GLU B CA 1
ATOM 8190 C C . GLU B 1 397 ? 20.344 -24.797 7.566 1 96.12 397 GLU B C 1
ATOM 8192 O O . GLU B 1 397 ? 19.438 -24.453 6.824 1 96.12 397 GLU B O 1
ATOM 8197 N N . SER B 1 398 ? 20.25 -24.891 8.875 1 96.88 398 SER B N 1
ATOM 8198 C CA . SER B 1 398 ? 19 -24.578 9.547 1 96.88 398 SER B CA 1
ATOM 8199 C C . SER B 1 398 ? 19.125 -23.297 10.383 1 96.88 398 SER B C 1
ATOM 8201 O O . SER B 1 398 ? 20.172 -23.047 10.977 1 96.88 398 SER B O 1
ATOM 8203 N N . PHE B 1 399 ? 18.141 -22.5 10.43 1 97.56 399 PHE B N 1
ATOM 8204 C CA . PHE B 1 399 ? 18 -21.328 11.289 1 97.56 399 PHE B CA 1
ATOM 8205 C C . PHE B 1 399 ? 16.781 -21.469 12.188 1 97.56 399 PHE B C 1
ATOM 8207 O O . PHE B 1 399 ? 15.695 -21.859 11.727 1 97.56 399 PHE B O 1
ATOM 8214 N N . TYR B 1 400 ? 16.969 -21.188 13.445 1 97.12 400 TYR B N 1
ATOM 8215 C CA . TYR B 1 400 ? 15.859 -21.219 14.398 1 97.12 400 TYR B CA 1
ATOM 8216 C C . TYR B 1 400 ? 15.164 -19.875 14.477 1 97.12 400 TYR B C 1
ATOM 8218 O O . TYR B 1 400 ? 15.805 -18.828 14.344 1 97.12 400 TYR B O 1
ATOM 8226 N N . LEU B 1 401 ? 13.844 -19.891 14.617 1 97.19 401 LEU B N 1
ATOM 8227 C CA . LEU B 1 401 ? 13.023 -18.688 14.719 1 97.19 401 LEU B CA 1
ATOM 8228 C C . LEU B 1 401 ? 12.797 -18.297 16.172 1 97.19 401 LEU B C 1
ATOM 8230 O O . LEU B 1 401 ? 11.953 -18.891 16.859 1 97.19 401 LEU B O 1
ATOM 8234 N N . ALA B 1 402 ? 13.5 -17.297 16.609 1 92.38 402 ALA B N 1
ATOM 8235 C CA . ALA B 1 402 ? 13.383 -16.953 18.016 1 92.38 402 ALA B CA 1
ATOM 8236 C C . ALA B 1 402 ? 13.664 -15.469 18.234 1 92.38 402 ALA B C 1
ATOM 8238 O O . ALA B 1 402 ? 14.633 -14.93 17.703 1 92.38 402 ALA B O 1
ATOM 8239 N N . GLN B 1 403 ? 12.742 -14.805 19 1 89.12 403 GLN B N 1
ATOM 8240 C CA . GLN B 1 403 ? 12.938 -13.43 19.438 1 89.12 403 GLN B CA 1
ATOM 8241 C C . GLN B 1 403 ? 13.203 -12.5 18.266 1 89.12 403 GLN B C 1
ATOM 8243 O O . GLN B 1 403 ? 14.18 -11.742 18.266 1 89.12 403 GLN B O 1
ATOM 8248 N N . ASP B 1 404 ? 12.469 -12.633 17.234 1 93.19 404 ASP B N 1
ATOM 8249 C CA . ASP B 1 404 ? 12.484 -11.789 16.047 1 93.19 404 ASP B CA 1
ATOM 8250 C C . ASP B 1 404 ? 13.781 -11.961 15.266 1 93.19 404 ASP B C 1
ATOM 8252 O O . ASP B 1 404 ? 14.133 -11.125 14.43 1 93.19 404 ASP B O 1
ATOM 8256 N N . LYS B 1 405 ? 14.516 -13.094 15.578 1 95.81 405 LYS B N 1
ATOM 8257 C CA . LYS B 1 405 ? 15.797 -13.32 14.914 1 95.81 405 LYS B CA 1
ATOM 8258 C C . LYS B 1 405 ? 15.875 -14.734 14.336 1 95.81 405 LYS B C 1
ATOM 8260 O O . LYS B 1 405 ? 15.141 -15.625 14.766 1 95.81 405 LYS B O 1
ATOM 8265 N N . LEU B 1 406 ? 16.688 -14.844 13.328 1 96.88 406 LEU B N 1
ATOM 8266 C CA . LEU B 1 406 ? 17.141 -16.141 12.844 1 96.88 406 LEU B CA 1
ATOM 8267 C C . LEU B 1 406 ? 18.484 -16.516 13.469 1 96.88 406 LEU B C 1
ATOM 8269 O O . LEU B 1 406 ? 19.484 -15.828 13.266 1 96.88 406 LEU B O 1
ATOM 8273 N N . THR B 1 407 ? 18.438 -17.609 14.227 1 92.88 407 THR B N 1
ATOM 8274 C CA . THR B 1 407 ? 19.641 -18 14.938 1 92.88 407 THR B CA 1
ATOM 8275 C C . THR B 1 407 ? 20.078 -19.406 14.516 1 92.88 407 THR B C 1
ATOM 8277 O O . THR B 1 407 ? 19.266 -20.203 14.047 1 92.88 407 THR B O 1
ATOM 8280 N N . THR B 1 408 ? 21.328 -19.703 14.719 1 90.75 408 THR B N 1
ATOM 8281 C CA . THR B 1 408 ? 21.859 -21 14.312 1 90.75 408 THR B CA 1
ATOM 8282 C C . THR B 1 408 ? 21.766 -22 15.469 1 90.75 408 THR B C 1
ATOM 8284 O O . THR B 1 408 ? 21.953 -23.203 15.273 1 90.75 408 THR B O 1
ATOM 8287 N N . THR B 1 409 ? 21.469 -21.5 16.688 1 87.88 409 THR B N 1
ATOM 8288 C CA . THR B 1 409 ? 21.344 -22.375 17.844 1 87.88 409 THR B CA 1
ATOM 8289 C C . THR B 1 409 ? 19.922 -22.328 18.406 1 87.88 409 THR B C 1
ATOM 8291 O O . THR B 1 409 ? 19.328 -21.25 18.516 1 87.88 409 THR B O 1
ATOM 8294 N N . ALA B 1 410 ? 19.516 -23.531 18.719 1 81.75 410 ALA B N 1
ATOM 8295 C CA . ALA B 1 410 ? 18.188 -23.609 19.297 1 81.75 410 ALA B CA 1
ATOM 8296 C C . ALA B 1 410 ? 18.125 -22.953 20.672 1 81.75 410 ALA B C 1
ATOM 8298 O O . ALA B 1 410 ? 19.062 -23.094 21.469 1 81.75 410 ALA B O 1
ATOM 8299 N N . GLN B 1 411 ? 17.281 -22.125 20.797 1 75.19 411 GLN B N 1
ATOM 8300 C CA . GLN B 1 411 ? 17.078 -21.562 22.125 1 75.19 411 GLN B CA 1
ATOM 8301 C C . GLN B 1 411 ? 16.203 -22.469 22.969 1 75.19 411 GLN B C 1
ATOM 8303 O O . GLN B 1 411 ? 15.547 -23.391 22.453 1 75.19 411 GLN B O 1
ATOM 8308 N N . ASN B 1 412 ? 16.109 -22.422 24.375 1 63.53 412 ASN B N 1
ATOM 8309 C CA . ASN B 1 412 ? 15.477 -23.234 25.406 1 63.53 412 ASN B CA 1
ATOM 8310 C C . ASN B 1 412 ? 14 -23.469 25.094 1 63.53 412 ASN B C 1
ATOM 8312 O O . ASN B 1 412 ? 13.281 -22.531 24.719 1 63.53 412 ASN B O 1
ATOM 8316 N N . ASN B 1 413 ? 13.359 -24.672 24.953 1 62.56 413 ASN B N 1
ATOM 8317 C CA . ASN B 1 413 ? 12.273 -25.391 24.297 1 62.56 413 ASN B CA 1
ATOM 8318 C C . ASN B 1 413 ? 10.906 -24.984 24.844 1 62.56 413 ASN B C 1
ATOM 8320 O O . ASN B 1 413 ? 9.914 -25.688 24.656 1 62.56 413 ASN B O 1
ATOM 8324 N N . GLY B 1 414 ? 10.758 -23.703 25.484 1 83.56 414 GLY B N 1
ATOM 8325 C CA . GLY B 1 414 ? 9.406 -23.359 25.891 1 83.56 414 GLY B CA 1
ATOM 8326 C C . GLY B 1 414 ? 9.023 -21.938 25.531 1 83.56 414 GLY B C 1
ATOM 8327 O O . GLY B 1 414 ? 7.863 -21.547 25.656 1 83.56 414 GLY B O 1
ATOM 8328 N N . GLU B 1 415 ? 9.844 -21.188 25 1 92.94 415 GLU B N 1
ATOM 8329 C CA . GLU B 1 415 ? 9.539 -19.812 24.625 1 92.94 415 GLU B CA 1
ATOM 8330 C C . GLU B 1 415 ? 8.789 -19.75 23.312 1 92.94 415 GLU B C 1
ATOM 8332 O O . GLU B 1 415 ? 8.953 -20.609 22.453 1 92.94 415 GLU B O 1
ATOM 8337 N N . PHE B 1 416 ? 7.832 -18.766 23.172 1 96.06 416 PHE B N 1
ATOM 8338 C CA . PHE B 1 416 ? 7.047 -18.609 21.953 1 96.06 416 PHE B CA 1
ATOM 8339 C C . PHE B 1 416 ? 6.746 -17.141 21.672 1 96.06 416 PHE B C 1
ATOM 8341 O O . PHE B 1 416 ? 6.949 -16.297 22.547 1 96.06 416 PHE B O 1
ATOM 8348 N N . GLN B 1 417 ? 6.43 -16.859 20.5 1 95.94 417 GLN B N 1
ATOM 8349 C CA . GLN B 1 417 ? 5.781 -15.617 20.094 1 95.94 417 GLN B CA 1
ATOM 8350 C C . GLN B 1 417 ? 4.355 -15.875 19.609 1 95.94 417 GLN B C 1
ATOM 8352 O O . GLN B 1 417 ? 4.066 -16.938 19.047 1 95.94 417 GLN B O 1
ATOM 8357 N N . GLU B 1 418 ? 3.449 -14.93 19.906 1 96.5 418 GLU B N 1
ATOM 8358 C CA . GLU B 1 418 ? 2.045 -15.18 19.609 1 96.5 418 GLU B CA 1
ATOM 8359 C C . GLU B 1 418 ? 1.437 -14.016 18.828 1 96.5 418 GLU B C 1
ATOM 8361 O O . GLU B 1 418 ? 1.983 -12.906 18.828 1 96.5 418 GLU B O 1
ATOM 8366 N N . PHE B 1 419 ? 0.448 -14.203 18.125 1 97.25 419 PHE B N 1
ATOM 8367 C CA . PHE B 1 419 ? -0.363 -13.211 17.438 1 97.25 419 PHE B CA 1
ATOM 8368 C C . PHE B 1 419 ? -1.82 -13.648 17.375 1 97.25 419 PHE B C 1
ATOM 8370 O O . PHE B 1 419 ? -2.131 -14.82 17.594 1 97.25 419 PHE B O 1
ATOM 8377 N N . ILE B 1 420 ? -2.68 -12.695 17.172 1 97.12 420 ILE B N 1
ATOM 8378 C CA . ILE B 1 420 ? -4.105 -12.961 17 1 97.12 420 ILE B CA 1
ATOM 8379 C C . ILE B 1 420 ? -4.434 -13.117 15.516 1 97.12 420 ILE B C 1
ATOM 8381 O O . ILE B 1 420 ? -4.129 -12.234 14.711 1 97.12 420 ILE B O 1
ATOM 8385 N N . SER B 1 421 ? -4.93 -14.25 15.195 1 98.12 421 SER B N 1
ATOM 8386 C CA . SER B 1 421 ? -5.477 -14.453 13.852 1 98.12 421 SER B CA 1
ATOM 8387 C C . SER B 1 421 ? -6.984 -14.219 13.836 1 98.12 421 SER B C 1
ATOM 8389 O O . SER B 1 421 ? -7.742 -14.969 14.445 1 98.12 421 SER B O 1
ATOM 8391 N N . ASP B 1 422 ? -7.383 -13.172 13.148 1 97.25 422 ASP B N 1
ATOM 8392 C CA . ASP B 1 422 ? -8.781 -12.75 13.109 1 97.25 422 ASP B CA 1
ATOM 8393 C C . ASP B 1 422 ? -9.352 -12.891 11.695 1 97.25 422 ASP B C 1
ATOM 8395 O O . ASP B 1 422 ? -8.953 -12.156 10.789 1 97.25 422 ASP B O 1
ATOM 8399 N N . PRO B 1 423 ? -10.344 -13.805 11.492 1 97.38 423 PRO B N 1
ATOM 8400 C CA . PRO B 1 423 ? -10.93 -13.961 10.156 1 97.38 423 PRO B CA 1
ATOM 8401 C C . PRO B 1 423 ? -11.625 -12.695 9.656 1 97.38 423 PRO B C 1
ATOM 8403 O O . PRO B 1 423 ? -11.914 -12.578 8.469 1 97.38 423 PRO B O 1
ATOM 8406 N N . LYS B 1 424 ? -11.852 -11.719 10.516 1 96.56 424 LYS B N 1
ATOM 8407 C CA . LYS B 1 424 ? -12.477 -10.469 10.094 1 96.56 424 LYS B CA 1
ATOM 8408 C C . LYS B 1 424 ? -11.438 -9.477 9.594 1 96.56 424 LYS B C 1
ATOM 8410 O O . LYS B 1 424 ? -11.773 -8.477 8.953 1 96.56 424 LYS B O 1
ATOM 8415 N N . LYS B 1 425 ? -10.219 -9.758 9.953 1 97.62 425 LYS B N 1
ATOM 8416 C CA . LYS B 1 425 ? -9.109 -8.898 9.547 1 97.62 425 LYS B CA 1
ATOM 8417 C C . LYS B 1 425 ? -7.945 -9.727 9 1 97.62 425 LYS B C 1
ATOM 8419 O O . LYS B 1 425 ? -6.809 -9.586 9.461 1 97.62 425 LYS B O 1
ATOM 8424 N N . PRO B 1 426 ? -8.242 -10.516 8.008 1 98.69 426 PRO B N 1
ATOM 8425 C CA . PRO B 1 426 ? -7.168 -11.375 7.504 1 98.69 426 PRO B CA 1
ATOM 8426 C C . PRO B 1 426 ? -6.043 -10.586 6.84 1 98.69 426 PRO B C 1
ATOM 8428 O O . PRO B 1 426 ? -6.281 -9.5 6.301 1 98.69 426 PRO B O 1
ATOM 8431 N N . VAL B 1 427 ? -4.809 -11.07 6.883 1 98.81 427 VAL B N 1
ATOM 8432 C CA . VAL B 1 427 ? -3.645 -10.438 6.27 1 98.81 427 VAL B CA 1
ATOM 8433 C C . VAL B 1 427 ? -3.809 -10.406 4.754 1 98.81 427 VAL B C 1
ATOM 8435 O O . VAL B 1 427 ? -4 -11.453 4.125 1 98.81 427 VAL B O 1
ATOM 8438 N N . PRO B 1 428 ? -3.797 -9.25 4.125 1 98.5 428 PRO B N 1
ATOM 8439 C CA . PRO B 1 428 ? -3.834 -9.227 2.662 1 98.5 428 PRO B CA 1
ATOM 8440 C C . PRO B 1 428 ? -2.602 -9.867 2.031 1 98.5 428 PRO B C 1
ATOM 8442 O O . PRO B 1 428 ? -1.493 -9.734 2.555 1 98.5 428 PRO B O 1
ATOM 8445 N N . PHE B 1 429 ? -2.762 -10.484 0.863 1 97.94 429 PHE B N 1
ATOM 8446 C CA . PHE B 1 429 ? -1.612 -11.117 0.229 1 97.94 429 PHE B CA 1
ATOM 8447 C C . PHE B 1 429 ? -0.856 -10.125 -0.64 1 97.94 429 PHE B C 1
ATOM 8449 O O . PHE B 1 429 ? 0.278 -10.383 -1.049 1 97.94 429 PHE B O 1
ATOM 8456 N N . THR B 1 430 ? -1.48 -8.992 -0.926 1 96.94 430 THR B N 1
ATOM 8457 C CA . THR B 1 430 ? -0.938 -7.934 -1.771 1 96.94 430 THR B CA 1
ATOM 8458 C C . THR B 1 430 ? -1.51 -6.578 -1.372 1 96.94 430 THR B C 1
ATOM 8460 O O . THR B 1 430 ? -2.51 -6.504 -0.655 1 96.94 430 THR B O 1
ATOM 8463 N N . GLU B 1 431 ? -0.804 -5.527 -1.786 1 96.44 431 GLU B N 1
ATOM 8464 C CA . GLU B 1 431 ? -1.337 -4.188 -1.556 1 96.44 431 GLU B CA 1
ATOM 8465 C C . GLU B 1 431 ? -2.273 -3.766 -2.684 1 96.44 431 GLU B C 1
ATOM 8467 O O . GLU B 1 431 ? -3.008 -2.783 -2.555 1 96.44 431 GLU B O 1
ATOM 8472 N N . ASP B 1 432 ? -2.285 -4.469 -3.799 1 96.31 432 ASP B N 1
ATOM 8473 C CA . ASP B 1 432 ? -3.193 -4.145 -4.895 1 96.31 432 ASP B CA 1
ATOM 8474 C C . ASP B 1 432 ? -4.648 -4.367 -4.484 1 96.31 432 ASP B C 1
ATOM 8476 O O . ASP B 1 432 ? -4.984 -5.41 -3.914 1 96.31 432 ASP B O 1
ATOM 8480 N N . ILE B 1 433 ? -5.465 -3.479 -4.863 1 97.06 433 ILE B N 1
ATOM 8481 C CA . ILE B 1 433 ? -6.867 -3.539 -4.457 1 97.06 433 ILE B CA 1
ATOM 8482 C C . ILE B 1 433 ? -7.617 -4.531 -5.344 1 97.06 433 ILE B C 1
ATOM 8484 O O . ILE B 1 433 ? -8.547 -5.195 -4.887 1 97.06 433 ILE B O 1
ATOM 8488 N N . ASN B 1 434 ? -7.152 -4.52 -6.566 1 94.81 434 ASN B N 1
ATOM 8489 C CA . ASN B 1 434 ? -7.832 -5.348 -7.559 1 94.81 434 ASN B CA 1
ATOM 8490 C C . ASN B 1 434 ? -6.848 -6.242 -8.305 1 94.81 434 ASN B C 1
ATOM 8492 O O . ASN B 1 434 ? -5.789 -5.781 -8.734 1 94.81 434 ASN B O 1
ATOM 8496 N N . GLN B 1 435 ? -7.207 -7.492 -8.344 1 90 435 GLN B N 1
ATOM 8497 C CA . GLN B 1 435 ? -6.398 -8.438 -9.102 1 90 435 GLN B CA 1
ATOM 8498 C C . GLN B 1 435 ? -6.605 -8.258 -10.602 1 90 435 GLN B C 1
ATOM 8500 O O . GLN B 1 435 ? -7.742 -8.25 -11.086 1 90 435 GLN B O 1
ATOM 8505 N N . ARG B 1 436 ? -5.508 -8.086 -11.266 1 81.81 436 ARG B N 1
ATOM 8506 C CA . ARG B 1 436 ? -5.582 -8.031 -12.727 1 81.81 436 ARG B CA 1
ATOM 8507 C C . ARG B 1 436 ? -5.691 -9.43 -13.32 1 81.81 436 ARG B C 1
ATOM 8509 O O . ARG B 1 436 ? -4.902 -10.32 -12.984 1 81.81 436 ARG B O 1
ATOM 8516 N N . GLY B 1 437 ? -6.641 -9.586 -14 1 81.06 437 GLY B N 1
ATOM 8517 C CA . GLY B 1 437 ? -6.832 -10.891 -14.617 1 81.06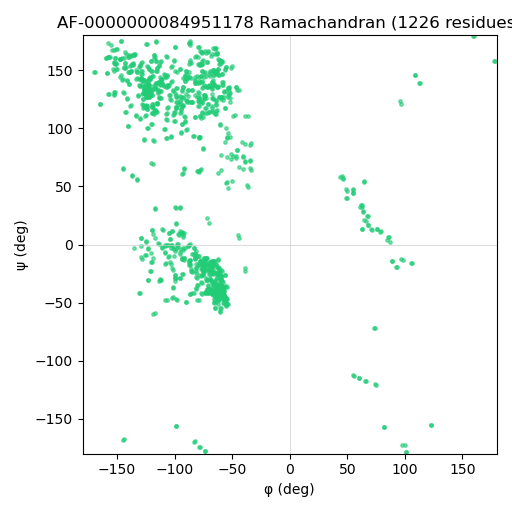 437 GLY B CA 1
ATOM 8518 C C . GLY B 1 437 ? -7.457 -11.906 -13.688 1 81.06 437 GLY B C 1
ATOM 8519 O O . GLY B 1 437 ? -8.102 -11.547 -12.703 1 81.06 437 GLY B O 1
ATOM 8520 N N . ILE B 1 438 ? -7.23 -13.18 -14 1 80.12 438 ILE B N 1
ATOM 8521 C CA . ILE B 1 438 ? -7.957 -14.219 -13.273 1 80.12 438 ILE B CA 1
ATOM 8522 C C . ILE B 1 438 ? -7.004 -14.953 -12.328 1 80.12 438 ILE B C 1
ATOM 8524 O O . ILE B 1 438 ? -7.441 -15.742 -11.492 1 80.12 438 ILE B O 1
ATOM 8528 N N . THR B 1 439 ? -5.715 -14.602 -12.461 1 84.12 439 THR B N 1
ATOM 8529 C CA . THR B 1 439 ? -4.75 -15.18 -11.531 1 84.12 439 THR B CA 1
ATOM 8530 C C . THR B 1 439 ? -3.701 -14.148 -11.133 1 84.12 439 THR B C 1
ATOM 8532 O O . THR B 1 439 ? -3.258 -13.352 -11.969 1 84.12 439 THR B O 1
ATOM 8535 N N . PRO B 1 440 ? -3.33 -14.18 -9.891 1 90.19 440 PRO B N 1
ATOM 8536 C CA . PRO B 1 440 ? -2.342 -13.188 -9.453 1 90.19 440 PRO B CA 1
ATOM 8537 C C . PRO B 1 440 ? -0.921 -13.539 -9.891 1 90.19 440 PRO B C 1
ATOM 8539 O O . PRO B 1 440 ? -0.558 -14.719 -9.938 1 90.19 440 PRO B O 1
ATOM 8542 N N . ARG B 1 441 ? -0.103 -12.594 -10.211 1 91.44 441 ARG B N 1
ATOM 8543 C CA . ARG B 1 441 ? 1.269 -12.836 -10.641 1 91.44 441 ARG B CA 1
ATOM 8544 C C . ARG B 1 441 ? 2.252 -11.961 -9.867 1 91.44 441 ARG B C 1
ATOM 8546 O O . ARG B 1 441 ? 3.234 -12.461 -9.32 1 91.44 441 ARG B O 1
ATOM 8553 N N . LYS B 1 442 ? 1.887 -10.742 -9.672 1 92.69 442 LYS B N 1
ATOM 8554 C CA . LYS B 1 442 ? 2.795 -9.719 -9.164 1 92.69 442 LYS B CA 1
ATOM 8555 C C . LYS B 1 442 ? 3.24 -10.039 -7.738 1 92.69 442 LYS B C 1
ATOM 8557 O O . LYS B 1 442 ? 4.375 -9.742 -7.355 1 92.69 442 LYS B O 1
ATOM 8562 N N . TYR B 1 443 ? 2.391 -10.711 -6.918 1 95.94 443 TYR B N 1
ATOM 8563 C CA . TYR B 1 443 ? 2.631 -10.852 -5.484 1 95.94 443 TYR B CA 1
ATOM 8564 C C . TYR B 1 443 ? 3.869 -11.703 -5.223 1 95.94 443 TYR B C 1
ATOM 8566 O O . TYR B 1 443 ? 4.461 -11.633 -4.145 1 95.94 443 TYR B O 1
ATOM 8574 N N . MET B 1 444 ? 4.363 -12.422 -6.234 1 97.19 444 MET B N 1
ATOM 8575 C CA . MET B 1 444 ? 5.469 -13.367 -6.082 1 97.19 444 MET B CA 1
ATOM 8576 C C . MET B 1 444 ? 6.789 -12.633 -5.867 1 97.19 444 MET B C 1
ATOM 8578 O O . MET B 1 444 ? 7.777 -13.234 -5.445 1 97.19 444 MET B O 1
ATOM 8582 N N . THR B 1 445 ? 6.887 -11.32 -6.18 1 97.56 445 THR B N 1
ATOM 8583 C CA . THR B 1 445 ? 8.07 -10.523 -5.883 1 97.56 445 THR B CA 1
ATOM 8584 C C . THR B 1 445 ? 7.688 -9.242 -5.148 1 97.56 445 THR B C 1
ATOM 8586 O O . THR B 1 445 ? 8.523 -8.352 -4.953 1 97.56 445 THR B O 1
ATOM 8589 N N . ASP B 1 446 ? 6.484 -9.117 -4.812 1 96.5 446 ASP B N 1
ATOM 8590 C CA . ASP B 1 446 ? 5.949 -7.875 -4.266 1 96.5 446 ASP B CA 1
ATOM 8591 C C . ASP B 1 446 ? 6.625 -7.516 -2.945 1 96.5 446 ASP B C 1
ATOM 8593 O O . ASP B 1 446 ? 7.117 -8.398 -2.234 1 96.5 446 ASP B O 1
ATOM 8597 N N . ASP B 1 447 ? 6.648 -6.195 -2.729 1 98.25 447 ASP B N 1
ATOM 8598 C CA . ASP B 1 447 ? 7.145 -5.672 -1.459 1 98.25 447 ASP B CA 1
ATOM 8599 C C . ASP B 1 447 ? 6.297 -6.168 -0.291 1 98.25 447 ASP B C 1
ATOM 8601 O O . ASP B 1 447 ? 5.066 -6.047 -0.316 1 98.25 447 ASP B O 1
ATOM 8605 N N . GLN B 1 448 ? 6.957 -6.754 0.725 1 98.62 448 GLN B N 1
ATOM 8606 C CA . GLN B 1 448 ? 6.23 -7.383 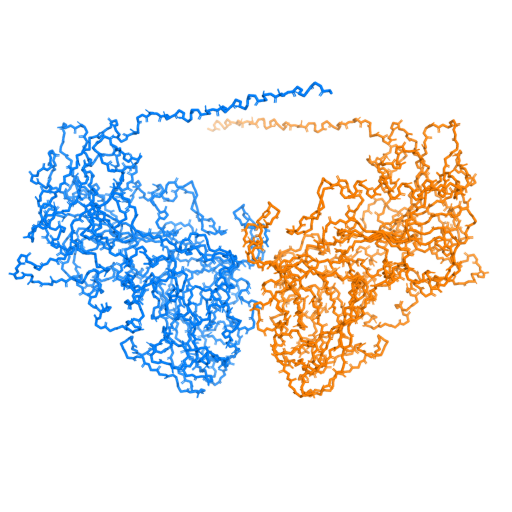1.823 1 98.62 448 GLN B CA 1
ATOM 8607 C C . GLN B 1 448 ? 6.281 -6.52 3.08 1 98.62 448 GLN B C 1
ATOM 8609 O O . GLN B 1 448 ? 5.875 -6.961 4.156 1 98.62 448 GLN B O 1
ATOM 8614 N N . ARG B 1 449 ? 6.75 -5.289 3.023 1 98.44 449 ARG B N 1
ATOM 8615 C CA . ARG B 1 449 ? 6.832 -4.414 4.188 1 98.44 449 ARG B CA 1
ATOM 8616 C C . ARG B 1 449 ? 5.457 -4.211 4.82 1 98.44 449 ARG B C 1
ATOM 8618 O O . ARG B 1 449 ? 5.336 -4.137 6.043 1 98.44 449 ARG B O 1
ATOM 8625 N N . PHE B 1 450 ? 4.383 -4.098 3.982 1 98.38 450 PHE B N 1
ATOM 8626 C CA . PHE B 1 450 ? 3.041 -3.914 4.52 1 98.38 450 PHE B CA 1
ATOM 8627 C C . PHE B 1 450 ? 2.678 -5.047 5.473 1 98.38 450 PHE B C 1
ATOM 8629 O O . PHE B 1 450 ? 2.041 -4.82 6.504 1 98.38 450 PHE B O 1
ATOM 8636 N N . ALA B 1 451 ? 3.037 -6.25 5.141 1 98.62 451 ALA B N 1
ATOM 8637 C CA . ALA B 1 451 ? 2.764 -7.402 5.992 1 98.62 451 ALA B CA 1
ATOM 8638 C C . ALA B 1 451 ? 3.67 -7.406 7.223 1 98.62 451 ALA B C 1
ATOM 8640 O O . ALA B 1 451 ? 3.211 -7.66 8.336 1 98.62 451 ALA B O 1
ATOM 8641 N N . ALA B 1 452 ? 4.934 -7.086 7.035 1 98.56 452 ALA B N 1
ATOM 8642 C CA . ALA B 1 452 ? 5.918 -7.105 8.117 1 98.56 452 ALA B CA 1
ATOM 8643 C C . ALA B 1 452 ? 5.531 -6.133 9.227 1 98.56 452 ALA B C 1
ATOM 8645 O O . ALA B 1 452 ? 5.902 -6.332 10.391 1 98.56 452 ALA B O 1
ATOM 8646 N N . ARG B 1 453 ? 4.809 -5.148 8.867 1 98.38 453 ARG B N 1
ATOM 8647 C CA . ARG B 1 453 ? 4.492 -4.074 9.797 1 98.38 453 ARG B CA 1
ATOM 8648 C C . ARG B 1 453 ? 3.232 -4.395 10.594 1 98.38 453 ARG B C 1
ATOM 8650 O O . ARG B 1 453 ? 2.838 -3.631 11.477 1 98.38 453 ARG B O 1
ATOM 8657 N N . ARG B 1 454 ? 2.561 -5.512 10.383 1 98.5 454 ARG B N 1
ATOM 8658 C CA . ARG B 1 454 ? 1.331 -5.91 11.062 1 98.5 454 ARG B CA 1
ATOM 8659 C C . ARG B 1 454 ? 1.635 -6.711 12.32 1 98.5 454 ARG B C 1
ATOM 8661 O O . ARG B 1 454 ? 2.576 -7.508 12.344 1 98.5 454 ARG B O 1
ATOM 8668 N N . PRO B 1 455 ? 0.781 -6.609 13.32 1 97.75 455 PRO B N 1
ATOM 8669 C CA . PRO B 1 455 ? 1.011 -7.375 14.547 1 97.75 455 PRO B CA 1
ATOM 8670 C C . PRO B 1 455 ? 0.618 -8.844 14.406 1 97.75 455 PRO B C 1
ATOM 8672 O O . PRO B 1 455 ? 0.963 -9.664 15.266 1 97.75 455 PRO B O 1
ATOM 8675 N N . ASP B 1 456 ? -0.131 -9.219 13.359 1 98.25 456 ASP B N 1
ATOM 8676 C CA . ASP B 1 456 ? -0.536 -10.609 13.172 1 98.25 456 ASP B CA 1
ATOM 8677 C C . ASP B 1 456 ? 0.371 -11.305 12.164 1 98.25 456 ASP B C 1
ATOM 8679 O O . ASP B 1 456 ? -0.013 -12.32 11.57 1 98.25 456 ASP B O 1
ATOM 8683 N N . VAL B 1 457 ? 1.542 -10.75 11.898 1 98.69 457 VAL B N 1
ATOM 8684 C CA . VAL B 1 457 ? 2.619 -11.359 11.117 1 98.69 457 VAL B CA 1
ATOM 8685 C C . VAL B 1 457 ? 3.904 -11.375 11.945 1 98.69 457 VAL B C 1
ATOM 8687 O O . VAL B 1 457 ? 4.395 -10.32 12.359 1 98.69 457 VAL B O 1
ATOM 8690 N N . LEU B 1 458 ? 4.438 -12.523 12.219 1 98.62 458 LEU B N 1
ATOM 8691 C CA . LEU B 1 458 ? 5.715 -12.633 12.914 1 98.62 458 LEU B CA 1
ATOM 8692 C C . LEU B 1 458 ? 6.879 -12.469 11.938 1 98.62 458 LEU B C 1
ATOM 8694 O O . LEU B 1 458 ? 6.82 -12.969 10.805 1 98.62 458 LEU B O 1
ATOM 8698 N N . VAL B 1 459 ? 7.887 -11.758 12.344 1 98.62 459 VAL B N 1
ATOM 8699 C CA . VAL B 1 459 ? 9.055 -11.5 11.508 1 98.62 459 VAL B CA 1
ATOM 8700 C C . VAL B 1 459 ? 10.32 -11.961 12.234 1 98.62 459 VAL B C 1
ATOM 8702 O O . VAL B 1 459 ? 10.539 -11.617 13.398 1 98.62 459 VAL B O 1
ATOM 8705 N N . PHE B 1 460 ? 11.117 -12.789 11.562 1 98.56 460 PHE B N 1
ATOM 8706 C CA . PHE B 1 460 ? 12.43 -13.227 12.008 1 98.56 460 PHE B CA 1
ATOM 8707 C C . PHE B 1 460 ? 13.492 -12.906 10.961 1 98.56 460 PHE B C 1
ATOM 8709 O O . PHE B 1 460 ? 13.305 -13.188 9.773 1 98.56 460 PHE B O 1
ATOM 8716 N N . GLU B 1 461 ? 14.57 -12.297 11.336 1 98.19 461 GLU B N 1
ATOM 8717 C CA . GLU B 1 461 ? 15.523 -11.93 10.289 1 98.19 461 GLU B CA 1
ATOM 8718 C C . GLU B 1 461 ? 16.953 -12.078 10.773 1 98.19 461 GLU B C 1
ATOM 8720 O O . GLU B 1 461 ? 17.219 -12.078 11.984 1 98.19 461 GLU B O 1
ATOM 8725 N N . THR B 1 462 ? 17.938 -12.266 9.875 1 97.81 462 THR B N 1
ATOM 8726 C CA . THR B 1 462 ? 19.375 -12.227 10.156 1 97.81 462 THR B CA 1
ATOM 8727 C C . THR B 1 462 ? 19.844 -10.781 10.32 1 97.81 462 THR B C 1
ATOM 8729 O O . THR B 1 462 ? 19.109 -9.844 10.016 1 97.81 462 THR B O 1
ATOM 8732 N N . GLU B 1 463 ? 21.047 -10.727 10.883 1 96.81 463 GLU B N 1
ATOM 8733 C CA . GLU B 1 463 ? 21.766 -9.484 10.641 1 96.81 463 GLU B CA 1
ATOM 8734 C C . GLU B 1 463 ? 22.094 -9.305 9.164 1 96.81 463 GLU B C 1
ATOM 8736 O O . GLU B 1 463 ? 21.844 -10.211 8.359 1 96.81 463 GLU B O 1
ATOM 8741 N N . ARG B 1 464 ? 22.531 -8.094 8.852 1 97.88 464 ARG B N 1
ATOM 8742 C CA . ARG B 1 464 ? 22.969 -7.895 7.477 1 97.88 464 ARG B CA 1
ATOM 8743 C C . ARG B 1 464 ? 24.078 -8.883 7.117 1 97.88 464 ARG B C 1
ATOM 8745 O O . ARG B 1 464 ? 25.031 -9.055 7.879 1 97.88 464 ARG B O 1
ATOM 8752 N N . LEU B 1 465 ? 23.891 -9.492 5.984 1 98.19 465 LEU B N 1
ATOM 8753 C CA . LEU B 1 465 ? 24.828 -10.516 5.559 1 98.19 465 LEU B CA 1
ATOM 8754 C C . LEU B 1 465 ? 26.203 -9.906 5.258 1 98.19 465 LEU B C 1
ATOM 8756 O O . LEU B 1 465 ? 26.281 -8.852 4.625 1 98.19 465 LEU B O 1
ATOM 8760 N N . GLU B 1 466 ? 27.266 -10.539 5.684 1 97.62 466 GLU B N 1
ATOM 8761 C CA . GLU B 1 466 ? 28.625 -10.07 5.441 1 97.62 466 GLU B CA 1
ATOM 8762 C C . GLU B 1 466 ? 29.141 -10.547 4.082 1 97.62 466 GLU B C 1
ATOM 8764 O O . GLU B 1 466 ? 30.109 -9.992 3.551 1 97.62 466 GLU B O 1
ATOM 8769 N N . ASP B 1 467 ? 28.562 -11.602 3.576 1 97.81 467 ASP B N 1
ATOM 8770 C CA . ASP B 1 467 ? 28.891 -12.164 2.27 1 97.81 467 ASP B CA 1
ATOM 8771 C C . ASP B 1 467 ? 27.625 -12.609 1.531 1 97.81 467 ASP B C 1
ATOM 8773 O O . ASP B 1 467 ? 26.562 -12.75 2.137 1 97.81 467 ASP B O 1
ATOM 8777 N N . ASP B 1 468 ? 27.828 -12.789 0.221 1 98.31 468 ASP B N 1
ATOM 8778 C CA . ASP B 1 468 ? 26.734 -13.359 -0.559 1 98.31 468 ASP B CA 1
ATOM 8779 C C . ASP B 1 468 ? 26.328 -14.727 -0.02 1 98.31 468 ASP B C 1
ATOM 8781 O O . ASP B 1 468 ? 27.188 -15.516 0.387 1 98.31 468 ASP B O 1
ATOM 8785 N N . THR B 1 469 ? 25.047 -14.984 0.06 1 98.25 469 THR B N 1
ATOM 8786 C CA . THR B 1 469 ? 24.484 -16.281 0.402 1 98.25 469 THR B CA 1
ATOM 8787 C C . THR B 1 469 ? 23.531 -16.766 -0.69 1 98.25 469 THR B C 1
ATOM 8789 O O . THR B 1 469 ? 22.5 -16.156 -0.928 1 98.25 469 THR B O 1
ATOM 8792 N N . THR B 1 470 ? 23.891 -17.891 -1.334 1 98.56 470 THR B N 1
ATOM 8793 C CA . THR B 1 470 ? 23.094 -18.406 -2.449 1 98.56 470 THR B CA 1
ATOM 8794 C C . THR B 1 470 ? 22.297 -19.625 -2.033 1 98.56 470 THR B C 1
ATOM 8796 O O . THR B 1 470 ? 22.875 -20.641 -1.603 1 98.56 470 THR B O 1
ATOM 8799 N N . LEU B 1 471 ? 21 -19.5 -2.109 1 98.62 471 LEU B N 1
ATOM 8800 C CA . LEU B 1 471 ? 20.125 -20.656 -1.931 1 98.62 471 LEU B CA 1
ATOM 8801 C C . LEU B 1 471 ? 19.891 -21.359 -3.258 1 98.62 471 LEU B C 1
ATOM 8803 O O . LEU B 1 471 ? 19.625 -20.719 -4.273 1 98.62 471 LEU B O 1
ATOM 8807 N N . ALA B 1 472 ? 20.016 -22.703 -3.305 1 98.38 472 ALA B N 1
ATOM 8808 C CA . ALA B 1 472 ? 19.75 -23.531 -4.484 1 98.38 472 ALA B CA 1
ATOM 8809 C C . ALA B 1 472 ? 19.062 -24.828 -4.102 1 98.38 472 ALA B C 1
ATOM 8811 O O . ALA B 1 472 ? 19.719 -25.781 -3.652 1 98.38 472 ALA B O 1
ATOM 8812 N N . GLY B 1 473 ? 17.781 -24.844 -4.336 1 97.38 473 GLY B N 1
ATOM 8813 C CA . GLY B 1 473 ? 17.062 -26.078 -4.027 1 97.38 473 GLY B CA 1
ATOM 8814 C C . GLY B 1 473 ? 15.922 -25.875 -3.047 1 97.38 473 GLY B C 1
ATOM 8815 O O . GLY B 1 473 ? 15.359 -24.781 -2.961 1 97.38 473 GLY B O 1
ATOM 8816 N N . GLU B 1 474 ? 15.555 -26.875 -2.367 1 94.12 474 GLU B N 1
ATOM 8817 C CA . GLU B 1 474 ? 14.328 -26.906 -1.575 1 94.12 474 GLU B CA 1
ATOM 8818 C C . GLU B 1 474 ? 14.5 -26.156 -0.26 1 94.12 474 GLU B C 1
ATOM 8820 O O . GLU B 1 474 ? 15.617 -26 0.232 1 94.12 474 GLU B O 1
ATOM 8825 N N . ILE B 1 475 ? 13.469 -25.688 0.283 1 98.19 475 ILE B N 1
ATOM 8826 C CA . ILE B 1 475 ? 13.352 -25.062 1.593 1 98.19 475 ILE B CA 1
ATOM 8827 C C . ILE B 1 475 ? 12.336 -25.828 2.445 1 98.19 475 ILE B C 1
ATOM 8829 O O . ILE B 1 475 ? 11.258 -26.188 1.97 1 98.19 475 ILE B O 1
ATOM 8833 N N . LEU B 1 476 ? 12.695 -26.109 3.65 1 98.5 476 LEU B N 1
ATOM 8834 C CA . LEU B 1 476 ? 11.773 -26.797 4.559 1 98.5 476 LEU B CA 1
ATOM 8835 C C . LEU B 1 476 ? 11.602 -26 5.852 1 98.5 476 LEU B C 1
ATOM 8837 O O . LEU B 1 476 ? 12.578 -25.75 6.562 1 98.5 476 LEU B O 1
ATOM 8841 N N . ALA B 1 477 ? 10.406 -25.594 6.129 1 98.75 477 ALA B N 1
ATOM 8842 C CA . ALA B 1 477 ? 10.062 -25.016 7.418 1 98.75 477 ALA B CA 1
ATOM 8843 C C . ALA B 1 477 ? 9.484 -26.062 8.367 1 98.75 477 ALA B C 1
ATOM 8845 O O . ALA B 1 477 ? 8.492 -26.719 8.039 1 98.75 477 ALA B O 1
ATOM 8846 N N . GLU B 1 478 ? 10.109 -26.234 9.445 1 98.25 478 GLU B N 1
ATOM 8847 C CA . GLU B 1 478 ? 9.641 -27.125 10.508 1 98.25 478 GLU B CA 1
ATOM 8848 C C . GLU B 1 478 ? 9.125 -26.328 11.703 1 98.25 478 GLU B C 1
ATOM 8850 O O . GLU B 1 478 ? 9.859 -26.125 12.672 1 98.25 478 GLU B O 1
ATOM 8855 N N . LEU B 1 479 ? 7.848 -26.047 11.711 1 98.5 479 LEU B N 1
ATOM 8856 C CA . LEU B 1 479 ? 7.262 -25.172 12.727 1 98.5 479 LEU B CA 1
ATOM 8857 C C . LEU B 1 479 ? 6.773 -25.984 13.922 1 98.5 479 LEU B C 1
ATOM 8859 O O . LEU B 1 479 ? 6.316 -27.109 13.766 1 98.5 479 LEU B O 1
ATOM 8863 N N . GLN B 1 480 ? 6.98 -25.453 15.07 1 97.81 480 GLN B N 1
ATOM 8864 C CA . GLN B 1 480 ? 6.301 -25.844 16.297 1 97.81 480 GLN B CA 1
ATOM 8865 C C . GLN B 1 480 ? 5.285 -24.781 16.719 1 97.81 480 GLN B C 1
ATOM 8867 O O . GLN B 1 480 ? 5.664 -23.672 17.125 1 97.81 480 GLN B O 1
ATOM 8872 N N . VAL B 1 481 ? 3.965 -25.219 16.641 1 98.56 481 VAL B N 1
ATOM 8873 C CA . VAL B 1 481 ? 2.953 -24.172 16.781 1 98.56 481 VAL B CA 1
ATOM 8874 C C . VAL B 1 481 ? 1.85 -24.641 17.734 1 98.56 481 VAL B C 1
ATOM 8876 O O . VAL B 1 481 ? 1.777 -25.828 18.062 1 98.56 481 VAL B O 1
ATOM 8879 N N . SER B 1 482 ? 1.072 -23.719 18.203 1 98.69 482 SER B N 1
ATOM 8880 C CA . SER B 1 482 ? -0.202 -24 18.859 1 98.69 482 SER B CA 1
ATOM 8881 C C . SER B 1 482 ? -1.251 -22.953 18.516 1 98.69 482 SER B C 1
ATOM 8883 O O . SER B 1 482 ? -0.914 -21.859 18.062 1 98.69 482 SER B O 1
ATOM 8885 N N . THR B 1 483 ? -2.492 -23.297 18.531 1 98.81 483 THR B N 1
ATOM 8886 C CA . THR B 1 483 ? -3.646 -22.422 18.344 1 98.81 483 THR B CA 1
ATOM 8887 C C . THR B 1 483 ? -4.656 -22.625 19.484 1 98.81 483 THR B C 1
ATOM 8889 O O . THR B 1 483 ? -4.754 -23.703 20.047 1 98.81 483 THR B O 1
ATOM 8892 N N . SER B 1 484 ? -5.332 -21.547 19.844 1 98.81 484 SER B N 1
ATOM 8893 C CA . SER B 1 484 ? -6.414 -21.672 20.828 1 98.81 484 SER B CA 1
ATOM 8894 C C . SER B 1 484 ? -7.629 -22.359 20.219 1 98.81 484 SER B C 1
ATOM 8896 O O . SER B 1 484 ? -8.555 -22.75 20.938 1 98.81 484 SER B O 1
ATOM 8898 N N . GLY B 1 485 ? -7.645 -22.516 18.859 1 98.69 485 GLY B N 1
ATOM 8899 C CA . GLY B 1 485 ? -8.734 -23.172 18.172 1 98.69 485 GLY B CA 1
ATOM 8900 C C . GLY B 1 485 ? -8.43 -24.625 17.844 1 98.69 485 GLY B C 1
ATOM 8901 O O . GLY B 1 485 ? -7.668 -25.281 18.547 1 98.69 485 GLY B O 1
ATOM 8902 N N . THR B 1 486 ? -9.156 -25.109 16.781 1 98.88 486 THR B N 1
ATOM 8903 C CA . THR B 1 486 ? -9.008 -26.516 16.422 1 98.88 486 THR B CA 1
ATOM 8904 C C . THR B 1 486 ? -8.602 -26.656 14.953 1 98.88 486 THR B C 1
ATOM 8906 O O . THR B 1 486 ? -8.508 -27.781 14.438 1 98.88 486 THR B O 1
ATOM 8909 N N . ASP B 1 487 ? -8.414 -25.609 14.297 1 98.75 487 ASP B N 1
ATOM 8910 C CA . ASP B 1 487 ? -7.875 -25.578 12.938 1 98.75 487 ASP B CA 1
ATOM 8911 C C . ASP B 1 487 ? -7.125 -24.266 12.68 1 98.75 487 ASP B C 1
ATOM 8913 O O . ASP B 1 487 ? -7.32 -23.281 13.391 1 98.75 487 ASP B O 1
ATOM 8917 N N . ALA B 1 488 ? -6.191 -24.312 11.711 1 98.81 488 ALA B N 1
ATOM 8918 C CA . ALA B 1 488 ? -5.395 -23.141 11.359 1 98.81 488 ALA B CA 1
ATOM 8919 C C . ALA B 1 488 ? -4.598 -23.375 10.086 1 98.81 488 ALA B C 1
ATOM 8921 O O . ALA B 1 488 ? -4.273 -24.516 9.75 1 98.81 488 ALA B O 1
ATOM 8922 N N . ASP B 1 489 ? -4.398 -22.328 9.367 1 98.88 489 ASP B N 1
ATOM 8923 C CA . ASP B 1 489 ? -3.389 -22.344 8.312 1 98.88 489 ASP B CA 1
ATOM 8924 C C . ASP B 1 489 ? -2.062 -21.781 8.812 1 98.88 489 ASP B C 1
ATOM 8926 O O . ASP B 1 489 ? -2.039 -20.938 9.727 1 98.88 489 ASP B O 1
ATOM 8930 N N . TRP B 1 490 ? -1.003 -22.219 8.266 1 98.94 490 TRP B N 1
ATOM 8931 C CA . TRP B 1 490 ? 0.331 -21.688 8.539 1 98.94 490 TRP B CA 1
ATOM 8932 C C . TRP B 1 490 ? 1.053 -21.344 7.242 1 98.94 490 TRP B C 1
ATOM 8934 O O . TRP B 1 490 ? 1.214 -22.188 6.363 1 98.94 490 TRP B O 1
ATOM 8944 N N . ILE B 1 491 ? 1.41 -20.094 7.125 1 98.88 491 ILE B N 1
ATOM 8945 C CA . ILE B 1 491 ? 2.068 -19.562 5.941 1 98.88 491 ILE B CA 1
ATOM 8946 C C . ILE B 1 491 ? 3.49 -19.125 6.289 1 98.88 491 ILE B C 1
ATOM 8948 O O . ILE B 1 491 ? 3.703 -18.438 7.289 1 98.88 491 ILE B O 1
ATOM 8952 N N . VAL B 1 492 ? 4.445 -19.531 5.516 1 98.88 492 VAL B N 1
ATOM 8953 C CA . VAL B 1 492 ? 5.84 -19.125 5.676 1 98.88 492 VAL B CA 1
ATOM 8954 C C . VAL B 1 492 ? 6.324 -18.438 4.406 1 98.88 492 VAL B C 1
ATOM 8956 O O . VAL B 1 492 ? 6.094 -18.922 3.297 1 98.88 492 VAL B O 1
ATOM 8959 N N . LYS B 1 493 ? 6.941 -17.328 4.59 1 98.88 493 LYS B N 1
ATOM 8960 C CA . LYS B 1 493 ? 7.527 -16.562 3.484 1 98.88 493 LYS B CA 1
ATOM 8961 C C . LYS B 1 493 ? 9.023 -16.328 3.711 1 98.88 493 LYS B C 1
ATOM 8963 O O . LYS B 1 493 ? 9.445 -16.016 4.828 1 98.88 493 LYS B O 1
ATOM 8968 N N . VAL B 1 494 ? 9.789 -16.547 2.719 1 98.88 494 VAL B N 1
ATOM 8969 C CA . VAL B 1 494 ? 11.203 -16.188 2.682 1 98.88 494 VAL B CA 1
ATOM 8970 C C . VAL B 1 494 ? 11.391 -14.883 1.922 1 98.88 494 VAL B C 1
ATOM 8972 O O . VAL B 1 494 ? 11.016 -14.781 0.75 1 98.88 494 VAL B O 1
ATOM 8975 N N . ILE B 1 495 ? 11.992 -13.914 2.615 1 98.88 495 ILE B N 1
ATOM 8976 C CA . ILE B 1 495 ? 12.047 -12.555 2.094 1 98.88 495 ILE B CA 1
ATOM 8977 C C . ILE B 1 495 ? 13.5 -12.109 1.98 1 98.88 495 ILE B C 1
ATOM 8979 O O . ILE B 1 495 ? 14.305 -12.359 2.879 1 98.88 495 ILE B O 1
ATOM 8983 N N . ASP B 1 496 ? 13.875 -11.492 0.852 1 98.94 496 ASP B N 1
ATOM 8984 C CA . ASP B 1 496 ? 15.141 -10.773 0.677 1 98.94 496 ASP B CA 1
ATOM 8985 C C . ASP B 1 496 ? 14.984 -9.297 1.031 1 98.94 496 ASP B C 1
ATOM 8987 O O . ASP B 1 496 ? 14.352 -8.539 0.293 1 98.94 496 ASP B O 1
ATOM 8991 N N . VAL B 1 497 ? 15.57 -8.891 2.109 1 98.88 497 VAL B N 1
ATOM 8992 C CA . VAL B 1 497 ? 15.484 -7.5 2.541 1 98.88 497 VAL B CA 1
ATOM 8993 C C . VAL B 1 497 ? 16.672 -6.715 1.99 1 98.88 497 VAL B C 1
ATOM 8995 O O . VAL B 1 497 ? 17.828 -6.988 2.34 1 98.88 497 VAL B O 1
ATOM 8998 N N . PHE B 1 498 ? 16.391 -5.727 1.202 1 98.69 498 PHE B N 1
ATOM 8999 C CA . PHE B 1 498 ? 17.438 -4.91 0.58 1 98.69 498 P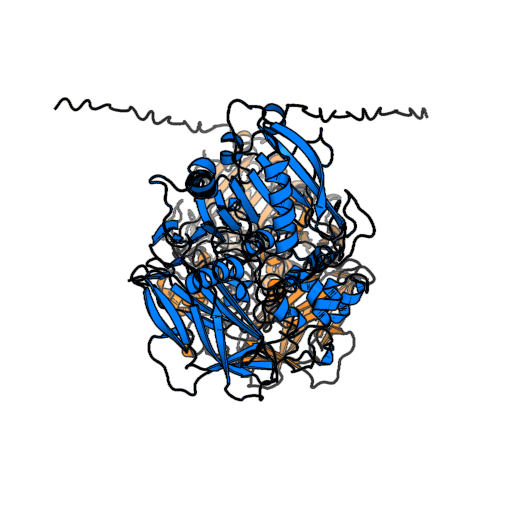HE B CA 1
ATOM 9000 C C . PHE B 1 498 ? 18.031 -3.939 1.588 1 98.69 498 PHE B C 1
ATOM 9002 O O . PHE B 1 498 ? 17.406 -3.623 2.604 1 98.69 498 PHE B O 1
ATOM 9009 N N . PRO B 1 499 ? 19.266 -3.529 1.328 1 97.94 499 PRO B N 1
ATOM 9010 C CA . PRO B 1 499 ? 19.859 -2.529 2.215 1 97.94 499 PRO B CA 1
ATOM 9011 C C . PRO B 1 499 ? 19.234 -1.146 2.049 1 97.94 499 PRO B C 1
ATOM 9013 O O . PRO B 1 499 ? 18.531 -0.897 1.067 1 97.94 499 PRO B O 1
ATOM 9016 N N . ASN B 1 500 ? 19.484 -0.251 2.973 1 95.5 500 ASN B N 1
ATOM 9017 C CA . ASN B 1 500 ? 18.938 1.1 2.973 1 95.5 500 ASN B CA 1
ATOM 9018 C C . ASN B 1 500 ? 19.375 1.884 1.738 1 95.5 500 ASN B C 1
ATOM 9020 O O . ASN B 1 500 ? 18.609 2.701 1.215 1 95.5 500 ASN B O 1
ATOM 9024 N N . GLU B 1 501 ? 20.547 1.636 1.268 1 94.38 501 GLU B N 1
ATOM 9025 C CA . GLU B 1 501 ? 21.141 2.441 0.205 1 94.38 501 GLU B CA 1
ATOM 9026 C C . GLU B 1 501 ? 20.859 1.835 -1.168 1 94.38 501 GLU B C 1
ATOM 9028 O O . GLU B 1 501 ? 21.469 2.236 -2.164 1 94.38 501 GLU B O 1
ATOM 9033 N N . GLU B 1 502 ? 19.969 0.831 -1.173 1 96.31 502 GLU B N 1
ATOM 9034 C CA . GLU B 1 502 ? 19.672 0.215 -2.461 1 96.31 502 GLU B CA 1
ATOM 9035 C C . GLU B 1 502 ? 19.281 1.264 -3.496 1 96.31 502 GLU B C 1
ATOM 9037 O O . GLU B 1 502 ? 18.406 2.102 -3.234 1 96.31 502 GLU B O 1
ATOM 9042 N N . PRO B 1 503 ? 19.891 1.253 -4.668 1 95.5 503 PRO B N 1
ATOM 9043 C CA . PRO B 1 503 ? 19.562 2.256 -5.684 1 95.5 503 PRO B CA 1
ATOM 9044 C C . PRO B 1 503 ? 18.141 2.105 -6.223 1 95.5 503 PRO B C 1
ATOM 9046 O O . PRO B 1 503 ? 17.656 0.984 -6.395 1 95.5 503 PRO B O 1
ATOM 9049 N N . GLU B 1 504 ? 17.562 3.219 -6.52 1 95.38 504 GLU B N 1
ATOM 9050 C CA . GLU B 1 504 ? 16.234 3.221 -7.109 1 95.38 504 GLU B CA 1
ATOM 9051 C C . GLU B 1 504 ? 16.25 2.668 -8.531 1 95.38 504 GLU B C 1
ATOM 9053 O O . GLU B 1 504 ? 17.266 2.789 -9.234 1 95.38 504 GLU B O 1
ATOM 9058 N N . THR B 1 505 ? 15.156 2.051 -8.875 1 95.38 505 THR B N 1
ATOM 9059 C CA . THR B 1 505 ? 14.977 1.588 -10.25 1 95.38 505 THR B CA 1
ATOM 9060 C C . THR B 1 505 ? 13.789 2.281 -10.898 1 95.38 505 THR B C 1
ATOM 9062 O O . THR B 1 505 ? 12.945 2.863 -10.211 1 95.38 505 THR B O 1
ATOM 9065 N N . THR B 1 506 ? 13.703 2.242 -12.211 1 93.38 506 THR B N 1
ATOM 9066 C CA . THR B 1 506 ? 12.617 2.898 -12.93 1 93.38 506 THR B CA 1
ATOM 9067 C C . THR B 1 506 ? 11.328 2.08 -12.828 1 93.38 506 THR B C 1
ATOM 9069 O O . THR B 1 506 ? 10.234 2.607 -13.039 1 93.38 506 THR B O 1
ATOM 9072 N N . GLU B 1 507 ? 11.469 0.79 -12.531 1 91.62 507 GLU B N 1
ATOM 9073 C CA . GLU B 1 507 ? 10.344 -0.138 -12.539 1 91.62 507 GLU B CA 1
ATOM 9074 C C . GLU B 1 507 ? 9.539 -0.046 -11.242 1 91.62 507 GLU B C 1
ATOM 9076 O O . GLU B 1 507 ? 8.375 -0.437 -11.203 1 91.62 507 GLU B O 1
ATOM 9081 N N . VAL B 1 508 ? 10.125 0.476 -10.211 1 92.75 508 VAL B N 1
ATOM 9082 C CA . VAL B 1 508 ? 9.477 0.467 -8.906 1 92.75 508 VAL B CA 1
ATOM 9083 C C . VAL B 1 508 ? 8.289 1.419 -8.914 1 92.75 508 VAL B C 1
ATOM 9085 O O . VAL B 1 508 ? 8.359 2.51 -9.484 1 92.75 508 VAL B O 1
ATOM 9088 N N . ALA B 1 509 ? 7.168 0.952 -8.344 1 94.81 509 ALA B N 1
ATOM 9089 C CA . ALA B 1 509 ? 5.984 1.801 -8.234 1 94.81 509 ALA B CA 1
ATOM 9090 C C . ALA B 1 509 ? 6.305 3.092 -7.488 1 94.81 509 ALA B C 1
ATOM 9092 O O . ALA B 1 509 ? 7.09 3.088 -6.535 1 94.81 509 ALA B O 1
ATOM 9093 N N . PRO B 1 510 ? 5.598 4.207 -7.777 1 93.12 510 PRO B N 1
ATOM 9094 C CA . PRO B 1 510 ? 5.957 5.516 -7.227 1 93.12 510 PRO B CA 1
ATOM 9095 C C . PRO B 1 510 ? 5.809 5.582 -5.711 1 93.12 510 PRO B C 1
ATOM 9097 O O . PRO B 1 510 ? 6.559 6.301 -5.043 1 93.12 510 PRO B O 1
ATOM 9100 N N . TYR B 1 511 ? 4.863 4.914 -5.129 1 94.69 511 TYR B N 1
ATOM 9101 C CA . TYR B 1 511 ? 4.617 5.016 -3.695 1 94.69 511 TYR B CA 1
ATOM 9102 C C . TYR B 1 511 ? 5.613 4.164 -2.912 1 94.69 511 TYR B C 1
ATOM 9104 O O . TYR B 1 511 ? 5.695 4.266 -1.686 1 94.69 511 TYR B O 1
ATOM 9112 N N . LEU B 1 512 ? 6.375 3.324 -3.633 1 97.06 512 LEU B N 1
ATOM 9113 C CA . LEU B 1 512 ? 7.391 2.475 -3.021 1 97.06 512 LEU B CA 1
ATOM 9114 C C . LEU B 1 512 ? 8.781 3.084 -3.184 1 97.06 512 LEU B C 1
ATOM 9116 O O . LEU B 1 512 ? 8.938 4.105 -3.854 1 97.06 512 LEU B O 1
ATOM 9120 N N . LYS B 1 513 ? 9.766 2.508 -2.482 1 97.56 513 LYS B N 1
ATOM 9121 C CA . LYS B 1 513 ? 11.203 2.754 -2.594 1 97.56 513 LYS B CA 1
ATOM 9122 C C . LYS B 1 513 ? 11.992 1.453 -2.482 1 97.56 513 LYS B C 1
ATOM 9124 O O . LYS B 1 513 ? 11.57 0.52 -1.796 1 97.56 513 LYS B O 1
ATOM 9129 N N . MET B 1 514 ? 13.125 1.435 -3.176 1 97.88 514 MET B N 1
ATOM 9130 C CA . MET B 1 514 ? 13.969 0.243 -3.104 1 97.88 514 MET B CA 1
ATOM 9131 C C . MET B 1 514 ? 14.688 0.167 -1.765 1 97.88 514 MET B C 1
ATOM 9133 O O . MET B 1 514 ? 15.133 -0.906 -1.354 1 97.88 514 MET B O 1
ATOM 9137 N N . SER B 1 515 ? 14.797 1.332 -1.12 1 97.69 515 SER B N 1
ATOM 9138 C CA . SER B 1 515 ? 15.367 1.362 0.222 1 97.69 515 SER B CA 1
ATOM 9139 C C . SER B 1 515 ? 14.602 0.443 1.17 1 97.69 515 SER B C 1
ATOM 9141 O O . SER B 1 515 ? 13.398 0.614 1.371 1 97.69 515 SER B O 1
ATOM 9143 N N . ASN B 1 516 ? 15.359 -0.599 1.698 1 98.25 516 ASN B N 1
ATOM 9144 C CA . ASN B 1 516 ? 14.742 -1.515 2.654 1 98.25 516 ASN B CA 1
ATOM 9145 C C . ASN B 1 516 ? 13.594 -2.295 2.027 1 98.25 516 ASN B C 1
ATOM 9147 O O . ASN B 1 516 ? 12.641 -2.664 2.715 1 98.25 516 ASN B O 1
ATOM 9151 N N . TYR B 1 517 ? 13.68 -2.498 0.74 1 98.56 517 TYR B N 1
ATOM 9152 C CA . TYR B 1 517 ? 12.664 -3.281 0.05 1 98.56 517 TYR B CA 1
ATOM 9153 C C . TYR B 1 517 ? 12.648 -4.719 0.553 1 98.56 517 TYR B C 1
ATOM 9155 O O . TYR B 1 517 ? 13.703 -5.32 0.771 1 98.56 517 TYR B O 1
ATOM 9163 N N . HIS B 1 518 ? 11.43 -5.281 0.811 1 98.81 518 HIS B N 1
ATOM 9164 C CA . HIS B 1 518 ? 11.234 -6.672 1.208 1 98.81 518 HIS B CA 1
ATOM 9165 C C . HIS B 1 518 ? 10.719 -7.508 0.043 1 98.81 518 HIS B C 1
ATOM 9167 O O . HIS B 1 518 ? 9.508 -7.703 -0.101 1 98.81 518 HIS B O 1
ATOM 9173 N N . MET B 1 519 ? 11.562 -8.125 -0.69 1 98.69 519 MET B N 1
ATOM 9174 C CA . MET B 1 519 ? 11.188 -8.891 -1.873 1 98.69 519 MET B CA 1
ATOM 9175 C C . MET B 1 519 ? 10.781 -10.312 -1.493 1 98.69 519 MET B C 1
ATOM 9177 O O . MET B 1 519 ? 11.57 -11.047 -0.899 1 98.69 519 MET B O 1
ATOM 9181 N N . MET B 1 520 ? 9.625 -10.703 -1.832 1 98.56 520 MET B N 1
ATOM 9182 C CA . MET B 1 520 ? 9.227 -12.102 -1.676 1 98.56 520 MET B CA 1
ATOM 9183 C C . MET B 1 520 ? 10.07 -13.008 -2.564 1 98.56 520 MET B C 1
ATOM 9185 O O . MET B 1 520 ? 10.156 -12.797 -3.775 1 98.56 520 MET B O 1
ATOM 9189 N N . VAL B 1 521 ? 10.727 -13.992 -1.974 1 98.69 521 VAL B N 1
ATOM 9190 C CA . VAL B 1 521 ? 11.547 -14.945 -2.711 1 98.69 521 VAL B CA 1
ATOM 9191 C C . VAL B 1 521 ? 10.789 -16.25 -2.895 1 98.69 521 VAL B C 1
ATOM 9193 O O . VAL B 1 521 ? 10.773 -16.828 -3.988 1 98.69 521 VAL B O 1
ATOM 9196 N N . ARG B 1 522 ? 10.203 -16.656 -1.818 1 98.69 522 ARG B N 1
ATOM 9197 C CA . ARG B 1 522 ? 9.43 -17.891 -1.833 1 98.69 522 ARG B CA 1
ATOM 9198 C C . ARG B 1 522 ? 8.43 -17.922 -0.68 1 98.69 522 ARG B C 1
ATOM 9200 O O . ARG B 1 522 ? 8.672 -17.328 0.374 1 98.69 522 ARG B O 1
ATOM 9207 N N . SER B 1 523 ? 7.332 -18.547 -0.936 1 98.25 523 SER B N 1
ATOM 9208 C CA . SER B 1 523 ? 6.305 -18.672 0.093 1 98.25 523 SER B CA 1
ATOM 9209 C C . SER B 1 523 ? 5.453 -19.922 -0.117 1 98.25 523 SER B C 1
ATOM 9211 O O . SER B 1 523 ? 5.383 -20.453 -1.228 1 98.25 523 SER B O 1
ATOM 9213 N N . GLU B 1 524 ? 4.863 -20.359 0.94 1 98.19 524 GLU B N 1
ATOM 9214 C CA . GLU B 1 524 ? 3.93 -21.469 0.84 1 98.19 524 GLU B CA 1
ATOM 9215 C C . GLU B 1 524 ? 2.996 -21.516 2.045 1 98.19 524 GLU B C 1
ATOM 9217 O O . GLU B 1 524 ? 3.299 -20.953 3.096 1 98.19 524 GLU B O 1
ATOM 9222 N N . VAL B 1 525 ? 1.886 -22.203 1.887 1 98.5 525 VAL B N 1
ATOM 9223 C CA . VAL B 1 525 ? 0.885 -22.391 2.934 1 98.5 525 VAL B CA 1
ATOM 9224 C C . VAL B 1 525 ? 0.729 -23.875 3.25 1 98.5 525 VAL B C 1
ATOM 9226 O O . VAL B 1 525 ? 0.903 -24.719 2.373 1 98.5 525 VAL B O 1
ATOM 9229 N N . MET B 1 526 ? 0.49 -24.172 4.473 1 98.75 526 MET B N 1
ATOM 9230 C CA . MET B 1 526 ? 0.021 -25.469 4.926 1 98.75 526 MET B CA 1
ATOM 9231 C C . MET B 1 526 ? -1.332 -25.359 5.621 1 98.75 526 MET B C 1
ATOM 9233 O O . MET B 1 526 ? -1.446 -24.703 6.656 1 98.75 526 MET B O 1
ATOM 9237 N N . ARG B 1 527 ? -2.338 -25.938 4.98 1 98.56 527 ARG B N 1
ATOM 9238 C CA . ARG B 1 527 ? -3.584 -26.125 5.715 1 98.56 527 ARG B CA 1
ATOM 9239 C C . ARG B 1 527 ? -3.396 -27.078 6.883 1 98.56 527 ARG B C 1
ATOM 9241 O O . ARG B 1 527 ? -3.254 -28.281 6.688 1 98.56 527 ARG B O 1
ATOM 9248 N N . GLY B 1 528 ? -3.498 -26.562 8.07 1 98.69 528 GLY B N 1
ATOM 9249 C CA . GLY B 1 528 ? -3.033 -27.25 9.258 1 98.69 528 GLY B CA 1
ATOM 9250 C C . GLY B 1 528 ? -3.699 -28.609 9.461 1 98.69 528 GLY B C 1
ATOM 9251 O O . GLY B 1 528 ? -3.088 -29.531 9.992 1 98.69 528 GLY B O 1
ATOM 9252 N N . ARG B 1 529 ? -4.918 -28.812 9.086 1 98.56 529 ARG B N 1
ATOM 9253 C CA . ARG B 1 529 ? -5.645 -30.062 9.266 1 98.56 529 ARG B CA 1
ATOM 9254 C C . ARG B 1 529 ? -4.969 -31.203 8.508 1 98.56 529 ARG B C 1
ATOM 9256 O O . ARG B 1 529 ? -5.203 -32.375 8.797 1 98.56 529 ARG B O 1
ATOM 9263 N N . PHE B 1 530 ? -4.129 -30.859 7.496 1 98.69 530 PHE B N 1
ATOM 9264 C CA . PHE B 1 530 ? -3.5 -31.875 6.641 1 98.69 530 PHE B CA 1
ATOM 9265 C C . PHE B 1 530 ? -2.049 -32.094 7.051 1 98.69 530 PHE B C 1
ATOM 9267 O O . PHE B 1 530 ? -1.289 -32.75 6.332 1 98.69 530 PHE B O 1
ATOM 9274 N N . ARG B 1 531 ? -1.588 -31.594 8.195 1 98.62 531 ARG B N 1
ATOM 9275 C CA . ARG B 1 531 ? -0.196 -31.609 8.633 1 98.62 531 ARG B CA 1
ATOM 9276 C C . ARG B 1 531 ? 0.351 -33.031 8.664 1 98.62 531 ARG B C 1
ATOM 9278 O O . ARG B 1 531 ? 1.539 -33.25 8.422 1 98.62 531 ARG B O 1
ATOM 9285 N N . ASN B 1 532 ? -0.539 -34.031 8.836 1 98.31 532 ASN B N 1
ATOM 9286 C CA . ASN B 1 532 ? -0.111 -35.406 8.969 1 98.31 532 ASN B CA 1
ATOM 9287 C C . ASN B 1 532 ? -0.542 -36.25 7.77 1 98.31 532 ASN B C 1
ATOM 9289 O O . ASN B 1 532 ? 0.066 -37.281 7.477 1 98.31 532 ASN B O 1
ATOM 9293 N N . SER B 1 533 ? -1.633 -35.875 7.188 1 98.31 533 SER B N 1
ATOM 9294 C CA . SER B 1 533 ? -2.18 -36.625 6.062 1 98.31 533 SER B CA 1
ATOM 9295 C C . SER B 1 533 ? -3.096 -35.75 5.211 1 98.31 533 SER B C 1
ATOM 9297 O O . SER B 1 533 ? -4.012 -35.125 5.73 1 98.31 533 SER B O 1
ATOM 9299 N N . PHE B 1 534 ? -2.832 -35.781 3.928 1 98.19 534 PHE B N 1
ATOM 9300 C CA . PHE B 1 534 ? -3.707 -35.031 3.027 1 98.19 534 PHE B CA 1
ATOM 9301 C C . PHE B 1 534 ? -5.023 -35.781 2.82 1 98.19 534 PHE B C 1
ATOM 9303 O O . PHE B 1 534 ? -6 -35.188 2.348 1 98.19 534 PHE B O 1
ATOM 9310 N N . ILE B 1 535 ? -5.043 -37.031 3.119 1 97.94 535 ILE B N 1
ATOM 9311 C CA . ILE B 1 535 ? -6.211 -37.906 2.924 1 97.94 535 ILE B CA 1
ATOM 9312 C C . ILE B 1 535 ? -7.121 -37.812 4.145 1 97.94 535 ILE B C 1
ATOM 9314 O O . ILE B 1 535 ? -8.344 -37.719 4.012 1 97.94 535 ILE B O 1
ATOM 9318 N N . ASN B 1 536 ? -6.5 -37.812 5.293 1 97.88 536 ASN B N 1
ATOM 9319 C CA . ASN B 1 536 ? -7.238 -37.844 6.555 1 97.88 536 ASN B CA 1
ATOM 9320 C C . ASN B 1 536 ? -6.945 -36.594 7.383 1 97.88 536 ASN B C 1
ATOM 9322 O O . ASN B 1 536 ? -6.098 -36.625 8.281 1 97.88 536 ASN B O 1
ATOM 9326 N N . PRO B 1 537 ? -7.742 -35.531 7.199 1 98.19 537 PRO B N 1
ATOM 9327 C CA . PRO B 1 537 ? -7.52 -34.344 8 1 98.19 537 PRO B CA 1
ATOM 9328 C C . PRO B 1 537 ? -7.785 -34.562 9.492 1 98.19 537 PRO B C 1
ATOM 9330 O O . PRO B 1 537 ? -8.617 -35.406 9.852 1 98.19 537 PRO B O 1
ATOM 9333 N N . GLU B 1 538 ? -7.047 -33.844 10.336 1 98.12 538 GLU B N 1
ATOM 9334 C CA . GLU B 1 538 ? -7.18 -33.969 11.789 1 98.12 538 GLU B CA 1
ATOM 9335 C C . GLU B 1 538 ? -7.242 -32.594 12.453 1 98.12 538 GLU B C 1
ATOM 9337 O O . GLU B 1 538 ? -6.555 -31.672 12.031 1 98.12 538 GLU B O 1
ATOM 9342 N N . PRO B 1 539 ? -8.062 -32.438 13.508 1 98.75 539 PRO B N 1
ATOM 9343 C CA . PRO B 1 539 ? -8.078 -31.172 14.242 1 98.75 539 PRO B CA 1
ATOM 9344 C C . PRO B 1 539 ? -6.824 -30.953 15.078 1 98.75 539 PRO B C 1
ATOM 9346 O O . PRO B 1 539 ? -6.133 -31.906 15.422 1 98.75 539 PRO B O 1
ATOM 9349 N N . PHE B 1 540 ? -6.531 -29.719 15.375 1 98.88 540 PHE B N 1
ATOM 9350 C CA . PHE B 1 540 ? -5.594 -29.391 16.438 1 98.88 540 PHE B CA 1
ATOM 9351 C C . PHE B 1 540 ? -6.227 -29.625 17.812 1 98.88 540 PHE B C 1
ATOM 9353 O O . PHE B 1 540 ? -7.449 -29.531 17.953 1 98.88 540 PHE B O 1
ATOM 9360 N N . VAL B 1 541 ? -5.363 -30 18.797 1 98.81 541 VAL B N 1
ATOM 9361 C CA . VAL B 1 541 ? -5.766 -29.859 20.188 1 98.81 541 VAL B CA 1
ATOM 9362 C C . VAL B 1 541 ? -5.426 -28.469 20.703 1 98.81 541 VAL B C 1
ATOM 9364 O O . VAL B 1 541 ? -4.262 -28.062 20.672 1 98.81 541 VAL B O 1
ATOM 9367 N N . ALA B 1 542 ? -6.414 -27.781 21.172 1 98.69 542 ALA B N 1
ATOM 9368 C CA . ALA B 1 542 ? -6.266 -26.391 21.547 1 98.69 542 ALA B CA 1
ATOM 9369 C C . ALA B 1 542 ? -5.102 -26.203 22.531 1 98.69 542 ALA B C 1
ATOM 9371 O O . ALA B 1 542 ? -4.98 -26.953 23.5 1 98.69 542 ALA B O 1
ATOM 9372 N N . ASN B 1 543 ? -4.18 -25.312 22.234 1 98.44 543 ASN B N 1
ATOM 9373 C CA . ASN B 1 543 ? -3.076 -24.828 23.062 1 98.44 543 ASN B CA 1
ATOM 9374 C C . ASN B 1 543 ? -2.002 -25.906 23.234 1 98.44 543 ASN B C 1
ATOM 9376 O O . ASN B 1 543 ? -1.12 -25.766 24.094 1 98.44 543 ASN B O 1
ATOM 9380 N N . GLN B 1 544 ? -2.104 -26.938 22.453 1 98.38 544 GLN B N 1
ATOM 9381 C CA . GLN B 1 544 ? -1.068 -27.953 22.484 1 98.38 544 GLN B CA 1
ATOM 9382 C C . GLN B 1 544 ? -0.015 -27.719 21.406 1 98.38 544 GLN B C 1
ATOM 9384 O O . GLN B 1 544 ? -0.349 -27.547 20.234 1 98.38 544 GLN B O 1
ATOM 9389 N N . LYS B 1 545 ? 1.188 -27.688 21.859 1 97.81 545 LYS B N 1
ATOM 9390 C CA . LYS B 1 545 ? 2.289 -27.578 20.906 1 97.81 545 LYS B CA 1
ATOM 9391 C C . LYS B 1 545 ? 2.258 -28.703 19.891 1 97.81 545 LYS B C 1
ATOM 9393 O O . LYS B 1 545 ? 2.209 -29.875 20.25 1 97.81 545 LYS B O 1
ATOM 9398 N N . THR B 1 546 ? 2.275 -28.391 18.547 1 98.56 546 THR B N 1
ATOM 9399 C CA . THR B 1 546 ? 2.104 -29.344 17.453 1 98.56 546 THR B CA 1
ATOM 9400 C C . THR B 1 546 ? 3.068 -29.031 16.312 1 98.56 546 THR B C 1
ATOM 9402 O O . THR B 1 546 ? 3.262 -27.859 15.961 1 98.56 546 THR B O 1
ATOM 9405 N N . ALA B 1 547 ? 3.656 -30.062 15.758 1 98.44 547 ALA B N 1
ATOM 9406 C CA . ALA B 1 547 ? 4.566 -29.891 14.625 1 98.44 547 ALA B CA 1
ATOM 9407 C C . ALA B 1 547 ? 3.793 -29.703 13.328 1 98.44 547 ALA B C 1
ATOM 9409 O O . ALA B 1 547 ? 2.836 -30.438 13.055 1 98.44 547 ALA B O 1
ATOM 9410 N N . VAL B 1 548 ? 4.145 -28.703 12.578 1 98.75 548 VAL B N 1
ATOM 9411 C CA . VAL B 1 548 ? 3.635 -28.469 11.234 1 98.75 548 VAL B CA 1
ATOM 9412 C C . VAL B 1 548 ? 4.801 -28.234 10.273 1 98.75 548 VAL B C 1
ATOM 9414 O O . VAL B 1 548 ? 5.418 -27.172 10.289 1 98.75 548 VAL B O 1
ATOM 9417 N N . ASN B 1 549 ? 5.055 -29.188 9.422 1 98.56 549 ASN B N 1
ATOM 9418 C CA . ASN B 1 549 ? 6.117 -29.062 8.43 1 98.56 549 ASN B CA 1
ATOM 9419 C C . ASN B 1 549 ? 5.59 -28.531 7.102 1 98.56 549 ASN B C 1
ATOM 9421 O O . ASN B 1 549 ? 4.555 -28.984 6.609 1 98.56 549 ASN B O 1
ATOM 9425 N N . ILE B 1 550 ? 6.289 -27.562 6.578 1 98.38 550 ILE B N 1
ATOM 9426 C CA . ILE B 1 550 ? 5.902 -26.938 5.316 1 98.38 550 ILE B CA 1
ATOM 9427 C C . ILE B 1 550 ? 7.074 -27 4.336 1 98.38 550 ILE B C 1
ATOM 9429 O O . ILE B 1 550 ? 8.094 -26.344 4.547 1 98.38 550 ILE B O 1
ATOM 9433 N N . LYS B 1 551 ? 6.938 -27.766 3.336 1 96.88 551 LYS B N 1
ATOM 9434 C CA . LYS B 1 551 ? 7.898 -27.734 2.238 1 96.88 551 LYS B CA 1
ATOM 9435 C C . LYS B 1 551 ? 7.629 -26.562 1.303 1 96.88 551 LYS B C 1
ATOM 9437 O O . LYS B 1 551 ? 6.559 -26.484 0.695 1 96.88 551 LYS B O 1
ATOM 9442 N N . LEU B 1 552 ? 8.664 -25.75 1.272 1 96.31 552 LEU B N 1
ATOM 9443 C CA . LEU B 1 552 ? 8.578 -24.688 0.277 1 96.31 552 LEU B CA 1
ATOM 9444 C C . LEU B 1 552 ? 9.203 -25.125 -1.044 1 96.31 552 LEU B C 1
ATOM 9446 O O . LEU B 1 552 ? 10.016 -26.047 -1.072 1 96.31 552 LEU B O 1
ATOM 9450 N N . GLN B 1 553 ? 8.688 -24.719 -2.281 1 94.06 553 GLN B N 1
ATOM 9451 C CA . GLN B 1 553 ? 9.266 -25.062 -3.576 1 94.06 553 GLN B CA 1
ATOM 9452 C C . GLN B 1 553 ? 10.68 -24.516 -3.709 1 94.06 553 GLN B C 1
ATOM 9454 O O . GLN B 1 553 ? 11.102 -23.672 -2.924 1 94.06 553 GLN B O 1
ATOM 9459 N N . ASP B 1 554 ? 11.453 -25.047 -4.559 1 97.56 554 ASP B N 1
ATOM 9460 C CA . ASP B 1 554 ? 12.859 -24.734 -4.754 1 97.56 554 ASP B CA 1
ATOM 9461 C C . ASP B 1 554 ? 13.055 -23.25 -5.094 1 97.56 554 ASP B C 1
ATOM 9463 O O . ASP B 1 554 ? 12.125 -22.578 -5.535 1 97.56 554 ASP B O 1
ATOM 9467 N N . VAL B 1 555 ? 14.266 -22.844 -4.82 1 98.31 555 VAL B N 1
ATOM 9468 C CA . VAL B 1 555 ? 14.695 -21.516 -5.258 1 98.31 555 VAL B CA 1
ATOM 9469 C C . VAL B 1 555 ? 16.109 -21.594 -5.84 1 98.31 555 VAL B C 1
ATOM 9471 O O . VAL B 1 555 ? 16.828 -22.562 -5.609 1 98.31 555 VAL B O 1
ATOM 9474 N N . MET B 1 556 ? 16.453 -20.719 -6.664 1 98.69 556 MET B N 1
ATOM 9475 C CA . MET B 1 556 ? 17.797 -20.266 -7.012 1 98.69 556 MET B CA 1
ATOM 9476 C C . MET B 1 556 ? 17.922 -18.766 -6.809 1 98.69 556 MET B C 1
ATOM 9478 O O . MET B 1 556 ? 17.5 -17.969 -7.656 1 98.69 556 MET B O 1
ATOM 9482 N N . HIS B 1 557 ? 18.516 -18.375 -5.695 1 98.88 557 HIS B N 1
ATOM 9483 C CA . HIS B 1 557 ? 18.516 -16.969 -5.324 1 98.88 557 HIS B CA 1
ATOM 9484 C C . HIS B 1 557 ? 19.734 -16.625 -4.469 1 98.88 557 HIS B C 1
ATOM 9486 O O . HIS B 1 557 ? 20.016 -17.297 -3.479 1 98.88 557 HIS B O 1
ATOM 9492 N N . THR B 1 558 ? 20.438 -15.578 -4.855 1 98.88 558 THR B N 1
ATOM 9493 C CA . THR B 1 558 ? 21.547 -15.07 -4.07 1 98.88 558 THR B CA 1
ATOM 9494 C C . THR B 1 558 ? 21.125 -13.852 -3.258 1 98.88 558 THR B C 1
ATOM 9496 O O . THR B 1 558 ? 20.766 -12.82 -3.824 1 98.88 558 THR B O 1
ATOM 9499 N N . PHE B 1 559 ? 21.125 -14.008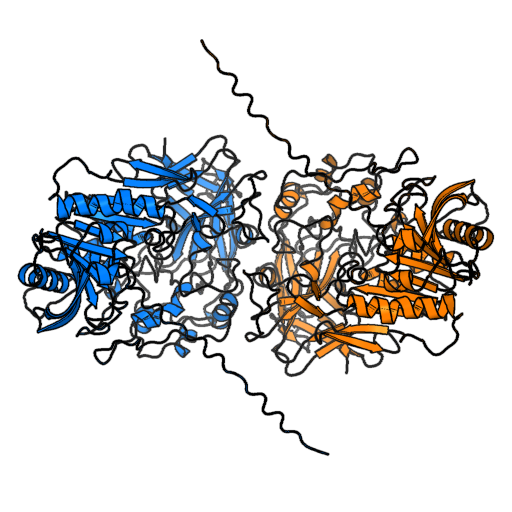 -1.965 1 98.75 559 PHE B N 1
ATOM 9500 C CA . PHE B 1 559 ? 21.094 -12.836 -1.091 1 98.75 559 PHE B CA 1
ATOM 9501 C C . PHE B 1 559 ? 22.438 -12.125 -1.095 1 98.75 559 PHE B C 1
ATOM 9503 O O . PHE B 1 559 ? 23.438 -12.68 -0.634 1 98.75 559 PHE B O 1
ATOM 9510 N N . LYS B 1 560 ? 22.453 -10.93 -1.53 1 98.62 560 LYS B N 1
ATOM 9511 C CA . LYS B 1 560 ? 23.719 -10.219 -1.672 1 98.62 560 LYS B CA 1
ATOM 9512 C C . LYS B 1 560 ? 24.219 -9.719 -0.32 1 98.62 560 LYS B C 1
ATOM 9514 O O . LYS B 1 560 ? 23.438 -9.562 0.621 1 98.62 560 LYS B O 1
ATOM 9519 N N . LYS B 1 561 ? 25.578 -9.547 -0.303 1 98.25 561 LYS B N 1
ATOM 9520 C CA . LYS B 1 561 ? 26.156 -8.852 0.84 1 98.25 561 LYS B CA 1
ATOM 9521 C C . LYS B 1 561 ? 25.375 -7.582 1.169 1 98.25 561 LYS B C 1
ATOM 9523 O O . LYS B 1 561 ? 25 -6.82 0.271 1 98.25 561 LYS B O 1
ATOM 9528 N N . GLY B 1 562 ? 25.109 -7.363 2.453 1 98.12 562 GLY B N 1
ATOM 9529 C CA . GLY B 1 562 ? 24.359 -6.191 2.879 1 98.12 562 GLY B CA 1
ATOM 9530 C C . GLY B 1 562 ? 22.859 -6.449 2.992 1 98.12 562 GLY B C 1
ATOM 9531 O O . GLY B 1 562 ? 22.141 -5.68 3.627 1 98.12 562 GLY B O 1
ATOM 9532 N N . HIS B 1 563 ? 22.344 -7.469 2.365 1 98.75 563 HIS B N 1
ATOM 9533 C CA . HIS B 1 563 ? 20.953 -7.867 2.488 1 98.75 563 HIS B CA 1
ATOM 9534 C C . HIS B 1 563 ? 20.703 -8.648 3.775 1 98.75 563 HIS B C 1
ATOM 9536 O O . HIS B 1 563 ? 21.656 -8.953 4.508 1 98.75 563 HIS B O 1
ATOM 9542 N N . LYS B 1 564 ? 19.453 -8.898 4.117 1 98.69 564 LYS B N 1
ATOM 9543 C CA . LYS B 1 564 ? 19.047 -9.82 5.18 1 98.69 564 LYS B CA 1
ATOM 9544 C C . LYS B 1 564 ? 18.172 -10.945 4.637 1 98.69 564 LYS B C 1
ATOM 9546 O O . LYS B 1 564 ? 17.484 -10.773 3.623 1 98.69 564 LYS B O 1
ATOM 9551 N N . ILE B 1 565 ? 18.25 -12.094 5.254 1 98.75 565 ILE B N 1
ATOM 9552 C CA . ILE B 1 565 ? 17.234 -13.125 5.102 1 98.75 565 ILE B CA 1
ATOM 9553 C C . ILE B 1 565 ? 16.141 -12.93 6.152 1 98.75 565 ILE B C 1
ATOM 9555 O O . ILE B 1 565 ? 16.438 -12.836 7.348 1 98.75 565 ILE B O 1
ATOM 9559 N N . GLN B 1 566 ? 14.953 -12.805 5.719 1 98.88 566 GLN B N 1
ATOM 9560 C CA . GLN B 1 566 ? 13.812 -12.609 6.609 1 98.88 566 GLN B CA 1
ATOM 9561 C C . GLN B 1 566 ? 12.758 -13.695 6.402 1 98.88 566 GLN B C 1
ATOM 9563 O O . GLN B 1 566 ? 12.477 -14.086 5.266 1 98.88 566 GLN B O 1
ATOM 9568 N N . ILE B 1 567 ? 12.242 -14.195 7.5 1 98.94 567 ILE B N 1
ATOM 9569 C CA . ILE B 1 567 ? 11.133 -15.141 7.492 1 98.94 567 ILE B CA 1
ATOM 9570 C C . ILE B 1 567 ? 9.891 -14.492 8.102 1 98.94 567 ILE B C 1
ATOM 9572 O O . ILE B 1 567 ? 9.961 -13.922 9.195 1 98.94 567 ILE B O 1
ATOM 9576 N N . GLN B 1 568 ? 8.805 -14.508 7.391 1 98.88 568 GLN B N 1
ATOM 9577 C CA . GLN B 1 568 ? 7.512 -14.109 7.93 1 98.88 568 GLN B CA 1
ATOM 9578 C C . GLN B 1 568 ? 6.613 -15.32 8.156 1 98.88 568 GLN B C 1
ATOM 9580 O O . GLN B 1 568 ? 6.586 -16.234 7.336 1 98.88 568 GLN B O 1
ATOM 9585 N N . VAL B 1 569 ? 5.941 -15.391 9.281 1 98.88 569 VAL B N 1
ATOM 9586 C CA . VAL B 1 569 ? 4.965 -16.422 9.594 1 98.88 569 VAL B CA 1
ATOM 9587 C C . VAL B 1 569 ? 3.611 -15.789 9.898 1 98.88 569 VAL B C 1
ATOM 9589 O O . VAL B 1 569 ? 3.52 -14.875 10.719 1 98.88 569 VAL B O 1
ATOM 9592 N N . GLN B 1 570 ? 2.602 -16.219 9.273 1 98.81 570 GLN B N 1
ATOM 9593 C CA . GLN B 1 570 ? 1.236 -15.734 9.461 1 98.81 570 GLN B CA 1
ATOM 9594 C C . GLN B 1 570 ? 0.224 -16.859 9.258 1 98.81 570 GLN B C 1
ATOM 9596 O O . GLN B 1 570 ? 0.593 -17.969 8.883 1 98.81 570 GLN B O 1
ATOM 9601 N N . SER B 1 571 ? -1.092 -16.547 9.516 1 98.81 571 SER B N 1
ATOM 9602 C CA . SER B 1 571 ? -2.07 -17.625 9.453 1 98.81 571 SER B CA 1
ATOM 9603 C C . SER B 1 571 ? -3.186 -17.312 8.461 1 98.81 571 SER B C 1
ATOM 9605 O O . SER B 1 571 ? -4.16 -18.047 8.352 1 98.81 571 SER B O 1
ATOM 9607 N N . THR B 1 572 ? -3.178 -16.172 7.871 1 98.75 572 THR B N 1
ATOM 9608 C CA . THR B 1 572 ? -4.086 -15.836 6.781 1 98.75 572 THR B CA 1
ATOM 9609 C C . THR B 1 572 ? -3.322 -15.203 5.621 1 98.75 572 THR B C 1
ATOM 9611 O O . THR B 1 572 ? -2.252 -14.625 5.816 1 98.75 572 THR B O 1
ATOM 9614 N N . TRP B 1 573 ? -3.721 -15.375 4.457 1 98.62 573 TRP B N 1
ATOM 9615 C CA . TRP B 1 573 ? -3.137 -14.906 3.207 1 98.62 573 TRP B CA 1
ATOM 9616 C C . TRP B 1 573 ? -4.223 -14.547 2.199 1 98.62 573 TRP B C 1
ATOM 9618 O O . TRP B 1 573 ? -4.262 -15.086 1.094 1 98.62 573 TRP B O 1
ATOM 9628 N N . PHE B 1 574 ? -5.023 -13.547 2.451 1 98.56 574 PHE B N 1
ATOM 9629 C CA . PHE B 1 574 ? -6.363 -13.32 1.925 1 98.56 574 PHE B CA 1
ATOM 9630 C C . PHE B 1 574 ? -6.352 -12.227 0.861 1 98.56 574 PHE B C 1
ATOM 9632 O O . PHE B 1 574 ? -5.656 -11.219 1.005 1 98.56 574 PHE B O 1
ATOM 9639 N N . PRO B 1 575 ? -7.047 -12.344 -0.264 1 97.81 575 PRO B N 1
ATOM 9640 C CA . PRO B 1 575 ? -7.84 -13.523 -0.614 1 97.81 575 PRO B CA 1
ATOM 9641 C C . PRO B 1 575 ? -7.109 -14.461 -1.572 1 97.81 575 PRO B C 1
ATOM 9643 O O . PRO B 1 575 ? -7.727 -15.031 -2.477 1 97.81 575 PRO B O 1
ATOM 9646 N N . LEU B 1 576 ? -5.738 -14.5 -1.445 1 98 576 LEU B N 1
ATOM 9647 C CA . LEU B 1 576 ? -5.035 -15.547 -2.182 1 98 576 LEU B CA 1
ATOM 9648 C C . LEU B 1 576 ? -5.547 -16.922 -1.786 1 98 576 LEU B C 1
ATOM 9650 O O . LEU B 1 576 ? -5.934 -17.719 -2.646 1 98 576 LEU B O 1
ATOM 9654 N N . ILE B 1 577 ? -5.582 -17.141 -0.496 1 98.44 577 ILE B N 1
ATOM 9655 C CA . ILE B 1 577 ? -6.109 -18.344 0.126 1 98.44 577 ILE B CA 1
ATOM 9656 C C . ILE B 1 577 ? -7.445 -18.047 0.799 1 98.44 577 ILE B C 1
ATOM 9658 O O . ILE B 1 577 ? -7.629 -16.969 1.365 1 98.44 577 ILE B O 1
ATOM 9662 N N . ASP B 1 578 ? -8.344 -18.969 0.761 1 98.56 578 ASP B N 1
ATOM 9663 C CA . ASP B 1 578 ? -9.617 -18.812 1.454 1 98.56 578 ASP B CA 1
ATOM 9664 C C . ASP B 1 578 ? -9.414 -18.703 2.963 1 98.56 578 ASP B C 1
ATOM 9666 O O . ASP B 1 578 ? -8.336 -19.016 3.473 1 98.56 578 ASP B O 1
ATOM 9670 N N . LEU B 1 579 ? -10.445 -18.25 3.652 1 98.25 579 LEU B N 1
ATOM 9671 C CA . LEU B 1 579 ? -10.367 -18.062 5.098 1 98.25 579 LEU B CA 1
ATOM 9672 C C . LEU B 1 579 ? -10.523 -19.391 5.828 1 98.25 579 LEU B C 1
ATOM 9674 O O . LEU B 1 579 ? -11.492 -20.125 5.594 1 98.25 579 LEU B O 1
ATOM 9678 N N . ASN B 1 580 ? -9.594 -19.672 6.613 1 98.56 580 ASN B N 1
ATOM 9679 C CA . ASN B 1 580 ? -9.766 -20.781 7.547 1 98.56 580 ASN B CA 1
ATOM 9680 C C . ASN B 1 580 ? -10.727 -20.406 8.672 1 98.56 580 ASN B C 1
ATOM 9682 O O . ASN B 1 580 ? -10.547 -19.391 9.344 1 98.56 580 ASN B O 1
ATOM 9686 N N . PRO B 1 581 ? -11.727 -21.219 8.914 1 98.5 581 PRO B N 1
ATOM 9687 C CA . PRO B 1 581 ? -12.641 -20.922 10.016 1 98.5 581 PRO B CA 1
ATOM 9688 C C . PRO B 1 581 ? -11.953 -20.938 11.375 1 98.5 581 PRO B C 1
ATOM 9690 O O . PRO B 1 581 ? -12.508 -20.438 12.359 1 98.5 581 PRO B O 1
ATOM 9693 N N . GLN B 1 582 ? -10.805 -21.578 11.414 1 98.56 582 GLN B N 1
ATOM 9694 C CA . GLN B 1 582 ? -10.016 -21.797 12.625 1 98.56 582 GLN B CA 1
ATOM 9695 C C . GLN B 1 582 ? -10.781 -22.656 13.625 1 98.56 582 GLN B C 1
ATOM 9697 O O . GLN B 1 582 ? -10.539 -22.578 14.836 1 98.56 582 GLN B O 1
ATOM 9702 N N . THR B 1 583 ? -11.805 -23.25 13.211 1 98.62 583 THR B N 1
ATOM 9703 C CA . THR B 1 583 ? -12.586 -24.328 13.789 1 98.62 583 THR B CA 1
ATOM 9704 C C . THR B 1 583 ? -12.586 -25.547 12.867 1 98.62 583 THR B C 1
ATOM 9706 O O . THR B 1 583 ? -12.875 -25.422 11.672 1 98.62 583 THR B O 1
ATOM 9709 N N . PHE B 1 584 ? -12.242 -26.672 13.461 1 98.75 584 PHE B N 1
ATOM 9710 C CA . PHE B 1 584 ? -12.242 -27.875 12.641 1 98.75 584 PHE B CA 1
ATOM 9711 C C . PHE B 1 584 ? -13.656 -28.234 12.211 1 98.75 584 PHE B C 1
ATOM 9713 O O . PHE B 1 584 ? -14.523 -28.484 13.047 1 98.75 584 PHE B O 1
ATOM 9720 N N . VAL B 1 585 ? -13.938 -28.156 10.961 1 98.44 585 VAL B N 1
ATOM 9721 C CA . VAL B 1 585 ? -15.211 -28.547 10.375 1 98.44 585 VAL B CA 1
ATOM 9722 C C . VAL B 1 585 ? -14.992 -29.703 9.391 1 98.44 585 VAL B C 1
ATOM 9724 O O . VAL B 1 585 ? -13.883 -29.906 8.906 1 98.44 585 VAL B O 1
ATOM 9727 N N . ASP B 1 586 ? -15.992 -30.406 9.055 1 97.06 586 ASP B N 1
ATOM 9728 C CA . ASP B 1 586 ? -15.875 -31.578 8.195 1 97.06 586 ASP B CA 1
ATOM 9729 C C . ASP B 1 586 ? -15.43 -31.172 6.785 1 97.06 586 ASP B C 1
ATOM 9731 O O . ASP B 1 586 ? -14.625 -31.875 6.164 1 97.06 586 ASP B O 1
ATOM 9735 N N . ASN B 1 587 ? -16.016 -30.172 6.316 1 97.94 587 ASN B N 1
ATOM 9736 C CA . ASN B 1 587 ? -15.75 -29.656 4.98 1 97.94 587 ASN B CA 1
ATOM 9737 C C . ASN B 1 587 ? -15.789 -28.125 4.949 1 97.94 587 ASN B C 1
ATOM 9739 O O . ASN B 1 587 ? -16.859 -27.531 5.102 1 97.94 587 ASN B O 1
ATOM 9743 N N . ILE B 1 588 ? -14.641 -27.531 4.691 1 97.62 588 ILE B N 1
ATOM 9744 C CA . ILE B 1 588 ? -14.477 -26.078 4.797 1 97.62 588 ILE B CA 1
ATOM 9745 C C . ILE B 1 588 ? -15.383 -25.391 3.777 1 97.62 588 ILE B C 1
ATOM 9747 O O . ILE B 1 588 ? -15.836 -24.266 4.008 1 97.62 588 ILE B O 1
ATOM 9751 N N . PHE B 1 589 ? -15.727 -26 2.633 1 97.88 589 PHE B N 1
ATOM 9752 C CA . PHE B 1 589 ? -16.562 -25.406 1.599 1 97.88 589 PHE B CA 1
ATOM 9753 C C . PHE B 1 589 ? -17.984 -25.234 2.09 1 97.88 589 PHE B C 1
ATOM 9755 O O . PHE B 1 589 ? -18.781 -24.516 1.479 1 97.88 589 PHE B O 1
ATOM 9762 N N . TYR B 1 590 ? -18.312 -25.875 3.197 1 97.69 590 TYR B N 1
ATOM 9763 C CA . TYR B 1 590 ? -19.656 -25.797 3.758 1 97.69 590 TYR B CA 1
ATOM 9764 C C . TYR B 1 590 ? -19.625 -25.203 5.164 1 97.69 590 TYR B C 1
ATOM 9766 O O . TYR B 1 590 ? -20.578 -25.391 5.938 1 97.69 590 TYR B O 1
ATOM 9774 N N . ALA B 1 591 ? -18.5 -24.641 5.527 1 98.38 591 ALA B N 1
ATOM 9775 C CA . ALA B 1 591 ? -18.422 -23.953 6.812 1 98.38 591 ALA B CA 1
ATOM 9776 C C . ALA B 1 591 ? -19.5 -22.875 6.922 1 98.38 591 ALA B C 1
ATOM 9778 O O . ALA B 1 591 ? -19.922 -22.328 5.91 1 98.38 591 ALA B O 1
ATOM 9779 N N . LYS B 1 592 ? -19.875 -22.609 8.141 1 98.06 592 LYS B N 1
ATOM 9780 C CA . LYS B 1 592 ? -20.875 -21.562 8.422 1 98.06 592 LYS B CA 1
ATOM 9781 C C . LYS B 1 592 ? -20.219 -20.344 9.047 1 98.06 592 LYS B C 1
ATOM 9783 O O . LYS B 1 592 ? -19.094 -20.406 9.547 1 98.06 592 LYS B O 1
ATOM 9788 N N . SER B 1 593 ? -20.953 -19.25 8.977 1 97.5 593 SER B N 1
ATOM 9789 C CA . SER B 1 593 ? -20.422 -17.984 9.477 1 97.5 593 SER B CA 1
ATOM 9790 C C . SER B 1 593 ? -19.969 -18.109 10.93 1 97.5 593 SER B C 1
ATOM 9792 O O . SER B 1 593 ? -18.953 -17.516 11.32 1 97.5 593 SER B O 1
ATOM 9794 N N . GLU B 1 594 ? -20.641 -18.875 11.727 1 97.56 594 GLU B N 1
ATOM 9795 C CA . GLU B 1 594 ? -20.375 -18.984 13.156 1 97.56 594 GLU B CA 1
ATOM 9796 C C . GLU B 1 594 ? -19.109 -19.797 13.414 1 97.56 594 GLU B C 1
ATOM 9798 O O . GLU B 1 594 ? -18.562 -19.781 14.516 1 97.56 594 GLU B O 1
ATOM 9803 N N . ASP B 1 595 ? -18.672 -20.531 12.359 1 98.5 595 ASP B N 1
ATOM 9804 C CA . ASP B 1 595 ? -17.484 -21.359 12.508 1 98.5 595 ASP B CA 1
ATOM 9805 C C . ASP B 1 595 ? -16.219 -20.5 12.492 1 98.5 595 ASP B C 1
ATOM 9807 O O . ASP B 1 595 ? -15.156 -20.953 12.938 1 98.5 595 ASP B O 1
ATOM 9811 N N . PHE B 1 596 ? -16.281 -19.297 11.945 1 98.44 596 PHE B N 1
ATOM 9812 C CA . PHE B 1 596 ? -15.117 -18.422 11.812 1 98.44 596 PHE B CA 1
ATOM 9813 C C . PHE B 1 596 ? -14.867 -17.672 13.117 1 98.44 596 PHE B C 1
ATOM 9815 O O . PHE B 1 596 ? -15.641 -16.781 13.477 1 98.44 596 PHE B O 1
ATOM 9822 N N . LYS B 1 597 ? -13.797 -18.047 13.758 1 97.69 597 LYS B N 1
ATOM 9823 C CA . LYS B 1 597 ? -13.523 -17.484 15.078 1 97.69 597 LYS B CA 1
ATOM 9824 C C . LYS B 1 597 ? -12.102 -16.938 15.156 1 97.69 597 LYS B C 1
ATOM 9826 O O . LYS B 1 597 ? -11.172 -17.531 14.609 1 97.69 597 LYS B O 1
ATOM 9831 N N . LYS B 1 598 ? -12.031 -15.859 15.875 1 96.5 598 LYS B N 1
ATOM 9832 C CA . LYS B 1 598 ? -10.719 -15.312 16.234 1 96.5 598 LYS B CA 1
ATOM 9833 C C . LYS B 1 598 ? -9.977 -16.234 17.188 1 96.5 598 LYS B C 1
ATOM 9835 O O . LYS B 1 598 ? -10.578 -16.797 18.109 1 96.5 598 LYS B O 1
ATOM 9840 N N . GLN B 1 599 ? -8.633 -16.484 16.875 1 98.31 599 GLN B N 1
ATOM 9841 C CA . GLN B 1 599 ? -7.848 -17.375 17.734 1 98.31 599 GLN B CA 1
ATOM 9842 C C . GLN B 1 599 ? -6.465 -16.781 18 1 98.31 599 GLN B C 1
ATOM 9844 O O . GLN B 1 599 ? -5.961 -15.977 17.219 1 98.31 599 GLN B O 1
ATOM 9849 N N . THR B 1 600 ? -5.832 -17.172 19.094 1 98.31 600 THR B N 1
ATOM 9850 C CA . THR B 1 600 ? -4.434 -16.891 19.406 1 98.31 600 THR B CA 1
ATOM 9851 C C . THR B 1 600 ? -3.525 -17.984 18.859 1 98.31 600 THR B C 1
ATOM 9853 O O . THR B 1 600 ? -3.707 -19.156 19.172 1 98.31 600 THR B O 1
ATOM 9856 N N . HIS B 1 601 ? -2.611 -17.625 18.062 1 98.69 601 HIS B N 1
ATOM 9857 C CA . HIS B 1 601 ? -1.635 -18.547 17.484 1 98.69 601 HIS B CA 1
ATOM 9858 C C . HIS B 1 601 ? -0.243 -18.297 18.047 1 98.69 601 HIS B C 1
ATOM 9860 O O . HIS B 1 601 ? 0.151 -17.156 18.266 1 98.69 601 HIS B O 1
ATOM 9866 N N . ARG B 1 602 ? 0.471 -19.391 18.344 1 98.44 602 ARG B N 1
ATOM 9867 C CA . ARG B 1 602 ? 1.822 -19.312 18.891 1 98.44 602 ARG B CA 1
ATOM 9868 C C . ARG B 1 602 ? 2.816 -20.062 18 1 98.44 602 ARG B C 1
ATOM 9870 O O . ARG B 1 602 ? 2.49 -21.109 17.438 1 98.44 602 ARG B O 1
ATOM 9877 N N . VAL B 1 603 ? 3.965 -19.5 17.812 1 98.12 603 VAL B N 1
ATOM 9878 C CA . VAL B 1 603 ? 5.121 -20.141 17.188 1 98.12 603 VAL B CA 1
ATOM 9879 C C . VAL B 1 603 ? 6.25 -20.266 18.203 1 98.12 603 VAL B C 1
ATOM 9881 O O . VAL B 1 603 ? 6.734 -19.266 18.75 1 98.12 603 VAL B O 1
ATOM 9884 N N . TYR B 1 604 ? 6.645 -21.469 18.406 1 97.25 604 TYR B N 1
ATOM 9885 C CA . TYR B 1 604 ? 7.625 -21.734 19.453 1 97.25 604 TYR B CA 1
ATOM 9886 C C . TYR B 1 604 ? 9.047 -21.578 18.922 1 97.25 604 TYR B C 1
ATOM 9888 O O . TYR B 1 604 ? 9.297 -21.734 17.734 1 97.25 604 TYR B O 1
ATOM 9896 N N . SER B 1 605 ? 9.977 -21.297 19.812 1 95.69 605 SER B N 1
ATOM 9897 C CA . SER B 1 605 ? 11.328 -20.875 19.469 1 95.69 605 SER B CA 1
ATOM 9898 C C . SER B 1 605 ? 12.156 -22.031 18.922 1 95.69 605 SER B C 1
ATOM 9900 O O . SER B 1 605 ? 13.25 -21.812 18.391 1 95.69 605 SER B O 1
ATOM 9902 N N . ASP B 1 606 ? 11.672 -23.219 19.047 1 95.38 606 ASP B N 1
ATOM 9903 C CA . ASP B 1 606 ? 12.375 -24.344 18.453 1 95.38 606 ASP B CA 1
ATOM 9904 C C . ASP B 1 606 ? 11.852 -24.641 17.047 1 95.38 606 ASP B C 1
ATOM 9906 O O . ASP B 1 606 ? 12.18 -25.672 16.469 1 95.38 606 ASP B O 1
ATOM 9910 N N . SER B 1 607 ? 10.969 -23.766 16.547 1 97.44 607 SER B N 1
ATOM 9911 C CA . SER B 1 607 ? 10.711 -23.781 15.109 1 97.44 607 SER B CA 1
ATOM 9912 C C . SER B 1 607 ? 11.969 -23.469 14.312 1 97.44 607 SER B C 1
ATOM 9914 O O . SER B 1 607 ? 12.805 -22.672 14.75 1 97.44 607 SER B O 1
ATOM 9916 N N . LYS B 1 608 ? 12.078 -24.094 13.148 1 97.5 608 LYS B N 1
ATOM 9917 C CA . LYS B 1 608 ? 13.266 -23.828 12.344 1 97.5 608 LYS B CA 1
ATOM 9918 C C . LYS B 1 608 ? 12.961 -23.891 10.852 1 97.5 608 LYS B C 1
ATOM 9920 O O . LYS B 1 608 ? 11.945 -24.469 10.453 1 97.5 608 LYS B O 1
ATOM 9925 N N . ILE B 1 609 ? 13.766 -23.312 10.102 1 98.5 609 ILE B N 1
ATOM 9926 C CA . ILE B 1 609 ? 13.734 -23.375 8.648 1 98.5 609 ILE B CA 1
ATOM 9927 C C . ILE B 1 609 ? 15.094 -23.828 8.117 1 98.5 609 ILE B C 1
ATOM 9929 O O . ILE B 1 609 ? 16.141 -23.406 8.633 1 98.5 609 ILE B O 1
ATOM 9933 N N . SER B 1 610 ? 15.07 -24.734 7.199 1 98.19 610 SER B N 1
ATOM 9934 C CA . SER B 1 610 ? 16.297 -25.281 6.609 1 98.19 610 SER B CA 1
ATOM 9935 C C . SER B 1 610 ? 16.406 -24.906 5.137 1 98.19 610 SER B C 1
ATOM 9937 O O . SER B 1 610 ? 15.445 -25.047 4.375 1 98.19 610 SER B O 1
ATOM 9939 N N . PHE B 1 611 ? 17.609 -24.453 4.82 1 97.94 611 PHE B N 1
ATOM 9940 C CA . PHE B 1 611 ? 17.906 -24.047 3.451 1 97.94 611 PHE B CA 1
ATOM 9941 C C . PHE B 1 611 ? 18.969 -24.953 2.844 1 97.94 611 PHE B C 1
ATOM 9943 O O . PHE B 1 611 ? 19.75 -25.578 3.568 1 97.94 611 PHE B O 1
ATOM 9950 N N . SER B 1 612 ? 18.922 -25.094 1.468 1 97.5 612 SER B N 1
ATOM 9951 C CA . SER B 1 612 ? 20.047 -25.609 0.68 1 97.5 612 SER B CA 1
ATOM 9952 C C . SER B 1 612 ? 20.953 -24.469 0.206 1 97.5 612 SER B C 1
ATOM 9954 O O . SER B 1 612 ? 20.609 -23.75 -0.729 1 97.5 612 SER B O 1
ATOM 9956 N N . ILE B 1 613 ? 22.094 -24.359 0.828 1 97.44 613 ILE B N 1
ATOM 9957 C CA . ILE B 1 613 ? 22.984 -23.234 0.554 1 97.44 613 ILE B CA 1
ATOM 9958 C C . ILE B 1 613 ? 24.156 -23.703 -0.322 1 97.44 613 ILE B C 1
ATOM 9960 O O . ILE B 1 613 ? 24.797 -24.703 -0.015 1 97.44 613 ILE B O 1
ATOM 9964 N N . LEU B 1 614 ? 24.391 -22.984 -1.412 1 96.69 614 LEU B N 1
ATOM 9965 C CA . LEU B 1 614 ? 25.484 -23.297 -2.324 1 96.69 614 LEU B CA 1
ATOM 9966 C C . LEU B 1 614 ? 26.828 -22.891 -1.712 1 96.69 614 LEU B C 1
ATOM 9968 O O . LEU B 1 614 ? 27 -21.766 -1.229 1 96.69 614 LEU B O 1
ATOM 9972 N N . LYS B 1 615 ? 27.797 -23.812 -1.62 1 91.81 615 LYS B N 1
ATOM 9973 C CA . LYS B 1 615 ? 29.125 -23.562 -1.073 1 91.81 615 LYS B CA 1
ATOM 9974 C C . LYS B 1 615 ? 30.203 -23.641 -2.16 1 91.81 615 LYS B C 1
ATOM 9976 O O . LYS B 1 615 ? 30.047 -24.391 -3.131 1 91.81 615 LYS B O 1
#

pLDDT: mean 93.94, std 13.42, range [20.0, 98.94]

Sequence (1230 aa):
MKKLLFIAFFAITAGVFAQDNSASTVSENYTKKEVQIKMRDGATLFTAIYSPKDTSKKYPIIMQRTPYSCAPYGETEFKKSIGPSETMMKEGYIVVYQDVRGRWMSDGLYDNMRAFIPNKKGKTQVDEASDTYDTIDWLVKNAANNNGNVGVWGISYPGFYSTYSLLSNHPALKAVSPQACISDFFFDDFHHNGAYLLSYWKATPLFGIQKTEKTTKSWYTLPDVGAKDDYQFFLDAGPLSNLDKFYGKDNEFWQQLKDHSSYDDFWQKRGILQHLKDIKPAVMTVGGWFDAEDLYGPLNTYQAIEKSSKNYNTIVMGPWSHGDWARNSATATIGNIKFGDSISSFYQKNIEANFFRHFLKDNGKGENKLPEAYVFDTGAKDWKTYDVWPPKNVVKESFYLAQDKLTTTAQNNGEFQEFISDPKKPVPFTEDINQRGITPRKYMTDDQRFAARRPDVLVFETERLEDDTTLAGEILAELQVSTSGTDADWIVKVIDVFPNEEPETTEVAPYLKMSNYHMMVRSEVMRGRFRNSFINPEPFVANQKTAVNIKLQDVMHTFKKGHKIQIQVQSTWFPLIDLNPQTFVDNIFYAKSEDFKKQTHRVYSDSKISFSILKMKKLLFIAFFAITAGVFAQDNSASTVSENYTKKEVQIKMRDGATLFTAIYSPKDTSKKYPIIMQRTPYSCAPYGETEFKKSIGPSETMMKEGYIVVYQDVRGRWMSDGLYDNMRAFIPNKKGKTQVDEASDTYDTIDWLVKNAANNNGNVGVWGISYPGFYSTYSLLSNHPALKAVSPQACISDFFFDDFHHNGAYLLSYWKATPLFGIQKTEKTTKSWYTLPDVGAKDDYQFFLDAGPLSNLDKFYGKDNEFWQQLKDHSSYDDFWQKRGILQHLKDIKPAVMTVGGWFDAEDLYGPLNTYQAIEKSSKNYNTIVMGPWSHGDWARNSATATIGNIKFGDSISSFYQKNIEANFFRHFLKDNGKGENKLPEAYVFDTGAKDWKTYDVWPPKNVVKESFYLAQDKLTTTAQNNGEFQEFISDPKKPVPFTEDINQRGITPRKYMTDDQRFAARRPDVLVFETERLEDDTTLAGEILAELQVSTSGTDADWIVKVIDVFPNEEPETTEVAPYLKMSNYHMMVRSEVMRGRFRNSFINPEPFVANQKTAVNIKLQDVMHTFKKGHKIQIQVQSTWFPLIDLNPQTFVDNIFYAKSEDFKKQTHRVYSDSKISFSILK

Organism: Flavobacterium frigoris (strain PS1) (NCBI:txid1086011)